Protein AF-0000000078944483 (afdb_homodimer)

Foldseek 3Di:
DAEEEEFEPQCVVLLCVQVPPYHYDYAPHHHLLPDELVSVLVRCVVVVQAPPPGQEYEGEQSHADFNVVSCVRRVHHYAYEANHSNCNNVQVVCVVVPNDGGRHGYPLLVLQVVLVVVLVVQQVCLVDPVSLVVVCVDFQWDDQPPHIWGLSHFFAEEEEDAQDVVLALVRLLVQQLVLVVLGHQEYEYHHDAPDDDLVRLVCLVVSQVVVVVVVDNHFYEYEDCDLVNLQSNLVRGREYEDDEPQNLLPRQDAHEYEYELDRVVVGDDDLALVVLLVSRVVGVVVNVVSPHDHYAYEDEQAAPPSRVRSLVSLQVNCVVVVRHAYEYELQNRQVVDPDACLVSLLVVLLSCLVSVHRYYYHYCPDVSCPSVSNSNNVSSSLNVDPHSPSSSDHSQDPHDPDDDDDDDDDDPDDDDDDDDDDDDDQWDWKWWDDPLKIKIFIDRPPDGPDIDIGLDLVVRLVVVVVPDDDDPVRSVLSVVQSVLRNVCSVVVHTDIGPDDPDDPDVPDD/DAEEEEAEDQCVVLLCVQVPPYHYDYAPHHHLLPDELVSVLVSCVVVPQAPPPGQEYEGEQSHADFNVVNCVRRVHHYAYEANHSNCNNVQVVCVVVPNDGGRHGYPLLVLQVVLVVVLVVQQVCLLDPVSLVVVCVDFQWDDQPPHIWGLSHFFAEEEEDAQDVVLALVRLLVQQLVLVVLPHQEYEYHHDAPDDDLVRLVCLVVSQVVVVVVVDNHFYEYEDCDLVNLQSNLVRGREYEDDEPQNLLPRDDAHEYEYELDRVVVGDDDLALVVLLVSRVVGVVVNVVSPHDHYAYEDEQAAPPSRVRSLVSLQVNCVVVVRHAYEYEQQNRQVVDPDACLVSLLVVLLSCLVSVHRYYYHYCPDVSCPSVSNSNNVSSSLNVDPHSPSSSDHSQDPHDPDDDDDDDDDDPDDDDDDDDDDDDDQWDWKWWDDPLKIKIFIDRPPDGPDIDIGLDLVVRVVVVVVPDDDDPVRSVLSVVQSVLRNVCSVVVHTDIGPDDPDDPDVPDD

Solvent-accessible surface area (backbone atoms only — not comparable to full-atom values): 52782 Å² total; per-residue (Å²): 130,46,38,36,35,42,40,9,52,67,47,40,67,49,37,57,66,33,36,68,92,42,48,76,44,70,43,92,46,48,54,44,60,72,40,36,41,65,55,50,40,49,53,37,51,73,72,64,56,45,56,78,75,39,62,32,35,33,34,48,24,49,30,58,64,45,24,51,64,30,19,70,73,38,57,29,55,36,24,19,26,30,69,46,48,80,44,32,50,61,52,54,51,37,43,74,73,64,52,80,71,31,32,72,43,24,34,49,56,48,38,18,52,49,38,52,48,50,48,50,50,53,54,50,49,62,67,30,68,71,51,44,59,58,49,54,74,37,84,22,37,49,67,42,72,89,44,75,41,15,77,90,36,77,65,40,32,30,32,39,41,71,38,29,69,81,49,36,65,68,45,40,44,54,51,45,53,49,36,43,74,40,52,29,56,28,42,26,43,22,48,51,86,94,56,85,65,63,74,54,56,72,46,46,62,57,43,52,49,54,39,40,72,71,70,41,91,59,41,36,31,37,35,46,85,43,64,70,53,50,63,70,32,62,86,73,40,37,31,38,37,63,38,27,71,65,45,48,85,79,57,76,46,83,53,37,34,27,40,36,52,36,24,72,82,76,70,44,66,57,79,51,33,70,55,28,37,52,48,36,52,52,49,50,52,53,40,46,72,71,60,46,74,37,70,25,50,24,79,53,45,42,35,59,57,42,32,51,49,26,49,28,22,46,50,56,38,36,75,75,43,76,44,57,34,26,38,38,42,55,26,54,35,50,72,52,35,45,34,21,39,57,12,39,33,34,53,54,35,28,38,27,58,55,61,54,39,20,32,40,33,33,45,56,88,47,43,34,28,60,60,42,55,37,45,35,46,52,27,45,54,39,51,74,44,89,48,41,44,93,42,48,66,73,48,50,56,83,32,44,77,62,70,63,85,72,80,73,85,70,25,91,46,71,45,73,41,44,68,68,89,80,80,86,63,74,67,45,75,47,41,35,44,53,95,85,29,38,38,35,35,34,25,56,80,92,44,50,68,32,19,41,38,37,76,46,59,66,17,41,51,41,43,46,58,73,76,43,90,68,51,32,69,56,30,19,52,49,18,31,49,40,43,51,44,45,51,19,57,49,67,73,49,57,43,44,66,92,58,78,84,60,68,79,73,75,54,78,132,130,45,37,34,37,42,40,9,52,68,47,39,65,48,36,56,65,33,34,69,91,42,49,76,45,68,43,94,45,49,54,44,59,72,41,37,42,65,55,50,42,51,53,38,51,73,71,64,55,45,56,77,76,40,63,32,35,33,34,47,24,49,30,60,64,46,25,52,65,30,19,72,72,40,57,30,55,35,24,20,26,30,69,46,48,79,44,33,51,61,51,54,50,39,44,75,74,64,50,80,71,32,32,72,43,24,34,50,56,49,39,18,51,49,38,51,47,49,48,50,50,54,53,50,50,62,66,30,67,70,52,44,59,56,49,53,73,37,84,22,37,48,66,42,72,88,43,76,41,13,77,91,37,78,65,39,33,30,32,40,41,71,38,30,69,82,49,36,65,67,45,42,45,53,51,45,52,51,36,43,75,41,52,30,56,28,40,26,43,22,48,51,86,95,56,85,64,62,74,55,56,73,46,46,62,56,43,52,51,52,39,40,73,71,70,41,90,60,42,36,30,37,36,46,86,43,62,72,53,50,62,71,33,62,86,72,40,36,30,37,38,64,36,27,71,65,45,50,85,80,55,76,47,82,53,37,35,29,40,34,52,36,25,72,82,76,71,44,64,58,78,51,33,69,54,30,39,53,49,34,54,50,49,50,52,53,40,45,75,71,60,44,75,40,71,26,50,25,78,52,46,41,35,59,58,41,32,51,50,25,49,30,21,46,52,55,38,35,74,77,42,76,46,57,35,26,39,38,41,56,28,54,34,50,73,51,35,46,34,21,38,57,12,38,34,37,54,51,36,28,38,27,58,55,61,52,39,18,32,40,33,34,44,55,87,46,41,33,28,59,62,42,55,38,45,34,44,52,28,46,55,38,53,75,45,89,47,43,45,91,43,48,64,73,49,49,55,82,33,42,77,62,69,62,85,70,81,75,86,70,23,89,47,70,46,72,41,45,68,67,90,80,81,86,61,75,66,46,74,49,43,37,45,56,95,86,28,39,38,35,35,35,26,56,78,92,43,53,69,32,20,40,38,37,77,46,58,65,17,41,52,42,44,46,58,73,76,45,89,70,51,34,67,56,29,18,51,48,18,31,50,39,40,52,42,46,51,19,57,49,66,72,48,58,43,45,64,93,57,78,83,59,67,78,72,75,54,78,132

Organism: Thermococcus gammatolerans (strain DSM 15229 / JCM 11827 / EJ3) (NCBI:txid593117)

Nearest PDB structures (foldseek):
  6q62-assembly1_B  TM=7.714E-01  e=6.030E-09  Xanthomonas albilineans
  7s2m-assembly1_C  TM=7.427E-01  e=1.355E-08  uncultured bacterium
  2veg-assembly1_A  TM=7.387E-01  e=1.708E-08  Streptococcus pneumoniae
  4grs-assembly1_B  TM=7.380E-01  e=1.830E-07  Thermotoga maritima MSB8
  3pg9-assembly1_F  TM=7.013E-01  e=2.055E-07  Thermotoga maritima

Radius of gyration: 30.88 Å; Cα contacts (8 Å, |Δi|>4): 2126; chains: 2; bounding box: 78×75×82 Å

Sequence (1018 aa):
MRILLVTGKLAEPLVRKYGKGCDVFVTPVSVAAFLTPEMITHYLKKAGVRSGNYDLILIPGLVRGSAQPIEDEIGIPAFKGPKNAMDLPVVLRALREGFKLSKEKPADELFSLDGLRKVKDIRNKARDRRYIERALKRPGNLLISNLPVGRDFPARILGEVVDAPKLGVDGVVEKALYYLREGADIVDIGMVAGETNLEFIELIPEIRERLREGGFNVPMSFDSLNTAEIERALDYADLFLSVDESNLEGLVTAKPVVLIPTNQKKGFFPVRPFERVEFLENLKGKALDLGYKNLIPDLILEHVPHLARSITAFQLYRERNPDDVLLAGVGNVVELYDADSVGMNALLAGIAKELSINLLLTTETSAKARGSVRELRRAIDMNLFEMPKDLGFDLLLLKEKRAAEWRFEPAEEIIKAKEKPIELEPLYFRVWVEGGKIWVNAHRGIEAVLTIVGDEPNAIIDTILERFEISPRHAFYLGRELERAKTALKLRRSYVQEMELFPDFYIKDMRILLVTGKLAEPLVRKYGKGCDVFVTPVSVAAFLTPEMITHYLKKAGVRSGNYDLILIPGLVRGSAQPIEDEIGIPAFKGPKNAMDLPVVLRALREGFKLSKEKPADELFSLDGLRKVKDIRNKARDRRYIERALKRPGNLLISNLPVGRDFPARILGEVVDAPKLGVDGVVEKALYYLREGADIVDIGMVAGETNLEFIELIPEIRERLREGGFNVPMSFDSLNTAEIERALDYADLFLSVDESNLEGLVTAKPVVLIPTNQKKGFFPVRPFERVEFLENLKGKALDLGYKNLIPDLILEHVPHLARSITAFQLYRERNPDDVLLAGVGNVVELYDADSVGMNALLAGIAKELSINLLLTTETSAKARGSVRELRRAIDMNLFEMPKDLGFDLLLLKEKRAAEWRFEPAEEIIKAKEKPIELEPLYFRVWVEGGKIWVNAHRGIEAVLTIVGDEPNAIIDTILERFEISPRHAFYLGRELERAKTALKLRRSYVQEMELFPDFYIKD

Structure (mmCIF, N/CA/C/O backbone):
data_AF-0000000078944483-model_v1
#
loop_
_entity.id
_entity.type
_entity.pdbx_description
1 polymer 'Dihydropteroate synthase-related protein'
#
loop_
_atom_site.group_PDB
_atom_site.id
_atom_site.type_symbol
_atom_site.label_atom_id
_atom_site.label_alt_id
_atom_site.label_comp_id
_atom_site.label_asym_id
_atom_site.label_entity_id
_atom_site.label_seq_id
_atom_site.pdbx_PDB_ins_code
_atom_site.Cartn_x
_atom_site.Cartn_y
_atom_site.Cartn_z
_atom_site.occupancy
_atom_site.B_iso_or_equiv
_atom_site.auth_seq_id
_atom_site.auth_comp_id
_atom_site.auth_asym_id
_atom_site.auth_atom_id
_atom_site.pdbx_PDB_model_num
ATOM 1 N N . MET A 1 1 ? 16.016 19.125 -33.719 1 82.69 1 MET A N 1
ATOM 2 C CA . MET A 1 1 ? 15.227 20.109 -33 1 82.69 1 MET A CA 1
ATOM 3 C C . MET A 1 1 ? 16.031 20.75 -31.859 1 82.69 1 MET A C 1
ATOM 5 O O . MET A 1 1 ? 16.594 20.047 -31.031 1 82.69 1 MET A O 1
ATOM 9 N N . ARG A 1 2 ? 16.328 22.078 -32 1 91.94 2 ARG A N 1
ATOM 10 C CA . ARG A 1 2 ? 17.062 22.797 -30.984 1 91.94 2 ARG A CA 1
ATOM 11 C C . ARG A 1 2 ? 16.125 23.312 -29.891 1 91.94 2 ARG A C 1
ATOM 13 O O . ARG A 1 2 ? 15.289 24.172 -30.141 1 91.94 2 ARG A O 1
ATOM 20 N N . ILE A 1 3 ? 16.266 22.688 -28.625 1 95.44 3 ILE A N 1
ATOM 21 C CA . ILE A 1 3 ? 15.359 23 -27.516 1 95.44 3 ILE A CA 1
ATOM 22 C C . ILE A 1 3 ? 16.109 23.797 -26.453 1 95.44 3 ILE A C 1
ATOM 24 O O . ILE A 1 3 ? 17.25 23.469 -26.109 1 95.44 3 ILE A O 1
ATOM 28 N N . LEU A 1 4 ? 15.531 24.859 -26.016 1 96.38 4 LEU A N 1
ATOM 29 C CA . LEU A 1 4 ? 16.062 25.641 -24.891 1 96.38 4 LEU A CA 1
ATOM 30 C C . LEU A 1 4 ? 15.273 25.359 -23.625 1 96.38 4 LEU A C 1
ATOM 32 O O . LEU A 1 4 ? 14.055 25.562 -23.578 1 96.38 4 LEU A O 1
ATOM 36 N N . LEU A 1 5 ? 15.93 24.844 -22.656 1 96 5 LEU A N 1
ATOM 37 C CA . LEU A 1 5 ? 15.32 24.625 -21.359 1 96 5 LEU A CA 1
ATOM 38 C C . LEU A 1 5 ? 15.57 25.812 -20.422 1 96 5 LEU A C 1
ATOM 40 O O . LEU A 1 5 ? 16.719 26.156 -20.156 1 96 5 LEU A O 1
ATOM 44 N N . VAL A 1 6 ? 14.492 26.375 -19.953 1 94.69 6 VAL A N 1
ATOM 45 C CA . VAL A 1 6 ? 14.602 27.469 -18.984 1 94.69 6 VAL A CA 1
ATOM 46 C C . VAL A 1 6 ? 14.492 26.938 -17.562 1 94.69 6 VAL A C 1
ATOM 48 O O . VAL A 1 6 ? 13.688 26.031 -17.297 1 94.69 6 VAL A O 1
ATOM 51 N N . THR A 1 7 ? 15.336 27.391 -16.672 1 90.44 7 THR A N 1
ATOM 52 C CA . THR A 1 7 ? 15.273 26.922 -15.297 1 90.44 7 THR A CA 1
ATOM 53 C C . THR A 1 7 ? 15.82 27.953 -14.328 1 90.44 7 THR A C 1
ATOM 55 O O . THR A 1 7 ? 16.25 29.031 -14.75 1 90.44 7 THR A O 1
ATOM 58 N N . GLY A 1 8 ? 15.586 27.766 -13.062 1 81.38 8 GLY A N 1
ATOM 59 C CA . GLY A 1 8 ? 16.203 28.562 -12.023 1 81.38 8 GLY A CA 1
ATOM 60 C C . GLY A 1 8 ? 17.562 28.031 -11.594 1 81.38 8 GLY A C 1
ATOM 61 O O . GLY A 1 8 ? 18 26.984 -12.055 1 81.38 8 GLY A O 1
ATOM 62 N N . LYS A 1 9 ? 18.203 28.734 -10.742 1 79 9 LYS A N 1
ATOM 63 C CA . LYS A 1 9 ? 19.578 28.422 -10.336 1 79 9 LYS A CA 1
ATOM 64 C C . LYS A 1 9 ? 19.656 27.078 -9.609 1 79 9 LYS A C 1
ATOM 66 O O . LYS A 1 9 ? 20.547 26.281 -9.867 1 79 9 LYS A O 1
ATOM 71 N N . LEU A 1 10 ? 18.688 26.906 -8.859 1 68.38 10 LEU A N 1
ATOM 72 C CA . LEU A 1 10 ? 18.75 25.734 -7.988 1 68.38 10 LEU A CA 1
ATOM 73 C C . LEU A 1 10 ? 18.516 24.453 -8.789 1 68.38 10 LEU A C 1
ATOM 75 O O . LEU A 1 10 ? 19.078 23.406 -8.461 1 68.38 10 LEU A O 1
ATOM 79 N N . ALA A 1 11 ? 17.734 24.578 -9.82 1 77.19 11 ALA A N 1
ATOM 80 C CA . ALA A 1 11 ? 17.391 23.391 -10.586 1 77.19 11 ALA A CA 1
ATOM 81 C C . ALA A 1 11 ? 18.375 23.156 -11.727 1 77.19 11 ALA A C 1
ATOM 83 O O . ALA A 1 11 ? 18.312 22.141 -12.414 1 77.19 11 ALA A O 1
ATOM 84 N N . GLU A 1 12 ? 19.344 24.047 -11.922 1 86.38 12 GLU A N 1
ATOM 85 C CA . GLU A 1 12 ? 20.234 24.016 -13.078 1 86.38 12 GLU A CA 1
ATOM 86 C C . GLU A 1 12 ? 20.953 22.672 -13.188 1 86.38 12 GLU A C 1
ATOM 88 O O . GLU A 1 12 ? 20.938 22.047 -14.25 1 86.38 12 GLU A O 1
ATOM 93 N N . PRO A 1 13 ? 21.453 22.188 -12.055 1 80.75 13 PRO A N 1
ATOM 94 C CA . PRO A 1 13 ? 22.188 20.922 -12.195 1 80.75 13 PRO A CA 1
ATOM 95 C C . PRO A 1 13 ? 21.297 19.781 -12.664 1 80.75 13 PRO A C 1
ATOM 97 O O . PRO A 1 13 ? 21.719 18.969 -13.5 1 80.75 13 PRO A O 1
ATOM 100 N N . LEU A 1 14 ? 20.188 19.75 -12.164 1 80.38 14 LEU A N 1
ATOM 101 C CA . LEU A 1 14 ? 19.266 18.672 -12.539 1 80.38 14 LEU A CA 1
ATOM 102 C C . LEU A 1 14 ? 18.812 18.844 -13.992 1 80.38 14 LEU A C 1
ATOM 104 O O . LEU A 1 14 ? 18.719 17.859 -14.727 1 80.38 14 LEU A O 1
ATOM 108 N N . VAL A 1 15 ? 18.547 20.062 -14.352 1 88.12 15 VAL A N 1
ATOM 109 C CA . VAL A 1 15 ? 18.062 20.344 -15.703 1 88.12 15 VAL A CA 1
ATOM 110 C C . VAL A 1 15 ? 19.156 20.016 -16.719 1 88.12 15 VAL A C 1
ATOM 112 O O . VAL A 1 15 ? 18.875 19.453 -17.781 1 88.12 15 VAL A O 1
ATOM 115 N N . ARG A 1 16 ? 20.375 20.234 -16.375 1 90.5 16 ARG A N 1
ATOM 116 C CA . ARG A 1 16 ? 21.469 19.906 -17.266 1 90.5 16 ARG A CA 1
ATOM 117 C C . ARG A 1 16 ? 21.688 18.406 -17.344 1 90.5 16 ARG A C 1
ATOM 119 O O . ARG A 1 16 ? 22.031 17.859 -18.406 1 90.5 16 ARG A O 1
ATOM 126 N N . LYS A 1 17 ? 21.469 17.844 -16.219 1 85.06 17 LYS A N 1
ATOM 127 C CA . LYS A 1 17 ? 21.656 16.406 -16.141 1 85.06 17 LYS A CA 1
ATOM 128 C C . LYS A 1 17 ? 20.594 15.672 -16.938 1 85.06 17 LYS A C 1
ATOM 130 O O . LYS A 1 17 ? 20.891 14.742 -17.688 1 85.06 17 LYS A O 1
ATOM 135 N N . TYR A 1 18 ? 19.406 16.094 -16.844 1 85.12 18 TYR A N 1
ATOM 136 C CA . TYR A 1 18 ? 18.297 15.344 -17.422 1 85.12 18 TYR A CA 1
ATOM 137 C C . TYR A 1 18 ? 17.875 15.93 -18.766 1 85.12 18 TYR A C 1
ATOM 139 O O . TYR A 1 18 ? 17.156 15.297 -19.531 1 85.12 18 TYR A O 1
ATOM 147 N N . GLY A 1 19 ? 18.328 17.109 -19.047 1 89.56 19 GLY A N 1
ATOM 148 C CA . GLY A 1 19 ? 18.031 17.75 -20.312 1 89.56 19 GLY A CA 1
ATOM 149 C C . GLY A 1 19 ? 19.141 17.625 -21.328 1 89.56 19 GLY A C 1
ATOM 150 O O . GLY A 1 19 ? 19.469 18.578 -22.016 1 89.56 19 GLY A O 1
ATOM 151 N N . LYS A 1 20 ? 19.719 16.406 -21.344 1 88.06 20 LYS A N 1
ATOM 152 C CA . LYS A 1 20 ? 20.844 16.188 -22.25 1 88.06 20 LYS A CA 1
ATOM 153 C C . LYS A 1 20 ? 20.453 16.438 -23.703 1 88.06 20 LYS A C 1
ATOM 155 O O . LYS A 1 20 ? 19.375 16.016 -24.141 1 88.06 20 LYS A O 1
ATOM 160 N N . GLY A 1 21 ? 21.266 17.094 -24.453 1 89.38 21 GLY A N 1
ATOM 161 C CA . GLY A 1 21 ? 21.016 17.406 -25.844 1 89.38 21 GLY A CA 1
ATOM 162 C C . GLY A 1 21 ? 20.312 18.75 -26.047 1 89.38 21 GLY A C 1
ATOM 163 O O . GLY A 1 21 ? 20.141 19.188 -27.172 1 89.38 21 GLY A O 1
ATOM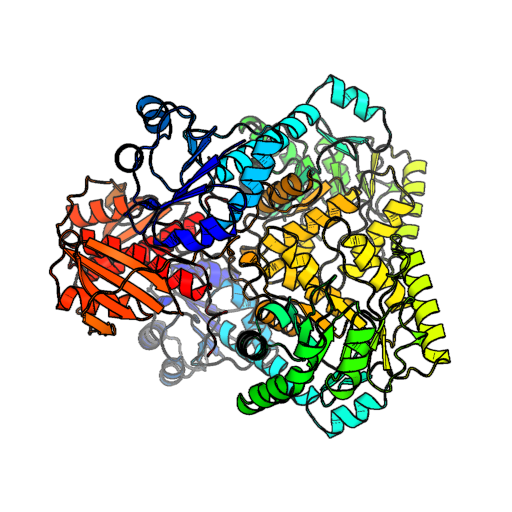 164 N N . CYS A 1 22 ? 19.922 19.359 -24.953 1 94.56 22 CYS A N 1
ATOM 165 C CA . CYS A 1 22 ? 19.25 20.641 -25.016 1 94.56 22 CYS A CA 1
ATOM 166 C C . CYS A 1 22 ? 20.125 21.75 -24.422 1 94.56 22 CYS A C 1
ATOM 168 O O . CYS A 1 22 ? 21.031 21.469 -23.641 1 94.56 22 CYS A O 1
ATOM 170 N N . ASP A 1 23 ? 19.969 22.906 -24.875 1 95.12 23 ASP A N 1
ATOM 171 C CA . ASP A 1 23 ? 20.594 24.062 -24.219 1 95.12 23 ASP A CA 1
ATOM 172 C C . ASP A 1 23 ? 19.797 24.469 -22.969 1 95.12 23 ASP A C 1
ATOM 174 O O . ASP A 1 23 ? 18.578 24.328 -22.922 1 95.12 23 ASP A O 1
ATOM 178 N N . VAL A 1 24 ? 20.547 24.922 -21.969 1 95.88 24 VAL A N 1
ATOM 179 C CA . VAL A 1 24 ? 19.906 25.297 -20.703 1 95.88 24 VAL A CA 1
ATOM 180 C C . VAL A 1 24 ? 20.125 26.781 -20.438 1 95.88 24 VAL A C 1
ATOM 182 O O . VAL A 1 24 ? 21.266 27.266 -20.469 1 95.88 24 VAL A O 1
ATOM 185 N N . PHE A 1 25 ? 19.062 27.469 -20.25 1 95.38 25 PHE A N 1
ATOM 186 C CA . PHE A 1 25 ? 19.109 28.875 -19.844 1 95.38 25 PHE A CA 1
ATOM 187 C C . PHE A 1 25 ? 18.766 29.016 -18.375 1 95.38 25 PHE A C 1
ATOM 189 O O . PHE A 1 25 ? 17.625 28.734 -17.969 1 95.38 25 PHE A O 1
ATOM 196 N N . VAL A 1 26 ? 19.656 29.547 -17.609 1 93.31 26 VAL A N 1
ATOM 197 C CA . VAL A 1 26 ? 19.453 29.688 -16.172 1 93.31 26 VAL A CA 1
ATOM 198 C C . VAL A 1 26 ? 19.078 31.141 -15.836 1 93.31 26 VAL A C 1
ATOM 200 O O . VAL A 1 26 ? 19.875 32.062 -16.094 1 93.31 26 VAL A O 1
ATOM 203 N N . THR A 1 27 ? 17.938 31.328 -15.273 1 88.44 27 THR A N 1
ATOM 204 C CA . THR A 1 27 ? 17.5 32.656 -14.852 1 88.44 27 THR A CA 1
ATOM 205 C C . THR A 1 27 ? 18.156 33.031 -13.523 1 88.44 27 THR A C 1
ATOM 207 O O . THR A 1 27 ? 18.688 32.188 -12.812 1 88.44 27 THR A O 1
ATOM 210 N N . PRO A 1 28 ? 18.078 34.219 -13.203 1 80.81 28 PRO A N 1
ATOM 211 C CA . PRO A 1 28 ? 18.641 34.656 -11.922 1 80.81 28 PRO A CA 1
ATOM 212 C C . PRO A 1 28 ? 17.766 34.281 -10.727 1 80.81 28 PRO A C 1
ATOM 214 O O . PRO A 1 28 ? 18.172 34.469 -9.578 1 80.81 28 PRO A O 1
ATOM 217 N N . VAL A 1 29 ? 16.641 33.75 -11.023 1 74.75 29 VAL A N 1
ATOM 218 C CA . VAL A 1 29 ? 15.727 33.312 -9.961 1 74.75 29 VAL A CA 1
ATOM 219 C C . VAL A 1 29 ? 16.141 31.953 -9.438 1 74.75 29 VAL A C 1
ATOM 221 O O . VAL A 1 29 ? 16.453 31.047 -10.211 1 74.75 29 VAL A O 1
ATOM 224 N N . SER A 1 30 ? 16.203 31.828 -8.195 1 65.94 30 SER A N 1
ATOM 225 C CA . SER A 1 30 ? 16.719 30.609 -7.57 1 65.94 30 SER A CA 1
ATOM 226 C C . SER A 1 30 ? 15.75 29.453 -7.766 1 65.94 30 SER A C 1
ATOM 228 O O . SER A 1 30 ? 16.156 28.375 -8.203 1 65.94 30 SER A O 1
ATOM 230 N N . VAL A 1 31 ? 14.461 29.734 -7.371 1 64.06 31 VAL A N 1
ATOM 231 C CA . VAL A 1 31 ? 13.453 28.672 -7.414 1 64.06 31 VAL A CA 1
ATOM 232 C C . VAL A 1 31 ? 12.578 28.844 -8.648 1 64.06 31 VAL A C 1
ATOM 234 O O . VAL A 1 31 ? 11.953 29.891 -8.844 1 64.06 31 VAL A O 1
ATOM 237 N N . ALA A 1 32 ? 12.508 27.859 -9.453 1 73 32 ALA A N 1
ATOM 238 C CA . ALA A 1 32 ? 11.773 27.875 -10.711 1 73 32 ALA A CA 1
ATOM 239 C C . ALA A 1 32 ? 10.297 28.203 -10.484 1 73 32 ALA A C 1
ATOM 241 O O . ALA A 1 32 ? 9.656 28.844 -11.32 1 73 32 ALA A O 1
ATOM 242 N N . ALA A 1 33 ? 9.836 27.75 -9.312 1 65.25 33 ALA A N 1
ATOM 243 C CA . ALA A 1 33 ? 8.422 27.953 -9.016 1 65.25 33 ALA A CA 1
ATOM 244 C C . ALA A 1 33 ? 8.094 29.438 -8.875 1 65.25 33 ALA A C 1
ATOM 246 O O . ALA A 1 33 ? 6.93 29.828 -8.977 1 65.25 33 ALA A O 1
ATOM 247 N N . PHE A 1 34 ? 9.141 30.219 -8.695 1 63.81 34 PHE A N 1
ATOM 248 C CA . PHE A 1 34 ? 8.938 31.656 -8.508 1 63.81 34 PHE A CA 1
ATOM 249 C C . PHE A 1 34 ? 9.047 32.406 -9.828 1 63.81 34 PHE A C 1
ATOM 251 O O . PHE A 1 34 ? 8.773 33.594 -9.898 1 63.81 34 PHE A O 1
ATOM 258 N N . LEU A 1 35 ? 9.359 31.75 -10.82 1 77.75 35 LEU A N 1
ATOM 259 C CA . LEU A 1 35 ? 9.453 32.375 -12.141 1 77.75 35 LEU A CA 1
ATOM 260 C C . LEU A 1 35 ? 8.07 32.656 -12.695 1 77.75 35 LEU A C 1
ATOM 262 O O . LEU A 1 35 ? 7.113 31.922 -12.445 1 77.75 35 LEU A O 1
ATOM 266 N N . THR A 1 36 ? 7.977 33.844 -13.344 1 81.88 36 THR A N 1
ATOM 267 C CA . THR A 1 36 ? 6.793 34.156 -14.133 1 81.88 36 THR A CA 1
ATOM 268 C C . THR A 1 36 ? 7.141 34.25 -15.617 1 81.88 36 THR A C 1
ATOM 270 O O . THR A 1 36 ? 8.305 34.438 -15.977 1 81.88 36 THR A O 1
ATOM 273 N N . PRO A 1 37 ? 6.125 34.031 -16.516 1 89.31 37 PRO A N 1
ATOM 274 C CA . PRO A 1 37 ? 6.391 34.156 -17.953 1 89.31 37 PRO A CA 1
ATOM 275 C C . PRO A 1 37 ? 7.004 35.531 -18.328 1 89.31 37 PRO A C 1
ATOM 277 O O . PRO A 1 37 ? 7.875 35.594 -19.188 1 89.31 37 PRO A O 1
ATOM 280 N N . GLU A 1 38 ? 6.578 36.469 -17.562 1 87.69 38 GLU A N 1
ATOM 281 C CA . GLU A 1 38 ? 7.109 37.812 -17.812 1 87.69 38 GLU A CA 1
ATOM 282 C C . GLU A 1 38 ? 8.594 37.906 -17.453 1 87.69 38 GLU A C 1
ATOM 284 O O . GLU A 1 38 ? 9.391 38.469 -18.188 1 87.69 38 GLU A O 1
ATOM 289 N N . MET A 1 39 ? 8.883 37.344 -16.328 1 86.62 39 MET A N 1
ATOM 290 C CA . MET A 1 39 ? 10.281 37.312 -15.914 1 86.62 39 MET A CA 1
ATOM 291 C C . MET A 1 39 ? 11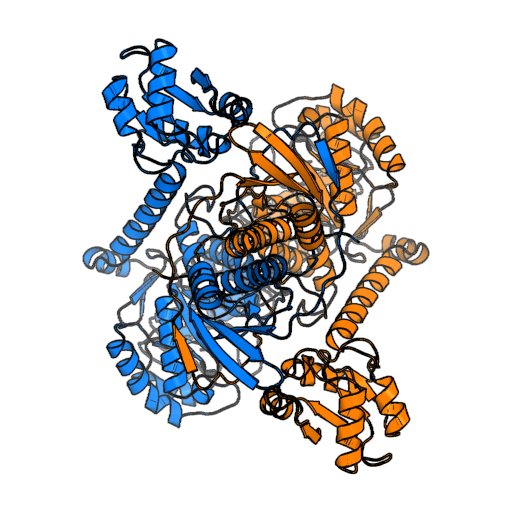.141 36.562 -16.938 1 86.62 39 MET A C 1
ATOM 293 O O . MET A 1 39 ? 12.211 37.031 -17.312 1 86.62 39 MET A O 1
ATOM 297 N N . ILE A 1 40 ? 10.625 35.5 -17.344 1 93.38 40 ILE A N 1
ATOM 298 C CA . ILE A 1 40 ? 11.352 34.625 -18.266 1 93.38 40 ILE A CA 1
ATOM 299 C C . ILE A 1 40 ? 11.586 35.375 -19.578 1 93.38 40 ILE A C 1
ATOM 301 O O . ILE A 1 40 ? 12.695 35.375 -20.125 1 93.38 40 ILE A O 1
ATOM 305 N N . THR A 1 41 ? 10.539 36.062 -20.078 1 92.88 41 THR A N 1
ATOM 306 C CA . THR A 1 41 ? 10.633 36.844 -21.297 1 92.88 41 THR A CA 1
ATOM 307 C C . THR A 1 41 ? 11.719 37.906 -21.172 1 92.88 41 THR A C 1
ATOM 309 O O . THR A 1 41 ? 12.539 38.094 -22.062 1 92.88 41 THR A O 1
ATOM 312 N N . HIS A 1 42 ? 11.656 38.5 -20.031 1 90.12 42 HIS A N 1
ATOM 313 C CA . HIS A 1 42 ? 12.625 39.531 -19.75 1 90.12 42 HIS A CA 1
ATOM 314 C C . HIS A 1 42 ? 14.055 39 -19.781 1 90.12 42 HIS A C 1
ATOM 316 O O . HIS A 1 42 ? 14.922 39.594 -20.438 1 90.12 42 HIS A O 1
ATOM 322 N N . TYR A 1 43 ? 14.289 37.969 -19.156 1 92.56 43 TYR A N 1
ATOM 323 C CA . TYR A 1 43 ? 15.641 37.406 -19.062 1 92.56 43 TYR A CA 1
ATOM 324 C C . TYR A 1 43 ? 16.109 36.875 -20.406 1 92.56 43 TYR A C 1
ATOM 326 O O . TYR A 1 43 ? 17.281 37 -20.766 1 92.56 43 TYR A O 1
ATOM 334 N N . LEU A 1 44 ? 15.242 36.312 -21.141 1 94.69 44 LEU A N 1
ATOM 335 C CA . LEU A 1 44 ? 15.594 35.781 -22.453 1 94.69 44 LEU A CA 1
ATOM 336 C C . LEU A 1 44 ? 15.961 36.906 -23.422 1 94.69 44 LEU A C 1
ATOM 338 O O . LEU A 1 44 ? 16.938 36.781 -24.172 1 94.69 44 LEU A O 1
ATOM 342 N N . LYS A 1 45 ? 15.195 37.969 -23.328 1 93.12 45 LYS A N 1
ATOM 343 C CA . LYS A 1 45 ? 15.492 39.125 -24.172 1 93.12 45 LYS A CA 1
ATOM 344 C C . LYS A 1 45 ? 16.844 39.719 -23.812 1 93.12 45 LYS A C 1
ATOM 346 O O . LYS A 1 45 ? 17.641 40.062 -24.703 1 93.12 45 LYS A O 1
ATOM 351 N N . LYS A 1 46 ? 17.031 39.781 -22.578 1 92.12 46 LYS A N 1
ATOM 352 C CA . LYS A 1 46 ? 18.297 40.344 -22.109 1 92.12 46 LYS A CA 1
ATOM 353 C C . LYS A 1 46 ? 19.469 39.5 -22.562 1 92.12 46 LYS A C 1
ATOM 355 O O . LYS A 1 46 ? 20.562 40 -22.828 1 92.12 46 LYS A O 1
ATOM 360 N N . ALA A 1 47 ? 19.266 38.25 -22.656 1 93.12 47 ALA A N 1
ATOM 361 C CA . ALA A 1 47 ? 20.328 37.312 -23.031 1 93.12 47 ALA A CA 1
ATOM 362 C C . ALA A 1 47 ? 20.484 37.25 -24.547 1 93.12 47 ALA A C 1
ATOM 364 O O . ALA A 1 47 ? 21.375 36.562 -25.062 1 93.12 47 ALA A O 1
ATOM 365 N N . GLY A 1 48 ? 19.562 37.875 -25.281 1 92.5 48 GLY A N 1
ATOM 366 C CA . GLY A 1 48 ? 19.672 37.969 -26.719 1 92.5 48 GLY A CA 1
ATOM 367 C C . GLY A 1 48 ? 19.062 36.781 -27.438 1 92.5 48 GLY A C 1
ATOM 368 O O . GLY A 1 48 ? 19.406 36.469 -28.578 1 92.5 48 GLY A O 1
ATOM 369 N N . VAL A 1 49 ? 18.297 36.094 -26.719 1 93.81 49 VAL A N 1
ATOM 370 C CA . VAL A 1 49 ? 17.594 34.969 -27.359 1 93.81 49 VAL A CA 1
ATOM 371 C C . VAL A 1 49 ? 16.516 35.5 -28.297 1 93.81 49 VAL A C 1
ATOM 373 O O . VAL A 1 49 ? 15.688 36.344 -27.875 1 93.81 49 VAL A O 1
ATOM 376 N N . ARG A 1 50 ? 16.5 35.094 -29.531 1 88.25 50 ARG A N 1
ATOM 377 C CA . ARG A 1 50 ? 15.539 35.594 -30.516 1 88.25 50 ARG A CA 1
ATOM 378 C C . ARG A 1 50 ? 15.039 34.438 -31.391 1 88.25 50 ARG A C 1
ATOM 380 O O . ARG A 1 50 ? 15.539 33.312 -31.312 1 88.25 50 ARG A O 1
ATOM 387 N N . SER A 1 51 ? 14.016 34.875 -32.125 1 86.38 51 SER A N 1
ATOM 388 C CA . SER A 1 51 ? 13.445 33.938 -33.062 1 86.38 51 SER A CA 1
ATOM 389 C C . SER A 1 51 ? 14.516 33.312 -33.969 1 86.38 51 SER A C 1
ATOM 391 O O . SER A 1 51 ? 15.406 34.031 -34.438 1 86.38 51 SER A O 1
ATOM 393 N N . GLY A 1 52 ? 14.477 32.031 -34.156 1 85.94 52 GLY A N 1
ATOM 394 C CA . GLY A 1 52 ? 15.438 31.359 -35.031 1 85.94 52 GLY A CA 1
ATOM 395 C C . GLY A 1 52 ? 16.562 30.672 -34.25 1 85.94 52 GLY A C 1
ATOM 396 O O . GLY A 1 52 ? 17.219 29.766 -34.781 1 85.94 52 GLY A O 1
ATOM 397 N N . ASN A 1 53 ? 16.844 31.078 -33 1 90.12 53 ASN A N 1
ATOM 398 C CA . ASN A 1 53 ? 17.922 30.469 -32.219 1 90.12 53 ASN A CA 1
ATOM 399 C C . ASN A 1 53 ? 17.594 29.031 -31.828 1 90.12 53 ASN A C 1
ATOM 401 O O . ASN A 1 53 ? 18.469 28.172 -31.797 1 90.12 53 ASN A O 1
ATOM 405 N N . TYR A 1 54 ? 16.344 28.859 -31.531 1 95.5 54 TYR A N 1
ATOM 406 C CA . TYR A 1 54 ? 15.875 27.562 -31.062 1 95.5 54 TYR A CA 1
ATOM 407 C C . TYR A 1 54 ? 14.547 27.188 -31.719 1 95.5 54 TYR A C 1
ATOM 409 O O . TYR A 1 54 ? 13.852 28.062 -32.25 1 95.5 54 TYR A O 1
ATOM 417 N N . ASP A 1 55 ? 14.297 26 -31.766 1 94.38 55 ASP A N 1
ATOM 418 C CA . ASP A 1 55 ? 13.039 25.516 -32.312 1 94.38 55 ASP A CA 1
ATOM 419 C C . ASP A 1 55 ? 11.93 25.562 -31.266 1 94.38 55 ASP A C 1
ATOM 421 O O . ASP A 1 55 ? 10.75 25.688 -31.594 1 94.38 55 ASP A O 1
ATOM 425 N N . LEU A 1 56 ? 12.289 25.391 -30.031 1 95.06 56 LEU A N 1
ATOM 426 C CA . LEU A 1 56 ? 11.312 25.297 -28.938 1 95.06 56 LEU A CA 1
ATOM 427 C C . LEU A 1 56 ? 11.938 25.719 -27.625 1 95.06 56 LEU A C 1
ATOM 429 O O . LEU A 1 56 ? 13.125 25.469 -27.375 1 95.06 56 LEU A O 1
ATOM 433 N N . ILE A 1 57 ? 11.102 26.391 -26.781 1 96.25 57 ILE A N 1
ATOM 434 C CA . ILE A 1 57 ? 11.484 26.719 -25.406 1 96.25 57 ILE A CA 1
ATOM 435 C C . ILE A 1 57 ? 10.609 25.938 -24.438 1 96.25 57 ILE A C 1
ATOM 437 O O . ILE A 1 57 ? 9.391 25.906 -24.562 1 96.25 57 ILE A O 1
ATOM 441 N N . LEU A 1 58 ? 11.219 25.25 -23.484 1 95.19 58 LEU A N 1
ATOM 442 C CA . LEU A 1 58 ? 10.508 24.578 -22.391 1 95.19 58 LEU A CA 1
ATOM 443 C C . LEU A 1 58 ? 10.75 25.281 -21.062 1 95.19 58 LEU A C 1
ATOM 445 O O . LEU A 1 58 ? 11.898 25.453 -20.656 1 95.19 58 LEU A O 1
ATOM 449 N N . ILE A 1 59 ? 9.656 25.703 -20.438 1 94.06 59 ILE A N 1
ATOM 450 C CA . ILE A 1 59 ? 9.781 26.312 -19.125 1 94.06 59 ILE A CA 1
ATOM 451 C C . ILE A 1 59 ? 9.359 25.312 -18.047 1 94.06 59 ILE A C 1
ATOM 453 O O . ILE A 1 59 ? 8.672 24.328 -18.344 1 94.06 59 ILE A O 1
ATOM 457 N N . PRO A 1 60 ? 9.836 25.547 -16.828 1 88.5 60 PRO A N 1
ATOM 458 C CA . PRO A 1 60 ? 9.43 24.609 -15.773 1 88.5 60 PRO A CA 1
ATOM 459 C C . PRO A 1 60 ? 7.914 24.547 -15.602 1 88.5 60 PRO A C 1
ATOM 461 O O . PRO A 1 60 ? 7.234 25.578 -15.664 1 88.5 60 PRO A O 1
ATOM 464 N N . GLY A 1 61 ? 7.449 23.344 -15.414 1 87.5 61 GLY A N 1
ATOM 465 C CA . GLY A 1 61 ? 6.02 23.156 -15.227 1 87.5 61 GLY A CA 1
ATOM 466 C C . GLY A 1 61 ? 5.477 23.859 -13.992 1 87.5 61 GLY A C 1
ATOM 467 O O . GLY A 1 61 ? 4.273 24.094 -13.891 1 87.5 61 GLY A O 1
ATOM 468 N N . LEU A 1 62 ? 6.359 24.266 -13.078 1 77.06 62 LEU A N 1
ATOM 469 C CA . LEU A 1 62 ? 5.992 24.891 -11.812 1 77.06 62 LEU A CA 1
ATOM 470 C C . LEU A 1 62 ? 5.656 26.359 -12.016 1 77.06 62 LEU A C 1
ATOM 472 O O . LEU A 1 62 ? 5.062 27 -11.141 1 77.06 62 LEU A O 1
ATOM 476 N N . VAL A 1 63 ? 6.074 26.922 -13.156 1 80.94 63 VAL A N 1
ATOM 477 C CA . VAL A 1 63 ? 5.855 28.344 -13.43 1 80.94 63 VAL A CA 1
ATOM 478 C C . VAL A 1 63 ? 4.359 28.625 -13.508 1 80.94 63 VAL A C 1
ATOM 480 O O . VAL A 1 63 ? 3.623 27.938 -14.203 1 80.94 63 VAL A O 1
ATOM 483 N N . ARG A 1 64 ? 4.012 29.578 -12.641 1 75.12 64 ARG A N 1
ATOM 484 C CA . ARG A 1 64 ? 2.602 29.953 -12.648 1 75.12 64 ARG A CA 1
ATOM 485 C C . ARG A 1 64 ? 2.285 30.844 -13.844 1 75.12 64 ARG A C 1
ATOM 487 O O . ARG A 1 64 ? 2.992 31.828 -14.109 1 75.12 64 ARG A O 1
ATOM 494 N N . GLY A 1 65 ? 1.429 30.438 -14.711 1 80.5 65 GLY A N 1
ATOM 495 C CA . GLY A 1 65 ? 1.026 31.203 -15.883 1 80.5 65 GLY A CA 1
ATOM 496 C C . GLY A 1 65 ? 1.288 30.453 -17.188 1 80.5 65 GLY A C 1
ATOM 497 O O . GLY A 1 65 ? 1.964 29.422 -17.203 1 80.5 65 GLY A O 1
ATOM 498 N N . SER A 1 66 ? 0.901 31.078 -18.297 1 90.94 66 SER A N 1
ATOM 499 C CA . SER A 1 66 ? 1 30.484 -19.625 1 90.94 66 SER A CA 1
ATOM 500 C C . SER A 1 66 ? 2.359 30.766 -20.266 1 90.94 66 SER A C 1
ATOM 502 O O . SER A 1 66 ? 2.938 31.844 -20.047 1 90.94 66 SER A O 1
ATOM 504 N N . ALA A 1 67 ? 2.791 29.844 -21.016 1 94.25 67 ALA A N 1
ATOM 505 C CA . ALA A 1 67 ? 4.031 30.047 -21.766 1 94.25 67 ALA A CA 1
ATOM 506 C C . ALA A 1 67 ? 3.795 30.891 -23 1 94.25 67 ALA A C 1
ATOM 508 O O . ALA A 1 67 ? 4.746 31.297 -23.672 1 94.25 67 ALA A O 1
ATOM 509 N N . GLN A 1 68 ? 2.572 31.25 -23.359 1 94.06 68 GLN A N 1
ATOM 510 C CA . GLN A 1 68 ? 2.201 31.953 -24.578 1 94.06 68 GLN A CA 1
ATOM 511 C C . GLN A 1 68 ? 2.893 33.312 -24.656 1 94.06 68 GLN A C 1
ATOM 513 O O . GLN A 1 68 ? 3.414 33.688 -25.703 1 94.06 68 GLN A O 1
ATOM 518 N N . PRO A 1 69 ? 2.826 34.031 -23.5 1 92.44 69 PRO A N 1
ATOM 519 C CA . PRO A 1 69 ? 3.49 35.344 -23.578 1 92.44 69 PRO A CA 1
ATOM 520 C C . PRO A 1 69 ? 4.957 35.219 -23.984 1 92.44 69 PRO A C 1
ATOM 522 O O . PRO A 1 69 ? 5.484 36.125 -24.656 1 92.44 69 PRO A O 1
ATOM 525 N N . ILE A 1 70 ? 5.539 34.219 -23.609 1 95.44 70 ILE A N 1
ATOM 526 C CA . ILE A 1 70 ? 6.941 34.031 -23.953 1 95.44 70 ILE A CA 1
ATOM 527 C C . ILE A 1 70 ? 7.082 33.844 -25.469 1 95.44 70 ILE A C 1
ATOM 529 O O . ILE A 1 70 ? 7.949 34.438 -26.094 1 95.44 70 ILE A O 1
ATOM 533 N N . GLU A 1 71 ? 6.27 33 -26.016 1 95.12 71 GLU A N 1
ATOM 534 C CA . GLU A 1 71 ? 6.262 32.75 -27.469 1 95.12 71 GLU A CA 1
ATOM 535 C C . GLU A 1 71 ? 5.996 34.062 -28.219 1 95.12 71 GLU A C 1
ATOM 537 O O . GLU A 1 71 ? 6.656 34.344 -29.219 1 95.12 71 GLU A O 1
ATOM 542 N N . ASP A 1 72 ? 5.066 34.812 -27.75 1 94.69 72 ASP A N 1
ATOM 543 C CA . ASP A 1 72 ? 4.668 36.062 -28.406 1 94.69 72 ASP A CA 1
ATOM 544 C C . ASP A 1 72 ? 5.82 37.062 -28.438 1 94.69 72 ASP A C 1
ATOM 546 O O . ASP A 1 72 ? 6.02 37.75 -29.438 1 94.69 72 ASP A O 1
ATOM 550 N N . GLU A 1 73 ? 6.5 37.125 -27.375 1 94.19 73 GLU A N 1
ATOM 551 C CA . GLU A 1 73 ? 7.523 38.156 -27.234 1 94.19 73 GLU A CA 1
ATOM 552 C C . GLU A 1 73 ? 8.852 37.688 -27.828 1 94.19 73 GLU A C 1
ATOM 554 O O . GLU A 1 73 ? 9.602 38.5 -28.375 1 94.19 73 GLU A O 1
ATOM 559 N N . ILE A 1 74 ? 9.117 36.5 -27.719 1 94.75 74 ILE A N 1
ATOM 560 C CA . ILE A 1 74 ? 10.422 36 -28.141 1 94.75 74 ILE A CA 1
ATOM 561 C C . ILE A 1 74 ? 10.344 35.469 -29.562 1 94.75 74 ILE A C 1
ATOM 563 O O . ILE A 1 74 ? 11.352 35.438 -30.281 1 94.75 74 ILE A O 1
ATOM 567 N N . GLY A 1 75 ? 9.203 35 -30 1 94.12 75 GLY A N 1
ATOM 568 C CA . GLY A 1 75 ? 9.016 34.469 -31.344 1 94.12 75 GLY A CA 1
ATOM 569 C C . GLY A 1 75 ? 9.414 33 -31.484 1 94.12 75 GLY A C 1
ATOM 570 O O . GLY A 1 75 ? 9.648 32.531 -32.594 1 94.12 75 GLY A O 1
ATOM 571 N N . ILE A 1 76 ? 9.672 32.375 -30.438 1 95.94 76 ILE A N 1
ATOM 572 C CA . ILE A 1 76 ? 9.961 30.938 -30.391 1 95.94 76 ILE A CA 1
ATOM 573 C C . ILE A 1 76 ? 8.828 30.203 -29.672 1 95.94 76 ILE A C 1
ATOM 575 O O . ILE A 1 76 ? 8.398 30.625 -28.594 1 95.94 76 ILE A O 1
ATOM 579 N N . PRO A 1 77 ? 8.289 29.094 -30.359 1 95.25 77 PRO A N 1
ATOM 580 C CA . PRO A 1 77 ? 7.273 28.328 -29.625 1 95.25 77 PRO A CA 1
ATOM 581 C C . PRO A 1 77 ? 7.719 27.953 -28.219 1 95.25 77 PRO A C 1
ATOM 583 O O . PRO A 1 77 ? 8.836 27.469 -28.016 1 95.25 77 PRO A O 1
ATOM 586 N N . ALA A 1 78 ? 6.879 28.25 -27.203 1 96.25 78 ALA A N 1
ATOM 587 C CA . ALA A 1 78 ? 7.199 27.984 -25.812 1 96.25 78 ALA A CA 1
ATOM 588 C C . ALA A 1 78 ? 6.117 27.141 -25.141 1 96.25 78 ALA A C 1
ATOM 590 O O . ALA A 1 78 ? 4.926 27.344 -25.375 1 96.25 78 ALA A O 1
ATOM 591 N N . PHE A 1 79 ? 6.574 26.109 -24.344 1 96.12 79 PHE A N 1
ATOM 592 C CA . PHE A 1 79 ? 5.648 25.203 -23.672 1 96.12 79 PHE A CA 1
ATOM 593 C C . PHE A 1 79 ? 6.09 24.953 -22.234 1 96.12 79 PHE A C 1
ATOM 595 O O . PHE A 1 79 ? 7.242 25.219 -21.875 1 96.12 79 PHE A O 1
ATOM 602 N N . LYS A 1 80 ? 5.129 24.469 -21.453 1 92.69 80 LYS A N 1
ATOM 603 C CA . LYS A 1 80 ? 5.461 24.047 -20.094 1 92.69 80 LYS A CA 1
ATOM 604 C C . LYS A 1 80 ? 6.027 22.641 -20.078 1 92.69 80 LYS A C 1
ATOM 606 O O . LYS A 1 80 ? 5.398 21.703 -20.578 1 92.69 80 LYS A O 1
ATOM 611 N N . GLY A 1 81 ? 7.211 22.547 -19.578 1 90.44 81 GLY A N 1
ATOM 612 C CA . GLY A 1 81 ? 7.812 21.25 -19.344 1 90.44 81 GLY A CA 1
ATOM 613 C C . GLY A 1 81 ? 7.289 20.562 -18.094 1 90.44 81 GLY A C 1
ATOM 614 O O . GLY A 1 81 ? 6.172 20.844 -17.656 1 90.44 81 GLY A O 1
ATOM 615 N N . PRO A 1 82 ? 8.055 19.641 -17.625 1 86.94 82 PRO A N 1
ATOM 616 C CA . PRO A 1 82 ? 7.613 18.938 -16.422 1 86.94 82 PRO A CA 1
ATOM 617 C C . PRO A 1 82 ? 7.832 19.75 -15.141 1 86.94 82 PRO A C 1
ATOM 619 O O . PRO A 1 82 ? 8.656 20.672 -15.125 1 86.94 82 PRO A O 1
ATOM 622 N N . LYS A 1 83 ? 7.062 19.453 -14.086 1 78 83 LYS A N 1
ATOM 623 C CA . LYS A 1 83 ? 7.234 20.109 -12.797 1 78 83 LYS A CA 1
ATOM 624 C C . LYS A 1 83 ? 8.562 19.719 -12.148 1 78 83 LYS A C 1
ATOM 626 O O . LYS A 1 83 ? 9.109 20.469 -11.344 1 78 83 LYS A O 1
ATOM 631 N N . ASN A 1 84 ? 9.031 18.562 -12.547 1 75.19 84 ASN A N 1
ATOM 632 C CA . ASN A 1 84 ? 10.297 18.047 -12.039 1 75.19 84 ASN A CA 1
ATOM 633 C C . ASN A 1 84 ? 11.297 17.797 -13.164 1 75.19 84 ASN A C 1
ATOM 635 O O . ASN A 1 84 ? 10.992 17.094 -14.133 1 75.19 84 ASN A O 1
ATOM 639 N N . ALA A 1 85 ? 12.484 18.375 -12.969 1 79.44 85 ALA A N 1
ATOM 640 C CA . ALA A 1 85 ? 13.516 18.297 -14 1 79.44 85 ALA A CA 1
ATOM 641 C C . ALA A 1 85 ? 13.859 16.844 -14.328 1 79.44 85 ALA A C 1
ATOM 643 O O . ALA A 1 85 ? 14.242 16.531 -15.453 1 79.44 85 ALA A O 1
ATOM 644 N N . MET A 1 86 ? 13.578 16.016 -13.43 1 73.19 86 MET A N 1
ATOM 645 C CA . MET A 1 86 ? 13.93 14.602 -13.617 1 73.19 86 MET A CA 1
ATOM 646 C C . MET A 1 86 ? 13.047 13.961 -14.68 1 73.19 86 MET A C 1
ATOM 648 O O . MET A 1 86 ? 13.391 12.914 -15.234 1 73.19 86 MET A O 1
ATOM 652 N N . ASP A 1 87 ? 11.969 14.547 -15.016 1 78.5 87 ASP A N 1
ATOM 653 C CA . ASP A 1 87 ? 11.039 14.008 -16 1 78.5 87 ASP A CA 1
ATOM 654 C C . ASP A 1 87 ? 11.336 14.547 -17.391 1 78.5 87 ASP A C 1
ATOM 656 O O . ASP A 1 87 ? 10.641 14.219 -18.359 1 78.5 87 ASP A O 1
ATOM 660 N N . LEU A 1 88 ? 12.383 15.312 -17.516 1 86.81 88 LEU A N 1
ATOM 661 C CA . LEU A 1 88 ? 12.719 15.922 -18.797 1 86.81 88 LEU A CA 1
ATOM 662 C C . LEU A 1 88 ? 12.992 14.859 -19.844 1 86.81 88 LEU A C 1
ATOM 664 O O . LEU A 1 88 ? 12.523 14.961 -20.984 1 86.81 88 LEU A O 1
ATOM 668 N N . PRO A 1 89 ? 13.602 13.781 -19.469 1 82.19 89 PRO A N 1
ATOM 669 C CA . PRO A 1 89 ? 13.867 12.781 -20.516 1 82.19 89 PRO A CA 1
ATOM 670 C C . PRO A 1 89 ? 12.586 12.211 -21.109 1 82.19 89 PRO A C 1
ATOM 672 O O . PRO A 1 89 ? 12.492 12.039 -22.328 1 82.19 89 PRO A O 1
ATOM 675 N N . VAL A 1 90 ? 11.633 12 -20.25 1 80.19 90 VAL A N 1
ATOM 676 C CA . VAL A 1 90 ? 10.359 11.469 -20.734 1 80.19 90 VAL A CA 1
ATOM 677 C C . VAL A 1 90 ? 9.656 12.508 -21.609 1 80.19 90 VAL A C 1
ATOM 679 O O . VAL A 1 90 ? 9.094 12.164 -22.641 1 80.19 90 VAL A O 1
ATOM 682 N N . VAL A 1 91 ? 9.727 13.719 -21.219 1 87.19 91 VAL A N 1
ATOM 683 C CA . VAL A 1 91 ? 9.086 14.805 -21.938 1 87.19 91 VAL A CA 1
ATOM 684 C C . VAL A 1 91 ? 9.766 14.992 -23.297 1 87.19 91 VAL A C 1
ATOM 686 O O . VAL A 1 91 ? 9.102 15.125 -24.328 1 87.19 91 VAL A O 1
ATOM 689 N N . LEU A 1 92 ? 11.078 14.93 -23.312 1 89.75 92 LEU A N 1
ATOM 690 C CA . LEU A 1 92 ? 11.836 15.141 -24.547 1 89.75 92 LEU A CA 1
ATOM 691 C C . LEU A 1 92 ? 11.609 13.984 -25.531 1 89.75 92 LEU A C 1
ATOM 693 O O . LEU A 1 92 ? 11.492 14.203 -26.734 1 89.75 92 LEU A O 1
ATOM 697 N N . ARG A 1 93 ? 11.477 12.805 -24.953 1 84.5 93 ARG A N 1
ATOM 698 C CA . ARG A 1 93 ? 11.164 11.648 -25.781 1 84.5 93 ARG A CA 1
ATOM 699 C C . ARG A 1 93 ? 9.766 11.781 -26.391 1 84.5 93 ARG A C 1
ATOM 701 O O . ARG A 1 93 ? 9.578 11.508 -27.578 1 84.5 93 ARG A O 1
ATOM 708 N N . ALA A 1 94 ? 8.836 12.172 -25.547 1 84.81 94 ALA A N 1
ATOM 709 C CA . ALA A 1 94 ? 7.465 12.367 -26.016 1 84.81 94 ALA A CA 1
ATOM 710 C C . ALA A 1 94 ? 7.406 13.414 -27.125 1 84.81 94 ALA A C 1
ATOM 712 O O . ALA A 1 94 ? 6.672 13.25 -28.094 1 84.81 94 ALA A O 1
ATOM 713 N N . LEU A 1 95 ? 8.195 14.398 -27 1 87.38 95 LEU A N 1
ATOM 714 C CA . LEU A 1 95 ? 8.266 15.453 -28.016 1 87.38 95 LEU A CA 1
ATOM 715 C C . LEU A 1 95 ? 8.805 14.914 -29.328 1 87.38 95 LEU A C 1
ATOM 717 O O . LEU A 1 95 ? 8.297 15.25 -30.406 1 87.38 95 LEU A O 1
ATOM 721 N N . ARG A 1 96 ? 9.789 14.094 -29.203 1 83.88 96 ARG A N 1
ATOM 722 C CA . ARG A 1 96 ? 10.383 13.5 -30.391 1 83.88 96 ARG A CA 1
ATOM 723 C C . ARG A 1 96 ? 9.398 12.562 -31.094 1 83.88 96 ARG A C 1
ATOM 725 O O . ARG A 1 96 ? 9.43 12.422 -32.312 1 83.88 96 ARG A O 1
ATOM 732 N N . GLU A 1 97 ? 8.57 12.055 -30.281 1 82.81 97 GLU A N 1
ATOM 733 C CA . GLU A 1 97 ? 7.582 11.117 -30.812 1 82.81 97 GLU A CA 1
ATOM 734 C C . GLU A 1 97 ? 6.32 11.844 -31.281 1 82.81 97 GLU A C 1
ATOM 736 O O . GLU A 1 97 ? 5.332 11.211 -31.656 1 82.81 97 GLU A O 1
ATOM 741 N N . GLY A 1 98 ? 6.359 13.172 -31.125 1 84.19 98 GLY A N 1
ATOM 742 C CA . GLY A 1 98 ? 5.293 13.977 -31.719 1 84.19 98 GLY A CA 1
ATOM 743 C C . GLY A 1 98 ? 4.25 14.406 -30.703 1 84.19 98 GLY A C 1
ATOM 744 O O . GLY A 1 98 ? 3.176 14.883 -31.062 1 84.19 98 GLY A O 1
ATOM 745 N N . PHE A 1 99 ? 4.535 14.211 -29.406 1 85.62 99 PHE A N 1
ATOM 746 C CA . PHE A 1 99 ? 3.596 14.648 -28.375 1 85.62 99 PHE A CA 1
ATOM 747 C C . PHE A 1 99 ? 3.492 16.172 -28.344 1 85.62 99 PHE A C 1
ATOM 749 O O . PHE A 1 99 ? 4.504 16.859 -28.453 1 85.62 99 PHE A O 1
ATOM 756 N N . LYS A 1 100 ? 2.348 16.75 -28.359 1 86.69 100 LYS A N 1
ATOM 757 C CA . LYS A 1 100 ? 2.137 18.188 -28.328 1 86.69 100 LYS A CA 1
ATOM 758 C C . LYS A 1 100 ? 2.059 18.703 -26.891 1 86.69 100 LYS A C 1
ATOM 760 O O . LYS A 1 100 ? 1.109 18.391 -26.172 1 86.69 100 LYS A O 1
ATOM 765 N N . LEU A 1 101 ? 2.955 19.406 -26.438 1 91.25 101 LEU A N 1
ATOM 766 C CA . LEU A 1 101 ? 2.984 20 -25.109 1 91.25 101 LEU A CA 1
ATOM 767 C C . LEU A 1 101 ? 2.016 21.172 -25.016 1 91.25 101 LEU A C 1
ATOM 769 O O . LEU A 1 101 ? 1.418 21.562 -26.016 1 91.25 101 LEU A O 1
ATOM 773 N N . SER A 1 102 ? 1.752 21.562 -23.812 1 91.06 102 SER A N 1
ATOM 774 C CA . SER A 1 102 ? 0.811 22.656 -23.562 1 91.06 102 SER A CA 1
ATOM 775 C C . SER A 1 102 ? 1.526 23.891 -23.047 1 91.06 102 SER A C 1
ATOM 777 O O . SER A 1 102 ? 2.576 23.797 -22.406 1 91.06 102 SER A O 1
ATOM 779 N N . LYS A 1 103 ? 0.986 25.016 -23.344 1 92.19 103 LYS A N 1
ATOM 780 C CA . LYS A 1 103 ? 1.518 26.281 -22.859 1 92.19 103 LYS A CA 1
ATOM 781 C C . LYS A 1 103 ? 0.953 26.609 -21.469 1 92.19 103 LYS A C 1
ATOM 783 O O . LYS A 1 103 ? 1.48 27.484 -20.781 1 92.19 103 LYS A O 1
ATOM 788 N N . GLU A 1 104 ? -0.102 25.828 -21.141 1 88.62 104 GLU A N 1
ATOM 789 C CA . GLU A 1 104 ? -0.828 26.141 -19.922 1 88.62 104 GLU A CA 1
ATOM 790 C C . GLU A 1 104 ? -0.589 25.078 -18.844 1 88.62 104 GLU A C 1
ATOM 792 O O . GLU A 1 104 ? -0.602 25.391 -17.656 1 88.62 104 GLU A O 1
ATOM 797 N N . LYS A 1 105 ? -0.43 23.844 -19.281 1 87.38 105 LYS A N 1
ATOM 798 C CA . LYS A 1 105 ? -0.323 22.75 -18.344 1 87.38 105 LYS A CA 1
ATOM 799 C C . LYS A 1 105 ? 1.062 22.109 -18.391 1 87.38 105 LYS A C 1
ATOM 801 O O . LYS A 1 105 ? 1.638 21.953 -19.469 1 87.38 105 LYS A O 1
ATOM 806 N N . PRO A 1 106 ? 1.514 21.766 -17.188 1 87.25 106 PRO A N 1
ATOM 807 C CA . PRO A 1 106 ? 2.797 21.062 -17.156 1 87.25 106 PRO A CA 1
ATOM 808 C C . PRO A 1 106 ? 2.756 19.719 -17.891 1 87.25 106 PRO A C 1
ATOM 810 O O . PRO A 1 106 ? 1.703 19.078 -17.953 1 87.25 106 PRO A O 1
ATOM 813 N N . ALA A 1 107 ? 3.9 19.312 -18.438 1 85 107 ALA A N 1
ATOM 814 C CA . ALA A 1 107 ? 4.008 18.094 -19.234 1 85 107 ALA A CA 1
ATOM 815 C C . ALA A 1 107 ? 3.521 16.875 -18.453 1 85 107 ALA A C 1
ATOM 817 O O . ALA A 1 107 ? 2.84 16.016 -19.016 1 85 107 ALA A O 1
ATOM 818 N N . ASP A 1 108 ? 3.91 16.812 -17.219 1 77.12 108 ASP A N 1
ATOM 819 C CA . ASP A 1 108 ? 3.527 15.648 -16.422 1 77.12 108 ASP A CA 1
ATOM 820 C C . ASP A 1 108 ? 2.01 15.547 -16.281 1 77.12 108 ASP A C 1
ATOM 822 O O . ASP A 1 108 ? 1.451 14.453 -16.281 1 77.12 108 ASP A O 1
ATOM 826 N N . GLU A 1 109 ? 1.398 16.703 -16.156 1 77.81 109 GLU A N 1
ATOM 827 C CA . GLU A 1 109 ? -0.06 16.734 -16.094 1 77.81 109 GLU A CA 1
ATOM 828 C C . GLU A 1 109 ? -0.669 16.344 -17.438 1 77.81 109 GLU A C 1
ATOM 830 O O . GLU A 1 109 ? -1.694 15.664 -17.484 1 77.81 109 GLU A O 1
ATOM 835 N N . LEU A 1 110 ? 0.028 16.781 -18.484 1 77.12 110 LEU A N 1
ATOM 836 C CA . LEU A 1 110 ? -0.445 16.422 -19.812 1 77.12 110 LEU A CA 1
ATOM 837 C C . LEU A 1 110 ? -0.36 14.906 -20.031 1 77.12 110 LEU A C 1
ATOM 839 O O . LEU A 1 110 ? -1.254 14.312 -20.641 1 77.12 110 LEU A O 1
ATOM 843 N N . PHE A 1 111 ? 0.745 14.406 -19.469 1 75.75 111 PHE A N 1
ATOM 844 C CA . PHE A 1 111 ? 0.877 12.953 -19.562 1 75.75 111 PHE A CA 1
ATOM 845 C C . PHE A 1 111 ? -0.25 12.258 -18.812 1 75.75 111 PHE A C 1
ATOM 847 O O . PHE A 1 111 ? -0.782 11.25 -19.281 1 75.75 111 PHE A O 1
ATOM 854 N N . SER A 1 112 ? -0.512 12.852 -17.734 1 77.31 112 SER A N 1
ATOM 855 C CA . SER A 1 112 ? -1.602 12.305 -16.938 1 77.31 112 SER A CA 1
ATOM 856 C C . SER A 1 112 ? -2.93 12.391 -17.672 1 77.31 112 SER A C 1
ATOM 858 O O . SER A 1 112 ? -3.68 11.414 -17.734 1 77.31 112 SER A O 1
ATOM 860 N N . LEU A 1 113 ? -3.178 13.531 -18.219 1 73.56 113 LEU A N 1
ATOM 861 C CA . LEU A 1 113 ? -4.414 13.742 -18.969 1 73.56 113 LEU A CA 1
ATOM 862 C C . LEU A 1 113 ? -4.496 12.812 -20.172 1 73.56 113 LEU A C 1
ATOM 864 O O . LEU A 1 113 ? -5.562 12.273 -20.484 1 73.56 113 LEU A O 1
ATOM 868 N N . ASP A 1 114 ? -3.361 12.625 -20.766 1 78.25 114 ASP A N 1
ATOM 869 C CA . ASP A 1 114 ? -3.32 11.742 -21.922 1 78.25 114 ASP A CA 1
ATOM 870 C C . ASP A 1 114 ? -3.584 10.297 -21.516 1 78.25 114 ASP A C 1
ATOM 872 O O . ASP A 1 114 ? -4.324 9.586 -22.203 1 78.25 114 ASP A O 1
ATOM 876 N N . GLY A 1 115 ? -2.926 9.945 -20.453 1 82.94 115 GLY A N 1
ATOM 877 C CA . GLY A 1 115 ? -3.162 8.602 -19.953 1 82.94 115 GLY A CA 1
ATOM 878 C C . GLY A 1 115 ? -4.613 8.344 -19.578 1 82.94 115 GLY A C 1
ATOM 879 O O . GLY A 1 115 ? -5.191 7.336 -19.984 1 82.94 115 GLY A O 1
ATOM 880 N N . LEU A 1 116 ? -5.18 9.266 -18.938 1 84.56 116 LEU A N 1
ATOM 881 C CA . LEU A 1 116 ? -6.566 9.133 -18.5 1 84.56 116 LEU A CA 1
ATOM 882 C C . LEU A 1 116 ? -7.523 9.203 -19.688 1 84.56 116 LEU A C 1
ATOM 884 O O . LEU A 1 116 ? -8.57 8.547 -19.688 1 84.56 116 LEU A O 1
ATOM 888 N N . ARG A 1 117 ? -7.195 9.977 -20.656 1 84.94 117 ARG A N 1
ATOM 889 C CA . ARG A 1 117 ? -7.988 10.016 -21.875 1 84.94 117 ARG A CA 1
ATOM 890 C C . ARG A 1 117 ? -7.977 8.656 -22.578 1 84.94 117 ARG A C 1
ATOM 892 O O . ARG A 1 117 ? -9.008 8.203 -23.078 1 84.94 117 ARG A O 1
ATOM 899 N N . LYS A 1 118 ? -6.785 8.102 -22.562 1 87.12 118 LYS A N 1
ATOM 900 C CA . LYS A 1 118 ? -6.688 6.773 -23.156 1 87.12 118 LYS A CA 1
ATOM 901 C C . LYS A 1 118 ? -7.562 5.773 -22.406 1 87.12 118 LYS A C 1
ATOM 903 O O . LYS A 1 118 ? -8.211 4.922 -23.016 1 87.12 118 LYS A O 1
ATOM 908 N N . VAL A 1 119 ? -7.559 5.852 -21.109 1 92.81 119 VAL A N 1
ATOM 909 C CA . VAL A 1 119 ? -8.414 4.996 -20.297 1 92.81 119 VAL A CA 1
ATOM 910 C C . VAL A 1 119 ? -9.883 5.227 -20.656 1 92.81 119 VAL A C 1
ATOM 912 O O . VAL A 1 119 ? -10.641 4.273 -20.844 1 92.81 119 VAL A O 1
ATOM 915 N N . LYS A 1 120 ? -10.258 6.465 -20.797 1 91.75 120 LYS A N 1
ATOM 916 C CA . LYS A 1 120 ? -11.633 6.812 -21.156 1 91.75 120 LYS A CA 1
ATOM 917 C C . LYS A 1 120 ? -12 6.27 -22.531 1 91.75 120 LYS A C 1
ATOM 919 O O . LYS A 1 120 ? -13.109 5.785 -22.734 1 91.75 120 LYS A O 1
ATOM 924 N N . ASP A 1 121 ? -11.055 6.324 -23.422 1 90.75 121 ASP A N 1
ATOM 925 C CA . ASP A 1 121 ? -11.281 5.805 -24.781 1 90.75 121 ASP A CA 1
ATOM 926 C C . ASP A 1 121 ? -11.516 4.297 -24.75 1 90.75 121 ASP A C 1
ATOM 928 O O . ASP A 1 121 ? -12.406 3.791 -25.438 1 90.75 121 ASP A O 1
ATOM 932 N N . ILE A 1 122 ? -10.727 3.682 -23.984 1 92.56 122 ILE A N 1
ATOM 933 C CA . ILE A 1 122 ? -10.859 2.232 -23.875 1 92.56 122 ILE A CA 1
ATOM 934 C C . ILE A 1 122 ? -12.211 1.88 -23.266 1 92.56 122 ILE A C 1
ATOM 936 O O . ILE A 1 122 ? -12.906 0.978 -23.75 1 92.56 122 ILE A O 1
ATOM 940 N N . ARG A 1 123 ? -12.633 2.568 -22.281 1 93.19 123 ARG A N 1
ATOM 941 C CA . ARG A 1 123 ? -13.891 2.299 -21.594 1 93.19 123 ARG A CA 1
ATOM 942 C C . ARG A 1 123 ? -15.078 2.656 -22.484 1 93.19 123 ARG A C 1
ATOM 944 O O . ARG A 1 123 ? -16.109 1.969 -22.469 1 93.19 123 ARG A O 1
ATOM 951 N N . ASN A 1 124 ? -14.961 3.707 -23.266 1 91.12 124 ASN A N 1
ATOM 952 C CA . ASN A 1 124 ? -16.016 4.078 -24.203 1 91.12 124 ASN A CA 1
ATOM 953 C C . ASN A 1 124 ? -16.188 3.018 -25.281 1 91.12 124 ASN A C 1
ATOM 955 O O . ASN A 1 124 ? -17.312 2.693 -25.672 1 91.12 124 ASN A O 1
ATOM 959 N N . LYS A 1 125 ? -15.055 2.553 -25.672 1 91.62 125 LYS A N 1
ATOM 960 C CA . LYS A 1 125 ? -15.117 1.475 -26.656 1 91.62 125 LYS A CA 1
ATOM 961 C C . LYS A 1 125 ? -15.836 0.255 -26.094 1 91.62 125 LYS A C 1
ATOM 963 O O . LYS A 1 125 ? -16.641 -0.376 -26.797 1 91.62 125 LYS A O 1
ATOM 968 N N . ALA A 1 126 ? -15.602 -0.017 -24.875 1 92.94 126 ALA A N 1
ATOM 969 C CA . ALA A 1 126 ? -16.188 -1.177 -24.203 1 92.94 126 ALA A CA 1
ATOM 970 C C . ALA A 1 126 ? -17.688 -0.984 -24 1 92.94 126 ALA A C 1
ATOM 972 O O . ALA A 1 126 ? -18.406 -1.941 -23.703 1 92.94 126 ALA A O 1
ATOM 973 N N . ARG A 1 127 ? -18.219 0.215 -24.266 1 93.25 127 ARG A N 1
ATOM 974 C CA . ARG A 1 127 ? -19.641 0.504 -24.078 1 93.25 127 ARG A CA 1
ATOM 975 C C . ARG A 1 127 ? -20.344 0.661 -25.422 1 93.25 127 ARG A C 1
ATOM 977 O O . ARG A 1 127 ? -21.562 0.811 -25.484 1 93.25 127 ARG A O 1
ATOM 984 N N . ASP A 1 128 ? -19.547 0.562 -26.453 1 94.38 128 ASP A N 1
ATOM 985 C CA . ASP A 1 128 ? -20.094 0.687 -27.797 1 94.38 128 ASP A CA 1
ATOM 986 C C . ASP A 1 128 ? -20.938 -0.533 -28.156 1 94.38 128 ASP A C 1
ATOM 988 O O . ASP A 1 128 ? -20.484 -1.671 -28.031 1 94.38 128 ASP A O 1
ATOM 992 N N . ARG A 1 129 ? -22.141 -0.211 -28.719 1 94.38 129 ARG A N 1
ATOM 993 C CA . ARG A 1 129 ? -23.094 -1.273 -28.969 1 94.38 129 ARG A CA 1
ATOM 994 C C . ARG A 1 129 ? -22.578 -2.244 -30.016 1 94.38 129 ARG A C 1
ATOM 996 O O . ARG A 1 129 ? -22.719 -3.459 -29.875 1 94.38 129 ARG A O 1
ATOM 1003 N N . ARG A 1 130 ? -22.031 -1.776 -31.094 1 94.5 130 ARG A N 1
ATOM 1004 C CA . ARG A 1 130 ? -21.516 -2.615 -32.188 1 94.5 130 ARG A CA 1
ATOM 1005 C C . ARG A 1 130 ? -20.344 -3.457 -31.703 1 94.5 130 ARG A C 1
ATOM 1007 O O . ARG A 1 130 ? -20.219 -4.629 -32.062 1 94.5 130 ARG A O 1
ATOM 1014 N N . TYR A 1 131 ? -19.469 -2.83 -30.828 1 95.69 131 TYR A N 1
ATOM 1015 C CA . TYR A 1 131 ? -18.328 -3.553 -30.281 1 95.69 131 TYR A CA 1
ATOM 1016 C C . TYR A 1 131 ? -18.781 -4.68 -29.359 1 95.69 131 TYR A C 1
ATOM 1018 O O . TYR A 1 131 ? -18.266 -5.801 -29.438 1 95.69 131 TYR A O 1
ATOM 1026 N N . ILE A 1 132 ? -19.719 -4.375 -28.547 1 97.31 132 ILE A N 1
ATOM 1027 C CA . ILE A 1 132 ? -20.234 -5.348 -27.594 1 97.31 132 ILE A CA 1
ATOM 1028 C C . ILE A 1 132 ? -20.812 -6.547 -28.344 1 97.31 132 ILE A C 1
ATOM 1030 O O . ILE A 1 132 ? -20.531 -7.695 -28 1 97.31 132 ILE A O 1
ATOM 1034 N N . GLU A 1 133 ? -21.609 -6.312 -29.375 1 97.06 133 GLU A N 1
ATOM 1035 C CA . GLU A 1 133 ? -22.234 -7.375 -30.156 1 97.06 133 GLU A CA 1
ATOM 1036 C C . GLU A 1 133 ? -21.188 -8.281 -30.781 1 97.06 133 GLU A C 1
ATOM 1038 O O . GLU A 1 133 ? -21.328 -9.508 -30.766 1 97.06 133 GLU A O 1
ATOM 1043 N N . ARG A 1 134 ? -20.172 -7.684 -31.281 1 96.56 134 ARG A N 1
ATOM 1044 C CA . ARG A 1 134 ? -19.109 -8.453 -31.922 1 96.56 134 ARG A CA 1
ATOM 1045 C C . ARG A 1 134 ? -18.328 -9.258 -30.906 1 96.56 134 ARG A C 1
ATOM 1047 O O . ARG A 1 134 ? -18 -10.422 -31.141 1 96.56 134 ARG A O 1
ATOM 1054 N N . ALA A 1 135 ? -18.047 -8.625 -29.797 1 96.56 135 ALA A N 1
ATOM 1055 C CA . ALA A 1 135 ? -17.234 -9.266 -28.75 1 96.56 135 ALA A CA 1
ATOM 1056 C C . ALA A 1 135 ? -17.984 -10.453 -28.141 1 96.56 135 ALA A C 1
ATOM 1058 O O . ALA A 1 135 ? -17.375 -11.469 -27.812 1 96.56 135 ALA A O 1
ATOM 1059 N N . LEU A 1 136 ? -19.281 -10.305 -28 1 96.5 136 LEU A N 1
ATOM 1060 C CA . LEU A 1 136 ? -20.078 -11.344 -27.359 1 96.5 136 LEU A CA 1
ATOM 1061 C C . LEU A 1 136 ? -20.156 -12.594 -28.219 1 96.5 136 LEU A C 1
ATOM 1063 O O . LEU A 1 136 ? -20.531 -13.672 -27.75 1 96.5 136 LEU A O 1
ATOM 1067 N N . LYS A 1 137 ? -19.797 -12.516 -29.453 1 96.06 137 LYS A N 1
ATOM 1068 C CA . LYS A 1 137 ? -19.781 -13.672 -30.359 1 96.06 137 LYS A CA 1
ATOM 1069 C C . LYS A 1 137 ? -18.5 -14.484 -30.172 1 96.06 137 LYS A C 1
ATOM 1071 O O . LYS A 1 137 ? -18.438 -15.641 -30.609 1 96.06 137 LYS A O 1
ATOM 1076 N N . ARG A 1 138 ? -17.562 -13.914 -29.516 1 94.88 138 ARG A N 1
ATOM 1077 C CA . ARG A 1 138 ? -16.281 -14.586 -29.25 1 94.88 138 ARG A CA 1
ATOM 1078 C C . ARG A 1 138 ? -16.328 -15.336 -27.922 1 94.88 138 ARG A C 1
ATOM 1080 O O . ARG A 1 138 ? -17 -14.906 -26.984 1 94.88 138 ARG A O 1
ATOM 1087 N N . PRO A 1 139 ? -15.602 -16.359 -27.938 1 94.06 139 PRO A N 1
ATOM 1088 C CA . PRO A 1 139 ? -15.516 -17.047 -26.641 1 94.06 139 PRO A CA 1
ATOM 1089 C C . PRO A 1 139 ? -14.859 -16.203 -25.562 1 94.06 139 PRO A C 1
ATOM 1091 O O . PRO A 1 139 ? -14.031 -15.336 -25.875 1 94.06 139 PRO A O 1
ATOM 1094 N N . GLY A 1 140 ? -15.258 -16.453 -24.375 1 95.62 140 GLY A N 1
ATOM 1095 C CA . GLY A 1 140 ? -14.609 -15.797 -23.25 1 95.62 140 GLY A CA 1
ATOM 1096 C C . GLY A 1 140 ? -15.305 -14.523 -22.828 1 95.62 140 GLY A C 1
ATOM 1097 O O . GLY A 1 140 ? -14.727 -13.711 -22.109 1 95.62 140 GLY A O 1
ATOM 1098 N N . ASN A 1 141 ? -16.453 -14.266 -23.438 1 97.5 141 ASN A N 1
ATOM 1099 C CA . ASN A 1 141 ? -17.266 -13.117 -23.062 1 97.5 141 ASN A CA 1
ATOM 1100 C C . ASN A 1 141 ? -18.703 -13.531 -22.734 1 97.5 141 ASN A C 1
ATOM 1102 O O . ASN A 1 141 ? -19.219 -14.508 -23.281 1 97.5 141 ASN A O 1
ATOM 1106 N N . LEU A 1 142 ? -19.328 -12.859 -21.828 1 97.19 142 LEU A N 1
ATOM 1107 C CA . LEU A 1 142 ? -20.734 -13.086 -21.531 1 97.19 142 LEU A CA 1
ATOM 1108 C C . LEU A 1 142 ? -21.391 -11.812 -21.016 1 97.19 142 LEU A C 1
ATOM 1110 O O . LEU A 1 142 ? -20.719 -10.797 -20.812 1 97.19 142 LEU A O 1
ATOM 1114 N N . LEU A 1 143 ? -22.688 -11.852 -20.938 1 97.06 143 LEU A N 1
ATOM 1115 C CA . LEU A 1 143 ? -23.453 -10.711 -20.469 1 97.06 143 LEU A CA 1
ATOM 1116 C C . LEU A 1 143 ? -24.047 -10.984 -19.094 1 97.06 143 LEU A C 1
ATOM 1118 O O . LEU A 1 143 ? -24.656 -12.039 -18.875 1 97.06 143 LEU A O 1
ATOM 1122 N N . ILE A 1 144 ? -23.812 -10.141 -18.156 1 98.12 144 ILE A N 1
ATOM 1123 C CA . ILE A 1 144 ? -24.516 -10.125 -16.875 1 98.12 144 ILE A CA 1
ATOM 1124 C C . ILE A 1 144 ? -25.547 -9 -16.859 1 98.12 144 ILE A C 1
ATOM 1126 O O . ILE A 1 144 ? -25.203 -7.832 -16.641 1 98.12 144 ILE A O 1
ATOM 1130 N N . SER A 1 145 ? -26.797 -9.422 -17.094 1 96.56 145 SER A N 1
ATOM 1131 C CA . SER A 1 145 ? -27.844 -8.43 -17.328 1 96.56 145 SER A CA 1
ATOM 1132 C C . SER A 1 145 ? -27.484 -7.523 -18.5 1 96.56 145 SER A C 1
ATOM 1134 O O . SER A 1 145 ? -27.328 -7.988 -19.641 1 96.56 145 SER A O 1
ATOM 1136 N N . ASN A 1 146 ? -27.109 -6.305 -18.281 1 95.31 146 ASN A N 1
ATOM 1137 C CA . ASN A 1 146 ? -26.766 -5.375 -19.359 1 95.31 146 ASN A CA 1
ATOM 1138 C C . ASN A 1 146 ? -25.266 -5.086 -19.391 1 95.31 146 ASN A C 1
ATOM 1140 O O . ASN A 1 146 ? -24.812 -4.211 -20.125 1 95.31 146 ASN A O 1
ATOM 1144 N N . LEU A 1 147 ? -24.5 -5.809 -18.641 1 97.88 147 LEU A N 1
ATOM 1145 C CA . LEU A 1 147 ? -23.078 -5.531 -18.516 1 97.88 147 LEU A CA 1
ATOM 1146 C C . LEU A 1 147 ? -22.234 -6.613 -19.188 1 97.88 147 LEU A C 1
ATOM 1148 O O . LEU A 1 147 ? -22.203 -7.754 -18.719 1 97.88 147 LEU A O 1
ATOM 1152 N N . PRO A 1 148 ? -21.562 -6.273 -20.297 1 98.06 148 PRO A N 1
ATOM 1153 C CA . PRO A 1 148 ? -20.641 -7.246 -20.906 1 98.06 148 PRO A CA 1
ATOM 1154 C C . PRO A 1 148 ? -19.375 -7.441 -20.094 1 98.06 148 PRO A C 1
ATOM 1156 O O . PRO A 1 148 ? -18.797 -6.473 -19.594 1 98.06 148 PRO A O 1
ATOM 1159 N N . VAL A 1 149 ? -18.984 -8.656 -19.891 1 98.31 149 VAL A N 1
ATOM 1160 C CA . VAL A 1 149 ? -17.766 -8.977 -19.141 1 98.31 149 VAL A CA 1
ATOM 1161 C C . VAL A 1 149 ? -16.969 -10.039 -19.906 1 98.31 149 VAL A C 1
ATOM 1163 O O . VAL A 1 149 ? -17.531 -10.773 -20.719 1 98.31 149 VAL A O 1
ATOM 1166 N N . GLY A 1 150 ? -15.648 -10.008 -19.641 1 97.94 150 GLY A N 1
ATOM 1167 C CA . GLY A 1 150 ? -14.828 -11.031 -20.266 1 97.94 150 GLY A CA 1
ATOM 1168 C C . GLY A 1 150 ? -13.484 -10.508 -20.75 1 97.94 150 GLY A C 1
ATOM 1169 O O . GLY A 1 150 ? -13.039 -9.445 -20.312 1 97.94 150 GLY A O 1
ATOM 1170 N N . ARG A 1 151 ? -12.836 -11.273 -21.625 1 95.38 151 ARG A N 1
ATOM 1171 C CA . ARG A 1 151 ? -11.461 -11.047 -22.031 1 95.38 151 ARG A CA 1
ATOM 1172 C C . ARG A 1 151 ? -11.344 -9.789 -22.891 1 95.38 151 ARG A C 1
ATOM 1174 O O . ARG A 1 151 ? -10.289 -9.141 -22.922 1 95.38 151 ARG A O 1
ATOM 1181 N N . ASP A 1 152 ? -12.414 -9.414 -23.547 1 96 152 ASP A N 1
ATOM 1182 C CA . ASP A 1 152 ? -12.375 -8.297 -24.484 1 96 152 ASP A CA 1
ATOM 1183 C C . ASP A 1 152 ? -12.797 -6.996 -23.797 1 96 152 ASP A C 1
ATOM 1185 O O . ASP A 1 152 ? -12.961 -5.965 -24.453 1 96 152 ASP A O 1
ATOM 1189 N N . PHE A 1 153 ? -12.984 -7.039 -22.484 1 97.5 153 PHE A N 1
ATOM 1190 C CA . PHE A 1 153 ? -13.43 -5.883 -21.734 1 97.5 153 PHE A CA 1
ATOM 1191 C C . PHE A 1 153 ? -12.516 -5.641 -20.531 1 97.5 153 PHE A C 1
ATOM 1193 O O . PHE A 1 153 ? -11.875 -6.57 -20.031 1 97.5 153 PHE A O 1
ATOM 1200 N N . PRO A 1 154 ? -12.438 -4.352 -20.062 1 97.31 154 PRO A N 1
ATOM 1201 C CA . PRO A 1 154 ? -11.75 -4.133 -18.781 1 97.31 154 PRO A CA 1
ATOM 1202 C C . PRO A 1 154 ? -12.383 -4.922 -17.641 1 97.31 154 PRO A C 1
ATOM 1204 O O . PRO A 1 154 ? -13.594 -5.156 -17.641 1 97.31 154 PRO A O 1
ATOM 1207 N N . ALA A 1 155 ? -11.547 -5.312 -16.688 1 98.44 155 ALA A N 1
ATOM 1208 C CA . ALA A 1 155 ? -12.055 -6.031 -15.516 1 98.44 155 ALA A CA 1
ATOM 1209 C C . ALA A 1 155 ? -13.133 -5.219 -14.805 1 98.44 155 ALA A C 1
ATOM 1211 O O . ALA A 1 155 ? -13.055 -3.99 -14.742 1 98.44 155 ALA A O 1
ATOM 1212 N N . ARG A 1 156 ? -14.148 -5.934 -14.344 1 98.81 156 ARG A N 1
ATOM 1213 C CA . ARG A 1 156 ? -15.25 -5.309 -13.617 1 98.81 156 ARG A CA 1
ATOM 1214 C C . ARG A 1 156 ? -15.102 -5.516 -12.109 1 98.81 156 ARG A C 1
ATOM 1216 O O . ARG A 1 156 ? -14.539 -6.523 -11.672 1 98.81 156 ARG A O 1
ATOM 1223 N N . ILE A 1 157 ? -15.625 -4.562 -11.336 1 98.94 157 ILE A N 1
ATOM 1224 C CA . ILE A 1 157 ? -15.539 -4.621 -9.883 1 98.94 157 ILE A CA 1
ATOM 1225 C C . ILE A 1 157 ? -16.922 -4.926 -9.297 1 98.94 157 ILE A C 1
ATOM 1227 O O . ILE A 1 157 ? -17.906 -4.277 -9.656 1 98.94 157 ILE A O 1
ATOM 1231 N N . LEU A 1 158 ? -17 -5.938 -8.5 1 98.88 158 LEU A N 1
ATOM 1232 C CA . LEU A 1 158 ? -18.172 -6.176 -7.648 1 98.88 158 LEU A CA 1
ATOM 1233 C C . LEU A 1 158 ? -17.938 -5.602 -6.254 1 98.88 158 LEU A C 1
ATOM 1235 O O . LEU A 1 158 ? -17.047 -6.035 -5.535 1 98.88 158 LEU A O 1
ATOM 1239 N N . GLY A 1 159 ? -18.734 -4.59 -5.898 1 98.75 159 GLY A N 1
ATOM 1240 C CA . GLY A 1 159 ? -18.719 -4.094 -4.531 1 98.75 159 GLY A CA 1
ATOM 1241 C C . GLY A 1 159 ? -19.672 -4.848 -3.613 1 98.75 159 GLY A C 1
ATOM 1242 O O . GLY A 1 159 ? -20.891 -4.73 -3.736 1 98.75 159 GLY A O 1
ATOM 1243 N N . GLU A 1 160 ? -19.156 -5.543 -2.682 1 97.62 160 GLU A N 1
ATOM 1244 C CA . GLU A 1 160 ? -19.969 -6.398 -1.821 1 97.62 160 GLU A CA 1
ATOM 1245 C C . GLU A 1 160 ? -20.453 -5.641 -0.589 1 97.62 160 GLU A C 1
ATOM 1247 O O . GLU A 1 160 ? -19.641 -5.113 0.179 1 97.62 160 GLU A O 1
ATOM 1252 N N . VAL A 1 161 ? -21.719 -5.586 -0.429 1 97.88 161 VAL A N 1
ATOM 1253 C CA . VAL A 1 161 ? -22.312 -5.152 0.827 1 97.88 161 VAL A CA 1
ATOM 1254 C C . VAL A 1 161 ? -22.453 -6.344 1.773 1 97.88 161 VAL A C 1
ATOM 1256 O O . VAL A 1 161 ? -23.422 -7.102 1.69 1 97.88 161 VAL A O 1
ATOM 1259 N N . VAL A 1 162 ? -21.531 -6.441 2.648 1 92.25 162 VAL A N 1
ATOM 1260 C CA . VAL A 1 162 ? -21.438 -7.594 3.541 1 92.25 162 VAL A CA 1
ATOM 1261 C C . VAL A 1 162 ? -22.562 -7.531 4.578 1 92.25 162 VAL A C 1
ATOM 1263 O O . VAL A 1 162 ? -22.875 -6.457 5.098 1 92.25 162 VAL A O 1
ATOM 1266 N N . ASP A 1 163 ? -23.203 -8.641 4.883 1 92.5 163 ASP A N 1
ATOM 1267 C CA . ASP A 1 163 ? -24.281 -8.758 5.867 1 92.5 163 ASP A CA 1
ATOM 1268 C C . ASP A 1 163 ? -25.406 -7.777 5.566 1 92.5 163 ASP A C 1
ATOM 1270 O O . ASP A 1 163 ? -25.828 -7.027 6.449 1 92.5 163 ASP A O 1
ATOM 1274 N N . ALA A 1 164 ? -25.828 -7.812 4.359 1 96.25 164 ALA A N 1
ATOM 1275 C CA . ALA A 1 164 ? -26.812 -6.875 3.84 1 96.25 164 ALA A CA 1
ATOM 1276 C C . ALA A 1 164 ? -28.078 -6.898 4.688 1 96.25 164 ALA A C 1
ATOM 1278 O O . ALA A 1 164 ? -28.625 -5.848 5.031 1 96.25 164 ALA A O 1
ATOM 1279 N N . PRO A 1 165 ? -28.594 -8.086 5.09 1 95.12 165 PRO A N 1
ATOM 1280 C CA . PRO A 1 165 ? -29.812 -8.102 5.891 1 95.12 165 PRO A CA 1
ATOM 1281 C C . PRO A 1 165 ? -29.688 -7.301 7.184 1 95.12 165 PRO A C 1
ATOM 1283 O O . PRO A 1 165 ? -30.656 -6.691 7.645 1 95.12 165 PRO A O 1
ATOM 1286 N N . LYS A 1 166 ? -28.547 -7.312 7.777 1 91.25 166 LYS A N 1
ATOM 1287 C CA . LYS A 1 166 ? -28.328 -6.617 9.039 1 91.25 166 LYS A CA 1
ATOM 1288 C C . LYS A 1 166 ? -28.344 -5.105 8.844 1 91.25 166 LYS A C 1
ATOM 1290 O O . LYS A 1 166 ? -28.672 -4.355 9.766 1 91.25 166 LYS A O 1
ATOM 1295 N N . LEU A 1 167 ? -28.031 -4.613 7.707 1 93.12 167 LEU A N 1
ATOM 1296 C CA . LEU A 1 167 ? -27.984 -3.188 7.402 1 93.12 167 LEU A CA 1
ATOM 1297 C C . LEU A 1 167 ? -29.375 -2.662 7.047 1 93.12 167 LEU A C 1
ATOM 1299 O O . LEU A 1 167 ? -29.641 -1.466 7.172 1 93.12 167 LEU A O 1
ATOM 1303 N N . GLY A 1 168 ? -30.219 -3.594 6.59 1 95.06 168 GLY A N 1
ATOM 1304 C CA . GLY A 1 168 ? -31.516 -3.164 6.086 1 95.06 168 GLY A CA 1
ATOM 1305 C C . GLY A 1 168 ? -31.438 -2.496 4.727 1 95.06 168 GLY A C 1
ATOM 1306 O O . GLY A 1 168 ? -30.344 -2.33 4.176 1 95.06 168 GLY A O 1
ATOM 1307 N N . VAL A 1 169 ? -32.594 -2.123 4.191 1 97.56 169 VAL A N 1
ATOM 1308 C CA . VAL A 1 169 ? -32.688 -1.582 2.84 1 97.56 169 VAL A CA 1
ATOM 1309 C C . VAL A 1 169 ? -31.922 -0.255 2.762 1 97.56 169 VAL A C 1
ATOM 1311 O O . VAL A 1 169 ? -31.125 -0.035 1.844 1 97.56 169 VAL A O 1
ATOM 1314 N N . ASP A 1 170 ? -32.125 0.601 3.73 1 97.62 170 ASP A N 1
ATOM 1315 C CA . ASP A 1 170 ? -31.5 1.921 3.721 1 97.62 170 ASP A CA 1
ATOM 1316 C C . ASP A 1 170 ? -29.984 1.811 3.76 1 97.62 170 ASP A C 1
ATOM 1318 O O . ASP A 1 170 ? -29.281 2.486 3 1 97.62 170 ASP A O 1
ATOM 1322 N N . GLY A 1 171 ? -29.547 0.982 4.652 1 97.62 171 GLY A N 1
ATOM 1323 C CA . GLY A 1 171 ? -28.109 0.778 4.773 1 97.62 171 GLY A CA 1
ATOM 1324 C C . GLY A 1 171 ? -27.484 0.191 3.525 1 97.62 171 GLY A C 1
ATOM 1325 O O . GLY A 1 171 ? -26.391 0.597 3.123 1 97.62 171 GLY A O 1
ATOM 1326 N N . VAL A 1 172 ? -28.141 -0.731 2.926 1 98.25 172 VAL A N 1
ATOM 1327 C CA . VAL A 1 172 ? -27.641 -1.376 1.718 1 98.25 172 VAL A CA 1
ATOM 1328 C C . VAL A 1 172 ? -27.594 -0.363 0.577 1 98.25 172 VAL A C 1
ATOM 1330 O O . VAL A 1 172 ? -26.594 -0.301 -0.159 1 98.25 172 VAL A O 1
ATOM 1333 N N . VAL A 1 173 ? -28.641 0.42 0.445 1 98.5 173 VAL A N 1
ATOM 1334 C CA . VAL A 1 173 ? -28.719 1.404 -0.63 1 98.5 173 VAL A CA 1
ATOM 1335 C C . VAL A 1 173 ? -27.594 2.432 -0.461 1 98.5 173 VAL A C 1
ATOM 1337 O O . VAL A 1 173 ? -26.922 2.787 -1.429 1 98.5 173 VAL A O 1
ATOM 1340 N N . GLU A 1 174 ? -27.422 2.91 0.729 1 97.75 174 GLU A N 1
ATOM 1341 C CA . GLU A 1 174 ? -26.375 3.891 1.006 1 97.75 174 GLU A CA 1
ATOM 1342 C C . GLU A 1 174 ? -25 3.346 0.638 1 97.75 174 GLU A C 1
ATOM 1344 O O . GLU A 1 174 ? -24.219 4.012 -0.054 1 97.75 174 GLU A O 1
ATOM 1349 N N . LYS A 1 175 ? -24.719 2.195 1.061 1 97.56 175 LYS A N 1
ATOM 1350 C CA . LYS A 1 175 ? -23.422 1.575 0.791 1 97.56 175 LYS A CA 1
ATOM 1351 C C . LYS A 1 175 ? -23.25 1.285 -0.697 1 97.56 175 LYS A C 1
ATOM 1353 O O . LYS A 1 175 ? -22.172 1.491 -1.255 1 97.56 175 LYS A O 1
ATOM 1358 N N . ALA A 1 176 ? -24.25 0.756 -1.293 1 98.62 176 ALA A N 1
ATOM 1359 C CA . ALA A 1 176 ? -24.203 0.439 -2.719 1 98.62 176 ALA A CA 1
ATOM 1360 C C . ALA A 1 176 ? -23.938 1.69 -3.551 1 98.62 176 ALA A C 1
ATOM 1362 O O . ALA A 1 176 ? -23.125 1.669 -4.469 1 98.62 176 ALA A O 1
ATOM 1363 N N . LEU A 1 177 ? -24.672 2.752 -3.232 1 98.25 177 LEU A N 1
ATOM 1364 C CA . LEU A 1 177 ? -24.469 4.004 -3.951 1 98.25 177 LEU A CA 1
ATOM 1365 C C . LEU A 1 177 ? -23.031 4.492 -3.791 1 98.25 177 LEU A C 1
ATOM 1367 O O . LEU A 1 177 ? -22.422 4.973 -4.75 1 98.25 177 LEU A O 1
ATOM 1371 N N . TYR A 1 178 ? -22.578 4.367 -2.602 1 97.12 178 TYR A N 1
ATOM 1372 C CA . TYR A 1 178 ? -21.188 4.723 -2.344 1 97.12 178 TYR A CA 1
ATOM 1373 C C . TYR A 1 178 ? -20.234 3.914 -3.225 1 97.12 178 TYR A C 1
ATOM 1375 O O . TYR A 1 178 ? -19.375 4.477 -3.893 1 97.12 178 TYR A O 1
ATOM 1383 N N . TYR A 1 179 ? -20.359 2.57 -3.262 1 98.5 179 TYR A N 1
ATOM 1384 C CA . TYR A 1 179 ? -19.5 1.703 -4.055 1 98.5 179 TYR A CA 1
ATOM 1385 C C . TYR A 1 179 ? -19.578 2.061 -5.535 1 98.5 179 TYR A C 1
ATOM 1387 O O . TYR A 1 179 ? -18.562 2.09 -6.227 1 98.5 179 TYR A O 1
ATOM 1395 N N . LEU A 1 180 ? -20.75 2.324 -5.98 1 98.31 180 LEU A N 1
ATOM 1396 C CA . LEU A 1 180 ? -20.938 2.654 -7.387 1 98.31 180 LEU A CA 1
ATOM 1397 C C . LEU A 1 180 ? -20.25 3.967 -7.738 1 98.31 180 LEU A C 1
ATOM 1399 O O . LEU A 1 180 ? -19.594 4.07 -8.781 1 98.31 180 LEU A O 1
ATOM 1403 N N . ARG A 1 181 ? -20.344 4.934 -6.871 1 96.88 181 ARG A N 1
ATOM 1404 C CA . ARG A 1 181 ? -19.672 6.211 -7.094 1 96.88 181 ARG A CA 1
ATOM 1405 C C . ARG A 1 181 ? -18.156 6.043 -7.062 1 96.8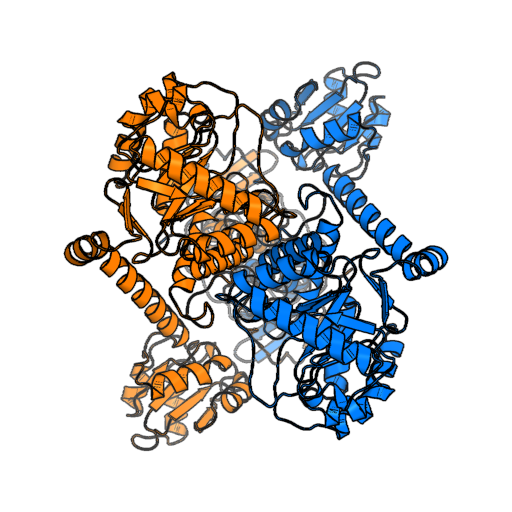8 181 ARG A C 1
ATOM 1407 O O . ARG A 1 181 ? -17.438 6.766 -7.75 1 96.88 181 ARG A O 1
ATOM 1414 N N . GLU A 1 182 ? -17.734 5.082 -6.289 1 97.5 182 GLU A N 1
ATOM 1415 C CA . GLU A 1 182 ? -16.297 4.832 -6.156 1 97.5 182 GLU A CA 1
ATOM 1416 C C . GLU A 1 182 ? -15.773 4.027 -7.34 1 97.5 182 GLU A C 1
ATOM 1418 O O . GLU A 1 182 ? -14.555 3.916 -7.527 1 97.5 182 GLU A O 1
ATOM 1423 N N . GLY A 1 183 ? -16.656 3.373 -8.109 1 97.44 183 GLY A N 1
ATOM 1424 C CA . GLY A 1 183 ? -16.172 2.752 -9.336 1 97.44 183 GLY A CA 1
ATOM 1425 C C . GLY A 1 183 ? -16.625 1.31 -9.484 1 97.44 183 GLY A C 1
ATOM 1426 O O . GLY A 1 183 ? -16.219 0.627 -10.438 1 97.44 183 GLY A O 1
ATOM 1427 N N . ALA A 1 184 ? -17.453 0.826 -8.594 1 98.62 184 ALA A N 1
ATOM 1428 C CA . ALA A 1 184 ? -18 -0.523 -8.758 1 98.62 184 ALA A CA 1
ATOM 1429 C C . ALA A 1 184 ? -18.922 -0.61 -9.969 1 98.62 184 ALA A C 1
ATOM 1431 O O . ALA A 1 184 ? -19.594 0.357 -10.305 1 98.62 184 ALA A O 1
ATOM 1432 N N . ASP A 1 185 ? -18.906 -1.804 -10.602 1 98.56 185 ASP A N 1
ATOM 1433 C CA . ASP A 1 185 ? -19.734 -2.047 -11.773 1 98.56 185 ASP A CA 1
ATOM 1434 C C . ASP A 1 185 ? -20.953 -2.887 -11.414 1 98.56 185 ASP A C 1
ATOM 1436 O O . ASP A 1 185 ? -21.969 -2.855 -12.117 1 98.56 185 ASP A O 1
ATOM 1440 N N . ILE A 1 186 ? -20.812 -3.672 -10.406 1 98.81 186 ILE A N 1
ATOM 1441 C CA . ILE A 1 186 ? -21.859 -4.57 -9.906 1 98.81 186 ILE A CA 1
ATOM 1442 C C . ILE A 1 186 ? -21.984 -4.418 -8.391 1 98.81 186 ILE A C 1
ATOM 1444 O O . ILE A 1 186 ? -20.984 -4.285 -7.688 1 98.81 186 ILE A O 1
ATOM 1448 N N . VAL A 1 187 ? -23.219 -4.41 -7.875 1 98.75 187 VAL A N 1
ATOM 1449 C CA . VAL A 1 187 ? -23.453 -4.441 -6.434 1 98.75 187 VAL A CA 1
ATOM 1450 C C . VAL A 1 187 ? -23.719 -5.875 -5.988 1 98.75 187 VAL A C 1
ATOM 1452 O O . VAL A 1 187 ? -24.641 -6.527 -6.488 1 98.75 187 VAL A O 1
ATOM 1455 N N . ASP A 1 188 ? -22.938 -6.348 -5.113 1 98.62 188 ASP A N 1
ATOM 1456 C CA . ASP A 1 188 ? -23.094 -7.699 -4.582 1 98.62 188 ASP A CA 1
ATOM 1457 C C . ASP A 1 188 ? -23.812 -7.68 -3.232 1 98.62 188 ASP A C 1
ATOM 1459 O O . ASP A 1 188 ? -23.359 -7.02 -2.295 1 98.62 188 ASP A O 1
ATOM 1463 N N . ILE A 1 189 ? -24.844 -8.383 -3.164 1 98.56 189 ILE A N 1
ATOM 1464 C CA . ILE A 1 189 ? -25.578 -8.531 -1.914 1 98.56 189 ILE A CA 1
ATOM 1465 C C . ILE A 1 189 ? -25.047 -9.734 -1.142 1 98.56 189 ILE A C 1
ATOM 1467 O O . ILE A 1 189 ? -25.406 -10.875 -1.433 1 98.56 189 ILE A O 1
ATOM 1471 N N . GLY A 1 190 ? -24.25 -9.438 -0.134 1 96.12 190 GLY A N 1
ATOM 1472 C CA . GLY A 1 190 ? -23.719 -10.5 0.703 1 96.12 190 GLY A CA 1
ATOM 1473 C C . GLY A 1 190 ? -24.625 -10.867 1.863 1 96.12 190 GLY A C 1
ATOM 1474 O O . GLY A 1 190 ? -24.844 -10.055 2.77 1 96.12 190 GLY A O 1
ATOM 1475 N N . MET A 1 191 ? -25.031 -12.086 1.89 1 95.19 191 MET A N 1
ATOM 1476 C CA . MET A 1 191 ? -25.938 -12.555 2.945 1 95.19 191 MET A CA 1
ATOM 1477 C C . MET A 1 191 ? -25.141 -12.945 4.191 1 95.19 191 MET A C 1
ATOM 1479 O O . MET A 1 191 ? -23.922 -12.844 4.215 1 95.19 191 MET A O 1
ATOM 1483 N N . VAL A 1 192 ? -25.906 -13.297 5.223 1 87.12 192 VAL A N 1
ATOM 1484 C CA . VAL A 1 192 ? -25.281 -13.617 6.504 1 87.12 192 VAL A CA 1
ATOM 1485 C C . VAL A 1 192 ? -25.078 -15.133 6.609 1 87.12 192 VAL A C 1
ATOM 1487 O O . VAL A 1 192 ? -26.031 -15.898 6.609 1 87.12 192 VAL A O 1
ATOM 1490 N N . ALA A 1 193 ? -23.812 -15.516 6.73 1 77.81 193 ALA A N 1
ATOM 1491 C CA . ALA A 1 193 ? -23.5 -16.938 6.832 1 77.81 193 ALA A CA 1
ATOM 1492 C C . ALA A 1 193 ? -24.156 -17.562 8.062 1 77.81 193 ALA A C 1
ATOM 1494 O O . ALA A 1 193 ? -24.125 -16.969 9.148 1 77.81 193 ALA A O 1
ATOM 1495 N N . GLY A 1 194 ? -24.719 -18.641 7.93 1 75.62 194 GLY A N 1
ATOM 1496 C CA . GLY A 1 194 ? -25.312 -19.359 9.039 1 75.62 194 GLY A CA 1
ATOM 1497 C C . GLY A 1 194 ? -26.734 -18.938 9.344 1 75.62 194 GLY A C 1
ATOM 1498 O O . GLY A 1 194 ? -27.406 -19.516 10.203 1 75.62 194 GLY A O 1
ATOM 1499 N N . GLU A 1 195 ? -27.203 -17.922 8.656 1 83.06 195 GLU A N 1
ATOM 1500 C CA . GLU A 1 195 ? -28.578 -17.453 8.836 1 83.06 195 GLU A CA 1
ATOM 1501 C C . GLU A 1 195 ? -29.406 -17.656 7.566 1 83.06 195 GLU A C 1
ATOM 1503 O O . GLU A 1 195 ? -28.859 -18 6.516 1 83.06 195 GLU A O 1
ATOM 1508 N N . THR A 1 196 ? -30.719 -17.672 7.773 1 91.94 196 THR A N 1
ATOM 1509 C CA . THR A 1 196 ? -31.672 -17.703 6.664 1 91.94 196 THR A CA 1
ATOM 1510 C C . THR A 1 196 ? -32.531 -16.438 6.676 1 91.94 196 THR A C 1
ATOM 1512 O O . THR A 1 196 ? -33.344 -16.25 7.59 1 91.94 196 THR A O 1
ATOM 1515 N N . ASN A 1 197 ? -32.375 -15.578 5.723 1 94.25 197 ASN A N 1
ATOM 1516 C CA . ASN A 1 197 ? -33.062 -14.289 5.695 1 94.25 197 ASN A CA 1
ATOM 1517 C C . ASN A 1 197 ? -33.938 -14.133 4.449 1 94.25 197 ASN A C 1
ATOM 1519 O O . ASN A 1 197 ? -33.75 -13.195 3.672 1 94.25 197 ASN A O 1
ATOM 1523 N N . LEU A 1 198 ? -34.938 -14.938 4.289 1 96.25 198 LEU A N 1
ATOM 1524 C CA . LEU A 1 198 ? -35.812 -14.969 3.104 1 96.25 198 LEU A CA 1
ATOM 1525 C C . LEU A 1 198 ? -36.594 -13.672 2.979 1 96.25 198 LEU A C 1
ATOM 1527 O O . LEU A 1 198 ? -36.844 -13.188 1.868 1 96.25 198 LEU A O 1
ATOM 1531 N N . GLU A 1 199 ? -37.031 -13.109 4.082 1 96.12 199 GLU A N 1
ATOM 1532 C CA . GLU A 1 199 ? -37.812 -11.883 4.062 1 96.12 199 GLU A CA 1
ATOM 1533 C C . GLU A 1 199 ? -37.031 -10.727 3.459 1 96.12 199 GLU A C 1
ATOM 1535 O O . GLU A 1 199 ? -37.594 -9.891 2.738 1 96.12 199 GLU A O 1
ATOM 1540 N N . PHE A 1 200 ? -35.812 -10.664 3.754 1 97.25 200 PHE A N 1
ATOM 1541 C CA . PHE A 1 200 ? -34.969 -9.609 3.227 1 97.25 200 PHE A CA 1
ATOM 1542 C C . PHE A 1 200 ? -34.875 -9.688 1.708 1 97.25 200 PHE A C 1
ATOM 1544 O O . PHE A 1 200 ? -34.812 -8.664 1.027 1 97.25 200 PHE A O 1
ATOM 1551 N N . ILE A 1 201 ? -34.812 -10.875 1.159 1 97.5 201 ILE A N 1
ATOM 1552 C CA . ILE A 1 201 ? -34.625 -11.102 -0.27 1 97.5 201 ILE A CA 1
ATOM 1553 C C . ILE A 1 201 ? -35.781 -10.469 -1.048 1 97.5 201 ILE A C 1
ATOM 1555 O O . ILE A 1 201 ? -35.594 -9.953 -2.152 1 97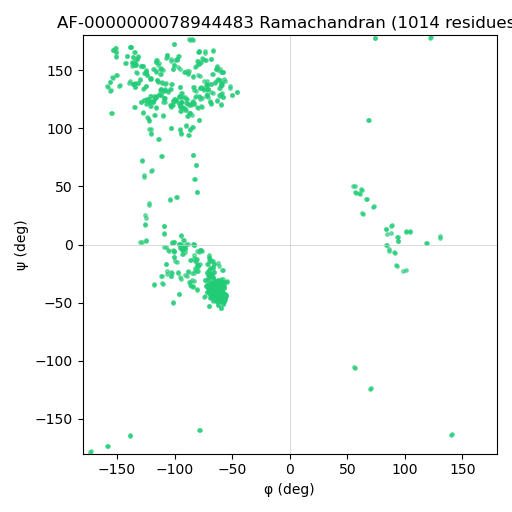.5 201 ILE A O 1
ATOM 1559 N N . GLU A 1 202 ? -36.938 -10.461 -0.433 1 96.62 202 GLU A N 1
ATOM 1560 C CA . GLU A 1 202 ? -38.125 -9.875 -1.065 1 96.62 202 GLU A CA 1
ATOM 1561 C C . GLU A 1 202 ? -37.969 -8.367 -1.215 1 96.62 202 GLU A C 1
ATOM 1563 O O . GLU A 1 202 ? -38.719 -7.734 -1.969 1 96.62 202 GLU A O 1
ATOM 1568 N N . LEU A 1 203 ? -37 -7.805 -0.531 1 97.31 203 LEU A N 1
ATOM 1569 C CA . LEU A 1 203 ? -36.812 -6.359 -0.55 1 97.31 203 LEU A CA 1
ATOM 1570 C C . LEU A 1 203 ? -35.781 -5.965 -1.603 1 97.31 203 LEU A C 1
ATOM 1572 O O . LEU A 1 203 ? -35.562 -4.773 -1.854 1 97.31 203 LEU A O 1
ATOM 1576 N N . ILE A 1 204 ? -35.156 -6.879 -2.291 1 97.25 204 ILE A N 1
ATOM 1577 C CA . ILE A 1 204 ? -34.094 -6.633 -3.258 1 97.25 204 ILE A CA 1
ATOM 1578 C C . ILE A 1 204 ? -34.625 -5.785 -4.41 1 97.25 204 ILE A C 1
ATOM 1580 O O . ILE A 1 204 ? -33.969 -4.867 -4.879 1 97.25 204 ILE A O 1
ATOM 1584 N N . PRO A 1 205 ? -35.906 -6.039 -4.863 1 97.56 205 PRO A N 1
ATOM 1585 C CA . PRO A 1 205 ? -36.438 -5.176 -5.922 1 97.56 205 PRO A CA 1
ATOM 1586 C C . PRO A 1 205 ? -36.5 -3.709 -5.5 1 97.56 205 PRO A C 1
ATOM 1588 O O . PRO A 1 205 ? -36.25 -2.816 -6.316 1 97.56 205 PRO A O 1
ATOM 1591 N N . GLU A 1 206 ? -36.844 -3.496 -4.25 1 98.19 206 GLU A N 1
ATOM 1592 C CA . GLU A 1 206 ? -36.875 -2.125 -3.752 1 98.19 206 GLU A CA 1
ATOM 1593 C C . GLU A 1 206 ? -35.469 -1.506 -3.787 1 98.19 206 GLU A C 1
ATOM 1595 O O . GLU A 1 206 ? -35.312 -0.337 -4.145 1 98.19 206 GLU A O 1
ATOM 1600 N N . ILE A 1 207 ? -34.5 -2.238 -3.377 1 98.5 207 ILE A N 1
ATOM 1601 C CA . ILE A 1 207 ? -33.125 -1.784 -3.414 1 98.5 207 ILE A CA 1
ATOM 1602 C C . ILE A 1 207 ? -32.75 -1.397 -4.844 1 98.5 207 ILE A C 1
ATOM 1604 O O . ILE A 1 207 ? -32.156 -0.328 -5.074 1 98.5 207 ILE A O 1
ATOM 1608 N N . ARG A 1 208 ? -33.031 -2.232 -5.773 1 98.06 208 ARG A N 1
ATOM 1609 C CA . ARG A 1 208 ? -32.719 -1.979 -7.18 1 98.06 208 ARG A CA 1
ATOM 1610 C C . ARG A 1 208 ? -33.375 -0.683 -7.648 1 98.06 208 ARG A C 1
ATOM 1612 O O . ARG A 1 208 ? -32.75 0.119 -8.344 1 98.06 208 ARG A O 1
ATOM 1619 N N . GLU A 1 209 ? -34.594 -0.511 -7.312 1 98.12 209 GLU A N 1
ATOM 1620 C CA . GLU A 1 209 ? -35.344 0.686 -7.703 1 98.12 209 GLU A CA 1
ATOM 1621 C C . GLU A 1 209 ? -34.688 1.945 -7.141 1 98.12 209 GLU A C 1
ATOM 1623 O O . GLU A 1 209 ? -34.562 2.955 -7.84 1 98.12 209 GLU A O 1
ATOM 1628 N N . ARG A 1 210 ? -34.344 1.881 -5.93 1 98.19 210 ARG A N 1
ATOM 1629 C CA . ARG A 1 210 ? -33.75 3.027 -5.277 1 98.19 210 ARG A CA 1
ATOM 1630 C C . ARG A 1 210 ? -32.375 3.344 -5.906 1 98.19 210 ARG A C 1
ATOM 1632 O O . ARG A 1 210 ? -31.984 4.508 -5.969 1 98.19 210 ARG A O 1
ATOM 1639 N N . LEU A 1 211 ? -31.641 2.34 -6.281 1 98.19 211 LEU A N 1
ATOM 1640 C CA . LEU A 1 211 ? -30.391 2.57 -6.988 1 98.19 211 LEU A CA 1
ATOM 1641 C C . LEU A 1 211 ? -30.641 3.238 -8.336 1 98.19 211 LEU A C 1
ATOM 1643 O O . LEU A 1 211 ? -29.875 4.129 -8.742 1 98.19 211 LEU A O 1
ATOM 1647 N N . ARG A 1 212 ? -31.688 2.818 -9.031 1 97.5 212 ARG A N 1
ATOM 1648 C CA . ARG A 1 212 ? -32.062 3.432 -10.305 1 97.5 212 ARG A CA 1
ATOM 1649 C C . ARG A 1 212 ? -32.406 4.902 -10.117 1 97.5 212 ARG A C 1
ATOM 1651 O O . ARG A 1 212 ? -32.031 5.746 -10.938 1 97.5 212 ARG A O 1
ATOM 1658 N N . GLU A 1 213 ? -33.094 5.113 -9.086 1 97.56 213 GLU A N 1
ATOM 1659 C CA . GLU A 1 213 ? -33.469 6.492 -8.766 1 97.56 213 GLU A CA 1
ATOM 1660 C C . GLU A 1 213 ? -32.219 7.328 -8.492 1 97.56 213 GLU A C 1
ATOM 1662 O O . GLU A 1 213 ? -32.188 8.539 -8.734 1 97.56 213 GLU A O 1
ATOM 1667 N N . GLY A 1 214 ? -31.312 6.656 -7.973 1 96.38 214 GLY A N 1
ATOM 1668 C CA . GLY A 1 214 ? -30.047 7.324 -7.715 1 96.38 214 GLY A CA 1
ATOM 1669 C C . GLY A 1 214 ? -29.203 7.488 -8.961 1 96.38 214 GLY A C 1
ATOM 1670 O O . GLY A 1 214 ? -28.094 8.039 -8.898 1 96.38 214 GLY A O 1
ATOM 1671 N N . GLY A 1 215 ? -29.641 6.945 -10.07 1 96.62 215 GLY A N 1
ATOM 1672 C CA . GLY A 1 215 ? -28.984 7.145 -11.352 1 96.62 215 GLY A CA 1
ATOM 1673 C C . GLY A 1 215 ? -28.188 5.938 -11.805 1 96.62 215 GLY A C 1
ATOM 1674 O O . GLY A 1 215 ? -27.391 6.027 -12.742 1 96.62 215 GLY A O 1
ATOM 1675 N N . PHE A 1 216 ? -28.375 4.844 -11.133 1 97.19 216 PHE A N 1
ATOM 1676 C CA . PHE A 1 216 ? -27.562 3.676 -11.453 1 97.19 216 PHE A CA 1
ATOM 1677 C C . PHE A 1 216 ? -28.438 2.506 -11.883 1 97.19 216 PHE A C 1
ATOM 1679 O O . PHE A 1 216 ? -29.297 2.062 -11.133 1 97.19 216 PHE A O 1
ATOM 1686 N N . ASN A 1 217 ? -28.234 2.059 -13.109 1 96.56 217 ASN A N 1
ATOM 1687 C CA . ASN A 1 217 ? -28.828 0.833 -13.625 1 96.56 217 ASN A CA 1
ATOM 1688 C C . ASN A 1 217 ? -27.781 -0.252 -13.852 1 96.56 217 ASN A C 1
ATOM 1690 O O . ASN A 1 217 ? -27.359 -0.489 -14.984 1 96.56 217 ASN A O 1
ATOM 1694 N N . VAL A 1 218 ? -27.344 -0.853 -12.766 1 97.44 218 VAL A N 1
ATOM 1695 C CA . VAL A 1 218 ? -26.266 -1.821 -12.789 1 97.44 218 VAL A CA 1
ATOM 1696 C C . VAL A 1 218 ? -26.781 -3.191 -12.352 1 97.44 218 VAL A C 1
ATOM 1698 O O . VAL A 1 218 ? -27.812 -3.291 -11.695 1 97.44 218 VAL A O 1
ATOM 1701 N N . PRO A 1 219 ? -26.078 -4.258 -12.766 1 98.5 219 PRO A N 1
ATOM 1702 C CA . PRO A 1 219 ? -26.453 -5.586 -12.281 1 98.5 219 PRO A CA 1
ATOM 1703 C C . PRO A 1 219 ? -26.297 -5.73 -10.773 1 98.5 219 PRO A C 1
ATOM 1705 O O . PRO A 1 219 ? -25.469 -5.043 -10.164 1 98.5 219 PRO A O 1
ATOM 1708 N N . MET A 1 220 ? -27.078 -6.609 -10.234 1 98.38 220 MET A N 1
ATOM 1709 C CA . MET A 1 220 ? -26.984 -7.008 -8.828 1 98.38 220 MET A CA 1
ATOM 1710 C C . MET A 1 220 ? -26.625 -8.484 -8.711 1 98.38 220 MET A C 1
ATOM 1712 O O . MET A 1 220 ? -27.234 -9.328 -9.367 1 98.38 220 MET A O 1
ATOM 1716 N N . SER A 1 221 ? -25.578 -8.742 -7.973 1 98.62 221 SER A N 1
ATOM 1717 C CA . SER A 1 221 ? -25.219 -10.125 -7.672 1 98.62 221 SER A CA 1
ATOM 1718 C C . SER A 1 221 ? -25.688 -10.523 -6.273 1 98.62 221 SER A C 1
ATOM 1720 O O . SER A 1 221 ? -25.953 -9.664 -5.434 1 98.62 221 SER A O 1
ATOM 1722 N N . PHE A 1 222 ? -25.875 -11.797 -6.137 1 98.19 222 PHE A N 1
ATOM 1723 C CA . PHE A 1 222 ? -26.359 -12.375 -4.887 1 98.19 222 PHE A CA 1
ATOM 1724 C C . PHE A 1 222 ? -25.375 -13.422 -4.355 1 98.19 222 PHE A C 1
ATOM 1726 O O . PHE A 1 222 ? -25.031 -14.367 -5.062 1 98.19 222 PHE A O 1
ATOM 1733 N N . ASP A 1 223 ? -24.922 -13.227 -3.088 1 96.56 223 ASP A N 1
ATOM 1734 C CA . ASP A 1 223 ? -23.906 -14.094 -2.502 1 96.56 223 ASP A CA 1
ATOM 1735 C C . ASP A 1 223 ? -24.422 -14.75 -1.22 1 96.56 223 ASP A C 1
ATOM 1737 O O . ASP A 1 223 ? -24.516 -14.102 -0.179 1 96.56 223 ASP A O 1
ATOM 1741 N N . SER A 1 224 ? -24.703 -16.031 -1.312 1 93.12 224 SER A N 1
ATOM 1742 C CA . SER A 1 224 ? -25.188 -16.812 -0.181 1 93.12 224 SER A CA 1
ATOM 1743 C C . SER A 1 224 ? -24.766 -18.266 -0.298 1 93.12 224 SER A C 1
ATOM 1745 O O . SER A 1 224 ? -24.672 -18.812 -1.403 1 93.12 224 SER A O 1
ATOM 1747 N N . LEU A 1 225 ? -24.5 -18.875 0.825 1 83.81 225 LEU A N 1
ATOM 1748 C CA . LEU A 1 225 ? -24.219 -20.297 0.857 1 83.81 225 LEU A CA 1
ATOM 1749 C C . LEU A 1 225 ? -25.484 -21.094 1.143 1 83.81 225 LEU A C 1
ATOM 1751 O O . LEU A 1 225 ? -25.484 -22.328 1.092 1 83.81 225 LEU A O 1
ATOM 1755 N N . ASN A 1 226 ? -26.531 -20.391 1.39 1 87.56 226 ASN A N 1
ATOM 1756 C CA . ASN A 1 226 ? -27.828 -20.984 1.693 1 87.56 226 ASN A CA 1
ATOM 1757 C C . ASN A 1 226 ? -28.656 -21.203 0.431 1 87.56 226 ASN A C 1
ATOM 1759 O O . ASN A 1 226 ? -29.109 -20.234 -0.185 1 87.56 226 ASN A O 1
ATOM 1763 N N . THR A 1 227 ? -28.938 -22.5 0.119 1 89.81 227 THR A N 1
ATOM 1764 C CA . THR A 1 227 ? -29.609 -22.859 -1.119 1 89.81 227 THR A CA 1
ATOM 1765 C C . THR A 1 227 ? -31 -22.234 -1.178 1 89.81 227 THR A C 1
ATOM 1767 O O . THR A 1 227 ? -31.438 -21.781 -2.236 1 89.81 227 THR A O 1
ATOM 1770 N N . ALA A 1 228 ? -31.688 -22.219 -0.064 1 92.19 228 ALA A N 1
ATOM 1771 C CA . ALA A 1 228 ? -33.031 -21.641 -0.026 1 92.19 228 ALA A CA 1
ATOM 1772 C C . ALA A 1 228 ? -33 -20.156 -0.362 1 92.19 228 ALA A C 1
ATOM 1774 O O . ALA A 1 228 ? -33.906 -19.641 -1.026 1 92.19 228 ALA A O 1
ATOM 1775 N N . GLU A 1 229 ? -32 -19.484 0.108 1 95.12 229 GLU A N 1
ATOM 1776 C CA . GLU A 1 229 ? -31.859 -18.062 -0.181 1 95.12 229 GLU A CA 1
ATOM 1777 C C . GLU A 1 229 ? -31.578 -17.828 -1.663 1 95.12 229 GLU A C 1
ATOM 1779 O O . GLU A 1 229 ? -32.156 -16.906 -2.268 1 95.12 229 GLU A O 1
ATOM 1784 N N . ILE A 1 230 ? -30.75 -18.641 -2.242 1 94.56 230 ILE A N 1
ATOM 1785 C CA . ILE A 1 230 ? -30.406 -18.5 -3.652 1 94.56 230 ILE A CA 1
ATOM 1786 C C . ILE A 1 230 ? -31.656 -18.734 -4.512 1 94.56 230 ILE A C 1
ATOM 1788 O O . ILE A 1 230 ? -31.938 -17.984 -5.438 1 94.56 230 ILE A O 1
ATOM 1792 N N . GLU A 1 231 ? -32.406 -19.766 -4.191 1 93.44 231 GLU A N 1
ATOM 1793 C CA . GLU A 1 231 ? -33.594 -20.094 -4.934 1 93.44 231 GLU A CA 1
ATOM 1794 C C . GLU A 1 231 ? -34.594 -18.922 -4.922 1 93.44 231 GLU A C 1
ATOM 1796 O O . GLU A 1 231 ? -35.188 -18.594 -5.949 1 93.44 231 GLU A O 1
ATOM 1801 N N . ARG A 1 232 ? -34.719 -18.328 -3.766 1 94.62 232 ARG A N 1
ATOM 1802 C CA . ARG A 1 232 ? -35.656 -17.219 -3.613 1 94.62 232 ARG A CA 1
ATOM 1803 C C . ARG A 1 232 ? -35.188 -16 -4.398 1 94.62 232 ARG A C 1
ATOM 1805 O O . ARG A 1 232 ? -36 -15.195 -4.848 1 94.62 232 ARG A O 1
ATOM 1812 N N . ALA A 1 233 ? -33.906 -15.859 -4.613 1 96.25 233 ALA A N 1
ATOM 1813 C CA . ALA A 1 233 ? -33.312 -14.664 -5.207 1 96.25 233 ALA A CA 1
ATOM 1814 C C . ALA A 1 233 ? -33.219 -14.789 -6.727 1 96.25 233 ALA A C 1
ATOM 1816 O O . ALA A 1 233 ? -32.875 -13.828 -7.418 1 96.25 233 ALA A O 1
ATOM 1817 N N . LEU A 1 234 ? -33.594 -15.945 -7.336 1 94.44 234 LEU A N 1
ATOM 1818 C CA . LEU A 1 234 ? -33.375 -16.266 -8.742 1 94.44 234 LEU A CA 1
ATOM 1819 C C . LEU A 1 234 ? -34.062 -15.234 -9.641 1 94.44 234 LEU A C 1
ATOM 1821 O O . LEU A 1 234 ? -33.562 -14.914 -10.719 1 94.44 234 LEU A O 1
ATOM 1825 N N . ASP A 1 235 ? -35.125 -14.688 -9.148 1 93.19 235 ASP A N 1
ATOM 1826 C CA . ASP A 1 235 ? -35.875 -13.75 -9.992 1 93.19 235 ASP A CA 1
ATOM 1827 C C . ASP A 1 235 ? -35.406 -12.312 -9.75 1 93.19 235 ASP A C 1
ATOM 1829 O O . ASP A 1 235 ? -35.781 -11.406 -10.5 1 93.19 235 ASP A O 1
ATOM 1833 N N . TYR A 1 236 ? -34.562 -12.148 -8.742 1 96.19 236 TYR A N 1
ATOM 1834 C CA . TYR A 1 236 ? -34.281 -10.773 -8.328 1 96.19 236 TYR A CA 1
ATOM 1835 C C . TYR A 1 236 ? -32.844 -10.383 -8.664 1 96.19 236 TYR A C 1
ATOM 1837 O O . TYR A 1 236 ? -32.531 -9.203 -8.852 1 96.19 236 TYR A O 1
ATOM 1845 N N . ALA A 1 237 ? -31.906 -11.297 -8.734 1 97.06 237 ALA A N 1
ATOM 1846 C CA . ALA A 1 237 ? -30.5 -11 -8.961 1 97.06 237 ALA A CA 1
ATOM 1847 C C . ALA A 1 237 ? -30.078 -11.383 -10.383 1 97.06 237 ALA A C 1
ATOM 1849 O O . ALA A 1 237 ? -30.812 -12.094 -11.078 1 97.06 237 ALA A O 1
ATOM 1850 N N . ASP A 1 238 ? -28.953 -10.859 -10.812 1 98 238 ASP A N 1
ATOM 1851 C CA . ASP A 1 238 ? -28.484 -11.039 -12.18 1 98 238 ASP A CA 1
ATOM 1852 C C . ASP A 1 238 ? -27.297 -12 -12.242 1 98 238 ASP A C 1
ATOM 1854 O O . ASP A 1 238 ? -26.953 -12.492 -13.32 1 98 238 ASP A O 1
ATOM 1858 N N . LEU A 1 239 ? -26.688 -12.242 -11.172 1 98.38 239 LEU A N 1
ATOM 1859 C CA . LEU A 1 239 ? -25.516 -13.094 -11 1 98.38 239 LEU A CA 1
ATOM 1860 C C . LEU A 1 239 ? -25.531 -13.773 -9.633 1 98.38 239 LEU A C 1
ATOM 1862 O O . LEU A 1 239 ? -25.859 -13.133 -8.625 1 98.38 239 LEU A O 1
ATOM 1866 N N . PHE A 1 240 ? -25.188 -15.07 -9.602 1 97.88 240 PHE A N 1
ATOM 1867 C CA . PHE A 1 240 ? -25.234 -15.797 -8.344 1 97.88 240 PHE A CA 1
ATOM 1868 C C . PHE A 1 240 ? -23.844 -16.312 -7.969 1 97.88 240 PHE A C 1
ATOM 1870 O O . PHE A 1 240 ? -23.219 -17.016 -8.758 1 97.88 240 PHE A O 1
ATOM 1877 N N . LEU A 1 241 ? -23.391 -15.93 -6.77 1 96.88 241 LEU A N 1
ATOM 1878 C CA . LEU A 1 241 ? -22.078 -16.344 -6.266 1 96.88 241 LEU A CA 1
ATOM 1879 C C . LEU A 1 241 ? -22.203 -17.5 -5.297 1 96.88 241 LEU A C 1
ATOM 1881 O O . LEU A 1 241 ? -23.297 -17.781 -4.789 1 96.88 241 LEU A O 1
ATOM 1885 N N . SER A 1 242 ? -21.125 -18.266 -5.094 1 92.94 242 SER A N 1
ATOM 1886 C CA . SER A 1 242 ? -20.969 -19.312 -4.086 1 92.94 242 SER A CA 1
ATOM 1887 C C . SER A 1 242 ? -21.781 -20.547 -4.445 1 92.94 242 SER A C 1
ATOM 1889 O O . SER A 1 242 ? -22.375 -21.172 -3.57 1 92.94 242 SER A O 1
ATOM 1891 N N . VAL A 1 243 ? -21.922 -20.828 -5.688 1 95.31 243 VAL A N 1
ATOM 1892 C CA . VAL A 1 243 ? -22.469 -22.109 -6.121 1 95.31 243 VAL A CA 1
ATOM 1893 C C . VAL A 1 243 ? -21.375 -23.172 -6.121 1 95.31 243 VAL A C 1
ATOM 1895 O O . VAL A 1 243 ? -20.297 -22.953 -6.66 1 95.31 243 VAL A O 1
ATOM 1898 N N . ASP A 1 244 ? -21.625 -24.266 -5.465 1 95 244 ASP A N 1
ATOM 1899 C CA . ASP A 1 244 ? -20.609 -25.312 -5.371 1 95 244 ASP A CA 1
ATOM 1900 C C . ASP A 1 244 ? -21.234 -26.703 -5.535 1 95 244 ASP A C 1
ATOM 1902 O O . ASP A 1 244 ? -22.328 -26.828 -6.09 1 95 244 ASP A O 1
ATOM 1906 N N . GLU A 1 245 ? -20.531 -27.719 -5.176 1 95.44 245 GLU A N 1
ATOM 1907 C CA . GLU A 1 245 ? -20.969 -29.094 -5.395 1 95.44 245 GLU A CA 1
ATOM 1908 C C . GLU A 1 245 ? -22.203 -29.422 -4.566 1 95.44 245 GLU A C 1
ATOM 1910 O O . GLU A 1 245 ? -23.031 -30.234 -4.969 1 95.44 245 GLU A O 1
ATOM 1915 N N . SER A 1 246 ? -22.422 -28.719 -3.506 1 91.88 246 SER A N 1
ATOM 1916 C CA . SER A 1 246 ? -23.484 -29.047 -2.568 1 91.88 246 SER A CA 1
ATOM 1917 C C . SER A 1 246 ? -24.828 -28.5 -3.045 1 91.88 246 SER A C 1
ATOM 1919 O O . SER A 1 246 ? -25.891 -29 -2.652 1 91.88 246 SER A O 1
ATOM 1921 N N . ASN A 1 247 ? -24.859 -27.484 -3.912 1 92.44 247 ASN A N 1
ATOM 1922 C CA . ASN A 1 247 ? -26.125 -26.844 -4.25 1 92.44 247 ASN A CA 1
ATOM 1923 C C . ASN A 1 247 ? -26.328 -26.766 -5.762 1 92.44 247 ASN A C 1
ATOM 1925 O O . ASN A 1 247 ? -27.391 -26.344 -6.227 1 92.44 247 ASN A O 1
ATOM 1929 N N . LEU A 1 248 ? -25.453 -27.281 -6.488 1 94.31 248 LEU A N 1
ATOM 1930 C CA . LEU A 1 248 ? -25.422 -27.188 -7.941 1 94.31 248 LEU A CA 1
ATOM 1931 C C . LEU A 1 248 ? -26.672 -27.781 -8.555 1 94.31 248 LEU A C 1
ATOM 1933 O O . LEU A 1 248 ? -27.281 -27.203 -9.453 1 94.31 248 LEU A O 1
ATOM 1937 N N . GLU A 1 249 ? -27.109 -28.891 -8.148 1 91.5 249 GLU A N 1
ATOM 1938 C CA . GLU A 1 249 ? -28.219 -29.625 -8.742 1 91.5 249 GLU A CA 1
ATOM 1939 C C . GLU A 1 249 ? -29.547 -28.922 -8.477 1 91.5 249 GLU A C 1
ATOM 1941 O O . GLU A 1 249 ? -30.453 -28.984 -9.305 1 91.5 249 GLU A O 1
ATOM 1946 N N . GLY A 1 250 ? -29.625 -28.188 -7.441 1 87.12 250 GLY A N 1
ATOM 1947 C CA . GLY A 1 250 ? -30.891 -27.594 -7.055 1 87.12 250 GLY A CA 1
ATOM 1948 C C . GLY A 1 250 ? -31.078 -26.188 -7.59 1 87.12 250 GLY A C 1
ATOM 1949 O O . GLY A 1 250 ? -32.125 -25.578 -7.434 1 87.12 250 GLY A O 1
ATOM 1950 N N . LEU A 1 251 ? -30.172 -25.609 -8.32 1 90.31 251 LEU A N 1
ATOM 1951 C CA . LEU A 1 251 ? -30.188 -24.188 -8.617 1 90.31 251 LEU A CA 1
ATOM 1952 C C . LEU A 1 251 ? -30.141 -23.938 -10.125 1 90.31 251 LEU A C 1
ATOM 1954 O O . LEU A 1 251 ? -29.922 -22.812 -10.562 1 90.31 251 LEU A O 1
ATOM 1958 N N . VAL A 1 252 ? -30.516 -24.828 -10.93 1 89.12 252 VAL A N 1
ATOM 1959 C CA . VAL A 1 252 ? -30.328 -24.688 -12.375 1 89.12 252 VAL A CA 1
ATOM 1960 C C . VAL A 1 252 ? -31.062 -23.438 -12.859 1 89.12 252 VAL A C 1
ATOM 1962 O O . VAL A 1 252 ? -32.25 -23.266 -12.586 1 89.12 252 VAL A O 1
ATOM 1965 N N . THR A 1 253 ? -30.281 -22.516 -13.453 1 91.81 253 THR A N 1
ATOM 1966 C CA . THR A 1 253 ? -30.781 -21.234 -13.938 1 91.81 253 THR A CA 1
ATOM 1967 C C . THR A 1 253 ? -30.078 -20.828 -15.227 1 91.81 253 THR A C 1
ATOM 1969 O O . THR A 1 253 ? -29 -21.359 -15.547 1 91.81 253 THR A O 1
ATOM 1972 N N . ALA A 1 254 ? -30.766 -19.984 -15.984 1 92.5 254 ALA A N 1
ATOM 1973 C CA . ALA A 1 254 ? -30.188 -19.469 -17.219 1 92.5 254 ALA A CA 1
ATOM 1974 C C . ALA A 1 254 ? -29.25 -18.297 -16.938 1 92.5 254 ALA A C 1
ATOM 1976 O O . ALA A 1 254 ? -28.438 -17.922 -17.781 1 92.5 254 ALA A O 1
ATOM 1977 N N . LYS A 1 255 ? -29.281 -17.766 -15.766 1 95.62 255 LYS A N 1
ATOM 1978 C CA . LYS A 1 255 ? -28.438 -16.641 -15.375 1 95.62 255 LYS A CA 1
ATOM 1979 C C . LYS A 1 255 ? -27.016 -17.094 -15.039 1 95.62 255 LYS A C 1
ATOM 1981 O O . LYS A 1 255 ? -26.812 -18.266 -14.703 1 95.62 255 LYS A O 1
ATOM 1986 N N . PRO A 1 256 ? -26.062 -16.172 -15.164 1 97.81 256 PRO A N 1
ATOM 1987 C CA . PRO A 1 256 ? -24.688 -16.547 -14.836 1 97.81 256 PRO A CA 1
ATOM 1988 C C . PRO A 1 256 ? -24.516 -16.938 -13.375 1 97.81 256 PRO A C 1
ATOM 1990 O O . PRO A 1 256 ? -25.125 -16.328 -12.484 1 97.81 256 PRO A O 1
ATOM 1993 N N . VAL A 1 257 ? -23.672 -17.969 -13.156 1 97.81 257 VAL A N 1
ATOM 1994 C CA . VAL A 1 257 ? -23.359 -18.422 -11.805 1 97.81 257 VAL A CA 1
ATOM 1995 C C . VAL A 1 257 ? -21.844 -18.531 -11.633 1 97.81 257 VAL A C 1
ATOM 1997 O O . VAL A 1 257 ? -21.125 -18.844 -12.578 1 97.81 257 VAL A O 1
ATOM 2000 N N . VAL A 1 258 ? -21.359 -18.156 -10.445 1 98.44 258 VAL A N 1
ATOM 2001 C CA . VAL A 1 258 ? -19.969 -18.344 -10.07 1 98.44 258 VAL A CA 1
ATOM 2002 C C . VAL A 1 258 ? -19.781 -19.688 -9.367 1 98.44 258 VAL A C 1
ATOM 2004 O O . VAL A 1 258 ? -20.391 -19.938 -8.328 1 98.44 258 VAL A O 1
ATOM 2007 N N . LEU A 1 259 ? -19 -20.531 -9.953 1 98.06 259 LEU A N 1
ATOM 2008 C CA . LEU A 1 259 ? -18.703 -21.859 -9.406 1 98.06 259 LEU A CA 1
ATOM 2009 C C . LEU A 1 259 ? -17.438 -21.812 -8.547 1 98.06 259 LEU A C 1
ATOM 2011 O O . LEU A 1 259 ? -16.406 -21.281 -8.977 1 98.06 259 LEU A O 1
ATOM 2015 N N . ILE A 1 260 ? -17.531 -22.281 -7.34 1 96.81 260 ILE A N 1
ATOM 2016 C CA . ILE A 1 260 ? -16.375 -22.328 -6.465 1 96.81 260 ILE A CA 1
ATOM 2017 C C . ILE A 1 260 ? -16.031 -23.781 -6.137 1 96.81 260 ILE A C 1
ATOM 2019 O O . ILE A 1 260 ? -16.922 -24.641 -6.09 1 96.81 260 ILE A O 1
ATOM 2023 N N . PRO A 1 261 ? -14.766 -24.109 -5.922 1 97.56 261 PRO A N 1
ATOM 2024 C CA . PRO A 1 261 ? -14.297 -25.484 -5.742 1 97.56 261 PRO A CA 1
ATOM 2025 C C . PRO A 1 261 ? -14.484 -26 -4.316 1 97.56 261 PRO A C 1
ATOM 2027 O O . PRO A 1 261 ? -13.531 -26.469 -3.693 1 97.56 261 PRO A O 1
ATOM 2030 N N . THR A 1 262 ? -15.734 -25.953 -3.838 1 92.94 262 THR A N 1
ATOM 2031 C CA . THR A 1 262 ? -16.031 -26.422 -2.488 1 92.94 262 THR A CA 1
ATOM 2032 C C . THR A 1 262 ? -17.25 -27.344 -2.488 1 92.94 262 THR A C 1
ATOM 2034 O O . THR A 1 262 ? -17.953 -27.453 -3.494 1 92.94 262 THR A O 1
ATOM 2037 N N . ASN A 1 263 ? -17.359 -28.141 -1.459 1 92.31 263 ASN A N 1
ATOM 2038 C CA . ASN A 1 263 ? -18.594 -28.781 -1.016 1 92.31 263 ASN A CA 1
ATOM 2039 C C . ASN A 1 263 ? -18.953 -28.375 0.412 1 92.31 263 ASN A C 1
ATOM 2041 O O . ASN A 1 263 ? -18.484 -29 1.372 1 92.31 263 ASN A O 1
ATOM 2045 N N . GLN A 1 264 ? -19.766 -27.438 0.471 1 82.12 264 GLN A N 1
ATOM 2046 C CA . GLN A 1 264 ? -20.031 -26.828 1.77 1 82.12 264 GLN A CA 1
ATOM 2047 C C . GLN A 1 264 ? -20.766 -27.797 2.688 1 82.12 264 GLN A C 1
ATOM 2049 O O . GLN A 1 264 ? -20.562 -27.781 3.904 1 82.12 264 GLN A O 1
ATOM 2054 N N . LYS A 1 265 ? -21.594 -28.625 2.154 1 82.25 265 LYS A N 1
ATOM 2055 C CA . LYS A 1 265 ? -22.312 -29.625 2.949 1 82.25 265 LYS A CA 1
ATOM 2056 C C . LYS A 1 265 ? -21.344 -30.594 3.613 1 82.25 265 LYS A C 1
ATOM 2058 O O . LYS A 1 265 ? -21.562 -31.016 4.746 1 82.25 265 LYS A O 1
ATOM 2063 N N . LYS A 1 266 ? -20.266 -30.891 2.971 1 87.69 266 LYS A N 1
ATOM 2064 C CA . LYS A 1 266 ? -19.297 -31.844 3.484 1 87.69 266 LYS A CA 1
ATOM 2065 C C . LYS A 1 266 ? -18.109 -31.141 4.113 1 87.69 266 LYS A C 1
ATOM 2067 O O . LYS A 1 266 ? -17.203 -31.781 4.652 1 87.69 266 LYS A O 1
ATOM 2072 N N . GLY A 1 267 ? -18.062 -29.859 3.998 1 83.88 267 GLY A N 1
ATOM 2073 C CA . GLY A 1 267 ? -16.938 -29.109 4.508 1 83.88 267 GLY A CA 1
ATOM 2074 C C . GLY A 1 267 ? -15.648 -29.391 3.764 1 83.88 267 GLY A C 1
ATOM 2075 O O . GLY A 1 267 ? -14.578 -29.484 4.375 1 83.88 267 GLY A O 1
ATOM 2076 N N . PHE A 1 268 ? -15.695 -29.547 2.443 1 90 268 PHE A N 1
ATOM 2077 C CA . PHE A 1 268 ? -14.539 -29.953 1.645 1 90 268 PHE A CA 1
ATOM 2078 C C . PHE A 1 268 ? -14.023 -28.781 0.818 1 90 268 PHE A C 1
ATOM 2080 O O . PHE A 1 268 ? -14.805 -28.016 0.261 1 90 268 PHE A O 1
ATOM 2087 N N . PHE A 1 269 ? -12.688 -28.656 0.769 1 89 269 PHE A N 1
ATOM 2088 C CA . PHE A 1 269 ? -11.969 -27.656 -0.025 1 89 269 PHE A CA 1
ATOM 2089 C C . PHE A 1 269 ? -10.57 -28.156 -0.36 1 89 269 PHE A C 1
ATOM 2091 O O . PHE A 1 269 ? -9.734 -28.328 0.533 1 89 269 PHE A O 1
ATOM 2098 N N . PRO A 1 270 ? -10.312 -28.406 -1.612 1 94.5 270 PRO A N 1
ATOM 2099 C CA . PRO A 1 270 ? -8.969 -28.844 -1.971 1 94.5 270 PRO A CA 1
ATOM 2100 C C . PRO A 1 270 ? -7.918 -27.75 -1.821 1 94.5 270 PRO A C 1
ATOM 2102 O O . PRO A 1 270 ? -7.949 -26.766 -2.555 1 94.5 270 PRO A O 1
ATOM 2105 N N . VAL A 1 271 ? -6.918 -28.031 -1.019 1 90.12 271 VAL A N 1
ATOM 2106 C CA . VAL A 1 271 ? -5.93 -27.016 -0.678 1 90.12 271 VAL A CA 1
ATOM 2107 C C . VAL A 1 271 ? -4.828 -26.984 -1.732 1 90.12 271 VAL A C 1
ATOM 2109 O O . VAL A 1 271 ? -4.27 -25.938 -2.029 1 90.12 271 VAL A O 1
ATOM 2112 N N . ARG A 1 272 ? -4.473 -28.109 -2.354 1 94.75 272 ARG A N 1
ATOM 2113 C CA . ARG A 1 272 ? -3.424 -28.172 -3.365 1 94.75 272 ARG A CA 1
ATOM 2114 C C . ARG A 1 272 ? -3.9 -27.594 -4.688 1 94.75 272 ARG A C 1
ATOM 2116 O O . ARG A 1 272 ? -4.984 -27.922 -5.168 1 94.75 272 ARG A O 1
ATOM 2123 N N . PRO A 1 273 ? -3.104 -26.797 -5.293 1 97.06 273 PRO A N 1
ATOM 2124 C CA . PRO A 1 273 ? -3.545 -26.078 -6.496 1 97.06 273 PRO A CA 1
ATOM 2125 C C . PRO A 1 273 ? -4.035 -27.016 -7.594 1 97.06 273 PRO A C 1
ATOM 2127 O O . PRO A 1 273 ? -5.098 -26.797 -8.18 1 97.06 273 PRO A O 1
ATOM 2130 N N . PHE A 1 274 ? -3.342 -28.125 -7.875 1 96.94 274 PHE A N 1
ATOM 2131 C CA . PHE A 1 274 ? -3.707 -29.047 -8.945 1 96.94 274 PHE A CA 1
ATOM 2132 C C . PHE A 1 274 ? -5.047 -29.703 -8.648 1 96.94 274 PHE A C 1
ATOM 2134 O O . PHE A 1 274 ? -5.891 -29.828 -9.539 1 96.94 274 PHE A O 1
ATOM 2141 N N . GLU A 1 275 ? -5.234 -30.062 -7.398 1 97.19 275 GLU A N 1
ATOM 2142 C CA . GLU A 1 275 ? -6.48 -30.703 -7 1 97.19 275 GLU A CA 1
ATOM 2143 C C . GLU A 1 275 ? -7.656 -29.734 -7.074 1 97.19 275 GLU A C 1
ATOM 2145 O O . GLU A 1 275 ? -8.766 -30.125 -7.453 1 97.19 275 GLU A O 1
ATOM 2150 N N . ARG A 1 276 ? -7.371 -28.578 -6.695 1 96.12 276 ARG A N 1
ATOM 2151 C CA . ARG A 1 276 ? -8.383 -27.531 -6.73 1 96.12 276 ARG A CA 1
ATOM 2152 C C . ARG A 1 276 ? -8.875 -27.297 -8.156 1 96.12 276 ARG A C 1
ATOM 2154 O O . ARG A 1 276 ? -10.078 -27.172 -8.391 1 96.12 276 ARG A O 1
ATOM 2161 N N . VAL A 1 277 ? -7.938 -27.234 -9.102 1 98.69 277 VAL A N 1
ATOM 2162 C CA . VAL A 1 277 ? -8.234 -27.031 -10.508 1 98.69 277 VAL A CA 1
ATOM 2163 C C . VAL A 1 277 ? -9.055 -28.203 -11.047 1 98.69 277 VAL A C 1
ATOM 2165 O O . VAL A 1 277 ? -10.094 -28 -11.68 1 98.69 277 VAL A O 1
ATOM 2168 N N . GLU A 1 278 ? -8.609 -29.422 -10.789 1 98.62 278 GLU A N 1
ATOM 2169 C CA . GLU A 1 278 ? -9.305 -30.609 -11.273 1 98.62 278 GLU A CA 1
ATOM 2170 C C . GLU A 1 278 ? -10.719 -30.703 -10.703 1 98.62 278 GLU A C 1
ATOM 2172 O O . GLU A 1 278 ? -11.664 -31.031 -11.422 1 98.62 278 GLU A O 1
ATOM 2177 N N . PHE A 1 279 ? -10.797 -30.375 -9.461 1 98.25 279 PHE A N 1
ATOM 2178 C CA . PHE A 1 279 ? -12.102 -30.406 -8.812 1 98.25 279 PHE A CA 1
ATOM 2179 C C . PHE A 1 279 ? -13.062 -29.438 -9.477 1 98.25 279 PHE A C 1
ATOM 2181 O O . PHE A 1 279 ? -14.203 -29.781 -9.773 1 98.25 279 PHE A O 1
ATOM 2188 N N . LEU A 1 280 ? -12.57 -28.234 -9.711 1 98.62 280 LEU A N 1
ATOM 2189 C CA . LEU A 1 280 ? -13.43 -27.203 -10.289 1 98.62 280 LEU A CA 1
ATOM 2190 C C . LEU A 1 280 ? -13.781 -27.531 -11.727 1 98.62 280 LEU A C 1
ATOM 2192 O O . LEU A 1 280 ? -14.906 -27.266 -12.172 1 98.62 280 LEU A O 1
ATOM 2196 N N . GLU A 1 281 ? -12.883 -28.109 -12.508 1 98.69 281 GLU A N 1
ATOM 2197 C CA . GLU A 1 281 ? -13.156 -28.547 -13.875 1 98.69 281 GLU A CA 1
ATOM 2198 C C . GLU A 1 281 ? -14.234 -29.641 -13.898 1 98.69 281 GLU A C 1
ATOM 2200 O O . GLU A 1 281 ? -15.117 -29.609 -14.758 1 98.69 281 GLU A O 1
ATOM 2205 N N . ASN A 1 282 ? -14.086 -30.547 -12.977 1 98.38 282 ASN A N 1
ATOM 2206 C CA . ASN A 1 282 ? -15.102 -31.594 -12.875 1 98.38 282 ASN A CA 1
ATOM 2207 C C . ASN A 1 282 ? -16.469 -31.016 -12.531 1 98.38 282 ASN A C 1
ATOM 2209 O O . ASN A 1 282 ? -17.484 -31.422 -13.094 1 98.38 282 ASN A O 1
ATOM 2213 N N . LEU A 1 283 ? -16.438 -30.109 -11.594 1 98.25 283 LEU A N 1
ATOM 2214 C CA . LEU A 1 283 ? -17.672 -29.453 -11.195 1 98.25 283 LEU A CA 1
ATOM 2215 C C . LEU A 1 283 ? -18.281 -28.688 -12.367 1 98.25 283 LEU A C 1
ATOM 2217 O O . LEU A 1 283 ? -19.5 -28.672 -12.547 1 98.25 283 LEU A O 1
ATOM 2221 N N . LYS A 1 284 ? -17.516 -27.984 -13.117 1 98.31 284 LYS A N 1
ATOM 2222 C CA . LYS A 1 284 ? -17.953 -27.266 -14.312 1 98.31 284 LYS A CA 1
ATOM 2223 C C . LYS A 1 284 ? -18.609 -28.234 -15.305 1 98.31 284 LYS A C 1
ATOM 2225 O O . LYS A 1 284 ? -19.656 -27.922 -15.875 1 98.31 284 LYS A O 1
ATOM 2230 N N . GLY A 1 285 ? -17.969 -29.375 -15.539 1 98.12 285 GLY A N 1
ATOM 2231 C CA . GLY A 1 285 ? -18.547 -30.391 -16.406 1 98.12 285 GLY A CA 1
ATOM 2232 C C . GLY A 1 285 ? -19.922 -30.844 -15.938 1 98.12 285 GLY A C 1
ATOM 2233 O O . GLY A 1 285 ? -20.859 -30.969 -16.75 1 98.12 285 GLY A O 1
ATOM 2234 N N . LYS A 1 286 ? -20.031 -31.062 -14.641 1 97.81 286 LYS A N 1
ATOM 2235 C CA . LYS A 1 286 ? -21.312 -31.453 -14.07 1 97.81 286 LYS A CA 1
ATOM 2236 C C . LYS A 1 286 ? -22.359 -30.375 -14.289 1 97.81 286 LYS A C 1
ATOM 2238 O O . LYS A 1 286 ? -23.531 -30.672 -14.578 1 97.81 286 LYS A O 1
ATOM 2243 N N . ALA A 1 287 ? -21.969 -29.172 -14.086 1 97.94 287 ALA A N 1
ATOM 2244 C CA . ALA A 1 287 ? -22.875 -28.047 -14.273 1 97.94 287 ALA A CA 1
ATOM 2245 C C . ALA A 1 287 ? -23.375 -27.984 -15.719 1 97.94 287 ALA A C 1
ATOM 2247 O O . ALA A 1 287 ? -24.562 -27.781 -15.961 1 97.94 287 ALA A O 1
ATOM 2248 N N . LEU A 1 288 ? -22.5 -28.156 -16.641 1 97.12 288 LEU A N 1
ATOM 2249 C CA . LEU A 1 288 ? -22.859 -28.141 -18.047 1 97.12 288 LEU A CA 1
ATOM 2250 C C . LEU A 1 288 ? -23.844 -29.266 -18.375 1 97.12 288 LEU A C 1
ATOM 2252 O O . LEU A 1 288 ? -24.812 -29.062 -19.109 1 97.12 288 LEU A O 1
ATOM 2256 N N . ASP A 1 289 ? -23.625 -30.375 -17.781 1 97.31 289 ASP A N 1
ATOM 2257 C CA . ASP A 1 289 ? -24.516 -31.516 -17.969 1 97.31 289 ASP A CA 1
ATOM 2258 C C . ASP A 1 289 ? -25.906 -31.234 -17.438 1 97.31 289 ASP A C 1
ATOM 2260 O O . ASP A 1 289 ? -26.906 -31.734 -17.969 1 97.31 289 ASP A O 1
ATOM 2264 N N . LEU A 1 290 ? -25.953 -30.438 -16.422 1 96.69 290 LEU A N 1
ATOM 2265 C CA . LEU A 1 290 ? -27.219 -30.109 -15.781 1 96.69 290 LEU A CA 1
ATOM 2266 C C . LEU A 1 290 ? -27.969 -29.031 -16.562 1 96.69 290 LEU A C 1
ATOM 2268 O O . LEU A 1 290 ? -29.141 -28.781 -16.312 1 96.69 290 LEU A O 1
ATOM 2272 N N . GLY A 1 291 ? -27.203 -28.281 -17.453 1 95.56 291 GLY A N 1
ATOM 2273 C CA . GLY A 1 291 ? -27.891 -27.328 -18.312 1 95.56 291 GLY A CA 1
ATOM 2274 C C . GLY A 1 291 ? -27.453 -25.891 -18.078 1 95.56 291 GLY A C 1
ATOM 2275 O O . GLY A 1 291 ? -27.953 -24.984 -18.734 1 95.56 291 GLY A O 1
ATOM 2276 N N . TYR A 1 292 ? -26.5 -25.703 -17.156 1 95.5 292 TYR A N 1
ATOM 2277 C CA . TYR A 1 292 ? -25.969 -24.359 -16.984 1 95.5 292 TYR A CA 1
ATOM 2278 C C . TYR A 1 292 ? -25.297 -23.859 -18.266 1 95.5 292 TYR A C 1
ATOM 2280 O O . TYR A 1 292 ? -24.641 -24.641 -18.969 1 95.5 292 TYR A O 1
ATOM 2288 N N . LYS A 1 293 ? -25.469 -22.578 -18.562 1 91.88 293 LYS A N 1
ATOM 2289 C CA . LYS A 1 293 ? -24.906 -22.062 -19.812 1 91.88 293 LYS A CA 1
ATOM 2290 C C . LYS A 1 293 ? -23.859 -20.984 -19.531 1 91.88 293 LYS A C 1
ATOM 2292 O O . LYS A 1 293 ? -22.891 -20.844 -20.297 1 91.88 293 LYS A O 1
ATOM 2297 N N . ASN A 1 294 ? -24.031 -20.219 -18.531 1 95.25 294 ASN A N 1
ATOM 2298 C CA . ASN A 1 294 ? -23.141 -19.109 -18.203 1 95.25 294 ASN A CA 1
ATOM 2299 C C . ASN A 1 294 ? -22.422 -19.359 -16.875 1 95.25 294 ASN A C 1
ATOM 2301 O O . ASN A 1 294 ? -22.906 -18.969 -15.812 1 95.25 294 ASN A O 1
ATOM 2305 N N . LEU A 1 295 ? -21.219 -20 -17.031 1 97.94 295 LEU A N 1
ATOM 2306 C CA . LEU A 1 295 ? -20.469 -20.375 -15.844 1 97.94 295 LEU A CA 1
ATOM 2307 C C . LEU A 1 295 ? -19.234 -19.5 -15.672 1 97.94 295 LEU A C 1
ATOM 2309 O O . LEU A 1 295 ? -18.531 -19.219 -16.641 1 97.94 295 LEU A O 1
ATOM 2313 N N . ILE A 1 296 ? -19 -19.016 -14.461 1 98.75 296 ILE A N 1
ATOM 2314 C CA . ILE A 1 296 ? -17.859 -18.203 -14.102 1 98.75 296 ILE A CA 1
ATOM 2315 C C . ILE A 1 296 ? -17.078 -18.875 -12.977 1 98.75 296 ILE A C 1
ATOM 2317 O O . ILE A 1 296 ? -17.453 -18.781 -11.805 1 98.75 296 ILE A O 1
ATOM 2321 N N . PRO A 1 297 ? -16 -19.562 -13.312 1 98.81 297 PRO A N 1
ATOM 2322 C CA . PRO A 1 297 ? -15.188 -20.219 -12.289 1 98.81 297 PRO A CA 1
ATOM 2323 C C . PRO A 1 297 ? -14.461 -19.219 -11.383 1 98.81 297 PRO A C 1
ATOM 2325 O O . PRO A 1 297 ? -13.984 -18.188 -11.852 1 98.81 297 PRO A O 1
ATOM 2328 N N . ASP A 1 298 ? -14.414 -19.469 -10.078 1 98.5 298 ASP A N 1
ATOM 2329 C CA . ASP A 1 298 ? -13.648 -18.797 -9.039 1 98.5 298 ASP A CA 1
ATOM 2330 C C . ASP A 1 298 ? -12.828 -19.797 -8.227 1 98.5 298 ASP A C 1
ATOM 2332 O O . ASP A 1 298 ? -13.383 -20.594 -7.477 1 98.5 298 ASP A O 1
ATOM 2336 N N . LEU A 1 299 ? -11.523 -19.719 -8.328 1 98.12 299 LEU A N 1
ATOM 2337 C CA . LEU A 1 299 ? -10.656 -20.672 -7.637 1 98.12 299 LEU A CA 1
ATOM 2338 C C . LEU A 1 299 ? -10.438 -20.234 -6.188 1 98.12 299 LEU A C 1
ATOM 2340 O O . LEU A 1 299 ? -9.742 -20.922 -5.434 1 98.12 299 LEU A O 1
ATOM 2344 N N . ILE A 1 300 ? -11.016 -19.141 -5.762 1 95.56 300 ILE A N 1
ATOM 2345 C CA . ILE A 1 300 ? -10.953 -18.578 -4.414 1 95.56 300 ILE A CA 1
ATOM 2346 C C . ILE A 1 300 ? -9.547 -18.078 -4.125 1 95.56 300 ILE A C 1
ATOM 2348 O O . ILE A 1 300 ? -8.617 -18.859 -3.951 1 95.56 300 ILE A O 1
ATOM 2352 N N . LEU A 1 301 ? -9.383 -16.828 -4.109 1 96 301 LEU A N 1
ATOM 2353 C CA . LEU A 1 301 ? -8.148 -16.188 -3.654 1 96 301 LEU A CA 1
ATOM 2354 C C . LEU A 1 301 ? -8.086 -16.141 -2.131 1 96 301 LEU A C 1
ATOM 2356 O O . LEU A 1 301 ? -8.758 -15.32 -1.505 1 96 301 LEU A O 1
ATOM 2360 N N . GLU A 1 302 ? -7.25 -16.953 -1.601 1 92.31 302 GLU A N 1
ATOM 2361 C CA . GLU A 1 302 ? -7.113 -17.016 -0.147 1 92.31 302 GLU A CA 1
ATOM 2362 C C . GLU A 1 302 ? -6.234 -15.875 0.365 1 92.31 302 GLU A C 1
ATOM 2364 O O . GLU A 1 302 ? -5.441 -15.305 -0.391 1 92.31 302 GLU A O 1
ATOM 2369 N N . HIS A 1 303 ? -6.395 -15.586 1.572 1 91.31 303 HIS A N 1
ATOM 2370 C CA . HIS A 1 303 ? -5.543 -14.594 2.213 1 91.31 303 HIS A CA 1
ATOM 2371 C C . HIS A 1 303 ? -4.184 -15.18 2.576 1 91.31 303 HIS A C 1
ATOM 2373 O O . HIS A 1 303 ? -3.996 -16.406 2.516 1 91.31 303 HIS A O 1
ATOM 2379 N N . VAL A 1 304 ? -3.145 -14.312 2.936 1 91.94 304 VAL A N 1
ATOM 2380 C CA . VAL A 1 304 ? -1.864 -14.742 3.492 1 91.94 304 VAL A CA 1
ATOM 2381 C C . VAL A 1 304 ? -2.094 -15.508 4.793 1 91.94 304 VAL A C 1
ATOM 2383 O O . VAL A 1 304 ? -2.896 -15.086 5.633 1 91.94 304 VAL A O 1
ATOM 2386 N N . PRO A 1 305 ? -1.504 -16.734 4.965 1 90.81 305 PRO A N 1
ATOM 2387 C CA . PRO A 1 305 ? -0.36 -17.266 4.215 1 90.81 305 PRO A CA 1
ATOM 2388 C C . PRO A 1 305 ? -0.762 -18.312 3.182 1 90.81 305 PRO A C 1
ATOM 2390 O O . PRO A 1 305 ? -0.067 -19.312 3.014 1 90.81 305 PRO A O 1
ATOM 2393 N N . HIS A 1 306 ? -1.854 -18.172 2.492 1 93.06 306 HIS A N 1
ATOM 2394 C CA . HIS A 1 306 ? -2.291 -19.141 1.495 1 93.06 306 HIS A CA 1
ATOM 2395 C C . HIS A 1 306 ? -2.537 -18.469 0.147 1 93.06 306 HIS A C 1
ATOM 2397 O O . HIS A 1 306 ? -3.219 -19.031 -0.714 1 93.06 306 HIS A O 1
ATOM 2403 N N . LEU A 1 307 ? -2.02 -17.312 -0.009 1 96.69 307 LEU A N 1
ATOM 2404 C CA . LEU A 1 307 ? -2.242 -16.516 -1.208 1 96.69 307 LEU A CA 1
ATOM 2405 C C . LEU A 1 307 ? -1.491 -17.094 -2.398 1 96.69 307 LEU A C 1
ATOM 2407 O O . LEU A 1 307 ? -2.027 -17.156 -3.508 1 96.69 307 LEU A O 1
ATOM 2411 N N . ALA A 1 308 ? -0.237 -17.562 -2.205 1 98.06 308 ALA A N 1
ATOM 2412 C CA . ALA A 1 308 ? 0.601 -18.062 -3.293 1 98.06 308 ALA A CA 1
ATOM 2413 C C . ALA A 1 308 ? -0.038 -19.281 -3.963 1 98.06 308 ALA A C 1
ATOM 2415 O O . ALA A 1 308 ? -0.136 -19.344 -5.191 1 98.06 308 ALA A O 1
ATOM 2416 N N . ARG A 1 309 ? -0.512 -20.234 -3.188 1 96.88 309 ARG A N 1
ATOM 2417 C CA . ARG A 1 309 ? -1.097 -21.438 -3.76 1 96.88 309 ARG A CA 1
ATOM 2418 C C . ARG A 1 309 ? -2.381 -21.125 -4.516 1 96.88 309 ARG A C 1
ATOM 2420 O O . ARG A 1 309 ? -2.701 -21.766 -5.512 1 96.88 309 ARG A O 1
ATOM 2427 N N . SER A 1 310 ? -3.107 -20.141 -4.023 1 97.62 310 SER A N 1
ATOM 2428 C CA . SER A 1 310 ? -4.332 -19.766 -4.719 1 97.62 310 SER A CA 1
ATOM 2429 C C . SER A 1 310 ? -4.027 -19.078 -6.043 1 97.62 310 SER A C 1
ATOM 2431 O O . SER A 1 310 ? -4.734 -19.266 -7.031 1 97.62 310 SER A O 1
ATOM 2433 N N . ILE A 1 311 ? -2.961 -18.25 -6.07 1 98.56 311 ILE A N 1
ATOM 2434 C CA . ILE A 1 311 ? -2.521 -17.641 -7.328 1 98.56 311 ILE A CA 1
ATOM 2435 C C . ILE A 1 311 ? -2.092 -18.75 -8.297 1 98.56 311 ILE A C 1
ATOM 2437 O O . ILE A 1 311 ? -2.43 -18.703 -9.484 1 98.56 311 ILE A O 1
ATOM 2441 N N . THR A 1 312 ? -1.415 -19.719 -7.801 1 98.69 312 THR A N 1
ATOM 2442 C CA . THR A 1 312 ? -0.986 -20.844 -8.617 1 98.69 312 THR A CA 1
ATOM 2443 C C . THR A 1 312 ? -2.189 -21.594 -9.188 1 98.69 312 THR A C 1
ATOM 2445 O O . THR A 1 312 ? -2.188 -21.969 -10.359 1 98.69 312 THR A O 1
ATOM 2448 N N . ALA A 1 313 ? -3.238 -21.75 -8.359 1 98.56 313 ALA A N 1
ATOM 2449 C CA . ALA A 1 313 ? -4.453 -22.406 -8.836 1 98.56 313 ALA A CA 1
ATOM 2450 C C . ALA A 1 313 ? -5.07 -21.625 -10 1 98.56 313 ALA A C 1
ATOM 2452 O O . ALA A 1 313 ? -5.473 -22.219 -11.008 1 98.56 313 ALA A O 1
ATOM 2453 N N . PHE A 1 314 ? -5.117 -20.344 -9.898 1 98.75 314 PHE A N 1
ATOM 2454 C CA . PHE A 1 314 ? -5.66 -19.516 -10.961 1 98.75 314 PHE A CA 1
ATOM 2455 C C . PHE A 1 314 ? -4.816 -19.641 -12.227 1 98.75 314 PHE A C 1
ATOM 2457 O O . PHE A 1 314 ? -5.355 -19.734 -13.336 1 98.75 314 PHE A O 1
ATOM 2464 N N . GLN A 1 315 ? -3.5 -19.625 -12.078 1 98.38 315 GLN A N 1
ATOM 2465 C CA . GLN A 1 315 ? -2.588 -19.734 -13.211 1 98.38 315 GLN A CA 1
ATOM 2466 C C . GLN A 1 315 ? -2.768 -21.062 -13.945 1 98.38 315 GLN A C 1
ATOM 2468 O O . GLN A 1 315 ? -2.889 -21.078 -15.172 1 98.38 315 GLN A O 1
ATOM 2473 N N . LEU A 1 316 ? -2.795 -22.125 -13.203 1 98.12 316 LEU A N 1
ATOM 2474 C CA . LEU A 1 316 ? -2.941 -23.453 -13.789 1 98.12 316 LEU A CA 1
ATOM 2475 C C . LEU A 1 316 ? -4.297 -23.594 -14.477 1 98.12 316 LEU A C 1
ATOM 2477 O O . LEU A 1 316 ? -4.383 -24.141 -15.578 1 98.12 316 LEU A O 1
ATOM 2481 N N . TYR A 1 317 ? -5.32 -23.078 -13.867 1 98.75 317 TYR A N 1
ATOM 2482 C CA . TYR A 1 317 ? -6.656 -23.156 -14.453 1 98.75 317 TYR A CA 1
ATOM 2483 C C . TYR A 1 317 ? -6.723 -22.391 -15.766 1 98.75 317 TYR A C 1
ATOM 2485 O O . TYR A 1 317 ? -7.266 -22.875 -16.75 1 98.75 317 TYR A O 1
ATOM 2493 N N . ARG A 1 318 ? -6.191 -21.172 -15.727 1 98.19 318 ARG A N 1
ATOM 2494 C CA . ARG A 1 318 ? -6.219 -20.328 -16.922 1 98.19 318 ARG A CA 1
ATOM 2495 C C . ARG A 1 318 ? -5.488 -21 -18.078 1 98.19 318 ARG A C 1
ATOM 2497 O O . ARG A 1 318 ? -5.957 -20.953 -19.219 1 98.19 318 ARG A O 1
ATOM 2504 N N . GLU A 1 319 ? -4.383 -21.641 -17.828 1 96.5 319 GLU A N 1
ATOM 2505 C CA . GLU A 1 319 ? -3.623 -22.312 -18.875 1 96.5 319 GLU A CA 1
ATOM 2506 C C . GLU A 1 319 ? -4.441 -23.438 -19.5 1 96.5 319 GLU A C 1
ATOM 2508 O O . GLU A 1 319 ? -4.352 -23.672 -20.703 1 96.5 319 GLU A O 1
ATOM 2513 N N . ARG A 1 320 ? -5.273 -24.047 -18.703 1 97.69 320 ARG A N 1
ATOM 2514 C CA . ARG A 1 320 ? -6.047 -25.203 -19.172 1 97.69 320 ARG A CA 1
ATOM 2515 C C . ARG A 1 320 ? -7.383 -24.766 -19.75 1 97.69 320 ARG A C 1
ATOM 2517 O O . ARG A 1 320 ? -7.961 -25.469 -20.594 1 97.69 320 ARG A O 1
ATOM 2524 N N . ASN A 1 321 ? -7.883 -23.609 -19.281 1 97.94 321 ASN A N 1
ATOM 2525 C CA . ASN A 1 321 ? -9.18 -23.078 -19.703 1 97.94 321 ASN A CA 1
ATOM 2526 C C . ASN A 1 321 ? -9.062 -21.625 -20.172 1 97.94 321 ASN A C 1
ATOM 2528 O O . ASN A 1 321 ? -9.602 -20.719 -19.531 1 97.94 321 ASN A O 1
ATOM 2532 N N . PRO A 1 322 ? -8.5 -21.375 -21.297 1 96.88 322 PRO A N 1
ATOM 2533 C CA . PRO A 1 322 ? -8.102 -20.031 -21.734 1 96.88 322 PRO A CA 1
ATOM 2534 C C . PRO A 1 322 ? -9.289 -19.109 -21.984 1 96.88 322 PRO A C 1
ATOM 2536 O O . PRO A 1 322 ? -9.156 -17.891 -21.906 1 96.88 322 PRO A O 1
ATOM 2539 N N . ASP A 1 323 ? -10.508 -19.656 -22.188 1 96.62 323 ASP A N 1
ATOM 2540 C CA . ASP A 1 323 ? -11.602 -18.812 -22.641 1 96.62 323 ASP A CA 1
ATOM 2541 C C . ASP A 1 323 ? -12.586 -18.516 -21.516 1 96.62 323 ASP A C 1
ATOM 2543 O O . ASP A 1 323 ? -13.508 -17.703 -21.688 1 96.62 323 ASP A O 1
ATOM 2547 N N . ASP A 1 324 ? -12.383 -19.125 -20.375 1 98.19 324 ASP A N 1
ATOM 2548 C CA . ASP A 1 324 ? -13.367 -18.969 -19.297 1 98.19 324 ASP A CA 1
ATOM 2549 C C . ASP A 1 324 ? -13.312 -17.578 -18.703 1 98.19 324 ASP A C 1
ATOM 2551 O O . ASP A 1 324 ? -12.234 -17 -18.516 1 98.19 324 ASP A O 1
ATOM 2555 N N . VAL A 1 325 ? -14.492 -16.984 -18.453 1 98.62 325 VAL A N 1
ATOM 2556 C CA . VAL A 1 325 ? -14.602 -15.789 -17.625 1 98.62 325 VAL A CA 1
ATOM 2557 C C . VAL A 1 325 ? -14.367 -16.156 -16.156 1 98.62 325 VAL A C 1
ATOM 2559 O O . VAL A 1 325 ? -14.969 -17.094 -15.648 1 98.62 325 VAL A O 1
ATOM 2562 N N . LEU A 1 326 ? -13.453 -15.422 -15.484 1 98.81 326 LEU A N 1
ATOM 2563 C CA . LEU A 1 326 ? -13.078 -15.789 -14.125 1 98.81 326 LEU A CA 1
ATOM 2564 C C . LEU A 1 326 ? -13.43 -14.672 -13.141 1 98.81 326 LEU A C 1
ATOM 2566 O O . LEU A 1 326 ? -13.469 -13.5 -13.516 1 98.81 326 LEU A O 1
ATOM 2570 N N . LEU A 1 327 ? -13.703 -15.07 -11.898 1 98.81 327 LEU A N 1
ATOM 2571 C CA . LEU A 1 327 ? -13.883 -14.156 -10.781 1 98.81 327 LEU A CA 1
ATOM 2572 C C . LEU A 1 327 ? -12.875 -14.438 -9.672 1 98.81 327 LEU A C 1
ATOM 2574 O O . LEU A 1 327 ? -12.531 -15.594 -9.422 1 98.81 327 LEU A O 1
ATOM 2578 N N . ALA A 1 328 ? -12.352 -13.406 -9 1 98.5 328 ALA A N 1
ATOM 2579 C CA . ALA A 1 328 ? -11.531 -13.539 -7.801 1 98.5 328 ALA A CA 1
ATOM 2580 C C . ALA A 1 328 ? -11.969 -12.547 -6.727 1 98.5 328 ALA A C 1
ATOM 2582 O O . ALA A 1 328 ? -12.242 -11.383 -7.027 1 98.5 328 ALA A O 1
ATOM 2583 N N . GLY A 1 329 ? -12.07 -13.023 -5.504 1 97.62 329 GLY A N 1
ATOM 2584 C CA . GLY A 1 329 ? -12.312 -12.133 -4.375 1 97.62 329 GLY A CA 1
ATOM 2585 C C . GLY A 1 329 ? -11.047 -11.516 -3.824 1 97.62 329 GLY A C 1
ATOM 2586 O O . GLY A 1 329 ? -10.359 -12.117 -2.994 1 97.62 329 GLY A O 1
ATOM 2587 N N . VAL A 1 330 ? -10.734 -10.266 -4.137 1 98.25 330 VAL A N 1
ATOM 2588 C CA . VAL A 1 330 ? -9.5 -9.625 -3.697 1 98.25 330 VAL A CA 1
ATOM 2589 C C . VAL A 1 330 ? -9.719 -8.977 -2.332 1 98.25 330 VAL A C 1
ATOM 2591 O O . VAL A 1 330 ? -8.766 -8.789 -1.57 1 98.25 330 VAL A O 1
ATOM 2594 N N . GLY A 1 331 ? -10.977 -8.656 -1.997 1 95.06 331 GLY A N 1
ATOM 2595 C CA . GLY A 1 331 ? -11.297 -8.039 -0.723 1 95.06 331 GLY A CA 1
ATOM 2596 C C . GLY A 1 331 ? -10.883 -8.875 0.473 1 95.06 331 GLY A C 1
ATOM 2597 O O . GLY A 1 331 ? -10.492 -8.336 1.508 1 95.06 331 GLY A O 1
ATOM 2598 N N . ASN A 1 332 ? -10.961 -10.203 0.318 1 86.5 332 ASN A N 1
ATOM 2599 C CA . ASN A 1 332 ? -10.586 -11.109 1.396 1 86.5 332 ASN A CA 1
ATOM 2600 C C . ASN A 1 332 ? -9.109 -10.984 1.75 1 86.5 332 ASN A C 1
ATOM 2602 O O . ASN A 1 332 ? -8.742 -11.039 2.924 1 86.5 332 ASN A O 1
ATOM 2606 N N . VAL A 1 333 ? -8.297 -10.844 0.765 1 94.69 333 VAL A N 1
ATOM 2607 C CA . VAL A 1 333 ? -6.855 -10.695 0.964 1 94.69 333 VAL A CA 1
ATOM 2608 C C . VAL A 1 333 ? -6.566 -9.406 1.72 1 94.69 333 VAL A C 1
ATOM 2610 O O . VAL A 1 333 ? -5.816 -9.406 2.701 1 94.69 333 VAL A O 1
ATOM 2613 N N . VAL A 1 334 ? -7.23 -8.297 1.322 1 96.75 334 VAL A N 1
ATOM 2614 C CA . VAL A 1 334 ? -7 -6.969 1.876 1 96.75 334 VAL A CA 1
ATOM 2615 C C . VAL A 1 334 ? -7.52 -6.91 3.311 1 96.75 334 VAL A C 1
ATOM 2617 O O . VAL A 1 334 ? -6.836 -6.398 4.203 1 96.75 334 VAL A O 1
ATOM 2620 N N . GLU A 1 335 ? -8.688 -7.516 3.582 1 90.81 335 GLU A N 1
ATOM 2621 C CA . GLU A 1 335 ? -9.352 -7.449 4.883 1 90.81 335 GLU A CA 1
ATOM 2622 C C . GLU A 1 335 ? -8.586 -8.25 5.934 1 90.81 335 GLU A C 1
ATOM 2624 O O . GLU A 1 335 ? -8.672 -7.949 7.125 1 90.81 335 GLU A O 1
ATOM 2629 N N . LEU A 1 336 ? -7.777 -9.188 5.516 1 88.62 336 LEU A N 1
ATOM 2630 C CA . LEU A 1 336 ? -7.215 -10.102 6.504 1 88.62 336 LEU A CA 1
ATOM 2631 C C . LEU A 1 336 ? -5.727 -9.844 6.703 1 88.62 336 LEU A C 1
ATOM 2633 O O . LEU A 1 336 ? -5.012 -10.688 7.25 1 88.62 336 LEU A O 1
ATOM 2637 N N . TYR A 1 337 ? -5.227 -8.758 6.285 1 94.31 337 TYR A N 1
ATOM 2638 C CA . TYR A 1 337 ? -3.863 -8.297 6.512 1 94.31 337 TYR A CA 1
ATOM 2639 C C . TYR A 1 337 ? -3.852 -6.867 7.043 1 94.31 337 TYR A C 1
ATOM 2641 O O . TYR A 1 337 ? -4.402 -5.961 6.414 1 94.31 337 TYR A O 1
ATOM 2649 N N . ASP A 1 338 ? -3.258 -6.609 8.219 1 94.75 338 ASP A N 1
ATOM 2650 C CA . ASP A 1 338 ? -3.213 -5.266 8.797 1 94.75 338 ASP A CA 1
ATOM 2651 C C . ASP A 1 338 ? -2.088 -4.441 8.172 1 94.75 338 ASP A C 1
ATOM 2653 O O . ASP A 1 338 ? -1.132 -4.07 8.859 1 94.75 338 ASP A O 1
ATOM 2657 N N . ALA A 1 339 ? -2.227 -4.109 6.914 1 98.31 339 ALA A N 1
ATOM 2658 C CA . ALA A 1 339 ? -1.332 -3.262 6.129 1 98.31 339 ALA A CA 1
ATOM 2659 C C . ALA A 1 339 ? -2.121 -2.352 5.191 1 98.31 339 ALA A C 1
ATOM 2661 O O . ALA A 1 339 ? -3.305 -2.588 4.938 1 98.31 339 ALA A O 1
ATOM 2662 N N . ASP A 1 340 ? -1.483 -1.309 4.699 1 98.62 340 ASP A N 1
ATOM 2663 C CA . ASP A 1 340 ? -2.154 -0.353 3.822 1 98.62 340 ASP A CA 1
ATOM 2664 C C . ASP A 1 340 ? -2.678 -1.039 2.562 1 98.62 340 ASP A C 1
ATOM 2666 O O . ASP A 1 340 ? -1.941 -1.767 1.894 1 98.62 340 ASP A O 1
ATOM 2670 N N . SER A 1 341 ? -3.893 -0.719 2.125 1 98.56 341 SER A N 1
ATOM 2671 C CA . SER A 1 341 ? -4.598 -1.441 1.071 1 98.56 341 SER A CA 1
ATOM 2672 C C . SER A 1 341 ? -4.105 -1.021 -0.31 1 98.56 341 SER A C 1
ATOM 2674 O O . SER A 1 341 ? -4.223 -1.781 -1.273 1 98.56 341 SER A O 1
ATOM 2676 N N . VAL A 1 342 ? -3.541 0.12 -0.458 1 98.69 342 VAL A N 1
ATOM 2677 C CA . VAL A 1 342 ? -3.273 0.725 -1.759 1 98.69 342 VAL A CA 1
ATOM 2678 C C . VAL A 1 342 ? -2.363 -0.189 -2.578 1 98.69 342 VAL A C 1
ATOM 2680 O O . VAL A 1 342 ? -2.719 -0.599 -3.686 1 98.69 342 VAL A O 1
ATOM 2683 N N . GLY A 1 343 ? -1.213 -0.535 -1.994 1 98.75 343 GLY A N 1
ATOM 2684 C CA . GLY A 1 343 ? -0.271 -1.399 -2.689 1 98.75 343 GLY A CA 1
ATOM 2685 C C . GLY A 1 343 ? -0.786 -2.814 -2.877 1 98.75 343 GLY A C 1
ATOM 2686 O O . GLY A 1 343 ? -0.478 -3.465 -3.877 1 98.75 343 GLY A O 1
ATOM 2687 N N . MET A 1 344 ? -1.575 -3.318 -1.929 1 98.75 344 MET A N 1
ATOM 2688 C CA . MET A 1 344 ? -2.162 -4.648 -2.068 1 98.75 344 MET A CA 1
ATOM 2689 C C . MET A 1 344 ? -3.1 -4.703 -3.27 1 98.75 344 MET A C 1
ATOM 2691 O O . MET A 1 344 ? -3.016 -5.625 -4.086 1 98.75 344 MET A O 1
ATOM 2695 N N . ASN A 1 345 ? -3.986 -3.656 -3.355 1 98.81 345 ASN A N 1
ATOM 2696 C CA . ASN A 1 345 ? -4.922 -3.602 -4.473 1 98.81 345 ASN A CA 1
ATOM 2697 C C . ASN A 1 345 ? -4.191 -3.473 -5.809 1 98.81 345 ASN A C 1
ATOM 2699 O O . ASN A 1 345 ? -4.629 -4.031 -6.816 1 98.81 345 ASN A O 1
ATOM 2703 N N . ALA A 1 346 ? -3.082 -2.768 -5.801 1 98.81 346 ALA A N 1
ATOM 2704 C CA . ALA A 1 346 ? -2.283 -2.625 -7.016 1 98.81 346 ALA A CA 1
ATOM 2705 C C . ALA A 1 346 ? -1.765 -3.98 -7.492 1 98.81 346 ALA A C 1
ATOM 2707 O O . ALA A 1 346 ? -1.979 -4.363 -8.641 1 98.81 346 ALA A O 1
ATOM 2708 N N . LEU A 1 347 ? -1.11 -4.758 -6.625 1 98.62 347 LEU A N 1
ATOM 2709 C CA . LEU A 1 347 ? -0.533 -6.043 -7.008 1 98.62 347 LEU A CA 1
ATOM 2710 C C . LEU A 1 347 ? -1.623 -7.035 -7.398 1 98.62 347 LEU A C 1
ATOM 2712 O O . LEU A 1 347 ? -1.466 -7.789 -8.367 1 98.62 347 LEU A O 1
ATOM 2716 N N . LEU A 1 348 ? -2.742 -7.004 -6.668 1 98.81 348 LEU A N 1
ATOM 2717 C CA . LEU A 1 348 ? -3.822 -7.941 -6.957 1 98.81 348 LEU A CA 1
ATOM 2718 C C . LEU A 1 348 ? -4.453 -7.641 -8.312 1 98.81 348 LEU A C 1
ATOM 2720 O O . LEU A 1 348 ? -4.777 -8.562 -9.07 1 98.81 348 LEU A O 1
ATOM 2724 N N . ALA A 1 349 ? -4.625 -6.359 -8.641 1 98.75 349 ALA A N 1
ATOM 2725 C CA . ALA A 1 349 ? -5.117 -5.98 -9.961 1 98.75 349 ALA A CA 1
ATOM 2726 C C . ALA A 1 349 ? -4.133 -6.395 -11.047 1 98.75 349 ALA A C 1
ATOM 2728 O O . ALA A 1 349 ? -4.539 -6.801 -12.141 1 98.75 349 ALA A O 1
ATOM 2729 N N . GLY A 1 350 ? -2.824 -6.219 -10.758 1 98.25 350 GLY A N 1
ATOM 2730 C CA . GLY A 1 350 ? -1.808 -6.645 -11.711 1 98.25 350 GLY A CA 1
ATOM 2731 C C . GLY A 1 350 ? -1.85 -8.133 -12 1 98.25 350 GLY A C 1
ATOM 2732 O O . GLY A 1 350 ? -1.75 -8.547 -13.156 1 98.25 350 GLY A O 1
ATOM 2733 N N . ILE A 1 351 ? -2.014 -8.938 -10.992 1 98.5 351 ILE A N 1
ATOM 2734 C CA . ILE A 1 351 ? -2.137 -10.383 -11.125 1 98.5 351 ILE A CA 1
ATOM 2735 C C . ILE A 1 351 ? -3.393 -10.719 -11.93 1 98.5 351 ILE A C 1
ATOM 2737 O O . ILE A 1 351 ? -3.363 -11.594 -12.805 1 98.5 351 ILE A O 1
ATOM 2741 N N . ALA A 1 352 ? -4.48 -9.992 -11.617 1 98.5 352 ALA A N 1
ATOM 2742 C CA . ALA A 1 352 ? -5.73 -10.211 -12.336 1 98.5 352 ALA A CA 1
ATOM 2743 C C . ALA A 1 352 ? -5.562 -9.93 -13.828 1 98.5 352 ALA A C 1
ATOM 2745 O O . ALA A 1 352 ? -6.086 -10.664 -14.672 1 98.5 352 ALA A O 1
ATOM 2746 N N . LYS A 1 353 ? -4.852 -8.875 -14.141 1 97.56 353 LYS A N 1
ATOM 2747 C CA . LYS A 1 353 ? -4.574 -8.547 -15.539 1 97.56 353 LYS A CA 1
ATOM 2748 C C . LYS A 1 353 ? -3.797 -9.664 -16.219 1 97.56 353 LYS A C 1
ATOM 2750 O O . LYS A 1 353 ? -4.164 -10.102 -17.312 1 97.56 353 LYS A O 1
ATOM 2755 N N . GLU A 1 354 ? -2.764 -10.102 -15.578 1 97 354 GLU A N 1
ATOM 2756 C CA . GLU A 1 354 ? -1.908 -11.141 -16.141 1 97 354 GLU A CA 1
ATOM 2757 C C . GLU A 1 354 ? -2.705 -12.414 -16.422 1 97 354 GLU A C 1
ATOM 2759 O O . GLU A 1 354 ? -2.521 -13.039 -17.469 1 97 354 GLU A O 1
ATOM 2764 N N . LEU A 1 355 ? -3.607 -12.773 -15.555 1 98.19 355 LEU A N 1
ATOM 2765 C CA . LEU A 1 355 ? -4.316 -14.047 -15.625 1 98.19 355 LEU A CA 1
ATOM 2766 C C . LEU A 1 355 ? -5.668 -13.875 -16.312 1 98.19 355 LEU A C 1
ATOM 2768 O O . LEU A 1 355 ? -6.453 -14.828 -16.391 1 98.19 355 LEU A O 1
ATOM 2772 N N . SER A 1 356 ? -6.008 -12.695 -16.734 1 97.81 356 SER A N 1
ATOM 2773 C CA . SER A 1 356 ? -7.281 -12.383 -17.375 1 97.81 356 SER A CA 1
ATOM 2774 C C . SER A 1 356 ? -8.461 -12.742 -16.484 1 97.81 356 SER A C 1
ATOM 2776 O O . SER A 1 356 ? -9.383 -13.438 -16.906 1 97.81 356 SER A O 1
ATOM 2778 N N . ILE A 1 357 ? -8.32 -12.383 -15.242 1 98.75 357 ILE A N 1
ATOM 2779 C CA . ILE A 1 357 ? -9.461 -12.445 -14.336 1 98.75 357 ILE A CA 1
ATOM 2780 C C . ILE A 1 357 ? -10.375 -11.25 -14.57 1 98.75 357 ILE A C 1
ATOM 2782 O O . ILE A 1 357 ? -9.945 -10.102 -14.453 1 98.75 357 ILE A O 1
ATOM 2786 N N . ASN A 1 358 ? -11.648 -11.492 -14.789 1 98.69 358 ASN A N 1
ATOM 2787 C CA . ASN A 1 358 ? -12.508 -10.492 -15.414 1 98.69 358 ASN A CA 1
ATOM 2788 C C . ASN A 1 358 ? -13.391 -9.789 -14.383 1 98.69 358 ASN A C 1
ATOM 2790 O O . ASN A 1 358 ? -13.883 -8.688 -14.633 1 98.69 358 ASN A O 1
ATOM 2794 N N . LEU A 1 359 ? -13.609 -10.484 -13.305 1 98.88 359 LEU A N 1
ATOM 2795 C CA . LEU A 1 359 ? -14.43 -9.953 -12.219 1 98.88 359 LEU A CA 1
ATOM 2796 C C . LEU A 1 359 ? -13.656 -9.953 -10.906 1 98.88 359 LEU A C 1
ATOM 2798 O O . LEU A 1 359 ? -13.109 -10.984 -10.508 1 98.88 359 LEU A O 1
ATOM 2802 N N . LEU A 1 360 ? -13.555 -8.789 -10.25 1 98.94 360 LEU A N 1
ATOM 2803 C CA . LEU A 1 360 ? -12.883 -8.664 -8.961 1 98.94 360 LEU A CA 1
ATOM 2804 C C . LEU A 1 360 ? -13.867 -8.25 -7.871 1 98.94 360 LEU A C 1
ATOM 2806 O O . LEU A 1 360 ? -14.492 -7.191 -7.969 1 98.94 360 LEU A O 1
ATOM 2810 N N . LEU A 1 361 ? -14.016 -9.117 -6.891 1 98.62 361 LEU A N 1
ATOM 2811 C CA . LEU A 1 361 ? -14.922 -8.875 -5.77 1 98.62 361 LEU A CA 1
ATOM 2812 C C . LEU A 1 361 ? -14.18 -8.258 -4.594 1 98.62 361 LEU A C 1
ATOM 2814 O O . LEU A 1 361 ? -13.156 -8.789 -4.148 1 98.62 361 LEU A O 1
ATOM 2818 N N . THR A 1 362 ? -14.602 -7.109 -4.137 1 98.44 362 THR A N 1
ATOM 2819 C CA . THR A 1 362 ? -13.969 -6.438 -3.002 1 98.44 362 THR A CA 1
ATOM 2820 C C . THR A 1 362 ? -15.023 -5.852 -2.068 1 98.44 362 THR A C 1
ATOM 2822 O O . THR A 1 362 ? -16.219 -5.938 -2.344 1 98.44 362 THR A O 1
ATOM 2825 N N . THR A 1 363 ? -14.594 -5.398 -0.905 1 95.69 363 THR A N 1
ATOM 2826 C CA . THR A 1 363 ? -15.438 -4.773 0.102 1 95.69 363 THR A CA 1
ATOM 2827 C C . THR A 1 363 ? -14.648 -3.764 0.928 1 95.69 363 THR A C 1
ATOM 2829 O O . THR A 1 363 ? -13.438 -3.625 0.754 1 95.69 363 THR A O 1
ATOM 2832 N N . GLU A 1 364 ? -15.32 -2.959 1.636 1 96.06 364 GLU A N 1
ATOM 2833 C CA . GLU A 1 364 ? -14.742 -2.012 2.586 1 96.06 364 GLU A CA 1
ATOM 2834 C C . GLU A 1 364 ? -15.367 -2.17 3.969 1 96.06 364 GLU A C 1
ATOM 2836 O O . GLU A 1 364 ? -15.914 -1.213 4.523 1 96.06 364 GLU A O 1
ATOM 2841 N N . THR A 1 365 ? -15.188 -3.391 4.469 1 88.75 365 THR A N 1
ATOM 2842 C CA . THR A 1 365 ? -15.82 -3.705 5.738 1 88.75 365 THR A CA 1
ATOM 2843 C C . THR A 1 365 ? -15.086 -3.037 6.895 1 88.75 365 THR A C 1
ATOM 2845 O O . THR A 1 365 ? -15.711 -2.496 7.809 1 88.75 365 THR A O 1
ATOM 2848 N N . SER A 1 366 ? -13.781 -3.092 6.91 1 87 366 SER A N 1
ATOM 2849 C CA . SER A 1 366 ? -12.977 -2.469 7.949 1 87 366 SER A CA 1
ATOM 2850 C C . SER A 1 366 ? -12.445 -1.108 7.5 1 87 366 SER A C 1
ATOM 2852 O O . SER A 1 366 ? -12.398 -0.822 6.301 1 87 366 SER A O 1
ATOM 2854 N N . ALA A 1 367 ? -12.062 -0.271 8.484 1 91.69 367 ALA A N 1
ATOM 2855 C CA . ALA A 1 367 ? -11.539 1.061 8.188 1 91.69 367 ALA A CA 1
ATOM 2856 C C . ALA A 1 367 ? -10.25 0.974 7.375 1 91.69 367 ALA A C 1
ATOM 2858 O O . ALA A 1 367 ? -9.977 1.837 6.539 1 91.69 367 ALA A O 1
ATOM 2859 N N . LYS A 1 368 ? -9.477 -0.102 7.574 1 93.88 368 LYS A N 1
ATOM 2860 C CA . LYS A 1 368 ? -8.211 -0.238 6.871 1 93.88 368 LYS A CA 1
ATOM 2861 C C . LYS A 1 368 ? -8.43 -0.465 5.379 1 93.88 368 LYS A C 1
ATOM 2863 O O . LYS A 1 368 ? -7.516 -0.264 4.574 1 93.88 368 LYS A O 1
ATOM 2868 N N . ALA A 1 369 ? -9.625 -0.919 5 1 96.06 369 ALA A N 1
ATOM 2869 C CA . ALA A 1 369 ? -9.93 -1.215 3.602 1 96.06 369 ALA A CA 1
ATOM 2870 C C . ALA A 1 369 ? -10.727 -0.079 2.963 1 96.06 369 ALA A C 1
ATOM 2872 O O . ALA A 1 369 ? -11.094 -0.153 1.787 1 96.06 369 ALA A O 1
ATOM 2873 N N . ARG A 1 370 ? -10.984 1 3.701 1 96.06 370 ARG A N 1
ATOM 2874 C CA . ARG A 1 370 ? -11.75 2.127 3.172 1 96.06 370 ARG A CA 1
ATOM 2875 C C . ARG A 1 370 ? -11.086 2.695 1.92 1 96.06 370 ARG A C 1
ATOM 2877 O O . ARG A 1 370 ? -9.883 2.965 1.914 1 96.06 370 ARG A O 1
ATOM 2884 N N . GLY A 1 371 ? -11.891 2.791 0.841 1 97.69 371 GLY A N 1
ATOM 2885 C CA . GLY A 1 371 ? -11.391 3.314 -0.417 1 97.69 371 GLY A CA 1
ATOM 2886 C C . GLY A 1 371 ? -10.906 2.232 -1.363 1 97.69 371 GLY A C 1
ATOM 2887 O O . GLY A 1 371 ? -10.477 2.523 -2.482 1 97.69 371 GLY A O 1
ATOM 2888 N N . SER A 1 372 ? -11.031 0.989 -1.021 1 98.38 372 SER A N 1
ATOM 2889 C CA . SER A 1 372 ? -10.5 -0.128 -1.796 1 98.38 372 SER A CA 1
ATOM 2890 C C . SER A 1 372 ? -11.141 -0.197 -3.176 1 98.38 372 SER A C 1
ATOM 2892 O O . SER A 1 372 ? -10.492 -0.587 -4.148 1 98.38 372 SER A O 1
ATOM 2894 N N . VAL A 1 373 ? -12.438 0.149 -3.275 1 98.69 373 VAL A N 1
ATOM 2895 C CA . VAL A 1 373 ? -13.102 0.102 -4.574 1 98.69 373 VAL A CA 1
ATOM 2896 C C . VAL A 1 373 ? -12.43 1.084 -5.535 1 98.69 373 VAL A C 1
ATOM 2898 O O . VAL A 1 373 ? -12.094 0.727 -6.668 1 98.69 373 VAL A O 1
ATOM 2901 N N . ARG A 1 374 ? -12.18 2.295 -5.082 1 98.38 374 ARG A N 1
ATOM 2902 C CA . ARG A 1 374 ? -11.539 3.312 -5.906 1 98.38 374 ARG A CA 1
ATOM 2903 C C . ARG A 1 374 ? -10.094 2.934 -6.223 1 98.38 374 ARG A C 1
ATOM 2905 O O . ARG A 1 374 ? -9.617 3.158 -7.34 1 98.38 374 ARG A O 1
ATOM 2912 N N . GLU A 1 375 ? -9.383 2.469 -5.195 1 98.75 375 GLU A N 1
ATOM 2913 C CA . GLU A 1 375 ? -8.008 2.014 -5.391 1 98.75 375 GLU A CA 1
ATOM 2914 C C . GLU A 1 375 ? -7.934 0.926 -6.457 1 98.75 375 GLU A C 1
ATOM 2916 O O . GLU A 1 375 ? -7.074 0.974 -7.34 1 98.75 375 GLU A O 1
ATOM 2921 N N . LEU A 1 376 ? -8.836 -0.016 -6.344 1 98.81 376 LEU A N 1
ATOM 2922 C CA . LEU A 1 376 ? -8.883 -1.117 -7.297 1 98.81 376 LEU A CA 1
ATOM 2923 C C . LEU A 1 376 ? -9.211 -0.61 -8.695 1 98.81 376 LEU A C 1
ATOM 2925 O O . LEU A 1 376 ? -8.641 -1.079 -9.68 1 98.81 376 LEU A O 1
ATOM 2929 N N . ARG A 1 377 ? -10.156 0.323 -8.844 1 98.38 377 ARG A N 1
ATOM 2930 C CA . ARG A 1 377 ? -10.5 0.921 -10.125 1 98.38 377 ARG A CA 1
ATOM 2931 C C . ARG A 1 377 ? -9.281 1.582 -10.766 1 98.38 377 ARG A C 1
ATOM 2933 O O . ARG A 1 377 ? -9.008 1.375 -11.953 1 98.38 377 ARG A O 1
ATOM 2940 N N . ARG A 1 378 ? -8.555 2.359 -9.992 1 98 378 ARG A N 1
ATOM 2941 C CA . ARG A 1 378 ? -7.355 3.012 -10.492 1 98 378 ARG A CA 1
ATOM 2942 C C . ARG A 1 378 ? -6.312 1.984 -10.922 1 98 378 ARG A C 1
ATOM 2944 O O . ARG A 1 378 ? -5.664 2.145 -11.961 1 98 378 ARG A O 1
ATOM 2951 N N . ALA A 1 379 ? -6.137 0.97 -10.109 1 98.69 379 ALA A N 1
ATOM 2952 C CA . ALA A 1 379 ? -5.164 -0.072 -10.438 1 98.69 379 ALA A CA 1
ATOM 2953 C C . ALA A 1 379 ? -5.527 -0.775 -11.742 1 98.69 379 ALA A C 1
ATOM 2955 O O . ALA A 1 379 ? -4.656 -1.053 -12.57 1 98.69 379 ALA A O 1
ATOM 2956 N N . ILE A 1 380 ? -6.812 -1.087 -11.938 1 98.44 380 ILE A N 1
ATOM 2957 C CA . ILE A 1 380 ? -7.281 -1.706 -13.172 1 98.44 380 ILE A CA 1
ATOM 2958 C C . ILE A 1 380 ? -6.969 -0.795 -14.352 1 98.44 380 ILE A C 1
ATOM 2960 O O . ILE A 1 380 ? -6.484 -1.258 -15.391 1 98.44 380 ILE A O 1
ATOM 2964 N N . ASP A 1 381 ? -7.242 0.525 -14.195 1 97.44 381 ASP A N 1
ATOM 2965 C CA . ASP A 1 381 ? -6.953 1.496 -15.25 1 97.44 381 ASP A CA 1
ATOM 2966 C C . ASP A 1 381 ? -5.465 1.503 -15.594 1 97.44 381 ASP A C 1
ATOM 2968 O O . ASP A 1 381 ? -5.094 1.553 -16.766 1 97.44 381 ASP A O 1
ATOM 2972 N N . MET A 1 382 ? -4.633 1.462 -14.602 1 95.88 382 MET A N 1
ATOM 2973 C CA . MET A 1 382 ? -3.186 1.459 -14.812 1 95.88 382 MET A CA 1
ATOM 2974 C C . MET A 1 382 ? -2.752 0.217 -15.578 1 95.88 382 MET A C 1
ATOM 2976 O O . MET A 1 382 ? -1.861 0.287 -16.438 1 95.88 382 MET A O 1
ATOM 2980 N N . ASN A 1 383 ? -3.414 -0.857 -15.312 1 96 383 ASN A N 1
ATOM 2981 C CA . ASN A 1 383 ? -3.016 -2.129 -15.914 1 96 383 ASN A CA 1
ATOM 2982 C C . ASN A 1 383 ? -3.592 -2.297 -17.312 1 96 383 ASN A C 1
ATOM 2984 O O . ASN A 1 383 ? -3.41 -3.34 -17.938 1 96 383 ASN A O 1
ATOM 2988 N N . LEU A 1 384 ? -4.348 -1.315 -17.797 1 94.75 384 LEU A N 1
ATOM 2989 C CA . LEU A 1 384 ? -4.75 -1.31 -19.203 1 94.75 384 LEU A CA 1
ATOM 2990 C C . LEU A 1 384 ? -3.557 -1.023 -20.109 1 94.75 384 LEU A C 1
ATOM 2992 O O . LEU A 1 384 ? -3.625 -1.244 -21.312 1 94.75 384 LEU A O 1
ATOM 2996 N N . PHE A 1 385 ? -2.465 -0.592 -19.469 1 88.19 385 PHE A N 1
ATOM 2997 C CA . PHE A 1 385 ? -1.234 -0.285 -20.188 1 88.19 385 PHE A CA 1
ATOM 2998 C C . PHE A 1 385 ? -0.23 -1.424 -20.062 1 88.19 385 PHE A C 1
ATOM 3000 O O . PHE A 1 385 ? -0.469 -2.387 -19.328 1 88.19 385 PHE A O 1
ATOM 3007 N N . GLU A 1 386 ? 0.872 -1.376 -20.781 1 80.75 386 GLU A N 1
ATOM 3008 C CA . GLU A 1 386 ? 1.867 -2.443 -20.797 1 80.75 386 GLU A CA 1
ATOM 3009 C C . GLU A 1 386 ? 2.508 -2.621 -19.422 1 80.75 386 GLU A C 1
ATOM 3011 O O . GLU A 1 386 ? 2.725 -3.748 -18.969 1 80.75 386 GLU A O 1
ATOM 3016 N N . MET A 1 387 ? 2.852 -1.441 -18.828 1 81.75 387 MET A N 1
ATOM 3017 C CA . MET A 1 387 ? 3.404 -1.424 -17.484 1 81.75 387 MET A CA 1
ATOM 3018 C C . MET A 1 387 ? 2.748 -0.336 -16.641 1 81.75 387 MET A C 1
ATOM 3020 O O . MET A 1 387 ? 2.498 0.768 -17.125 1 81.75 387 MET A O 1
ATOM 3024 N N . PRO A 1 388 ? 2.449 -0.648 -15.43 1 93.31 388 PRO A N 1
ATOM 3025 C CA . PRO A 1 388 ? 1.774 0.334 -14.578 1 93.31 388 PRO A CA 1
ATOM 3026 C C . PRO A 1 388 ? 2.738 1.358 -13.984 1 93.31 388 PRO A C 1
ATOM 3028 O O . PRO A 1 388 ? 2.699 1.619 -12.781 1 93.31 388 PRO A O 1
ATOM 3031 N N . LYS A 1 389 ? 3.561 1.832 -14.766 1 84.62 389 LYS A N 1
ATOM 3032 C CA . LYS A 1 389 ? 4.586 2.807 -14.398 1 84.62 389 LYS A CA 1
ATOM 3033 C C . LYS A 1 389 ? 4.684 3.918 -15.438 1 84.62 389 LYS A C 1
ATOM 3035 O O . LYS A 1 389 ? 4.531 3.668 -16.641 1 84.62 389 LYS A O 1
ATOM 3040 N N . ASP A 1 390 ? 4.832 5.176 -14.922 1 78.94 390 ASP A N 1
ATOM 3041 C CA . ASP A 1 390 ? 5.059 6.344 -15.758 1 78.94 390 ASP A CA 1
ATOM 3042 C C . ASP A 1 390 ? 3.885 6.578 -16.703 1 78.94 390 ASP A C 1
ATOM 3044 O O . ASP A 1 390 ? 4.082 6.816 -17.906 1 78.94 390 ASP A O 1
ATOM 3048 N N . LEU A 1 391 ? 2.666 6.535 -16.188 1 85.69 391 LEU A N 1
ATOM 3049 C CA . LEU A 1 391 ? 1.453 6.652 -16.984 1 85.69 391 LEU A CA 1
ATOM 3050 C C . LEU A 1 391 ? 0.876 8.062 -16.906 1 85.69 391 LEU A C 1
ATOM 3052 O O . LEU A 1 391 ? -0.02 8.414 -17.672 1 85.69 391 LEU A O 1
ATOM 3056 N N . GLY A 1 392 ? 1.43 8.875 -15.969 1 81.19 392 GLY A N 1
ATOM 3057 C CA . GLY A 1 392 ? 0.856 10.188 -15.695 1 81.19 392 GLY A CA 1
ATOM 3058 C C . GLY A 1 392 ? -0.157 10.172 -14.57 1 81.19 392 GLY A C 1
ATOM 3059 O O . GLY A 1 392 ? -0.562 11.227 -14.078 1 81.19 392 GLY A O 1
ATOM 3060 N N . PHE A 1 393 ? -0.629 9.016 -14.25 1 89.12 393 PHE A N 1
ATOM 3061 C CA . PHE A 1 393 ? -1.44 8.789 -13.062 1 89.12 393 PHE A CA 1
ATOM 3062 C C . PHE A 1 393 ? -0.98 7.539 -12.32 1 89.12 393 PHE A C 1
ATOM 3064 O O . PHE A 1 393 ? -0.282 6.695 -12.891 1 89.12 393 PHE A O 1
ATOM 3071 N N . ASP A 1 394 ? -1.242 7.496 -11.086 1 95 394 ASP A N 1
ATOM 3072 C CA . ASP A 1 394 ? -0.644 6.438 -10.289 1 95 394 ASP A CA 1
ATOM 3073 C C . ASP A 1 394 ? -1.442 6.199 -9.008 1 95 394 ASP A C 1
ATOM 3075 O O . ASP A 1 394 ? -2.59 6.633 -8.898 1 95 394 ASP A O 1
ATOM 3079 N N . LEU A 1 395 ? -0.945 5.375 -8.141 1 97.75 395 LEU A N 1
ATOM 3080 C CA . LEU A 1 395 ? -1.485 5.082 -6.816 1 97.75 395 LEU A CA 1
ATOM 3081 C C . LEU A 1 395 ? -0.458 5.383 -5.73 1 97.75 395 LEU A C 1
ATOM 3083 O O . LEU A 1 395 ? -0.313 4.613 -4.777 1 97.75 395 LEU A O 1
ATOM 3087 N N . LEU A 1 396 ? 0.304 6.422 -5.977 1 97.25 396 LEU A N 1
ATOM 3088 C CA . LEU A 1 396 ? 1.21 6.926 -4.949 1 97.25 396 LEU A CA 1
ATOM 3089 C C . LEU A 1 396 ? 0.51 7.949 -4.062 1 97.25 396 LEU A C 1
ATOM 3091 O O . LEU A 1 396 ? 0.452 9.133 -4.402 1 97.25 396 LEU A O 1
ATOM 3095 N N . LEU A 1 397 ? -0.015 7.465 -2.949 1 97.88 397 LEU A N 1
ATOM 3096 C CA . LEU A 1 397 ? -0.744 8.312 -2.014 1 97.88 397 LEU A CA 1
ATOM 3097 C C . LEU A 1 397 ? 0.129 8.68 -0.817 1 97.88 397 LEU A C 1
ATOM 3099 O O . LEU A 1 397 ? 0.208 9.852 -0.434 1 97.88 397 LEU A O 1
ATOM 3103 N N . LEU A 1 398 ? 0.736 7.668 -0.212 1 97.5 398 LEU A N 1
ATOM 3104 C CA . LEU A 1 398 ? 1.658 7.855 0.902 1 97.5 398 LEU A CA 1
ATOM 3105 C C . LEU A 1 398 ? 3.041 8.266 0.402 1 97.5 398 LEU A C 1
ATOM 3107 O O . LEU A 1 398 ? 3.715 9.078 1.029 1 97.5 398 LEU A O 1
ATOM 3111 N N . LYS A 1 399 ? 3.406 7.652 -0.7 1 96.75 399 LYS A N 1
ATOM 3112 C CA . LYS A 1 399 ? 4.738 7.812 -1.273 1 96.75 399 LYS A CA 1
ATOM 3113 C C . LYS A 1 399 ? 4.738 8.875 -2.373 1 96.75 399 LYS A C 1
ATOM 3115 O O . LYS A 1 399 ? 3.678 9.281 -2.848 1 96.75 399 LYS A O 1
ATOM 3120 N N . GLU A 1 400 ? 5.941 9.336 -2.678 1 92.56 400 GLU A N 1
ATOM 3121 C CA . GLU A 1 400 ? 6.113 10.25 -3.803 1 92.56 400 GLU A CA 1
ATOM 3122 C C . GLU A 1 400 ? 6.914 9.602 -4.926 1 92.56 400 GLU A C 1
ATOM 3124 O O . GLU A 1 400 ? 7.785 8.766 -4.672 1 92.56 400 GLU A O 1
ATOM 3129 N N . LYS A 1 401 ? 6.609 9.938 -6.047 1 87.06 401 LYS A N 1
ATOM 3130 C CA . LYS A 1 401 ? 7.262 9.344 -7.211 1 87.06 401 LYS A CA 1
ATOM 3131 C C . LYS A 1 401 ? 8.742 9.711 -7.258 1 87.06 401 LYS A C 1
ATOM 3133 O O . LYS A 1 401 ? 9.586 8.867 -7.543 1 87.06 401 LYS A O 1
ATOM 3138 N N . ARG A 1 402 ? 8.977 10.93 -6.957 1 80.06 402 ARG A N 1
ATOM 3139 C CA . ARG A 1 402 ? 10.336 11.461 -6.965 1 80.06 402 ARG A CA 1
ATOM 3140 C C . ARG A 1 402 ? 10.57 12.375 -5.762 1 80.06 402 ARG A C 1
ATOM 3142 O O . ARG A 1 402 ? 9.672 13.102 -5.344 1 80.06 402 ARG A O 1
ATOM 3149 N N . ALA A 1 403 ? 11.766 12.195 -5.27 1 79.19 403 ALA A N 1
ATOM 3150 C CA . ALA A 1 403 ? 12.117 13.109 -4.188 1 79.19 403 ALA A CA 1
ATOM 3151 C C . ALA A 1 403 ? 12.492 14.484 -4.727 1 79.19 403 ALA A C 1
ATOM 3153 O O . ALA A 1 403 ? 13.25 14.594 -5.695 1 79.19 403 ALA A O 1
ATOM 3154 N N . ALA A 1 404 ? 11.828 15.516 -4.238 1 69.88 404 ALA A N 1
ATOM 3155 C CA . ALA A 1 404 ? 12.203 16.875 -4.621 1 69.88 404 ALA A CA 1
ATOM 3156 C C . ALA A 1 404 ? 13.336 17.391 -3.746 1 69.88 404 ALA A C 1
ATOM 3158 O O . ALA A 1 404 ? 13.367 17.141 -2.541 1 69.88 404 ALA A O 1
ATOM 3159 N N . GLU A 1 405 ? 14.414 17.734 -4.363 1 67.31 405 GLU A N 1
ATOM 3160 C CA . GLU A 1 405 ? 15.508 18.328 -3.6 1 67.31 405 GLU A CA 1
ATOM 3161 C C . GLU A 1 405 ? 15.461 19.859 -3.656 1 67.31 405 GLU A C 1
ATOM 3163 O O . GLU A 1 405 ? 15.539 20.438 -4.738 1 67.31 405 GLU A O 1
ATOM 3168 N N . TRP A 1 406 ? 14.945 20.375 -2.643 1 66.44 406 TRP A N 1
ATOM 3169 C CA . TRP A 1 406 ? 14.938 21.828 -2.529 1 66.44 406 TRP A CA 1
ATOM 3170 C C . TRP A 1 406 ? 16.047 22.312 -1.604 1 66.44 406 TRP A C 1
ATOM 3172 O O . TRP A 1 406 ? 16.328 21.688 -0.582 1 66.44 406 TRP A O 1
ATOM 3182 N N . ARG A 1 407 ? 16.844 23.172 -2.09 1 70.44 407 ARG A N 1
ATOM 3183 C CA . ARG A 1 407 ? 17.844 23.812 -1.233 1 70.44 407 ARG A CA 1
ATOM 3184 C C . ARG A 1 407 ? 17.75 25.328 -1.317 1 70.44 407 ARG A C 1
ATOM 3186 O O . ARG A 1 407 ? 17.703 25.891 -2.412 1 70.44 407 ARG A O 1
ATOM 3193 N N . PHE A 1 408 ? 17.578 25.922 -0.179 1 79.12 408 PHE A N 1
ATOM 3194 C CA . PHE A 1 408 ? 17.594 27.375 -0.078 1 79.12 408 PHE A CA 1
ATOM 3195 C C . PHE A 1 408 ? 18.766 27.859 0.764 1 79.12 408 PHE A C 1
ATOM 3197 O O . PHE A 1 408 ? 19.156 27.203 1.733 1 79.12 408 PHE A O 1
ATOM 3204 N N . GLU A 1 409 ? 19.297 28.938 0.299 1 85.06 409 GLU A N 1
ATOM 3205 C CA . GLU A 1 409 ? 20.406 29.484 1.057 1 85.06 409 GLU A CA 1
ATOM 3206 C C . GLU A 1 409 ? 19.938 30.031 2.404 1 85.06 409 GLU A C 1
ATOM 3208 O O . GLU A 1 409 ? 19.047 30.891 2.465 1 85.06 409 GLU A O 1
ATOM 3213 N N . PRO A 1 410 ? 20.516 29.484 3.404 1 89.88 410 PRO A N 1
ATOM 3214 C CA . PRO A 1 410 ? 20.141 30.016 4.719 1 89.88 410 PRO A CA 1
ATOM 3215 C C . PRO A 1 410 ? 20.641 31.453 4.922 1 89.88 410 PRO A C 1
ATOM 3217 O O . PRO A 1 410 ? 21.516 31.922 4.191 1 89.88 410 PRO A O 1
ATOM 3220 N N . ALA A 1 411 ? 20.047 32.094 5.809 1 91.44 411 ALA A N 1
ATOM 3221 C CA . ALA A 1 411 ? 20.516 33.438 6.215 1 91.44 411 ALA A CA 1
ATOM 3222 C C . ALA A 1 411 ? 21.875 33.344 6.898 1 91.44 411 ALA A C 1
ATOM 3224 O O . ALA A 1 411 ? 22.359 32.219 7.195 1 91.44 411 ALA A O 1
ATOM 3225 N N . GLU A 1 412 ? 22.438 34.5 7.008 1 88.75 412 GLU A N 1
ATOM 3226 C CA . GLU A 1 412 ? 23.719 34.562 7.715 1 88.75 412 GLU A CA 1
ATOM 3227 C C . GLU A 1 412 ? 23.578 34.062 9.156 1 88.75 412 GLU A C 1
ATOM 3229 O O . GLU A 1 412 ? 24.438 33.375 9.672 1 88.75 412 GLU A O 1
ATOM 3234 N N . GLU A 1 413 ? 22.531 34.438 9.742 1 91.25 413 GLU A N 1
ATOM 3235 C CA . GLU A 1 413 ? 22.234 34 11.102 1 91.25 413 GLU A CA 1
ATOM 3236 C C . GLU A 1 413 ? 21.344 32.75 11.094 1 91.25 413 GLU A C 1
ATOM 3238 O O . GLU A 1 413 ? 20.219 32.812 10.602 1 91.25 413 GLU A O 1
ATOM 3243 N N . ILE A 1 414 ? 21.906 31.719 11.656 1 92.44 414 ILE A N 1
ATOM 3244 C CA . ILE A 1 414 ? 21.141 30.469 11.781 1 92.44 414 ILE A CA 1
ATOM 3245 C C . ILE A 1 414 ? 20.969 30.125 13.258 1 92.44 414 ILE A C 1
ATOM 3247 O O . ILE A 1 414 ? 21.938 30.078 14.016 1 92.44 414 ILE A O 1
ATOM 3251 N N . ILE A 1 415 ? 19.766 29.891 13.664 1 94.69 415 ILE A N 1
ATOM 3252 C CA . ILE A 1 415 ? 19.5 29.578 15.062 1 94.69 415 ILE A CA 1
ATOM 3253 C C . ILE A 1 415 ? 18.75 28.25 15.156 1 94.69 415 ILE A C 1
ATOM 3255 O O . ILE A 1 415 ? 17.969 27.906 14.266 1 94.69 415 ILE A O 1
ATOM 3259 N N . LYS A 1 416 ? 18.953 27.516 16.203 1 94.31 416 LYS A N 1
ATOM 3260 C CA . LYS A 1 416 ? 18.219 26.297 16.5 1 94.31 416 LYS A CA 1
ATOM 3261 C C . LYS A 1 416 ? 16.906 26.609 17.188 1 94.31 416 LYS A C 1
ATOM 3263 O O . LYS A 1 416 ? 16.844 27.438 18.094 1 94.31 416 LYS A O 1
ATOM 3268 N N . ALA A 1 417 ? 15.867 26 16.812 1 96.81 417 ALA A N 1
ATOM 3269 C CA . ALA A 1 417 ? 14.531 26.219 17.375 1 96.81 417 ALA A CA 1
ATOM 3270 C C . ALA A 1 417 ? 14.469 25.797 18.828 1 96.81 417 ALA A C 1
ATOM 3272 O O . ALA A 1 417 ? 15.039 24.766 19.219 1 96.81 417 ALA A O 1
ATOM 3273 N N . LYS A 1 418 ? 13.797 26.547 19.641 1 92.31 418 LYS A N 1
ATOM 3274 C CA . LYS A 1 418 ? 13.617 26.25 21.062 1 92.31 418 LYS A CA 1
ATOM 3275 C C . LYS A 1 418 ? 12.172 26.453 21.5 1 92.31 418 LYS A C 1
ATOM 3277 O O . LYS A 1 418 ? 11.547 27.453 21.125 1 92.31 418 LYS A O 1
ATOM 3282 N N . GLU A 1 419 ? 11.758 25.531 22.281 1 90.19 419 GLU A N 1
ATOM 3283 C CA . GLU A 1 419 ? 10.375 25.609 22.734 1 90.19 419 GLU A CA 1
ATOM 3284 C C . GLU A 1 419 ? 10.242 26.453 24 1 90.19 419 GLU A C 1
ATOM 3286 O O . GLU A 1 419 ? 11.125 26.422 24.859 1 90.19 419 GLU A O 1
ATOM 3291 N N . LYS A 1 420 ? 9.133 27.094 24.172 1 88 420 LYS A N 1
ATOM 3292 C CA . LYS A 1 420 ? 8.82 27.906 25.344 1 88 420 LYS A CA 1
ATOM 3293 C C . LYS A 1 420 ? 7.516 27.453 25.984 1 88 420 LYS A C 1
ATOM 3295 O O . LYS A 1 420 ? 6.656 26.859 25.328 1 88 420 LYS A O 1
ATOM 3300 N N . PRO A 1 421 ? 7.41 27.625 27.281 1 84.75 421 PRO A N 1
ATOM 3301 C CA . PRO A 1 421 ? 6.156 27.266 27.938 1 84.75 421 PRO A CA 1
ATOM 3302 C C . PRO A 1 421 ? 4.957 28.031 27.406 1 84.75 421 PRO A C 1
ATOM 3304 O O . PRO A 1 421 ? 5.082 29.219 27.062 1 84.75 421 PRO A O 1
ATOM 3307 N N . ILE A 1 422 ? 3.842 27.375 27.438 1 82.31 422 ILE A N 1
ATOM 3308 C CA . ILE A 1 422 ? 2.645 27.953 26.828 1 82.31 422 ILE A CA 1
ATOM 3309 C C . ILE A 1 422 ? 1.728 28.484 27.938 1 82.31 422 ILE A C 1
ATOM 3311 O O . ILE A 1 422 ? 1.557 27.844 28.969 1 82.31 422 ILE A O 1
ATOM 3315 N N . GLU A 1 423 ? 1.265 29.641 27.719 1 79.69 423 GLU A N 1
ATOM 3316 C CA . GLU A 1 423 ? 0.223 30.172 28.578 1 79.69 423 GLU A CA 1
ATOM 3317 C C . GLU A 1 423 ? -1.167 29.812 28.062 1 79.69 423 GLU A C 1
ATOM 3319 O O . GLU A 1 423 ? -1.518 30.125 26.938 1 79.69 423 GLU A O 1
ATOM 3324 N N . LEU A 1 424 ? -1.98 29.188 28.906 1 79.31 424 LEU A N 1
ATOM 3325 C CA . LEU A 1 424 ? -3.32 28.781 28.516 1 79.31 424 LEU A CA 1
ATOM 3326 C C . LEU A 1 424 ? -4.273 29.969 28.469 1 79.31 424 LEU A C 1
ATOM 3328 O O . LEU A 1 424 ? -4.199 30.844 29.328 1 79.31 424 LEU A O 1
ATOM 3332 N N . GLU A 1 425 ? -5 30.016 27.438 1 85.94 425 GLU A N 1
ATOM 3333 C CA . GLU A 1 425 ? -6.039 31.016 27.281 1 85.94 425 GLU A CA 1
ATOM 3334 C C . GLU A 1 425 ? -7.402 30.5 27.719 1 85.94 425 GLU A C 1
ATOM 3336 O O . GLU A 1 425 ? -7.652 29.281 27.672 1 85.94 425 GLU A O 1
ATOM 3341 N N . PRO A 1 426 ? -8.281 31.344 28.172 1 87.25 426 PRO A N 1
ATOM 3342 C CA . PRO A 1 426 ? -9.609 30.906 28.609 1 87.25 426 PRO A CA 1
ATOM 3343 C C . PRO A 1 426 ? -10.445 30.328 27.484 1 87.25 426 PRO A C 1
ATOM 3345 O O . PRO A 1 426 ? -11.273 29.438 27.703 1 87.25 426 PRO A O 1
ATOM 3348 N N . LEU A 1 427 ? -10.227 30.844 26.312 1 91.44 427 LEU A N 1
ATOM 3349 C CA . LEU A 1 427 ? -10.891 30.328 25.125 1 91.44 427 LEU A CA 1
ATOM 3350 C C . LEU A 1 427 ? -10.133 29.141 24.547 1 91.44 427 LEU A C 1
ATOM 3352 O O . LEU A 1 427 ? -8.922 29.219 24.344 1 91.44 427 LEU A O 1
ATOM 3356 N N . TYR A 1 428 ? -10.867 28.016 24.438 1 90.88 428 TYR A N 1
ATOM 3357 C CA . TYR A 1 428 ? -10.227 26.875 23.812 1 90.88 428 TYR A CA 1
ATOM 3358 C C . TYR A 1 428 ? -11.148 26.219 22.797 1 90.88 428 TYR A C 1
ATOM 3360 O O . TYR A 1 428 ? -12.344 26.516 22.734 1 90.88 428 TYR A O 1
ATOM 3368 N N . PHE A 1 429 ? -10.578 25.391 21.984 1 93.75 429 PHE A N 1
ATOM 3369 C CA . PHE A 1 429 ? -11.328 24.844 20.859 1 93.75 429 PHE A CA 1
ATOM 3370 C C . PHE A 1 429 ? -11.234 23.312 20.844 1 93.75 429 PHE A C 1
ATOM 3372 O O . PHE A 1 429 ? -10.297 22.75 21.406 1 93.75 429 PHE A O 1
ATOM 3379 N N . ARG A 1 430 ? -12.242 22.688 20.266 1 91.56 430 ARG A N 1
ATOM 3380 C CA . ARG A 1 430 ? -12.258 21.266 19.969 1 91.56 430 ARG A CA 1
ATOM 3381 C C . ARG A 1 430 ? -12.523 21.016 18.484 1 91.56 430 ARG A C 1
ATOM 3383 O O . ARG A 1 430 ? -13.547 21.453 17.953 1 91.56 430 ARG A O 1
ATOM 3390 N N . VAL A 1 431 ? -11.617 20.359 17.891 1 95.19 431 VAL A N 1
ATOM 3391 C CA . VAL A 1 431 ? -11.695 20.125 16.453 1 95.19 431 VAL A CA 1
ATOM 3392 C C . VAL A 1 431 ? -11.922 18.641 16.188 1 95.19 431 VAL A C 1
ATOM 3394 O O . VAL A 1 431 ? -11.281 17.781 16.812 1 95.19 431 VAL A O 1
ATOM 3397 N N . TRP A 1 432 ? -12.867 18.219 15.312 1 93.25 432 TRP A N 1
ATOM 3398 C CA . TRP A 1 432 ? -13.031 16.844 14.891 1 93.25 432 TRP A CA 1
ATOM 3399 C C . TRP A 1 432 ? -13.609 16.766 13.477 1 93.25 432 TRP A C 1
ATOM 3401 O O . TRP A 1 432 ? -14.047 17.781 12.922 1 93.25 432 TRP A O 1
ATOM 3411 N N . VAL A 1 433 ? -13.469 15.68 12.898 1 94.06 433 VAL A N 1
ATOM 3412 C CA . VAL A 1 433 ? -13.992 15.453 11.562 1 94.06 433 VAL A CA 1
ATOM 3413 C C . VAL A 1 433 ? -15.234 14.562 11.633 1 94.06 433 VAL A C 1
ATOM 3415 O O . VAL A 1 433 ? -15.234 13.547 12.336 1 94.06 433 VAL A O 1
ATOM 3418 N N . GLU A 1 434 ? -16.266 14.953 10.961 1 91.69 434 GLU A N 1
ATOM 3419 C CA . GLU A 1 434 ? -17.516 14.211 10.922 1 91.69 434 GLU A CA 1
ATOM 3420 C C . GLU A 1 434 ? -18.312 14.539 9.664 1 91.69 434 GLU A C 1
ATOM 3422 O O . GLU A 1 434 ? -18.469 15.711 9.312 1 91.69 434 GLU A O 1
ATOM 3427 N N . GLY A 1 435 ? -18.781 13.492 8.992 1 88.94 435 GLY A N 1
ATOM 3428 C CA . GLY A 1 435 ? -19.641 13.695 7.836 1 88.94 435 GLY A CA 1
ATOM 3429 C C . GLY A 1 435 ? -18.953 14.438 6.703 1 88.94 435 GLY A C 1
ATOM 3430 O O . GLY A 1 435 ? -19.562 15.266 6.031 1 88.94 435 GLY A O 1
ATOM 3431 N N . GLY A 1 436 ? -17.703 14.336 6.609 1 90.81 436 GLY A N 1
ATOM 3432 C CA . GLY A 1 436 ? -16.969 14.93 5.508 1 90.81 436 GLY A CA 1
ATOM 3433 C C . GLY A 1 436 ? -16.641 16.391 5.723 1 90.81 436 GLY A C 1
ATOM 3434 O O . GLY A 1 436 ? -16.281 17.109 4.781 1 90.81 436 GLY A O 1
ATOM 3435 N N . LYS A 1 437 ? -16.828 16.812 6.977 1 95.12 437 LYS A N 1
ATOM 3436 C CA . LYS A 1 437 ? -16.562 18.219 7.316 1 95.12 437 LYS A CA 1
ATOM 3437 C C . LYS A 1 437 ? -15.711 18.312 8.578 1 95.12 437 LYS A C 1
ATOM 3439 O O . LYS A 1 437 ? -15.594 17.359 9.336 1 95.12 437 LYS A O 1
ATOM 3444 N N . ILE A 1 438 ? -15.125 19.438 8.734 1 97.44 438 ILE A N 1
ATOM 3445 C CA . ILE A 1 438 ? -14.398 19.781 9.953 1 97.44 438 ILE A CA 1
ATOM 3446 C C . ILE A 1 438 ? -15.305 20.578 10.883 1 97.44 438 ILE A C 1
ATOM 3448 O O . ILE A 1 438 ? -15.938 21.562 10.469 1 97.44 438 ILE A O 1
ATOM 3452 N N . TRP A 1 439 ? -15.375 20.141 12.016 1 96.12 439 TRP A N 1
ATOM 3453 C CA . TRP A 1 439 ? -16.156 20.797 13.047 1 96.12 439 TRP A CA 1
ATOM 3454 C C . TRP A 1 439 ? -15.258 21.406 14.117 1 96.12 439 TRP A C 1
ATOM 3456 O O . TRP A 1 439 ? -14.273 20.781 14.531 1 96.12 439 TRP A O 1
ATOM 3466 N N . VAL A 1 440 ? -15.594 22.641 14.609 1 97.19 440 VAL A N 1
ATOM 3467 C CA . VAL A 1 440 ? -14.828 23.312 15.656 1 97.19 440 VAL A CA 1
ATOM 3468 C C . VAL A 1 440 ? -15.781 23.875 16.703 1 97.19 440 VAL A C 1
ATOM 3470 O O . VAL A 1 440 ? -16.578 24.766 16.406 1 97.19 440 VAL A O 1
ATOM 3473 N N . ASN A 1 441 ? -15.672 23.438 17.875 1 95.31 441 ASN A N 1
ATOM 3474 C CA . ASN A 1 441 ? -16.359 24.047 19.016 1 95.31 441 ASN A CA 1
ATOM 3475 C C . ASN A 1 441 ? -15.469 25.062 19.734 1 95.31 441 ASN A C 1
ATOM 3477 O O . ASN A 1 441 ? -14.344 24.75 20.109 1 95.31 441 ASN A O 1
ATOM 3481 N N . ALA A 1 442 ? -15.945 26.203 19.906 1 95.62 442 ALA A N 1
ATOM 3482 C CA . ALA A 1 442 ? -15.305 27.172 20.797 1 95.62 442 ALA A CA 1
ATOM 3483 C C . ALA A 1 442 ? -15.906 27.125 22.188 1 95.62 442 ALA A C 1
ATOM 3485 O O . ALA A 1 442 ? -17.125 27.203 22.359 1 95.62 442 ALA A O 1
ATOM 3486 N N . HIS A 1 443 ? -14.992 27.047 23.125 1 91.5 443 HIS A N 1
ATOM 3487 C CA . HIS A 1 443 ? -15.461 26.891 24.5 1 91.5 443 HIS A CA 1
ATOM 3488 C C . HIS A 1 443 ? -14.969 28.031 25.375 1 91.5 443 HIS A C 1
ATOM 3490 O O . HIS A 1 443 ? -13.844 28.5 25.219 1 91.5 443 HIS A O 1
ATOM 3496 N N . ARG A 1 444 ? -15.789 28.438 26.266 1 89.12 444 ARG A N 1
ATOM 3497 C CA . ARG A 1 444 ? -15.469 29.266 27.422 1 89.12 444 ARG A CA 1
ATOM 3498 C C . ARG A 1 444 ? -15.898 28.578 28.719 1 89.12 444 ARG A C 1
ATOM 3500 O O . ARG A 1 444 ? -17.094 28.453 29 1 89.12 444 ARG A O 1
ATOM 3507 N N . GLY A 1 445 ? -14.898 28.188 29.422 1 81.19 445 GLY A N 1
ATOM 3508 C CA . GLY A 1 445 ? -15.242 27.312 30.531 1 81.19 445 GLY A CA 1
ATOM 3509 C C . GLY A 1 445 ? -15.719 25.938 30.078 1 81.19 445 GLY A C 1
ATOM 3510 O O . GLY A 1 445 ? -15.055 25.281 29.281 1 81.19 445 GLY A O 1
ATOM 3511 N N . ILE A 1 446 ? -16.969 25.516 30.531 1 78.25 446 ILE A N 1
ATOM 3512 C CA . ILE A 1 446 ? -17.438 24.172 30.219 1 78.25 446 ILE A CA 1
ATOM 3513 C C . ILE A 1 446 ? -18.422 24.219 29.062 1 78.25 446 ILE A C 1
ATOM 3515 O O . ILE A 1 446 ? -18.781 23.188 28.5 1 78.25 446 ILE A O 1
ATOM 3519 N N . GLU A 1 447 ? -18.734 25.391 28.656 1 84.06 447 GLU A N 1
ATOM 3520 C CA . GLU A 1 447 ? -19.797 25.547 27.672 1 84.06 447 GLU A CA 1
ATOM 3521 C C . GLU A 1 447 ? -19.234 25.812 26.281 1 84.06 447 GLU A C 1
ATOM 3523 O O . GLU A 1 447 ? -18.281 26.594 26.125 1 84.06 447 GLU A O 1
ATOM 3528 N N . ALA A 1 448 ? -19.828 25.172 25.297 1 90.75 448 ALA A N 1
ATOM 3529 C CA . ALA A 1 448 ? -19.562 25.516 23.906 1 90.75 448 ALA A CA 1
ATOM 3530 C C . ALA A 1 448 ? -20.344 26.75 23.484 1 90.75 448 ALA A C 1
ATOM 3532 O O . ALA A 1 448 ? -21.578 26.734 23.469 1 90.75 448 ALA A O 1
ATOM 3533 N N . VAL A 1 449 ? -19.703 27.75 23.141 1 94.31 449 VAL A N 1
ATOM 3534 C CA . VAL A 1 449 ? -20.359 29.031 22.875 1 94.31 449 VAL A CA 1
ATOM 3535 C C . VAL A 1 449 ? -20.609 29.203 21.391 1 94.31 449 VAL A C 1
ATOM 3537 O O . VAL A 1 449 ? -21.484 29.969 20.984 1 94.31 449 VAL A O 1
ATOM 3540 N N . LEU A 1 450 ? -19.828 28.516 20.578 1 96.19 450 LEU A N 1
ATOM 3541 C CA . LEU A 1 450 ? -19.984 28.609 19.125 1 96.19 450 LEU A CA 1
ATOM 3542 C C . LEU A 1 450 ? -19.438 27.359 18.438 1 96.19 450 LEU A C 1
ATOM 3544 O O . LEU A 1 450 ? -18.406 26.812 18.844 1 96.19 450 LEU A O 1
ATOM 3548 N N . THR A 1 451 ? -20.141 26.906 17.438 1 97.38 451 THR A N 1
ATOM 3549 C CA . THR A 1 451 ? -19.656 25.828 16.578 1 97.38 451 THR A CA 1
ATOM 3550 C C . THR A 1 451 ? -19.469 26.328 15.141 1 97.38 451 THR A C 1
ATOM 3552 O O . THR A 1 451 ? -20.359 26.953 14.578 1 97.38 451 THR A O 1
ATOM 3555 N N . ILE A 1 452 ? -18.328 26.125 14.594 1 98 452 ILE A N 1
ATOM 3556 C CA . ILE A 1 452 ? -18.016 26.484 13.211 1 98 452 ILE A CA 1
ATOM 3557 C C . ILE A 1 452 ? -17.828 25.203 12.391 1 98 452 ILE A C 1
ATOM 3559 O O . ILE A 1 452 ? -17.125 24.281 12.812 1 98 452 ILE A O 1
ATOM 3563 N N . VAL A 1 453 ? -18.422 25.109 11.188 1 97.69 453 VAL A N 1
ATOM 3564 C CA . VAL A 1 453 ? -18.344 23.922 10.344 1 97.69 453 VAL A CA 1
ATOM 3565 C C . VAL A 1 453 ? -17.859 24.312 8.945 1 97.69 453 VAL A C 1
ATOM 3567 O O . VAL A 1 453 ? -18.281 25.344 8.406 1 97.69 453 VAL A O 1
ATOM 3570 N N . GLY A 1 454 ? -16.922 23.609 8.359 1 96.75 454 GLY A N 1
ATOM 3571 C CA . GLY A 1 454 ? -16.406 23.812 7.023 1 96.75 454 GLY A CA 1
ATOM 3572 C C . GLY A 1 454 ? -15.453 22.703 6.582 1 96.75 454 GLY A C 1
ATOM 3573 O O . GLY A 1 454 ? -15.305 21.703 7.273 1 96.75 454 GLY A O 1
ATOM 3574 N N . ASP A 1 455 ? -14.891 22.875 5.352 1 94.81 455 ASP A N 1
ATOM 3575 C CA . ASP A 1 455 ? -13.945 21.875 4.883 1 94.81 455 ASP A CA 1
ATOM 3576 C C . ASP A 1 455 ? -12.617 22.516 4.488 1 94.81 455 ASP A C 1
ATOM 3578 O O . ASP A 1 455 ? -11.703 21.828 4.023 1 94.81 455 ASP A O 1
ATOM 3582 N N . GLU A 1 456 ? -12.555 23.781 4.703 1 95.88 456 GLU A N 1
ATOM 3583 C CA . GLU A 1 456 ? -11.32 24.5 4.426 1 95.88 456 GLU A CA 1
ATOM 3584 C C . GLU A 1 456 ? -10.781 25.188 5.68 1 95.88 456 GLU A C 1
ATOM 3586 O O . GLU A 1 456 ? -11.43 26.062 6.234 1 95.88 456 GLU A O 1
ATOM 3591 N N . PRO A 1 457 ? -9.586 24.891 6.062 1 97.69 457 PRO A N 1
ATOM 3592 C CA . PRO A 1 457 ? -9 25.469 7.277 1 97.69 457 PRO A CA 1
ATOM 3593 C C . PRO A 1 457 ? -8.945 26.984 7.254 1 97.69 457 PRO A C 1
ATOM 3595 O O . PRO A 1 457 ? -9.219 27.641 8.273 1 97.69 457 PRO A O 1
ATOM 3598 N N . ASN A 1 458 ? -8.68 27.594 6.105 1 96.56 458 ASN A N 1
ATOM 3599 C CA . ASN A 1 458 ? -8.586 29.047 6 1 96.56 458 ASN A CA 1
ATOM 3600 C C . ASN A 1 458 ? -9.922 29.719 6.297 1 96.56 458 ASN A C 1
ATOM 3602 O O . ASN A 1 458 ? -9.969 30.75 6.977 1 96.56 458 ASN A O 1
ATOM 3606 N N . ALA A 1 459 ? -10.938 29.156 5.816 1 97.06 459 ALA A N 1
ATOM 3607 C CA . ALA A 1 459 ? -12.266 29.688 6.086 1 97.06 459 ALA A CA 1
ATOM 3608 C C . ALA A 1 459 ? -12.602 29.594 7.574 1 97.06 459 ALA A C 1
ATOM 3610 O O . ALA A 1 459 ? -13.219 30.5 8.141 1 97.06 459 ALA A O 1
ATOM 3611 N N . ILE A 1 460 ? -12.195 28.531 8.195 1 98.12 460 ILE A N 1
ATOM 3612 C CA . ILE A 1 460 ? -12.516 28.281 9.594 1 98.12 460 ILE A CA 1
ATOM 3613 C C . ILE A 1 460 ? -11.781 29.281 10.484 1 98.12 460 ILE A C 1
ATOM 3615 O O . ILE A 1 460 ? -12.391 29.922 11.344 1 98.12 460 ILE A O 1
ATOM 3619 N N . ILE A 1 461 ? -10.492 29.516 10.234 1 97.81 461 ILE A N 1
ATOM 3620 C CA . ILE A 1 461 ? -9.727 30.422 11.086 1 97.81 461 ILE A CA 1
ATOM 3621 C C . ILE A 1 461 ? -10.211 31.859 10.875 1 97.81 461 ILE A C 1
ATOM 3623 O O . ILE A 1 461 ? -10.234 32.656 11.82 1 97.81 461 ILE A O 1
ATOM 3627 N N . ASP A 1 462 ? -10.57 32.188 9.672 1 96.88 462 ASP A N 1
ATOM 3628 C CA . ASP A 1 462 ? -11.086 33.531 9.414 1 96.88 462 ASP A CA 1
ATOM 3629 C C . ASP A 1 462 ? -12.359 33.812 10.211 1 96.88 462 ASP A C 1
ATOM 3631 O O . ASP A 1 462 ? -12.539 34.906 10.766 1 96.88 462 ASP A O 1
ATOM 3635 N N . THR A 1 463 ? -13.18 32.844 10.219 1 97.19 463 THR A N 1
ATOM 3636 C CA . THR A 1 463 ? -14.414 32.938 10.984 1 97.19 463 THR A CA 1
ATOM 3637 C C . THR A 1 463 ? -14.117 33.031 12.477 1 97.19 463 THR A C 1
ATOM 3639 O O . THR A 1 463 ? -14.75 33.812 13.195 1 97.19 463 THR A O 1
ATOM 3642 N N . ILE A 1 464 ? -13.164 32.281 13.023 1 97.19 464 ILE A N 1
ATOM 3643 C CA . ILE A 1 464 ? -12.766 32.312 14.422 1 97.19 464 ILE A CA 1
ATOM 3644 C C . ILE A 1 464 ? -12.234 33.719 14.773 1 97.19 464 ILE A C 1
ATOM 3646 O O . ILE A 1 464 ? -12.641 34.312 15.773 1 97.19 464 ILE A O 1
ATOM 3650 N N . LEU A 1 465 ? -11.391 34.281 13.945 1 96.12 465 LEU A N 1
ATOM 3651 C CA . LEU A 1 465 ? -10.734 35.562 14.219 1 96.12 465 LEU A CA 1
ATOM 3652 C C . LEU A 1 465 ? -11.727 36.719 14.117 1 96.12 465 LEU A C 1
ATOM 3654 O O . LEU A 1 465 ? -11.484 37.812 14.656 1 96.12 465 LEU A O 1
ATOM 3658 N N . GLU A 1 466 ? -12.789 36.531 13.375 1 95.56 466 GLU A N 1
ATOM 3659 C CA . GLU A 1 466 ? -13.852 37.5 13.305 1 95.56 466 GLU A CA 1
ATOM 3660 C C . GLU A 1 466 ? -14.641 37.562 14.609 1 95.56 466 GLU A C 1
ATOM 3662 O O . GLU A 1 466 ? -15.148 38.625 14.992 1 95.56 466 GLU A O 1
ATOM 3667 N N . ARG A 1 467 ? -14.68 36.469 15.305 1 95.12 467 ARG A N 1
ATOM 3668 C CA . ARG A 1 467 ? -15.57 36.344 16.453 1 95.12 467 ARG A CA 1
ATOM 3669 C C . ARG A 1 467 ? -14.797 36.406 17.766 1 95.12 467 ARG A C 1
ATOM 3671 O O . ARG A 1 467 ? -15.359 36.75 18.812 1 95.12 467 ARG A O 1
ATOM 3678 N N . PHE A 1 468 ? -13.531 36.031 17.672 1 95.81 468 PHE A N 1
ATOM 3679 C CA . PHE A 1 468 ? -12.758 35.938 18.891 1 95.81 468 PHE A CA 1
ATOM 3680 C C . PHE A 1 468 ? -11.383 36.562 18.719 1 95.81 468 PHE A C 1
ATOM 3682 O O . PHE A 1 468 ? -10.867 36.656 17.609 1 95.81 468 PHE A O 1
ATOM 3689 N N . GLU A 1 469 ? -10.82 37 19.828 1 94.81 469 GLU A N 1
ATOM 3690 C CA . GLU A 1 469 ? -9.414 37.406 19.891 1 94.81 469 GLU A CA 1
ATOM 3691 C C . GLU A 1 469 ? -8.547 36.281 20.484 1 94.81 469 GLU A C 1
ATOM 3693 O O . GLU A 1 469 ? -8.781 35.844 21.609 1 94.81 469 GLU A O 1
ATOM 3698 N N . ILE A 1 470 ? -7.57 35.906 19.703 1 94.94 470 ILE A N 1
ATOM 3699 C CA . ILE A 1 470 ? -6.652 34.875 20.188 1 94.94 470 ILE A CA 1
ATOM 3700 C C . ILE A 1 470 ? -5.215 35.281 19.875 1 94.94 470 ILE A C 1
ATOM 3702 O O . ILE A 1 470 ? -4.969 36.062 18.953 1 94.94 470 ILE A O 1
ATOM 3706 N N . SER A 1 471 ? -4.312 34.75 20.625 1 95.56 471 SER A N 1
ATOM 3707 C CA . SER A 1 471 ? -2.896 35.062 20.438 1 95.56 471 SER A CA 1
ATOM 3708 C C . SER A 1 471 ? -2.35 34.406 19.188 1 95.56 471 SER A C 1
ATOM 3710 O O . SER A 1 471 ? -2.936 33.438 18.688 1 95.56 471 SER A O 1
ATOM 3712 N N . PRO A 1 472 ? -1.219 34.906 18.625 1 96.06 472 PRO A N 1
ATOM 3713 C CA . PRO A 1 472 ? -0.571 34.219 17.5 1 96.06 472 PRO A CA 1
ATOM 3714 C C . PRO A 1 472 ? -0.178 32.781 17.797 1 96.06 472 PRO A C 1
ATOM 3716 O O . PRO A 1 472 ? -0.321 31.906 16.938 1 96.06 472 PRO A O 1
ATOM 3719 N N . ARG A 1 473 ? 0.256 32.531 18.953 1 95.88 473 ARG A N 1
ATOM 3720 C CA . ARG A 1 473 ? 0.666 31.172 19.328 1 95.88 473 ARG A CA 1
ATOM 3721 C C . ARG A 1 473 ? -0.523 30.219 19.312 1 95.88 473 ARG A C 1
ATOM 3723 O O . ARG A 1 473 ? -0.396 29.062 18.906 1 95.88 473 ARG A O 1
ATOM 3730 N N . HIS A 1 474 ? -1.65 30.719 19.859 1 96.06 474 HIS A N 1
ATOM 3731 C CA . HIS A 1 474 ? -2.881 29.938 19.828 1 96.06 474 HIS A CA 1
ATOM 3732 C C . HIS A 1 474 ? -3.352 29.688 18.406 1 96.06 474 HIS A C 1
ATOM 3734 O O . HIS A 1 474 ? -3.787 28.578 18.078 1 96.06 474 HIS A O 1
ATOM 3740 N N . ALA A 1 475 ? -3.279 30.688 17.609 1 97 475 ALA A N 1
ATOM 3741 C CA . ALA A 1 475 ? -3.643 30.562 16.203 1 97 475 ALA A CA 1
ATOM 3742 C C . ALA A 1 475 ? -2.752 29.531 15.508 1 97 475 ALA A C 1
ATOM 3744 O O . ALA A 1 475 ? -3.225 28.75 14.68 1 97 475 ALA A O 1
ATOM 3745 N N . PHE A 1 476 ? -1.444 29.609 15.867 1 97.19 476 PHE A N 1
ATOM 3746 C CA . PHE A 1 476 ? -0.499 28.625 15.352 1 97.19 476 PHE A CA 1
ATOM 3747 C C . PHE A 1 476 ? -0.944 27.203 15.695 1 97.19 476 PHE A C 1
ATOM 3749 O O . PHE A 1 476 ? -0.971 26.328 14.828 1 97.19 476 PHE A O 1
ATOM 3756 N N . TYR A 1 477 ? -1.285 27 16.875 1 96.31 477 TYR A N 1
ATOM 3757 C CA . TYR A 1 477 ? -1.743 25.688 17.328 1 96.31 477 TYR A CA 1
ATOM 3758 C C . TYR A 1 477 ? -2.957 25.234 16.531 1 96.31 477 TYR A C 1
ATOM 3760 O O . TYR A 1 477 ? -3.021 24.078 16.094 1 96.31 477 TYR A O 1
ATOM 3768 N N . LEU A 1 478 ? -3.881 26.094 16.359 1 97 478 LEU A N 1
ATOM 3769 C CA . LEU A 1 478 ? -5.07 25.766 15.578 1 97 478 LEU A CA 1
ATOM 3770 C C . LEU A 1 478 ? -4.703 25.438 14.141 1 97 478 LEU A C 1
ATOM 3772 O O . LEU A 1 478 ? -5.344 24.594 13.508 1 97 478 LEU A O 1
ATOM 3776 N N . GLY A 1 479 ? -3.705 26.156 13.586 1 98.19 479 GLY A N 1
ATOM 3777 C CA . GLY A 1 479 ? -3.232 25.844 12.25 1 98.19 479 GLY A CA 1
ATOM 3778 C C . GLY A 1 479 ? -2.771 24.406 12.094 1 98.19 479 GLY A C 1
ATOM 3779 O O . GLY A 1 479 ? -3.111 23.75 11.109 1 98.19 479 GLY A O 1
ATOM 3780 N N . ARG A 1 480 ? -2.07 23.938 13.047 1 97.56 480 ARG A N 1
ATOM 3781 C CA . ARG A 1 480 ? -1.606 22.562 13.016 1 97.56 480 ARG A CA 1
ATOM 3782 C C . ARG A 1 480 ? -2.779 21.578 13.086 1 97.56 480 ARG A C 1
ATOM 3784 O O . ARG A 1 480 ? -2.852 20.641 12.305 1 97.56 480 ARG A O 1
ATOM 3791 N N . GLU A 1 481 ? -3.719 21.859 14.008 1 97.06 481 GLU A N 1
ATOM 3792 C CA . GLU A 1 481 ? -4.852 20.969 14.219 1 97.06 481 GLU A CA 1
ATOM 3793 C C . GLU A 1 481 ? -5.766 20.922 13 1 97.06 481 GLU A C 1
ATOM 3795 O O . GLU A 1 481 ? -6.23 19.859 12.594 1 97.06 481 GLU A O 1
ATOM 3800 N N . LEU A 1 482 ? -6.004 22.062 12.477 1 98.12 482 LEU A N 1
ATOM 3801 C CA . LEU A 1 482 ? -6.906 22.141 11.328 1 98.12 482 LEU A CA 1
ATOM 3802 C C . LEU A 1 482 ? -6.262 21.516 10.094 1 98.12 482 LEU A C 1
ATOM 3804 O O . LEU A 1 482 ? -6.949 20.953 9.242 1 98.12 482 LEU A O 1
ATOM 3808 N N . GLU A 1 483 ? -4.906 21.625 10 1 97.75 483 GLU A N 1
ATOM 3809 C CA . GLU A 1 483 ? -4.223 20.953 8.906 1 97.75 483 GLU A CA 1
ATOM 3810 C C . GLU A 1 483 ? -4.34 19.438 9.047 1 97.75 483 GLU A C 1
ATOM 3812 O O . GLU A 1 483 ? -4.539 18.734 8.055 1 97.75 483 GLU A O 1
ATOM 3817 N N . ARG A 1 484 ? -4.223 18.938 10.234 1 97.25 484 ARG A N 1
ATOM 3818 C CA . ARG A 1 484 ? -4.426 17.5 10.469 1 97.25 484 ARG A CA 1
ATOM 3819 C C . ARG A 1 484 ? -5.844 17.078 10.094 1 97.25 484 ARG A C 1
ATOM 3821 O O . ARG A 1 484 ? -6.039 16.031 9.469 1 97.25 484 ARG A O 1
ATOM 3828 N N . ALA A 1 485 ? -6.77 17.891 10.484 1 97.19 485 ALA A N 1
ATOM 3829 C CA . ALA A 1 485 ? -8.164 17.609 10.164 1 97.19 485 ALA A CA 1
ATOM 3830 C C . ALA A 1 485 ? -8.383 17.562 8.656 1 97.19 485 ALA A C 1
ATOM 3832 O O . ALA A 1 485 ? -9.062 16.672 8.141 1 97.19 485 ALA A O 1
ATOM 3833 N N . LYS A 1 486 ? -7.844 18.562 8 1 97.25 486 LYS A N 1
ATOM 3834 C CA . LYS A 1 486 ? -7.965 18.625 6.551 1 97.25 486 LYS A CA 1
ATOM 3835 C C . LYS A 1 486 ? -7.344 17.391 5.898 1 97.25 486 LYS A C 1
ATOM 3837 O O . LYS A 1 486 ? -7.914 16.812 4.969 1 97.25 486 LYS A O 1
ATOM 3842 N N . THR A 1 487 ? -6.152 17.047 6.348 1 97.06 487 THR A N 1
ATOM 3843 C CA . THR A 1 487 ? -5.461 15.867 5.836 1 97.06 487 THR A CA 1
ATOM 3844 C C . THR A 1 487 ? -6.289 14.602 6.078 1 97.06 487 THR A C 1
ATOM 3846 O O . THR A 1 487 ? -6.383 13.742 5.207 1 97.06 487 THR A O 1
ATOM 3849 N N . ALA A 1 488 ? -6.879 14.531 7.23 1 95.81 488 ALA A N 1
ATOM 3850 C CA . ALA A 1 488 ? -7.73 13.391 7.551 1 95.81 488 ALA A CA 1
ATOM 3851 C C . ALA A 1 488 ? -8.898 13.289 6.574 1 95.81 488 ALA A C 1
ATOM 3853 O O . ALA A 1 488 ? -9.227 12.195 6.098 1 95.81 488 ALA A O 1
ATOM 3854 N N . LEU A 1 489 ? -9.5 14.398 6.316 1 94.44 489 LEU A N 1
ATOM 3855 C CA . LEU A 1 489 ? -10.594 14.43 5.348 1 94.44 489 LEU A CA 1
ATOM 3856 C C . LEU A 1 489 ? -10.117 13.945 3.98 1 94.44 489 LEU A C 1
ATOM 3858 O O . LEU A 1 489 ? -10.789 13.141 3.338 1 94.44 489 LEU A O 1
ATOM 3862 N N . LYS A 1 490 ? -9 14.445 3.613 1 94.62 490 LYS A N 1
ATOM 3863 C CA . LYS A 1 490 ? -8.445 14.133 2.301 1 94.62 490 LYS A CA 1
ATOM 3864 C C . LYS A 1 490 ? -8.141 12.641 2.172 1 94.62 490 LYS A C 1
ATOM 3866 O O . LYS A 1 490 ? -8.312 12.055 1.098 1 94.62 490 LYS A O 1
ATOM 3871 N N . LEU A 1 491 ? -7.746 12.016 3.246 1 96 491 LEU A N 1
ATOM 3872 C CA . LEU A 1 491 ? -7.305 10.625 3.23 1 96 491 LEU A CA 1
ATOM 3873 C C . LEU A 1 491 ? -8.391 9.703 3.766 1 96 491 LEU A C 1
ATOM 3875 O O . LEU A 1 491 ? -8.18 8.5 3.902 1 96 491 LEU A O 1
ATOM 3879 N N . ARG A 1 492 ? -9.578 10.281 4.125 1 93.94 492 ARG A N 1
ATOM 3880 C CA . ARG A 1 492 ? -10.719 9.547 4.668 1 93.94 492 ARG A CA 1
ATOM 3881 C C . ARG A 1 492 ? -10.344 8.852 5.973 1 93.94 492 ARG A C 1
ATOM 3883 O O . ARG A 1 492 ? -10.648 7.672 6.16 1 93.94 492 ARG A O 1
ATOM 3890 N N . ARG A 1 493 ? -9.68 9.523 6.801 1 93.94 493 ARG A N 1
ATOM 3891 C CA . ARG A 1 493 ? -9.336 9.047 8.141 1 93.94 493 ARG A CA 1
ATOM 3892 C C . ARG A 1 493 ? -10.156 9.773 9.203 1 93.94 493 ARG A C 1
ATOM 3894 O O . ARG A 1 493 ? -10.711 10.844 8.938 1 93.94 493 ARG A O 1
ATOM 3901 N N . SER A 1 494 ? -10.188 9.148 10.312 1 90.94 494 SER A N 1
ATOM 3902 C CA . SER A 1 494 ? -10.805 9.805 11.461 1 90.94 494 SER A CA 1
ATOM 3903 C C . SER A 1 494 ? -9.828 10.773 12.125 1 90.94 494 SER A C 1
ATOM 3905 O O . SER A 1 494 ? -8.617 10.609 12.031 1 90.94 494 SER A O 1
ATOM 3907 N N . TYR A 1 495 ? -10.438 11.797 12.781 1 92.81 495 TYR A N 1
ATOM 3908 C CA . TYR A 1 495 ? -9.57 12.734 13.477 1 92.81 495 TYR A CA 1
ATOM 3909 C C . TYR A 1 495 ? -10.328 13.484 14.562 1 92.81 495 TYR A C 1
ATOM 3911 O O . TYR A 1 495 ? -11.477 13.883 14.367 1 92.81 495 TYR A O 1
ATOM 3919 N N . VAL A 1 496 ? -9.688 13.562 15.609 1 88.56 496 VAL A N 1
ATOM 3920 C CA . VAL A 1 496 ? -10.062 14.477 16.688 1 88.56 496 VAL A CA 1
ATOM 3921 C C . VAL A 1 496 ? -8.828 15.219 17.188 1 88.56 496 VAL A C 1
ATOM 3923 O O . VAL A 1 496 ? -7.727 14.672 17.188 1 88.56 496 VAL A O 1
ATOM 3926 N N . GLN A 1 497 ? -9.062 16.344 17.594 1 89.44 497 GLN A N 1
ATOM 3927 C CA . GLN A 1 497 ? -8 17.219 18.062 1 89.44 497 GLN A CA 1
ATOM 3928 C C . GLN A 1 497 ? -7.047 16.484 19 1 89.44 497 GLN A C 1
ATOM 3930 O O . GLN A 1 497 ? -7.48 15.727 19.859 1 89.44 497 GLN A O 1
ATOM 3935 N N . GLU A 1 498 ? -5.668 16.625 18.719 1 83.06 498 GLU A N 1
ATOM 3936 C CA . GLU A 1 498 ? -4.555 16.156 19.547 1 83.06 498 GLU A CA 1
ATOM 3937 C C . GLU A 1 498 ? -4.246 14.68 19.266 1 83.06 498 GLU A C 1
ATOM 3939 O O . GLU A 1 498 ? -3.299 14.125 19.828 1 83.06 498 GLU A O 1
ATOM 3944 N N . MET A 1 499 ? -5 14.125 18.391 1 82.31 499 MET A N 1
ATOM 3945 C CA . MET A 1 499 ? -4.645 12.766 17.984 1 82.31 499 MET A CA 1
ATOM 3946 C C . MET A 1 499 ? -3.59 12.781 16.891 1 82.31 499 MET A C 1
ATOM 3948 O O . MET A 1 499 ? -3.639 13.625 15.992 1 82.31 499 MET A O 1
ATOM 3952 N N . GLU A 1 500 ? -2.709 11.805 16.969 1 86.31 500 GLU A N 1
ATOM 3953 C CA . GLU A 1 500 ? -1.732 11.672 15.883 1 86.31 500 GLU A CA 1
ATOM 3954 C C . GLU A 1 500 ? -2.355 11.023 14.648 1 86.31 500 GLU A C 1
ATOM 3956 O O . GLU A 1 500 ? -3.086 10.039 14.766 1 86.31 500 GLU A O 1
ATOM 3961 N N . LEU A 1 501 ? -2.09 11.578 13.594 1 91.88 501 LEU A N 1
ATOM 3962 C CA . LEU A 1 501 ? -2.688 11.07 12.359 1 91.88 501 LEU A CA 1
ATOM 3963 C C . LEU A 1 501 ? -1.879 9.906 11.805 1 91.88 501 LEU A C 1
ATOM 3965 O O . LEU A 1 501 ? -2.443 8.977 11.227 1 91.88 501 LEU A O 1
ATOM 3969 N N . PHE A 1 502 ? -0.519 9.969 11.938 1 94.62 502 PHE A N 1
ATOM 3970 C CA . PHE A 1 502 ? 0.365 8.945 11.391 1 94.62 502 PHE A CA 1
ATOM 3971 C C . PHE A 1 502 ? 1.249 8.352 12.484 1 94.62 502 PHE A C 1
ATOM 3973 O O . PHE A 1 502 ? 1.668 9.062 13.406 1 94.62 502 PHE A O 1
ATOM 3980 N N . PRO A 1 503 ? 1.562 7.113 12.406 1 91.56 503 PRO A N 1
ATOM 3981 C CA . PRO A 1 503 ? 2.459 6.496 13.383 1 91.56 503 PRO A CA 1
ATOM 3982 C C . PRO A 1 503 ? 3.922 6.867 13.164 1 91.56 503 PRO A C 1
ATOM 3984 O O . PRO A 1 503 ? 4.285 7.332 12.078 1 91.56 503 PRO A O 1
ATOM 3987 N N . ASP A 1 504 ? 4.684 6.699 14.195 1 91.25 504 ASP A N 1
ATOM 3988 C CA . ASP A 1 504 ? 6.129 6.863 14.094 1 91.25 504 ASP A CA 1
ATOM 3989 C C . ASP A 1 504 ? 6.793 5.578 13.594 1 91.25 504 ASP A C 1
ATOM 3991 O O . ASP A 1 504 ? 7.473 4.891 14.359 1 91.25 504 ASP A O 1
ATOM 3995 N N . PHE A 1 505 ? 6.676 5.371 12.375 1 93.81 505 PHE A N 1
ATOM 3996 C CA . PHE A 1 505 ? 7.176 4.113 11.828 1 93.81 505 PHE A CA 1
ATOM 3997 C C . PHE A 1 505 ? 8.578 4.289 11.258 1 93.81 505 PHE A C 1
ATOM 3999 O O . PHE A 1 505 ? 9.445 3.443 11.461 1 93.81 505 PHE A O 1
ATOM 4006 N N . TYR A 1 506 ? 8.781 5.371 10.555 1 93.38 506 TYR A N 1
ATOM 4007 C CA . TYR A 1 506 ? 10.055 5.559 9.867 1 93.38 506 TYR A CA 1
ATOM 4008 C C . TYR A 1 506 ? 11.047 6.312 10.742 1 93.38 506 TYR A C 1
ATOM 4010 O O . TYR A 1 506 ? 12.18 6.57 10.328 1 93.38 506 TYR A O 1
ATOM 4018 N N . ILE A 1 507 ? 10.539 6.672 11.906 1 82 507 ILE A N 1
ATOM 4019 C CA . ILE A 1 507 ? 11.398 7.461 12.781 1 82 507 ILE A CA 1
ATOM 4020 C C . ILE A 1 507 ? 12.125 6.543 13.758 1 82 507 ILE A C 1
ATOM 4022 O O . ILE A 1 507 ? 11.508 5.664 14.367 1 82 507 ILE A O 1
ATOM 4026 N N . LYS A 1 508 ? 13.281 6.145 13.508 1 62.28 508 LYS A N 1
ATOM 4027 C CA . LYS A 1 508 ? 14.031 5.234 14.375 1 62.28 508 LYS A CA 1
ATOM 4028 C C . LYS A 1 508 ? 14.234 5.832 15.758 1 62.28 508 LYS A C 1
ATOM 4030 O O . LYS A 1 508 ? 14.43 7.039 15.898 1 62.28 508 LYS A O 1
ATOM 4035 N N . ASP A 1 509 ? 13.852 5.055 16.875 1 50.03 509 ASP A N 1
ATOM 4036 C CA . ASP A 1 509 ? 14.391 5.305 18.219 1 50.03 509 ASP A CA 1
ATOM 4037 C C . ASP A 1 509 ? 15.914 5.293 18.203 1 50.03 509 ASP A C 1
ATOM 4039 O O . ASP A 1 509 ? 16.531 4.621 17.359 1 50.03 509 ASP A O 1
ATOM 4043 N N . MET B 1 1 ? -15.742 -14.297 36.188 1 82.69 1 MET B N 1
ATOM 4044 C CA . MET B 1 1 ? -15.07 -13.039 36.5 1 82.69 1 MET B CA 1
ATOM 4045 C C . MET B 1 1 ? -15.977 -11.844 36.219 1 82.69 1 MET B C 1
ATOM 4047 O O . MET B 1 1 ? -16.516 -11.742 35.094 1 82.69 1 MET B O 1
ATOM 4051 N N . ARG B 1 2 ? -16.375 -11.117 37.25 1 92.56 2 ARG B N 1
ATOM 4052 C CA . ARG B 1 2 ? -17.234 -9.938 37.062 1 92.56 2 ARG B CA 1
ATOM 4053 C C . ARG B 1 2 ? -16.391 -8.703 36.781 1 92.56 2 ARG B C 1
ATOM 4055 O O . ARG B 1 2 ? -15.625 -8.242 37.625 1 92.56 2 ARG B O 1
ATOM 4062 N N . ILE B 1 3 ? -16.531 -8.18 35.531 1 95.38 3 ILE B N 1
ATOM 4063 C CA . ILE B 1 3 ? -15.703 -7.062 35.062 1 95.38 3 ILE B CA 1
ATOM 4064 C C . ILE B 1 3 ? -16.578 -5.812 34.938 1 95.38 3 ILE B C 1
ATOM 4066 O O . ILE B 1 3 ? -17.688 -5.883 34.406 1 95.38 3 ILE B O 1
ATOM 4070 N N . LEU B 1 4 ? -16.094 -4.719 35.469 1 96.38 4 LEU B N 1
ATOM 4071 C CA . LEU B 1 4 ? -16.734 -3.42 35.281 1 96.38 4 LEU B CA 1
ATOM 4072 C C . LEU B 1 4 ? -15.984 -2.576 34.25 1 96.38 4 LEU B C 1
ATOM 4074 O O . LEU B 1 4 ? -14.797 -2.289 34.438 1 96.38 4 LEU B O 1
ATOM 4078 N N . LEU B 1 5 ? -16.641 -2.246 33.219 1 96 5 LEU B N 1
ATOM 4079 C CA . LEU B 1 5 ? -16.062 -1.357 32.219 1 96 5 LEU B CA 1
ATOM 4080 C C . LEU B 1 5 ? -16.453 0.092 32.469 1 96 5 LEU B C 1
ATOM 4082 O O . LEU B 1 5 ? -17.641 0.42 32.531 1 96 5 LEU B O 1
ATOM 4086 N N . VAL B 1 6 ? -15.445 0.934 32.625 1 94.69 6 VAL B N 1
ATOM 4087 C CA . VAL B 1 6 ? -15.695 2.359 32.812 1 94.69 6 VAL B CA 1
ATOM 4088 C C . VAL B 1 6 ? -15.602 3.084 31.469 1 94.69 6 VAL B C 1
ATOM 4090 O O . VAL B 1 6 ? -14.727 2.779 30.656 1 94.69 6 VAL B O 1
ATOM 4093 N N . THR B 1 7 ? -16.531 3.963 31.203 1 90.44 7 THR B N 1
ATOM 4094 C CA . THR B 1 7 ? -16.484 4.688 29.938 1 90.44 7 THR B CA 1
ATOM 4095 C C . THR B 1 7 ? -17.172 6.043 30.062 1 90.44 7 THR B C 1
ATOM 4097 O O . THR B 1 7 ? -17.672 6.398 31.125 1 90.44 7 THR B O 1
ATOM 4100 N N . GLY B 1 8 ? -16.984 6.906 29.078 1 81.5 8 GLY B N 1
ATOM 4101 C CA . GLY B 1 8 ? -17.719 8.156 28.969 1 81.5 8 GLY B CA 1
ATOM 4102 C C . GLY B 1 8 ? -19.031 8.016 28.234 1 81.5 8 GLY B C 1
ATOM 4103 O O . GLY B 1 8 ? -19.344 6.938 27.719 1 81.5 8 GLY B O 1
ATOM 4104 N N . LYS B 1 9 ? -19.766 9.047 28.156 1 79 9 LYS B N 1
ATOM 4105 C CA . LYS B 1 9 ? -21.109 9.023 27.609 1 79 9 LYS B CA 1
ATOM 4106 C C . LYS B 1 9 ? -21.094 8.688 26.125 1 79 9 LYS B C 1
ATOM 4108 O O . LYS B 1 9 ? -21.906 7.879 25.656 1 79 9 LYS B O 1
ATOM 4113 N N . LEU B 1 10 ? -20.156 9.219 25.531 1 68.12 10 LEU B N 1
ATOM 4114 C CA . LEU B 1 10 ? -20.156 9.094 24.078 1 68.12 10 LEU B CA 1
ATOM 4115 C C . LEU B 1 10 ? -19.781 7.676 23.656 1 68.12 10 LEU B C 1
ATOM 4117 O O . LEU B 1 10 ? -20.25 7.18 22.625 1 68.12 10 LEU B O 1
ATOM 4121 N N . ALA B 1 11 ? -18.969 7.055 24.469 1 77.19 11 ALA B N 1
ATOM 4122 C CA . ALA B 1 11 ? -18.469 5.73 24.094 1 77.19 11 ALA B CA 1
ATOM 4123 C C . ALA B 1 11 ? -19.391 4.637 24.641 1 77.19 11 ALA B C 1
ATOM 4125 O O . ALA B 1 11 ? -19.203 3.455 24.328 1 77.19 11 ALA B O 1
ATOM 4126 N N . GLU B 1 12 ? -20.422 4.988 25.375 1 86.44 12 GLU B N 1
ATOM 4127 C CA . GLU B 1 12 ? -21.25 4.02 26.094 1 86.44 12 GLU B CA 1
ATOM 4128 C C . GLU B 1 12 ? -21.844 2.99 25.125 1 86.44 12 GLU B C 1
ATOM 4130 O O . GLU B 1 12 ? -21.734 1.784 25.359 1 86.44 12 GLU B O 1
ATOM 4135 N N . PRO B 1 13 ? -22.344 3.471 24 1 80.62 13 PRO B N 1
ATOM 4136 C CA . PRO B 1 13 ? -22.953 2.473 23.109 1 80.62 13 PRO B CA 1
ATOM 4137 C C . PRO B 1 13 ? -21.953 1.447 22.594 1 80.62 13 PRO B C 1
ATOM 4139 O O . PRO B 1 13 ? -22.25 0.253 22.531 1 80.62 13 PRO B O 1
ATOM 4142 N N . LEU B 1 14 ? -20.875 1.889 22.281 1 80.44 14 LEU B N 1
ATOM 4143 C CA . LEU B 1 14 ? -19.844 0.986 21.781 1 80.44 14 LEU B CA 1
ATOM 4144 C C . LEU B 1 14 ? -19.344 0.053 22.875 1 80.44 14 LEU B C 1
ATOM 4146 O O . LEU B 1 14 ? -19.125 -1.138 22.641 1 80.44 14 LEU B O 1
ATOM 4150 N N . VAL B 1 15 ? -19.172 0.604 24.031 1 88.19 15 VAL B N 1
ATOM 4151 C CA . VAL B 1 15 ? -18.656 -0.182 25.156 1 88.19 15 VAL B CA 1
ATOM 4152 C C . VAL B 1 15 ? -19.672 -1.257 25.531 1 88.19 15 VAL B C 1
ATOM 4154 O O . VAL B 1 15 ? -19.297 -2.396 25.828 1 88.19 15 VAL B O 1
ATOM 4157 N N . ARG B 1 16 ? -20.906 -0.958 25.438 1 90.5 16 ARG B N 1
ATOM 4158 C CA . ARG B 1 16 ? -21.938 -1.943 25.75 1 90.5 16 ARG B CA 1
ATOM 4159 C C . ARG B 1 16 ? -22.016 -3.006 24.656 1 90.5 16 ARG B C 1
ATOM 4161 O O . ARG B 1 16 ? -22.266 -4.18 24.938 1 90.5 16 ARG B O 1
ATOM 4168 N N . LYS B 1 17 ? -21.797 -2.506 23.516 1 85 17 LYS B N 1
ATOM 4169 C CA . LYS B 1 17 ? -21.844 -3.414 22.375 1 85 17 LYS B CA 1
ATOM 4170 C C . LYS B 1 17 ? -20.688 -4.402 22.391 1 85 17 LYS B C 1
ATOM 4172 O O . LYS B 1 17 ? -20.875 -5.602 22.188 1 85 17 LYS B O 1
ATOM 4177 N N . TYR B 1 18 ? -19.547 -3.936 22.672 1 85.12 18 TYR B N 1
ATOM 4178 C CA . TYR B 1 18 ? -18.359 -4.762 22.547 1 85.12 18 TYR B CA 1
ATOM 4179 C C . TYR B 1 18 ? -17.953 -5.344 23.891 1 85.12 18 TYR B C 1
ATOM 4181 O O . TYR B 1 18 ? -17.141 -6.27 23.953 1 85.12 18 TYR B O 1
ATOM 4189 N N . GLY B 1 19 ? -18.484 -4.824 24.938 1 89.56 19 GLY B N 1
ATOM 4190 C CA . GLY B 1 19 ? -18.188 -5.32 26.281 1 89.56 19 GLY B CA 1
ATOM 4191 C C . GLY B 1 19 ? -19.25 -6.27 26.797 1 89.56 19 GLY B C 1
ATOM 4192 O O . GLY B 1 19 ? -19.625 -6.195 27.969 1 89.56 19 GLY B O 1
ATOM 4193 N N . LYS B 1 20 ? -19.703 -7.137 25.891 1 88 20 LYS B N 1
ATOM 4194 C CA . LYS B 1 20 ? -20.766 -8.062 26.281 1 88 20 LYS B CA 1
ATOM 4195 C C . LYS B 1 20 ? -20.344 -8.945 27.453 1 88 20 LYS B C 1
ATOM 4197 O O . LYS B 1 20 ? -19.219 -9.453 27.469 1 88 20 LYS B O 1
ATOM 4202 N N . GLY B 1 21 ? -21.188 -9.141 28.391 1 89.44 21 GLY B N 1
ATOM 4203 C CA . GLY B 1 21 ? -20.906 -9.961 29.562 1 89.44 21 GLY B CA 1
ATOM 4204 C C . GLY B 1 21 ? -20.328 -9.164 30.719 1 89.44 21 GLY B C 1
ATOM 4205 O O . GLY B 1 21 ? -20.141 -9.703 31.812 1 89.44 21 GLY B O 1
ATOM 4206 N N . CYS B 1 22 ? -20.031 -7.922 30.469 1 94.56 22 CYS B N 1
ATOM 4207 C CA . CYS B 1 22 ? -19.469 -7.062 31.5 1 94.56 22 CYS B CA 1
ATOM 4208 C C . CYS B 1 22 ? -20.469 -5.98 31.906 1 94.56 22 CYS B C 1
ATOM 4210 O O . CYS B 1 22 ? -21.375 -5.648 31.125 1 94.56 22 CYS B O 1
ATOM 4212 N N . ASP B 1 23 ? -20.391 -5.539 33.062 1 95.12 23 ASP B N 1
ATOM 4213 C CA . ASP B 1 23 ? -21.141 -4.348 33.469 1 95.12 23 ASP B CA 1
ATOM 4214 C C . ASP B 1 23 ? -20.438 -3.076 33 1 95.12 23 ASP B C 1
ATOM 4216 O O . ASP B 1 23 ? -19.219 -3.031 32.906 1 95.12 23 ASP B O 1
ATOM 4220 N N . VAL B 1 24 ? -21.266 -2.086 32.656 1 95.75 24 VAL B N 1
ATOM 4221 C CA . VAL B 1 24 ? -20.719 -0.841 32.125 1 95.75 24 VAL B CA 1
ATOM 4222 C C . VAL B 1 24 ? -21.078 0.316 33.031 1 95.75 24 VAL B C 1
ATOM 4224 O O . VAL B 1 24 ? -22.25 0.498 33.406 1 95.75 24 VAL B O 1
ATOM 4227 N N . PHE B 1 25 ? -20.094 1.004 33.5 1 95.31 25 PHE B N 1
ATOM 4228 C CA . PHE B 1 25 ? -20.281 2.223 34.281 1 95.31 25 PHE B CA 1
ATOM 4229 C C . PHE B 1 25 ? -20 3.457 33.406 1 95.31 25 PHE B C 1
ATOM 4231 O O . PHE B 1 25 ? -18.859 3.676 32.969 1 95.31 25 PHE B O 1
ATOM 4238 N N . VAL B 1 26 ? -20.984 4.297 33.25 1 93.25 26 VAL B N 1
ATOM 4239 C CA . VAL B 1 26 ? -20.844 5.484 32.438 1 93.25 26 VAL B CA 1
ATOM 4240 C C . VAL B 1 26 ? -20.625 6.715 33.312 1 93.25 26 VAL B C 1
ATOM 4242 O O . VAL B 1 26 ? -21.484 7.059 34.125 1 93.25 26 VAL B O 1
ATOM 4245 N N . THR B 1 27 ? -19.531 7.367 33.125 1 88.62 27 THR B N 1
ATOM 4246 C CA . THR B 1 27 ? -19.234 8.594 33.844 1 88.62 27 THR B CA 1
ATOM 4247 C C . THR B 1 27 ? -19.969 9.781 33.25 1 88.62 27 THR B C 1
ATOM 4249 O O . THR B 1 27 ? -20.438 9.703 32.094 1 88.62 27 THR B O 1
ATOM 4252 N N . PRO B 1 28 ? -20.016 10.805 33.906 1 81 28 PRO B N 1
ATOM 4253 C CA . PRO B 1 28 ? -20.688 11.992 33.375 1 81 28 PRO B CA 1
ATOM 4254 C C . PRO B 1 28 ? -19.828 12.719 32.344 1 81 28 PRO B C 1
ATOM 4256 O O . PRO B 1 28 ? -20.297 13.672 31.703 1 81 28 PRO B O 1
ATOM 4259 N N . VAL B 1 29 ? -18.641 12.258 32.156 1 74.81 29 VAL B N 1
ATOM 4260 C CA . VAL B 1 29 ? -17.75 12.867 31.188 1 74.81 29 VAL B CA 1
ATOM 4261 C C . VAL B 1 29 ? -18.062 12.328 29.797 1 74.81 29 VAL B C 1
ATOM 4263 O O . VAL B 1 29 ? -18.266 11.125 29.609 1 74.81 29 VAL B O 1
ATOM 4266 N N . SER B 1 30 ? -18.156 13.188 28.875 1 66 30 SER B N 1
ATOM 4267 C CA . SER B 1 30 ? -18.578 12.805 27.531 1 66 30 SER B CA 1
ATOM 4268 C C . SER B 1 30 ? -17.516 11.984 26.828 1 66 30 SER B C 1
ATOM 4270 O O . SER B 1 30 ? -17.797 10.914 26.297 1 66 30 SER B O 1
ATOM 4272 N N . VAL B 1 31 ? -16.25 12.57 26.812 1 64 31 VAL B N 1
ATOM 4273 C CA . VAL B 1 31 ? -15.156 11.93 26.094 1 64 31 VAL B CA 1
ATOM 4274 C C . VAL B 1 31 ? -14.25 11.195 27.078 1 64 31 VAL B C 1
ATOM 4276 O O . VAL B 1 31 ? -13.719 11.797 28.016 1 64 31 VAL B O 1
ATOM 4279 N N . ALA B 1 32 ? -14.07 9.953 26.875 1 72.94 32 ALA B N 1
ATOM 4280 C CA . ALA B 1 32 ? -13.289 9.086 27.75 1 72.94 32 ALA B CA 1
ATOM 4281 C C . ALA B 1 32 ? -11.859 9.602 27.906 1 72.94 32 ALA B C 1
ATOM 4283 O O . ALA B 1 32 ? -11.25 9.453 28.969 1 72.94 32 ALA B O 1
ATOM 4284 N N . ALA B 1 33 ? -11.406 10.219 26.812 1 65.44 33 ALA B N 1
ATOM 4285 C CA . ALA B 1 33 ? -10.023 10.695 26.828 1 65.44 33 ALA B CA 1
ATOM 4286 C C . ALA B 1 33 ? -9.828 11.805 27.859 1 65.44 33 ALA B C 1
ATOM 4288 O O . ALA B 1 33 ? -8.703 12.094 28.266 1 65.44 33 ALA B O 1
ATOM 4289 N N . PHE B 1 34 ? -10.953 12.383 28.297 1 63.59 34 PHE B N 1
ATOM 4290 C CA . PHE B 1 34 ? -10.875 13.484 29.25 1 63.59 34 PHE B CA 1
ATOM 4291 C C . PHE B 1 34 ? -11 12.969 30.688 1 63.59 34 PHE B C 1
ATOM 4293 O O . PHE B 1 34 ? -10.82 13.727 31.641 1 63.59 34 PHE B O 1
ATOM 4300 N N . LEU B 1 35 ? -11.219 11.773 30.828 1 78.06 35 LEU B N 1
ATOM 4301 C CA . LEU B 1 35 ? -11.305 11.172 32.156 1 78.06 35 LEU B CA 1
ATOM 4302 C C . LEU B 1 35 ? -9.93 11.086 32.812 1 78.06 35 LEU B C 1
ATOM 4304 O O . LEU B 1 35 ? -8.93 10.867 32.125 1 78.06 35 LEU B O 1
ATOM 4308 N N . THR B 1 36 ? -9.914 11.359 34.125 1 81.94 36 THR B N 1
ATOM 4309 C CA . THR B 1 36 ? -8.734 11.094 34.938 1 81.94 36 THR B CA 1
ATOM 4310 C C . THR B 1 36 ? -9.023 10.016 35.969 1 81.94 36 THR B C 1
ATOM 4312 O O . THR B 1 36 ? -10.188 9.758 36.312 1 81.94 36 THR B O 1
ATOM 4315 N N . PRO B 1 37 ? -7.953 9.281 36.438 1 89.44 37 PRO B N 1
ATOM 4316 C CA . PRO B 1 37 ? -8.172 8.266 37.469 1 89.44 37 PRO B CA 1
ATOM 4317 C C . PRO B 1 37 ? -8.883 8.812 38.719 1 89.44 37 PRO B C 1
ATOM 4319 O O . PRO B 1 37 ? -9.719 8.133 39.312 1 89.44 37 PRO B O 1
ATOM 4322 N N . GLU B 1 38 ? -8.586 10.062 38.938 1 87.75 38 GLU B N 1
ATOM 4323 C CA . GLU B 1 38 ? -9.227 10.703 40.094 1 87.75 38 GLU B CA 1
ATOM 4324 C C . GLU B 1 38 ? -10.719 10.891 39.844 1 87.75 38 GLU B C 1
ATOM 4326 O O . GLU B 1 38 ? -11.531 10.641 40.75 1 87.75 38 GLU B O 1
ATOM 4331 N N . MET B 1 39 ? -11.008 11.352 38.688 1 86.69 39 MET B N 1
ATOM 4332 C CA . MET B 1 39 ? -12.414 11.516 38.344 1 86.69 39 MET B CA 1
ATOM 4333 C C . MET B 1 39 ? -13.156 10.18 38.406 1 86.69 39 MET B C 1
ATOM 4335 O O . MET B 1 39 ? -14.25 10.109 38.969 1 86.69 39 MET B O 1
ATOM 4339 N N . ILE B 1 40 ? -12.539 9.211 37.875 1 93.38 40 ILE B N 1
ATOM 4340 C CA . ILE B 1 40 ? -13.148 7.891 37.844 1 93.38 40 ILE B CA 1
ATOM 4341 C C . ILE B 1 40 ? -13.391 7.375 39.25 1 93.38 40 ILE B C 1
ATOM 4343 O O . ILE B 1 40 ? -14.477 6.875 39.562 1 93.38 40 ILE B O 1
ATOM 4347 N N . THR B 1 41 ? -12.383 7.539 40.125 1 92.88 41 THR B N 1
ATOM 4348 C CA . THR B 1 41 ? -12.5 7.133 41.531 1 92.88 41 THR B CA 1
ATOM 4349 C C . THR B 1 41 ? -13.68 7.832 42.188 1 92.88 41 THR B C 1
ATOM 4351 O O . THR B 1 41 ? -14.477 7.195 42.875 1 92.88 41 THR B O 1
ATOM 4354 N N . HIS B 1 42 ? -13.727 9.07 41.875 1 90.44 42 HIS B N 1
ATOM 4355 C CA . HIS B 1 42 ? -14.789 9.875 42.469 1 90.44 42 HIS B CA 1
ATOM 4356 C C . HIS B 1 42 ? -16.156 9.375 42.031 1 90.44 42 HIS B C 1
ATOM 4358 O O . HIS B 1 42 ? -17.047 9.195 42.844 1 90.44 42 HIS B O 1
ATOM 4364 N N . TYR B 1 43 ? -16.328 9.141 40.812 1 92.69 43 TYR B N 1
ATOM 4365 C CA . TYR B 1 43 ? -17.625 8.727 40.281 1 92.69 43 TYR B CA 1
ATOM 4366 C C . TYR B 1 43 ? -17.984 7.32 40.75 1 92.69 43 TYR B C 1
ATOM 4368 O O . TYR B 1 43 ? -19.156 7.031 41.031 1 92.69 43 TYR B O 1
ATOM 4376 N N . LEU B 1 44 ? -17.047 6.473 40.844 1 94.75 44 LEU B N 1
ATOM 4377 C CA . LEU B 1 44 ? -17.297 5.109 41.281 1 94.75 44 LEU B CA 1
ATOM 4378 C C . LEU B 1 44 ? -17.734 5.09 42.75 1 94.75 44 LEU B C 1
ATOM 4380 O O . LEU B 1 44 ? -18.656 4.359 43.125 1 94.75 44 LEU B O 1
ATOM 4384 N N . LYS B 1 45 ? -17.062 5.922 43.531 1 93.12 45 LYS B N 1
ATOM 4385 C CA . LYS B 1 45 ? -17.438 6.02 44.938 1 93.12 45 LYS B CA 1
ATOM 4386 C C . LYS B 1 45 ? -18.844 6.562 45.094 1 93.12 45 LYS B C 1
ATOM 4388 O O . LYS B 1 45 ? -19.625 6.055 45.906 1 93.12 45 LYS B O 1
ATOM 4393 N N . LYS B 1 46 ? -19.109 7.516 44.344 1 92.19 46 LYS B N 1
ATOM 4394 C CA . LYS B 1 46 ? -20.438 8.125 44.406 1 92.19 46 LYS B CA 1
ATOM 4395 C C . LYS B 1 46 ? -21.516 7.113 44 1 92.19 46 LYS B C 1
ATOM 4397 O O . LYS B 1 46 ? -22.625 7.152 44.531 1 92.19 46 LYS B O 1
ATOM 4402 N N . ALA B 1 47 ? -21.188 6.254 43.156 1 93.31 47 ALA B N 1
ATOM 4403 C CA . ALA B 1 47 ? -22.141 5.262 42.656 1 93.31 47 ALA B CA 1
ATOM 4404 C C . ALA B 1 47 ? -22.234 4.066 43.625 1 93.31 47 ALA B C 1
ATOM 4406 O O . ALA B 1 47 ? -23.031 3.152 43.406 1 93.31 47 ALA B O 1
ATOM 4407 N N . GLY B 1 48 ? -21.328 4.012 44.562 1 92.56 48 GLY B N 1
ATOM 4408 C CA . GLY B 1 48 ? -21.375 2.975 45.594 1 92.56 48 GLY B CA 1
ATOM 4409 C C . GLY B 1 48 ? -20.641 1.714 45.219 1 92.56 48 GLY B C 1
ATOM 4410 O O . GLY B 1 48 ? -20.922 0.632 45.719 1 92.56 48 GLY B O 1
ATOM 4411 N N . VAL B 1 49 ? -19.844 1.865 44.25 1 93.88 49 VAL B N 1
ATOM 4412 C CA . VAL B 1 49 ? -19.031 0.716 43.875 1 93.88 49 VAL B CA 1
ATOM 4413 C C . VAL B 1 49 ? -17.953 0.475 44.906 1 93.88 49 VAL B C 1
ATOM 4415 O O . VAL B 1 49 ? -17.234 1.398 45.312 1 93.88 49 VAL B O 1
ATOM 4418 N N . ARG B 1 50 ? -17.859 -0.716 45.406 1 88.56 50 ARG B N 1
ATOM 4419 C CA . ARG B 1 50 ? -16.906 -1.051 46.469 1 88.56 50 ARG B CA 1
ATOM 4420 C C . ARG B 1 50 ? -16.266 -2.412 46.219 1 88.56 50 ARG B C 1
ATOM 4422 O O . ARG B 1 50 ? -16.672 -3.133 45.312 1 88.56 50 ARG B O 1
ATOM 4429 N N . SER B 1 51 ? -15.266 -2.576 47.062 1 86.5 51 SER B N 1
ATOM 4430 C CA . SER B 1 51 ? -14.562 -3.855 47 1 86.5 51 SER B CA 1
ATOM 4431 C C . SER B 1 51 ? -15.539 -5.023 47.094 1 86.5 51 SER B C 1
ATOM 4433 O O . SER B 1 51 ? -16.484 -4.992 47.906 1 86.5 51 SER B O 1
ATOM 4435 N N . GLY B 1 52 ? -15.352 -6.012 46.281 1 86.19 52 GLY B N 1
ATOM 4436 C CA . GLY B 1 52 ? -16.203 -7.188 46.281 1 86.19 52 GLY B CA 1
ATOM 4437 C C . GLY B 1 52 ? -17.281 -7.16 45.219 1 86.19 52 GLY B C 1
ATOM 4438 O O . GLY B 1 52 ? -17.844 -8.203 44.875 1 86.19 52 GLY B O 1
ATOM 4439 N N . ASN B 1 53 ? -17.672 -5.992 44.719 1 90.06 53 ASN B N 1
ATOM 4440 C CA . ASN B 1 53 ? -18.719 -5.887 43.688 1 90.06 53 ASN B CA 1
ATOM 4441 C C . ASN B 1 53 ? -18.281 -6.508 42.375 1 90.06 53 ASN B C 1
ATOM 4443 O O . ASN B 1 53 ? -19.078 -7.137 41.688 1 90.06 53 ASN B O 1
ATOM 4447 N N . TYR B 1 54 ? -17.047 -6.297 42.094 1 95.56 54 TYR B N 1
ATOM 4448 C CA . TYR B 1 54 ? -16.484 -6.758 40.812 1 95.56 54 TYR B CA 1
ATOM 4449 C C . TYR B 1 54 ? -15.109 -7.375 41.031 1 95.56 54 TYR B C 1
ATOM 4451 O O . TYR B 1 54 ? -14.469 -7.137 42.062 1 95.56 54 TYR B O 1
ATOM 4459 N N . ASP B 1 55 ? -14.727 -8.18 40.156 1 94.31 55 ASP B N 1
ATOM 4460 C CA . ASP B 1 55 ? -13.398 -8.789 40.219 1 94.31 55 ASP B CA 1
ATOM 4461 C C . ASP B 1 55 ? -12.352 -7.863 39.594 1 94.31 55 ASP B C 1
ATOM 4463 O O . ASP B 1 55 ? -11.172 -7.926 39.969 1 94.31 55 ASP B O 1
ATOM 4467 N N . LEU B 1 56 ? -12.758 -7.078 38.625 1 95.06 56 LEU B N 1
ATOM 4468 C CA . LEU B 1 56 ? -11.828 -6.238 37.875 1 95.06 56 LEU B CA 1
ATOM 4469 C C . LEU B 1 56 ? -12.539 -5.023 37.312 1 95.06 56 LEU B C 1
ATOM 4471 O O . LEU B 1 56 ? -13.703 -5.113 36.906 1 95.06 56 LEU B O 1
ATOM 4475 N N . ILE B 1 57 ? -11.797 -3.869 37.312 1 96.25 57 ILE B N 1
ATOM 4476 C CA . ILE B 1 57 ? -12.258 -2.66 36.625 1 96.25 57 ILE B CA 1
ATOM 4477 C C . ILE B 1 57 ? -11.367 -2.365 35.438 1 96.25 57 ILE B C 1
ATOM 4479 O O . ILE B 1 57 ? -10.141 -2.369 35.531 1 96.25 57 ILE B O 1
ATOM 4483 N N . LEU B 1 58 ? -11.945 -2.164 34.25 1 95.19 58 LEU B N 1
ATOM 4484 C CA . LEU B 1 58 ? -11.227 -1.728 33.062 1 95.19 58 LEU B CA 1
ATOM 4485 C C . LEU B 1 58 ? -11.586 -0.29 32.719 1 95.19 58 LEU B C 1
ATOM 4487 O O . LEU B 1 58 ? -12.766 0.03 32.531 1 95.19 58 LEU B O 1
ATOM 4491 N N . ILE B 1 59 ? -10.562 0.563 32.656 1 94.19 59 ILE B N 1
ATOM 4492 C CA . ILE B 1 59 ? -10.797 1.94 32.219 1 94.19 59 ILE B CA 1
ATOM 4493 C C . ILE B 1 59 ? -10.336 2.123 30.781 1 94.19 59 ILE B C 1
ATOM 4495 O O . ILE B 1 59 ? -9.555 1.318 30.266 1 94.19 59 ILE B O 1
ATOM 4499 N N . PRO B 1 60 ? -10.867 3.156 30.141 1 88.56 60 PRO B N 1
ATOM 4500 C CA . PRO B 1 60 ? -10.422 3.373 28.75 1 88.56 60 PRO B CA 1
ATOM 4501 C C . PRO B 1 60 ? -8.914 3.594 28.656 1 88.56 60 PRO B C 1
ATOM 4503 O O . PRO B 1 60 ? -8.328 4.281 29.484 1 88.56 60 PRO B O 1
ATOM 4506 N N . GLY B 1 61 ? -8.367 2.988 27.641 1 87.69 61 GLY B N 1
ATOM 4507 C CA . GLY B 1 61 ? -6.934 3.129 27.422 1 87.69 61 GLY B CA 1
ATOM 4508 C C . GLY B 1 61 ? -6.508 4.559 27.172 1 87.69 61 GLY B C 1
ATOM 4509 O O . GLY B 1 61 ? -5.332 4.902 27.312 1 87.69 61 GLY B O 1
ATOM 4510 N N . LEU B 1 62 ? -7.461 5.43 26.812 1 77 62 LEU B N 1
ATOM 4511 C CA . LEU B 1 62 ? -7.199 6.82 26.469 1 77 62 LEU B CA 1
ATOM 4512 C C . LEU B 1 62 ? -6.988 7.668 27.719 1 77 62 LEU B C 1
ATOM 4514 O O . LEU B 1 62 ? -6.492 8.789 27.641 1 77 62 LEU B O 1
ATOM 4518 N N . VAL B 1 63 ? -7.402 7.156 28.859 1 81 63 VAL B N 1
ATOM 4519 C CA . VAL B 1 63 ? -7.297 7.906 30.109 1 81 63 VAL B CA 1
ATOM 4520 C C . VAL B 1 63 ? -5.828 8.172 30.438 1 81 63 VAL B C 1
ATOM 4522 O O . VAL B 1 63 ? -5.004 7.254 30.406 1 81 63 VAL B O 1
ATOM 4525 N N . ARG B 1 64 ? -5.602 9.469 30.578 1 75.38 64 ARG B N 1
ATOM 4526 C CA . ARG B 1 64 ? -4.234 9.828 30.922 1 75.38 64 ARG B CA 1
ATOM 4527 C C . ARG B 1 64 ? -3.945 9.547 32.406 1 75.38 64 ARG B C 1
ATOM 4529 O O . ARG B 1 64 ? -4.715 9.945 33.281 1 75.38 64 ARG B O 1
ATOM 4536 N N . GLY B 1 65 ? -3.033 8.688 32.688 1 80.56 65 GLY B N 1
ATOM 4537 C CA . GLY B 1 65 ? -2.65 8.344 34.062 1 80.56 65 GLY B CA 1
ATOM 4538 C C . GLY B 1 65 ? -2.793 6.863 34.344 1 80.56 65 GLY B C 1
ATOM 4539 O O . GLY B 1 65 ? -3.369 6.113 33.562 1 80.56 65 GLY B O 1
ATOM 4540 N N . SER B 1 66 ? -2.428 6.457 35.594 1 91 66 SER B N 1
ATOM 4541 C CA . SER B 1 66 ? -2.416 5.066 36.031 1 91 66 SER B CA 1
ATOM 4542 C C . SER B 1 66 ? -3.766 4.656 36.594 1 91 66 SER B C 1
ATOM 4544 O O . SER B 1 66 ? -4.445 5.465 37.25 1 91 66 SER B O 1
ATOM 4546 N N . ALA B 1 67 ? -4.082 3.453 36.406 1 94.31 67 ALA B N 1
ATOM 4547 C CA . ALA B 1 67 ? -5.305 2.916 37 1 94.31 67 ALA B CA 1
ATOM 4548 C C . ALA B 1 67 ? -5.09 2.561 38.469 1 94.31 67 ALA B C 1
ATOM 4550 O O . ALA B 1 67 ? -6.043 2.246 39.188 1 94.31 67 ALA B O 1
ATOM 4551 N N . GLN B 1 68 ? -3.883 2.648 39 1 94.12 68 GLN B N 1
ATOM 4552 C CA . GLN B 1 68 ? -3.525 2.232 40.344 1 94.12 68 GLN B CA 1
ATOM 4553 C C . GLN B 1 68 ? -4.328 3.002 41.406 1 94.12 68 GLN B C 1
ATOM 4555 O O . GLN B 1 68 ? -4.836 2.414 42.344 1 94.12 68 GLN B O 1
ATOM 4560 N N . PRO B 1 69 ? -4.387 4.348 41.188 1 92.44 69 PRO B N 1
ATOM 4561 C CA . PRO B 1 69 ? -5.16 5.086 42.188 1 92.44 69 PRO B CA 1
ATOM 4562 C C . PRO B 1 69 ? -6.594 4.578 42.312 1 92.44 69 PRO B C 1
ATOM 4564 O O . PRO B 1 69 ? -7.168 4.613 43.406 1 92.44 69 PRO B O 1
ATOM 4567 N N . ILE B 1 70 ? -7.102 4.145 41.312 1 95.44 70 ILE B N 1
ATOM 4568 C CA . ILE B 1 70 ? -8.461 3.625 41.344 1 95.44 70 ILE B CA 1
ATOM 4569 C C . ILE B 1 70 ? -8.523 2.355 42.188 1 95.44 70 ILE B C 1
ATOM 4571 O O . ILE B 1 70 ? -9.406 2.203 43.031 1 95.44 70 ILE B O 1
ATOM 4575 N N . GLU B 1 71 ? -7.621 1.451 41.938 1 95.12 71 GLU B N 1
ATOM 4576 C CA . GLU B 1 71 ? -7.535 0.224 42.719 1 95.12 71 GLU B CA 1
ATOM 4577 C C . GLU B 1 71 ? -7.352 0.53 44.188 1 95.12 71 GLU B C 1
ATOM 4579 O O . GLU B 1 71 ? -7.988 -0.095 45.062 1 95.12 71 GLU B O 1
ATOM 4584 N N . ASP B 1 72 ? -6.516 1.472 44.469 1 94.69 72 ASP B N 1
ATOM 4585 C CA . ASP B 1 72 ? -6.199 1.823 45.875 1 94.69 72 ASP B CA 1
ATOM 4586 C C . ASP B 1 72 ? -7.434 2.348 46.594 1 94.69 72 ASP B C 1
ATOM 4588 O O . ASP B 1 72 ? -7.648 2.037 47.781 1 94.69 72 ASP B O 1
ATOM 4592 N N . GLU B 1 73 ? -8.164 3.119 45.938 1 94.19 73 GLU B N 1
ATOM 4593 C CA . GLU B 1 73 ? -9.273 3.812 46.562 1 94.19 73 GLU B CA 1
ATOM 4594 C C . GLU B 1 73 ? -10.531 2.945 46.562 1 94.19 73 GLU B C 1
ATOM 4596 O O . GLU B 1 73 ? -11.32 2.994 47.5 1 94.19 73 GLU B O 1
ATOM 4601 N N . ILE B 1 74 ? -10.695 2.215 45.562 1 94.81 74 ILE B N 1
ATOM 4602 C CA . ILE B 1 74 ? -11.938 1.458 45.438 1 94.81 74 ILE B CA 1
ATOM 4603 C C . ILE B 1 74 ? -11.75 0.05 46 1 94.81 74 ILE B C 1
ATOM 4605 O O . ILE B 1 74 ? -12.719 -0.588 46.406 1 94.81 74 ILE B O 1
ATOM 4609 N N . GLY B 1 75 ? -10.547 -0.486 45.938 1 94.25 75 GLY B N 1
ATOM 4610 C CA . GLY B 1 75 ? -10.258 -1.819 46.469 1 94.25 75 GLY B CA 1
ATOM 4611 C C . GLY B 1 75 ? -10.516 -2.912 45.438 1 94.25 75 GLY B C 1
ATOM 4612 O O . GLY B 1 75 ? -10.664 -4.082 45.781 1 94.25 75 GLY B O 1
ATOM 4613 N N . ILE B 1 76 ? -10.75 -2.568 44.25 1 95.94 76 ILE B N 1
ATOM 4614 C CA . ILE B 1 76 ? -10.914 -3.5 43.156 1 95.94 76 ILE B CA 1
ATOM 4615 C C . ILE B 1 76 ? -9.758 -3.338 42.156 1 95.94 76 ILE B C 1
ATOM 4617 O O . ILE B 1 76 ? -9.398 -2.217 41.781 1 95.94 76 ILE B O 1
ATOM 4621 N N . PRO B 1 77 ? -9.086 -4.527 41.781 1 95.25 77 PRO B N 1
ATOM 4622 C CA . PRO B 1 77 ? -8.039 -4.391 40.781 1 95.25 77 PRO B CA 1
ATOM 4623 C C . PRO B 1 77 ? -8.5 -3.615 39.562 1 95.25 77 PRO B C 1
ATOM 4625 O O . PRO B 1 77 ? -9.578 -3.889 39 1 95.25 77 PRO B O 1
ATOM 4628 N N . ALA B 1 78 ? -7.734 -2.594 39.156 1 96.25 78 ALA B N 1
ATOM 4629 C CA . ALA B 1 78 ? -8.086 -1.746 38 1 96.25 78 ALA B CA 1
ATOM 4630 C C . ALA B 1 78 ? -6.961 -1.711 36.969 1 96.25 78 ALA B C 1
ATOM 4632 O O . ALA B 1 78 ? -5.785 -1.638 37.344 1 96.25 78 ALA B O 1
ATOM 4633 N N . PHE B 1 79 ? -7.355 -1.829 35.656 1 96.12 79 PHE B N 1
ATOM 4634 C CA . PHE B 1 79 ? -6.383 -1.832 34.562 1 96.12 79 PHE B CA 1
ATOM 4635 C C . PHE B 1 79 ? -6.859 -0.962 33.406 1 96.12 79 PHE B C 1
ATOM 4637 O O . PHE B 1 79 ? -8.047 -0.623 33.344 1 96.12 79 PHE B O 1
ATOM 4644 N N . LYS B 1 80 ? -5.898 -0.604 32.562 1 92.75 80 LYS B N 1
ATOM 4645 C CA . LYS B 1 80 ? -6.246 0.111 31.344 1 92.75 80 LYS B CA 1
ATOM 4646 C C . LYS B 1 80 ? -6.691 -0.856 30.25 1 92.75 80 LYS B C 1
ATOM 4648 O O . LYS B 1 80 ? -5.965 -1.793 29.906 1 92.75 80 LYS B O 1
ATOM 4653 N N . GLY B 1 81 ? -7.871 -0.637 29.812 1 90.62 81 GLY B N 1
ATOM 4654 C CA . GLY B 1 81 ? -8.359 -1.37 28.656 1 90.62 81 GLY B CA 1
ATOM 4655 C C . GLY B 1 81 ? -7.832 -0.834 27.344 1 90.62 81 GLY B C 1
ATOM 4656 O O . GLY B 1 81 ? -6.766 -0.221 27.297 1 90.62 81 GLY B O 1
ATOM 4657 N N . PRO B 1 82 ? -8.531 -1.165 26.312 1 86.94 82 PRO B N 1
ATOM 4658 C CA . PRO B 1 82 ? -8.086 -0.687 25 1 86.94 82 PRO B CA 1
ATOM 4659 C C . PRO B 1 82 ? -8.43 0.78 24.766 1 86.94 82 PRO B C 1
ATOM 4661 O O . PRO B 1 82 ? -9.328 1.323 25.406 1 86.94 82 PRO B O 1
ATOM 4664 N N . LYS B 1 83 ? -7.684 1.443 23.859 1 78.31 83 LYS B N 1
ATOM 4665 C CA . LYS B 1 83 ? -7.969 2.826 23.484 1 78.31 83 LYS B CA 1
ATOM 4666 C C . LYS B 1 83 ? -9.281 2.932 22.719 1 78.31 83 LYS B C 1
ATOM 4668 O O . LYS B 1 83 ? -9.945 3.969 22.75 1 78.31 83 LYS B O 1
ATOM 4673 N N . ASN B 1 84 ? -9.633 1.827 22.094 1 75.31 84 ASN B N 1
ATOM 4674 C CA . ASN B 1 84 ? -10.867 1.753 21.312 1 75.31 84 ASN B CA 1
ATOM 4675 C C . ASN B 1 84 ? -11.789 0.663 21.844 1 75.31 84 ASN B C 1
ATOM 4677 O O . ASN B 1 84 ? -11.391 -0.493 21.969 1 75.31 84 ASN B O 1
ATOM 4681 N N . ALA B 1 85 ? -13.039 1.084 22.094 1 79.62 85 ALA B N 1
ATOM 4682 C CA . ALA B 1 85 ? -14.016 0.167 22.672 1 79.62 85 ALA B CA 1
ATOM 4683 C C . ALA B 1 85 ? -14.219 -1.059 21.781 1 79.62 85 ALA B C 1
ATOM 4685 O O . ALA B 1 85 ? -14.523 -2.146 22.281 1 79.62 85 ALA B O 1
ATOM 4686 N N . MET B 1 86 ? -13.898 -0.913 20.594 1 73.25 86 MET B N 1
ATOM 4687 C CA . MET B 1 86 ? -14.117 -2.01 19.656 1 73.25 86 MET B CA 1
ATOM 4688 C C . MET B 1 86 ? -13.133 -3.146 19.906 1 73.25 86 MET B C 1
ATOM 4690 O O . MET B 1 86 ? -13.352 -4.277 19.484 1 73.25 86 MET B O 1
ATOM 4694 N N . ASP B 1 87 ? -12.102 -2.912 20.594 1 78.38 87 ASP B N 1
ATOM 4695 C CA . ASP B 1 87 ? -11.086 -3.92 20.875 1 78.38 87 ASP B CA 1
ATOM 4696 C C . ASP B 1 87 ? -11.375 -4.641 22.188 1 78.38 87 ASP B C 1
ATOM 4698 O O . ASP B 1 87 ? -10.609 -5.516 22.609 1 78.38 87 ASP B O 1
ATOM 4702 N N . LEU B 1 88 ? -12.477 -4.32 22.797 1 86.88 88 LEU B N 1
ATOM 4703 C CA . LEU B 1 88 ? -12.812 -4.91 24.094 1 86.88 88 LEU B CA 1
ATOM 4704 C C . LEU B 1 88 ? -12.945 -6.426 23.984 1 86.88 88 LEU B C 1
ATOM 4706 O O . LEU B 1 88 ? -12.438 -7.164 24.828 1 86.88 88 LEU B O 1
ATOM 4710 N N . PRO B 1 89 ? -13.477 -6.906 22.906 1 81.88 89 PRO B N 1
ATOM 4711 C CA . PRO B 1 89 ? -13.602 -8.367 22.844 1 81.88 89 PRO B CA 1
ATOM 4712 C C . PRO B 1 89 ? -12.258 -9.078 22.859 1 81.88 89 PRO B C 1
ATOM 4714 O O . PRO B 1 89 ? -12.102 -10.102 23.531 1 81.88 89 PRO B O 1
ATOM 4717 N N . VAL B 1 90 ? -11.32 -8.484 22.172 1 80.06 90 VAL B N 1
ATOM 4718 C CA . VAL B 1 90 ? -9.984 -9.07 22.125 1 80.06 90 VAL B CA 1
ATOM 4719 C C . VAL B 1 90 ? -9.344 -8.984 23.516 1 80.06 90 VAL B C 1
ATOM 4721 O O . VAL B 1 90 ? -8.703 -9.938 23.969 1 80.06 90 VAL B O 1
ATOM 4724 N N . VAL B 1 91 ? -9.531 -7.898 24.156 1 87.25 91 VAL B N 1
ATOM 4725 C CA . VAL B 1 91 ? -8.953 -7.68 25.484 1 87.25 91 VAL B CA 1
ATOM 4726 C C . VAL B 1 91 ? -9.594 -8.625 26.484 1 87.25 91 VAL B C 1
ATOM 4728 O O . VAL B 1 91 ? -8.898 -9.258 27.281 1 87.25 91 VAL B O 1
ATOM 4731 N N . LEU B 1 92 ? -10.883 -8.805 26.422 1 89.75 92 LEU B N 1
ATOM 4732 C CA . LEU B 1 92 ? -11.602 -9.664 27.359 1 89.75 92 LEU B CA 1
ATOM 4733 C C . LEU B 1 92 ? -11.242 -11.125 27.141 1 89.75 92 LEU B C 1
ATOM 4735 O O . LEU B 1 92 ? -11.086 -11.875 28.109 1 89.75 92 LEU B O 1
ATOM 4739 N N . ARG B 1 93 ? -11.031 -11.469 25.875 1 84.44 93 ARG B N 1
ATOM 4740 C CA . ARG B 1 93 ? -10.578 -12.82 25.594 1 84.44 93 ARG B CA 1
ATOM 4741 C C . ARG B 1 93 ? -9.172 -13.062 26.141 1 84.44 93 ARG B C 1
ATOM 4743 O O . ARG B 1 93 ? -8.906 -14.117 26.719 1 84.44 93 ARG B O 1
ATOM 4750 N N . ALA B 1 94 ? -8.32 -12.078 25.906 1 84.75 94 ALA B N 1
ATOM 4751 C CA . ALA B 1 94 ? -6.953 -12.18 26.406 1 84.75 94 ALA B CA 1
ATOM 4752 C C . ALA B 1 94 ? -6.938 -12.32 27.938 1 84.75 94 ALA B C 1
ATOM 4754 O O . ALA B 1 94 ? -6.148 -13.094 28.484 1 84.75 94 ALA B O 1
ATOM 4755 N N . LEU B 1 95 ? -7.812 -11.656 28.562 1 87.38 95 LEU B N 1
ATOM 4756 C CA . LEU B 1 95 ? -7.93 -11.727 30.016 1 87.38 95 LEU B CA 1
ATOM 4757 C C . LEU B 1 95 ? -8.367 -13.117 30.469 1 87.38 95 LEU B C 1
ATOM 4759 O O . LEU B 1 95 ? -7.844 -13.648 31.438 1 87.38 95 LEU B O 1
ATOM 4763 N N . ARG B 1 96 ? -9.273 -13.656 29.734 1 83.88 96 ARG B N 1
ATOM 4764 C CA . ARG B 1 96 ? -9.766 -14.992 30.047 1 83.88 96 ARG B CA 1
ATOM 4765 C C . ARG B 1 96 ? -8.672 -16.031 29.844 1 83.88 96 ARG B C 1
ATOM 4767 O O . ARG B 1 96 ? -8.633 -17.047 30.547 1 83.88 96 ARG B O 1
ATOM 4774 N N . GLU B 1 97 ? -7.812 -15.688 28.969 1 82.81 97 GLU B N 1
ATOM 4775 C CA . GLU B 1 97 ? -6.723 -16.609 28.656 1 82.81 97 GLU B CA 1
ATOM 4776 C C . GLU B 1 97 ? -5.516 -16.359 29.562 1 82.81 97 GLU B C 1
ATOM 4778 O O . GLU B 1 97 ? -4.461 -16.969 29.375 1 82.81 97 GLU B O 1
ATOM 4783 N N . GLY B 1 98 ? -5.684 -15.383 30.453 1 84.56 98 GLY B N 1
ATOM 4784 C CA . GLY B 1 98 ? -4.672 -15.195 31.469 1 84.56 98 GLY B CA 1
ATOM 4785 C C . GLY B 1 98 ? -3.721 -14.055 31.172 1 84.56 98 GLY B C 1
ATOM 4786 O O . GLY B 1 98 ? -2.68 -13.914 31.812 1 84.56 98 GLY B O 1
ATOM 4787 N N . PHE B 1 99 ? -4.055 -13.234 30.172 1 85.75 99 PHE B N 1
ATOM 4788 C CA . PHE B 1 99 ? -3.207 -12.094 29.859 1 85.75 99 PHE B CA 1
ATOM 4789 C C . PHE B 1 99 ? -3.248 -11.062 30.969 1 85.75 99 PHE B C 1
ATOM 4791 O O . PHE B 1 99 ? -4.316 -10.781 31.516 1 85.75 99 PHE B O 1
ATOM 4798 N N . LYS B 1 100 ? -2.141 -10.57 31.453 1 86.38 100 LYS B N 1
ATOM 4799 C CA . LYS B 1 100 ? -2.066 -9.57 32.531 1 86.38 100 LYS B CA 1
ATOM 4800 C C . LYS B 1 100 ? -2.094 -8.156 31.969 1 86.38 100 LYS B C 1
ATOM 4802 O O . LYS B 1 100 ? -1.152 -7.734 31.281 1 86.38 100 LYS B O 1
ATOM 4807 N N . LEU B 1 101 ? -3.076 -7.461 32.156 1 91.38 101 LEU B N 1
ATOM 4808 C CA . LEU B 1 101 ? -3.211 -6.074 31.703 1 91.38 101 LEU B CA 1
ATOM 4809 C C . LEU B 1 101 ? -2.354 -5.148 32.562 1 91.38 101 LEU B C 1
ATOM 4811 O O . LEU B 1 101 ? -1.755 -5.586 33.562 1 91.38 101 LEU B O 1
ATOM 4815 N N . SER B 1 102 ? -2.186 -3.973 32.094 1 91.25 102 SER B N 1
ATOM 4816 C CA . SER B 1 102 ? -1.356 -2.99 32.781 1 91.25 102 SER B CA 1
ATOM 4817 C C . SER B 1 102 ? -2.199 -1.847 33.344 1 91.25 102 SER B C 1
ATOM 4819 O O . SER B 1 102 ? -3.26 -1.53 32.781 1 91.25 102 SER B O 1
ATOM 4821 N N . LYS B 1 103 ? -1.737 -1.294 34.375 1 92.44 103 LYS B N 1
ATOM 4822 C CA . LYS B 1 103 ? -2.402 -0.142 35 1 92.44 103 LYS B CA 1
ATOM 4823 C C . LYS B 1 103 ? -1.931 1.161 34.344 1 92.44 103 LYS B C 1
ATOM 4825 O O . LYS B 1 103 ? -2.564 2.205 34.5 1 92.44 103 LYS B O 1
ATOM 4830 N N . GLU B 1 104 ? -0.824 1.008 33.562 1 89.06 104 GLU B N 1
ATOM 4831 C CA . GLU B 1 104 ? -0.184 2.199 33.031 1 89.06 104 GLU B CA 1
ATOM 4832 C C . GLU B 1 104 ? -0.366 2.275 31.516 1 89.06 104 GLU B C 1
ATOM 4834 O O . GLU B 1 104 ? -0.427 3.367 30.938 1 89.06 104 GLU B O 1
ATOM 4839 N N . LYS B 1 105 ? -0.396 1.117 30.891 1 87.88 105 LYS B N 1
ATOM 4840 C CA . LYS B 1 105 ? -0.438 1.085 29.422 1 87.88 105 LYS B CA 1
ATOM 4841 C C . LYS B 1 105 ? -1.758 0.505 28.922 1 87.88 105 LYS B C 1
ATOM 4843 O O . LYS B 1 105 ? -2.273 -0.459 29.5 1 87.88 105 LYS B O 1
ATOM 4848 N N . PRO B 1 106 ? -2.23 1.153 27.859 1 87.25 106 PRO B N 1
ATOM 4849 C CA . PRO B 1 106 ? -3.445 0.601 27.25 1 87.25 106 PRO B CA 1
ATOM 4850 C C . PRO B 1 106 ? -3.256 -0.825 26.75 1 87.25 106 PRO B C 1
ATOM 4852 O O . PRO B 1 106 ? -2.148 -1.199 26.344 1 87.25 106 PRO B O 1
ATOM 4855 N N . ALA B 1 107 ? -4.34 -1.602 26.75 1 85.19 107 ALA B N 1
ATOM 4856 C CA . ALA B 1 107 ? -4.305 -3.01 26.359 1 85.19 107 ALA B CA 1
ATOM 4857 C C . ALA B 1 107 ? -3.746 -3.18 24.953 1 85.19 107 ALA B C 1
ATOM 4859 O O . ALA B 1 107 ? -2.965 -4.098 24.703 1 85.19 107 ALA B O 1
ATOM 4860 N N . ASP B 1 108 ? -4.18 -2.336 24.062 1 77.19 108 ASP B N 1
ATOM 4861 C CA . ASP B 1 108 ? -3.73 -2.461 22.688 1 77.19 108 ASP B CA 1
ATOM 4862 C C . ASP B 1 108 ? -2.215 -2.291 22.578 1 77.19 108 ASP B C 1
ATOM 4864 O O . ASP B 1 108 ? -1.565 -2.953 21.766 1 77.19 108 ASP B O 1
ATOM 4868 N N . GLU B 1 109 ? -1.714 -1.375 23.375 1 77.88 109 GLU B N 1
ATOM 4869 C CA . GLU B 1 109 ? -0.268 -1.186 23.422 1 77.88 109 GLU B CA 1
ATOM 4870 C C . GLU B 1 109 ? 0.429 -2.398 24.031 1 77.88 109 GLU B C 1
ATOM 4872 O O . GLU B 1 109 ? 1.511 -2.789 23.594 1 77.88 109 GLU B O 1
ATOM 4877 N N . LEU B 1 110 ? -0.259 -2.949 25.031 1 77.31 110 LEU B N 1
ATOM 4878 C CA . LEU B 1 110 ? 0.299 -4.141 25.656 1 77.31 110 LEU B CA 1
ATOM 4879 C C . LEU B 1 110 ? 0.357 -5.301 24.672 1 77.31 110 LEU B C 1
ATOM 4881 O O . LEU B 1 110 ? 1.325 -6.062 24.656 1 77.31 110 LEU B O 1
ATOM 4885 N N . PHE B 1 111 ? -0.715 -5.301 23.875 1 75.75 111 PHE B N 1
ATOM 4886 C CA . PHE B 1 111 ? -0.715 -6.336 22.844 1 75.75 111 PHE B CA 1
ATOM 4887 C C . PHE B 1 111 ? 0.438 -6.129 21.875 1 75.75 111 PHE B C 1
ATOM 4889 O O . PHE B 1 111 ? 1.076 -7.094 21.438 1 75.75 111 PHE B O 1
ATOM 4896 N N . SER B 1 112 ? 0.603 -4.91 21.609 1 77.5 112 SER B N 1
ATOM 4897 C CA . SER B 1 112 ? 1.703 -4.578 20.719 1 77.5 112 SER B CA 1
ATOM 4898 C C . SER B 1 112 ? 3.049 -4.961 21.312 1 77.5 112 SER B C 1
ATOM 4900 O O . SER B 1 112 ? 3.881 -5.582 20.656 1 77.5 112 SER B O 1
ATOM 4902 N N . LEU B 1 113 ? 3.219 -4.605 22.547 1 73.62 113 LEU B N 1
ATOM 4903 C CA . LEU B 1 113 ? 4.461 -4.914 23.25 1 73.62 113 LEU B CA 1
ATOM 4904 C C . LEU B 1 113 ? 4.672 -6.422 23.344 1 73.62 113 LEU B C 1
ATOM 4906 O O . LEU B 1 113 ? 5.793 -6.906 23.188 1 73.62 113 LEU B O 1
ATOM 4910 N N . ASP B 1 114 ? 3.582 -7.078 23.547 1 78.5 114 ASP B N 1
ATOM 4911 C CA . ASP B 1 114 ? 3.666 -8.531 23.656 1 78.5 114 ASP B CA 1
ATOM 4912 C C . ASP B 1 114 ? 4.039 -9.156 22.312 1 78.5 114 ASP B C 1
ATOM 4914 O O . ASP B 1 114 ? 4.867 -10.07 22.266 1 78.5 114 ASP B O 1
ATOM 4918 N N . GLY B 1 115 ? 3.369 -8.633 21.312 1 83 115 GLY B N 1
ATOM 4919 C CA . GLY B 1 115 ? 3.703 -9.117 19.984 1 83 115 GLY B CA 1
ATOM 4920 C C . GLY B 1 115 ? 5.152 -8.875 19.609 1 83 115 GLY B C 1
ATOM 4921 O O . GLY B 1 115 ? 5.836 -9.789 19.141 1 83 115 GLY B O 1
ATOM 4922 N N . LEU B 1 116 ? 5.609 -7.75 19.906 1 84.62 116 LEU B N 1
ATOM 4923 C CA . LEU B 1 116 ? 6.984 -7.387 19.562 1 84.62 116 LEU B CA 1
ATOM 4924 C C . LEU B 1 116 ? 7.977 -8.148 20.438 1 84.62 116 LEU B C 1
ATOM 4926 O O . LEU B 1 116 ? 9.078 -8.484 19.984 1 84.62 116 LEU B O 1
ATOM 4930 N N . ARG B 1 117 ? 7.617 -8.398 21.641 1 85.12 117 ARG B N 1
ATOM 4931 C CA . ARG B 1 117 ? 8.453 -9.227 22.516 1 85.12 117 ARG B CA 1
ATOM 4932 C C . ARG B 1 117 ? 8.594 -10.633 21.953 1 85.12 117 ARG B C 1
ATOM 4934 O O . ARG B 1 117 ? 9.68 -11.219 21.984 1 85.12 117 ARG B O 1
ATOM 4941 N N . LYS B 1 118 ? 7.457 -11.086 21.484 1 87.5 118 LYS B N 1
ATOM 4942 C CA . LYS B 1 118 ? 7.5 -12.414 20.875 1 87.5 118 LYS B CA 1
ATOM 4943 C C . LYS B 1 118 ? 8.43 -12.43 19.672 1 87.5 118 LYS B C 1
ATOM 4945 O O . LYS B 1 118 ? 9.172 -13.391 19.469 1 87.5 118 LYS B O 1
ATOM 4950 N N . VAL B 1 119 ? 8.375 -11.406 18.875 1 92.88 119 VAL B N 1
ATOM 4951 C CA . VAL B 1 119 ? 9.266 -11.273 17.719 1 92.88 119 VAL B CA 1
ATOM 4952 C C . VAL B 1 119 ? 10.719 -11.273 18.203 1 92.88 119 VAL B C 1
ATOM 4954 O O . VAL B 1 119 ? 11.562 -11.977 17.641 1 92.88 119 VAL B O 1
ATOM 4957 N N . LYS B 1 120 ? 11 -10.539 19.234 1 91.75 120 LYS B N 1
ATOM 4958 C CA . LYS B 1 120 ? 12.352 -10.453 19.781 1 91.75 120 LYS B CA 1
ATOM 4959 C C . LYS B 1 120 ? 12.82 -11.812 20.297 1 91.75 120 LYS B C 1
ATOM 4961 O O . LYS B 1 120 ? 13.977 -12.188 20.109 1 91.75 120 LYS B O 1
ATOM 4966 N N . ASP B 1 121 ? 11.898 -12.516 20.891 1 90.88 121 ASP B N 1
ATOM 4967 C CA . ASP B 1 121 ? 12.234 -13.844 21.406 1 90.88 121 ASP B CA 1
ATOM 4968 C C . ASP B 1 121 ? 12.594 -14.797 20.266 1 90.88 121 ASP B C 1
ATOM 4970 O O . ASP B 1 121 ? 13.555 -15.562 20.359 1 90.88 121 ASP B O 1
ATOM 4974 N N . ILE B 1 122 ? 11.828 -14.711 19.266 1 92.56 122 ILE B N 1
ATOM 4975 C CA . ILE B 1 122 ? 12.078 -15.57 18.109 1 92.56 122 ILE B CA 1
ATOM 4976 C C . ILE B 1 122 ? 13.438 -15.219 17.484 1 92.56 122 ILE B C 1
ATOM 4978 O O . ILE B 1 122 ? 14.219 -16.109 17.156 1 92.56 122 ILE B O 1
ATOM 4982 N N . ARG B 1 123 ? 13.75 -13.984 17.375 1 93.06 123 ARG B N 1
ATOM 4983 C CA . ARG B 1 123 ? 15 -13.539 16.766 1 93.06 123 ARG B CA 1
ATOM 4984 C C . ARG B 1 123 ? 16.188 -13.875 17.672 1 93.06 123 ARG B C 1
ATOM 4986 O O . ARG B 1 123 ? 17.266 -14.227 17.188 1 93.06 123 ARG B O 1
ATOM 4993 N N . ASN B 1 124 ? 16 -13.773 18.953 1 91.38 124 ASN B N 1
ATOM 4994 C CA . ASN B 1 124 ? 17.047 -14.148 19.906 1 91.38 124 ASN B CA 1
ATOM 4995 C C . ASN B 1 124 ? 17.359 -15.641 19.828 1 91.38 124 ASN B C 1
ATOM 4997 O O . ASN B 1 124 ? 18.531 -16.047 19.891 1 91.38 124 ASN B O 1
ATOM 5001 N N . LYS B 1 125 ? 16.312 -16.328 19.719 1 91.69 125 LYS B N 1
ATOM 5002 C CA . LYS B 1 125 ? 16.5 -17.781 19.562 1 91.69 125 LYS B CA 1
ATOM 5003 C C . LYS B 1 125 ? 17.297 -18.094 18.297 1 91.69 125 LYS B C 1
ATOM 5005 O O . LYS B 1 125 ? 18.172 -18.953 18.312 1 91.69 125 LYS B O 1
ATOM 5010 N N . ALA B 1 126 ? 17.047 -17.359 17.266 1 93.19 126 ALA B N 1
ATOM 5011 C CA . ALA B 1 126 ? 17.703 -17.562 15.984 1 93.19 126 ALA B CA 1
ATOM 5012 C C . ALA B 1 126 ? 19.172 -17.156 16.047 1 93.19 126 ALA B C 1
ATOM 5014 O O . ALA B 1 126 ? 19.969 -17.5 15.172 1 93.19 126 ALA B O 1
ATOM 5015 N N . ARG B 1 127 ? 19.562 -16.5 17.141 1 93.5 127 ARG B N 1
ATOM 5016 C CA . ARG B 1 127 ? 20.953 -16.047 17.281 1 93.5 127 ARG B CA 1
ATOM 5017 C C . ARG B 1 127 ? 21.688 -16.891 18.312 1 93.5 127 ARG B C 1
ATOM 5019 O O . ARG B 1 127 ? 22.891 -16.719 18.516 1 93.5 127 ARG B O 1
ATOM 5026 N N . ASP B 1 128 ? 20.969 -17.812 18.906 1 94.5 128 ASP B N 1
ATOM 5027 C CA . ASP B 1 128 ? 21.562 -18.688 19.906 1 94.5 128 ASP B CA 1
ATOM 5028 C C . ASP B 1 128 ? 22.531 -19.688 19.266 1 94.5 128 ASP B C 1
ATOM 5030 O O . ASP B 1 128 ? 22.156 -20.391 18.328 1 94.5 128 ASP B O 1
ATOM 5034 N N . ARG B 1 129 ? 23.703 -19.812 19.906 1 94.44 129 ARG B N 1
ATOM 5035 C CA . ARG B 1 129 ? 24.766 -20.625 19.312 1 94.44 129 ARG B CA 1
ATOM 5036 C C . ARG B 1 129 ? 24.375 -22.094 19.266 1 94.44 129 ARG B C 1
ATOM 5038 O O . ARG B 1 129 ? 24.609 -22.781 18.266 1 94.44 129 ARG B O 1
ATOM 5045 N N . ARG B 1 130 ? 23.828 -22.625 20.281 1 94.44 130 ARG B N 1
ATOM 5046 C CA . ARG B 1 130 ? 23.438 -24.031 20.359 1 94.44 130 ARG B CA 1
ATOM 5047 C C . ARG B 1 130 ? 22.312 -24.328 19.359 1 94.44 130 ARG B C 1
ATOM 5049 O O . ARG B 1 130 ? 22.312 -25.375 18.719 1 94.44 130 ARG B O 1
ATOM 5056 N N . TYR B 1 131 ? 21.375 -23.344 19.234 1 95.75 131 TYR B N 1
ATOM 5057 C CA . TYR B 1 131 ? 20.266 -23.5 18.297 1 95.75 131 TYR B CA 1
ATOM 5058 C C . TYR B 1 131 ? 20.797 -23.516 16.859 1 95.75 131 TYR B C 1
ATOM 5060 O O . TYR B 1 131 ? 20.375 -24.344 16.047 1 95.75 131 TYR B O 1
ATOM 5068 N N . ILE B 1 132 ? 21.656 -22.625 16.578 1 97.31 132 ILE B N 1
ATOM 5069 C CA . ILE B 1 132 ? 22.219 -22.5 15.25 1 97.31 132 ILE B CA 1
ATOM 5070 C C . ILE B 1 132 ? 22.938 -23.797 14.867 1 97.31 132 ILE B C 1
ATOM 5072 O O . ILE B 1 132 ?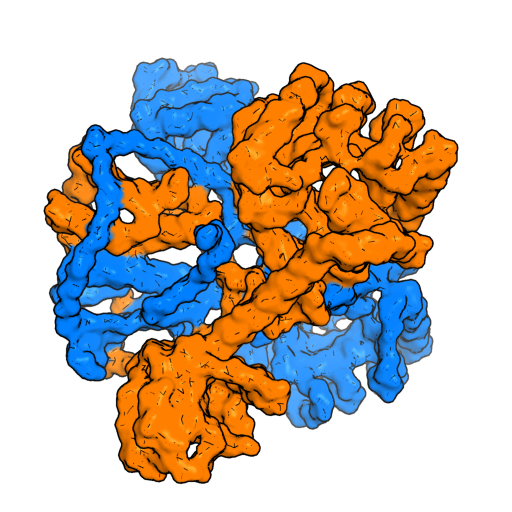 22.734 -24.328 13.766 1 97.31 132 ILE B O 1
ATOM 5076 N N . GLU B 1 133 ? 23.734 -24.344 15.75 1 97.06 133 GLU B N 1
ATOM 5077 C CA . GLU B 1 133 ? 24.484 -25.578 15.492 1 97.06 133 GLU B CA 1
ATOM 5078 C C . GLU B 1 133 ? 23.547 -26.75 15.195 1 97.06 133 GLU B C 1
ATOM 5080 O O . GLU B 1 133 ? 23.797 -27.531 14.273 1 97.06 133 GLU B O 1
ATOM 5085 N N . ARG B 1 134 ? 22.531 -26.812 15.938 1 96.56 134 ARG B N 1
ATOM 5086 C CA . ARG B 1 134 ? 21.562 -27.875 15.75 1 96.56 134 ARG B CA 1
ATOM 5087 C C . ARG B 1 134 ? 20.797 -27.703 14.43 1 96.56 134 ARG B C 1
ATOM 5089 O O . ARG B 1 134 ? 20.594 -28.688 13.703 1 96.56 134 ARG B O 1
ATOM 5096 N N . ALA B 1 135 ? 20.422 -26.5 14.164 1 96.56 135 ALA B N 1
ATOM 5097 C CA . ALA B 1 135 ? 19.625 -26.219 12.961 1 96.56 135 ALA B CA 1
ATOM 5098 C C . ALA B 1 135 ? 20.438 -26.469 11.695 1 96.56 135 ALA B C 1
ATOM 5100 O O . ALA B 1 135 ? 19.906 -26.953 10.695 1 96.56 135 ALA B O 1
ATOM 5101 N N . LEU B 1 136 ? 21.734 -26.156 11.766 1 96.5 136 LEU B N 1
ATOM 5102 C CA . LEU B 1 136 ? 22.578 -26.266 10.594 1 96.5 136 LEU B CA 1
ATOM 5103 C C . LEU B 1 136 ? 22.797 -27.734 10.227 1 96.5 136 LEU B C 1
ATOM 5105 O O . LEU B 1 136 ? 23.25 -28.047 9.117 1 96.5 136 LEU B O 1
ATOM 5109 N N . LYS B 1 137 ? 22.5 -28.656 11.07 1 96 137 LYS B N 1
ATOM 5110 C CA . LYS B 1 137 ? 22.609 -30.078 10.797 1 96 137 LYS B CA 1
ATOM 5111 C C . LYS B 1 137 ? 21.406 -30.594 10.023 1 96 137 LYS B C 1
ATOM 5113 O O . LYS B 1 137 ? 21.453 -31.672 9.43 1 96 137 LYS B O 1
ATOM 5118 N N . ARG B 1 138 ? 20.375 -29.797 9.984 1 94.81 138 ARG B N 1
ATOM 5119 C CA . ARG B 1 138 ? 19.156 -30.156 9.258 1 94.81 138 ARG B CA 1
ATOM 5120 C C . ARG B 1 138 ? 19.203 -29.641 7.824 1 94.81 138 ARG B C 1
ATOM 5122 O O . ARG B 1 138 ? 19.797 -28.594 7.551 1 94.81 138 ARG B O 1
ATOM 5129 N N . PRO B 1 139 ? 18.562 -30.406 7.031 1 94 139 PRO B N 1
ATOM 5130 C CA . PRO B 1 139 ? 18.5 -29.906 5.656 1 94 139 PRO B CA 1
ATOM 5131 C C . PRO B 1 139 ? 17.719 -28.594 5.551 1 94 139 PRO B C 1
ATOM 5133 O O . PRO B 1 139 ? 16.828 -28.328 6.363 1 94 139 PRO B O 1
ATOM 5136 N N . GLY B 1 140 ? 18.094 -27.828 4.602 1 95.69 140 GLY B N 1
ATOM 5137 C CA . GLY B 1 140 ? 17.344 -26.609 4.328 1 95.69 140 GLY B CA 1
ATOM 5138 C C . GLY B 1 140 ? 17.906 -25.391 5.031 1 95.69 140 GLY B C 1
ATOM 5139 O O . GLY B 1 140 ? 17.234 -24.359 5.137 1 95.69 140 GLY B O 1
ATOM 5140 N N . ASN B 1 141 ? 19.062 -25.594 5.672 1 97.5 141 ASN B N 1
ATOM 5141 C CA . ASN B 1 141 ? 19.766 -24.484 6.316 1 97.5 141 ASN B CA 1
ATOM 5142 C C . ASN B 1 141 ? 21.203 -24.375 5.836 1 97.5 141 ASN B C 1
ATOM 5144 O O . ASN B 1 141 ? 21.828 -25.375 5.484 1 97.5 141 ASN B O 1
ATOM 5148 N N . LEU B 1 142 ? 21.734 -23.203 5.773 1 97.19 142 LEU B N 1
ATOM 5149 C CA . LEU B 1 142 ? 23.141 -23 5.465 1 97.19 142 LEU B CA 1
ATOM 5150 C C . LEU B 1 142 ? 23.672 -21.719 6.102 1 97.19 142 LEU B C 1
ATOM 5152 O O . LEU B 1 142 ? 22.906 -20.969 6.703 1 97.19 142 LEU B O 1
ATOM 5156 N N . LEU B 1 143 ? 24.953 -21.578 6.07 1 97 143 LEU B N 1
ATOM 5157 C CA . LEU B 1 143 ? 25.609 -20.422 6.648 1 97 143 LEU B CA 1
ATOM 5158 C C . LEU B 1 143 ? 26.172 -19.516 5.559 1 97 143 LEU B C 1
ATOM 5160 O O . LEU B 1 143 ? 26.859 -19.984 4.648 1 97 143 LEU B O 1
ATOM 5164 N N . ILE B 1 144 ? 25.844 -18.266 5.562 1 98.12 144 ILE B N 1
ATOM 5165 C CA . ILE B 1 144 ? 26.469 -17.234 4.754 1 98.12 144 ILE B CA 1
ATOM 5166 C C . ILE B 1 144 ? 27.406 -16.406 5.633 1 98.12 144 ILE B C 1
ATOM 5168 O O . ILE B 1 144 ? 26.953 -15.508 6.348 1 98.12 144 ILE B O 1
ATOM 5172 N N . SER B 1 145 ? 28.688 -16.734 5.52 1 96.44 145 SER B N 1
ATOM 5173 C CA . SER B 1 145 ? 29.656 -16.188 6.465 1 96.44 145 SER B CA 1
ATOM 5174 C C . SER B 1 145 ? 29.266 -16.5 7.902 1 96.44 145 SER B C 1
ATOM 5176 O O . SER B 1 145 ? 29.188 -17.656 8.289 1 96.44 145 SER B O 1
ATOM 5178 N N . ASN B 1 146 ? 28.781 -15.57 8.656 1 95.19 146 ASN B N 1
ATOM 5179 C CA . ASN B 1 146 ? 28.391 -15.789 10.047 1 95.19 146 ASN B CA 1
ATOM 5180 C C . ASN B 1 146 ? 26.875 -15.758 10.219 1 95.19 146 ASN B C 1
ATOM 5182 O O . ASN B 1 146 ? 26.375 -15.781 11.344 1 95.19 146 ASN B O 1
ATOM 5186 N N . LEU B 1 147 ? 26.156 -15.734 9.164 1 97.88 147 LEU B N 1
ATOM 5187 C CA . LEU B 1 147 ? 24.703 -15.57 9.219 1 97.88 147 LEU B CA 1
ATOM 5188 C C . LEU B 1 147 ? 24 -16.859 8.828 1 97.88 147 LEU B C 1
ATOM 5190 O O . LEU B 1 147 ? 24.031 -17.266 7.664 1 97.88 147 LEU B O 1
ATOM 5194 N N . PRO B 1 148 ? 23.344 -17.531 9.789 1 98.06 148 PRO B N 1
ATOM 5195 C CA . PRO B 1 148 ? 22.531 -18.703 9.43 1 98.06 148 PRO B CA 1
ATOM 5196 C C . PRO B 1 148 ? 21.25 -18.328 8.695 1 98.06 148 PRO B C 1
ATOM 5198 O O . PRO B 1 148 ? 20.562 -17.375 9.078 1 98.06 148 PRO B O 1
ATOM 5201 N N . VAL B 1 149 ? 20.969 -19 7.641 1 98.25 149 VAL B N 1
ATOM 5202 C CA . VAL B 1 149 ? 19.75 -18.766 6.863 1 98.25 149 VAL B CA 1
ATOM 5203 C C . VAL B 1 149 ? 19.078 -20.094 6.535 1 98.25 149 VAL B C 1
ATOM 5205 O O . VAL B 1 149 ? 19.734 -21.141 6.551 1 98.25 149 VAL B O 1
ATOM 5208 N N . GLY B 1 150 ? 17.734 -20 6.316 1 97.94 150 GLY B N 1
ATOM 5209 C CA . GLY B 1 150 ? 17.047 -21.219 5.938 1 97.94 150 GLY B CA 1
ATOM 5210 C C . GLY B 1 150 ? 15.68 -21.359 6.598 1 97.94 150 GLY B C 1
ATOM 5211 O O . GLY B 1 150 ? 15.125 -20.375 7.094 1 97.94 150 GLY B O 1
ATOM 5212 N N . ARG B 1 151 ? 15.133 -22.562 6.582 1 95.38 151 ARG B N 1
ATOM 5213 C CA . ARG B 1 151 ? 13.75 -22.844 6.969 1 95.38 151 ARG B CA 1
ATOM 5214 C C . ARG B 1 151 ? 13.562 -22.672 8.469 1 95.38 151 ARG B C 1
ATOM 5216 O O . ARG B 1 151 ? 12.461 -22.359 8.93 1 95.38 151 ARG B O 1
ATOM 5223 N N . ASP B 1 152 ? 14.633 -22.828 9.219 1 96.06 152 ASP B N 1
ATOM 5224 C CA . ASP B 1 152 ? 14.523 -22.797 10.68 1 96.06 152 ASP B CA 1
ATOM 5225 C C . ASP B 1 152 ? 14.812 -21.391 11.211 1 96.06 152 ASP B C 1
ATOM 5227 O O . ASP B 1 152 ? 14.914 -21.188 12.422 1 96.06 152 ASP B O 1
ATOM 5231 N N . PHE B 1 153 ? 14.945 -20.438 10.328 1 97.5 153 PHE B N 1
ATOM 5232 C CA . PHE B 1 153 ? 15.25 -19.062 10.711 1 97.5 153 PHE B CA 1
ATOM 5233 C C . PHE B 1 153 ? 14.281 -18.078 10.062 1 97.5 153 PHE B C 1
ATOM 5235 O O . PHE B 1 153 ? 13.695 -18.375 9.016 1 97.5 153 PHE B O 1
ATOM 5242 N N . PRO B 1 154 ? 14.062 -16.891 10.703 1 97.31 154 PRO B N 1
ATOM 5243 C CA . PRO B 1 154 ? 13.312 -15.852 10 1 97.31 154 PRO B CA 1
ATOM 5244 C C . PRO B 1 154 ? 13.961 -15.453 8.672 1 97.31 154 PRO B C 1
ATOM 5246 O O . PRO B 1 154 ? 15.188 -15.5 8.547 1 97.31 154 PRO B O 1
ATOM 5249 N N . ALA B 1 155 ? 13.133 -15.07 7.719 1 98.44 155 ALA B N 1
ATOM 5250 C CA . ALA B 1 155 ? 13.664 -14.625 6.43 1 98.44 155 ALA B CA 1
ATOM 5251 C C . ALA B 1 155 ? 14.641 -13.461 6.609 1 98.44 155 ALA B C 1
ATOM 5253 O O . ALA B 1 155 ? 14.453 -12.617 7.488 1 98.44 155 ALA B O 1
ATOM 5254 N N . ARG B 1 156 ? 15.68 -13.484 5.809 1 98.81 156 ARG B N 1
ATOM 5255 C CA . ARG B 1 156 ? 16.688 -12.438 5.84 1 98.81 156 ARG B CA 1
ATOM 5256 C C . ARG B 1 156 ? 16.5 -11.453 4.688 1 98.81 156 ARG B C 1
ATOM 5258 O O . ARG B 1 156 ? 16.016 -11.836 3.621 1 98.81 156 ARG B O 1
ATOM 5265 N N . ILE B 1 157 ? 16.922 -10.203 4.918 1 98.94 157 ILE B N 1
ATOM 5266 C CA . ILE B 1 157 ? 16.781 -9.156 3.904 1 98.94 157 ILE B CA 1
ATOM 5267 C C . ILE B 1 157 ? 18.156 -8.797 3.348 1 98.94 157 ILE B C 1
ATOM 5269 O O . ILE B 1 157 ? 19.094 -8.555 4.105 1 98.94 157 ILE B O 1
ATOM 5273 N N . LEU B 1 158 ? 18.297 -8.867 2.064 1 98.88 158 LEU B N 1
ATOM 5274 C CA . LEU B 1 158 ? 19.438 -8.281 1.368 1 98.88 158 LEU B CA 1
ATOM 5275 C C . LEU B 1 158 ? 19.109 -6.879 0.871 1 98.88 158 LEU B C 1
ATOM 5277 O O . LEU B 1 158 ? 18.219 -6.703 0.035 1 98.88 158 LEU B O 1
ATOM 5281 N N . GLY B 1 159 ? 19.797 -5.879 1.423 1 98.75 159 GLY B N 1
ATOM 5282 C CA . GLY B 1 159 ? 19.688 -4.531 0.892 1 98.75 159 GLY B CA 1
ATOM 5283 C C . GLY B 1 159 ? 20.656 -4.254 -0.245 1 98.75 159 GLY B C 1
ATOM 5284 O O . GLY B 1 159 ? 21.859 -4.164 -0.03 1 98.75 159 GLY B O 1
ATOM 5285 N N . GLU B 1 160 ? 20.172 -4.062 -1.401 1 97.62 160 GLU B N 1
ATOM 5286 C CA . GLU B 1 160 ? 21.016 -3.904 -2.58 1 97.62 160 GLU B CA 1
ATOM 5287 C C . GLU B 1 160 ? 21.391 -2.441 -2.803 1 97.62 160 GLU B C 1
ATOM 5289 O O . GLU B 1 160 ? 20.516 -1.588 -2.945 1 97.62 160 GLU B O 1
ATOM 5294 N N . VAL B 1 161 ? 22.625 -2.172 -2.824 1 97.88 161 VAL B N 1
ATOM 5295 C CA . VAL B 1 161 ? 23.141 -0.894 -3.307 1 97.88 161 VAL B CA 1
ATOM 5296 C C . VAL B 1 161 ? 23.344 -0.956 -4.82 1 97.88 161 VAL B C 1
ATOM 5298 O O . VAL B 1 161 ? 24.375 -1.438 -5.297 1 97.88 161 VAL B O 1
ATOM 5301 N N . VAL B 1 162 ? 22.406 -0.437 -5.508 1 92.19 162 VAL B N 1
ATOM 5302 C CA . VAL B 1 162 ? 22.375 -0.534 -6.965 1 92.19 162 VAL B CA 1
ATOM 5303 C C . VAL B 1 162 ? 23.438 0.379 -7.562 1 92.19 162 VAL B C 1
ATOM 5305 O O . VAL B 1 162 ? 23.641 1.5 -7.09 1 92.19 162 VAL B O 1
ATOM 5308 N N . ASP B 1 163 ? 24.172 -0.068 -8.562 1 92.25 163 ASP B N 1
ATOM 5309 C CA . ASP B 1 163 ? 25.203 0.684 -9.266 1 92.25 163 ASP B CA 1
ATOM 5310 C C . ASP B 1 163 ? 26.266 1.203 -8.289 1 92.25 163 ASP B C 1
ATOM 5312 O O . ASP B 1 163 ? 26.594 2.393 -8.297 1 92.25 163 ASP B O 1
ATOM 5316 N N . ALA B 1 164 ? 26.734 0.317 -7.5 1 96.25 164 ALA B N 1
ATOM 5317 C CA . ALA B 1 164 ? 27.656 0.631 -6.418 1 96.25 164 ALA B CA 1
ATOM 5318 C C . ALA B 1 164 ? 28.891 1.364 -6.949 1 96.25 164 ALA B C 1
ATOM 5320 O O . ALA B 1 164 ? 29.328 2.359 -6.367 1 96.25 164 ALA B O 1
ATOM 5321 N N . PRO B 1 165 ? 29.484 0.927 -8.078 1 95.06 165 PRO B N 1
ATOM 5322 C CA . PRO B 1 165 ? 30.672 1.628 -8.57 1 95.06 165 PRO B CA 1
ATOM 5323 C C . PRO B 1 165 ? 30.422 3.111 -8.828 1 95.06 165 PRO B C 1
ATOM 5325 O O . PRO B 1 165 ? 31.312 3.938 -8.641 1 95.06 165 PRO B O 1
ATOM 5328 N N . LYS B 1 166 ? 29.266 3.443 -9.281 1 91.06 166 LYS B N 1
ATOM 5329 C CA . LYS B 1 166 ? 28.922 4.828 -9.602 1 91.06 166 LYS B CA 1
ATOM 5330 C C . LYS B 1 166 ? 28.812 5.676 -8.336 1 91.06 166 LYS B C 1
ATOM 5332 O O . LYS B 1 166 ? 29.031 6.887 -8.375 1 91.06 166 LYS B O 1
ATOM 5337 N N . LEU B 1 167 ? 28.531 5.125 -7.234 1 93.12 167 LEU B N 1
ATOM 5338 C CA . LEU B 1 167 ? 28.375 5.828 -5.965 1 93.12 167 LEU B CA 1
ATOM 5339 C C . LEU B 1 167 ? 29.719 6.027 -5.285 1 93.12 167 LEU B C 1
ATOM 5341 O O . LEU B 1 167 ? 29.875 6.93 -4.457 1 93.12 167 LEU B O 1
ATOM 5345 N N . GLY B 1 168 ? 30.656 5.145 -5.641 1 95.06 168 GLY B N 1
ATOM 5346 C CA . GLY B 1 168 ? 31.938 5.16 -4.934 1 95.06 168 GLY B CA 1
ATOM 5347 C C . GLY B 1 168 ? 31.844 4.574 -3.537 1 95.06 168 GLY B C 1
ATOM 5348 O O . GLY B 1 168 ? 30.766 4.18 -3.09 1 95.06 168 GLY B O 1
ATOM 5349 N N . VAL B 1 169 ? 32.969 4.516 -2.863 1 97.56 169 VAL B N 1
ATOM 5350 C CA . VAL B 1 169 ? 33.062 3.865 -1.561 1 97.56 169 VAL B CA 1
ATOM 5351 C C . VAL B 1 169 ? 32.219 4.609 -0.544 1 97.56 169 VAL B C 1
ATOM 5353 O O . VAL B 1 169 ? 31.438 3.996 0.195 1 97.56 169 VAL B O 1
ATOM 5356 N N . ASP B 1 170 ? 32.312 5.918 -0.538 1 97.62 170 ASP B N 1
ATOM 5357 C CA . ASP B 1 170 ? 31.562 6.719 0.435 1 97.62 170 ASP B CA 1
ATOM 5358 C C . ASP B 1 170 ? 30.062 6.547 0.265 1 97.62 170 ASP B C 1
ATOM 5360 O O . ASP B 1 170 ? 29.328 6.359 1.245 1 97.62 170 ASP B O 1
ATOM 5364 N N . GLY B 1 171 ? 29.672 6.633 -0.96 1 97.62 171 GLY B N 1
ATOM 5365 C CA . GLY B 1 171 ? 28.25 6.469 -1.251 1 97.62 171 GLY B CA 1
ATOM 5366 C C . GLY B 1 171 ? 27.719 5.09 -0.892 1 97.62 171 GLY B C 1
ATOM 5367 O O . GLY B 1 171 ? 26.625 4.961 -0.364 1 97.62 171 GLY B O 1
ATOM 5368 N N . VAL B 1 172 ? 28.484 4.102 -1.17 1 98.25 172 VAL B N 1
ATOM 5369 C CA . VAL B 1 172 ? 28.094 2.727 -0.875 1 98.25 172 VAL B CA 1
ATOM 5370 C C . VAL B 1 172 ? 27.984 2.531 0.637 1 98.25 172 VAL B C 1
ATOM 5372 O O . VAL B 1 172 ? 27.031 1.934 1.13 1 98.25 172 VAL B O 1
ATOM 5375 N N . VAL B 1 173 ? 28.984 3.035 1.359 1 98.5 173 VAL B N 1
ATOM 5376 C CA . VAL B 1 173 ? 29.016 2.881 2.811 1 98.5 173 VAL B CA 1
ATOM 5377 C C . VAL B 1 173 ? 27.812 3.584 3.426 1 98.5 173 VAL B C 1
ATOM 5379 O O . VAL B 1 173 ? 27.141 3.031 4.305 1 98.5 173 VAL B O 1
ATOM 5382 N N . GLU B 1 174 ? 27.531 4.77 2.994 1 97.75 174 GLU B N 1
ATOM 5383 C CA . GLU B 1 174 ? 26.391 5.527 3.506 1 97.75 174 GLU B CA 1
ATOM 5384 C C . GLU B 1 174 ? 25.094 4.773 3.287 1 97.75 174 GLU B C 1
ATOM 5386 O O . GLU B 1 174 ? 24.281 4.625 4.215 1 97.75 174 GLU B O 1
ATOM 5391 N N . LYS B 1 175 ? 24.891 4.312 2.133 1 97.5 175 LYS B N 1
ATOM 5392 C CA . LYS B 1 175 ? 23.672 3.588 1.796 1 97.5 175 LYS B CA 1
ATOM 5393 C C . LYS B 1 175 ? 23.578 2.27 2.557 1 97.5 175 LYS B C 1
ATOM 5395 O O . LYS B 1 175 ? 22.516 1.893 3.041 1 97.5 175 LYS B O 1
ATOM 5400 N N . ALA B 1 176 ? 24.641 1.569 2.59 1 98.62 176 ALA B N 1
ATOM 5401 C CA . ALA B 1 176 ? 24.688 0.289 3.293 1 98.62 176 ALA B CA 1
ATOM 5402 C C . ALA B 1 176 ? 24.344 0.464 4.77 1 98.62 176 ALA B C 1
ATOM 5404 O O . ALA B 1 176 ? 23.562 -0.312 5.332 1 98.62 176 ALA B O 1
ATOM 5405 N N . LEU B 1 177 ? 24.969 1.464 5.387 1 98.25 177 LEU B N 1
ATOM 5406 C CA . LEU B 1 177 ? 24.688 1.729 6.793 1 98.25 177 LEU B CA 1
ATOM 5407 C C . LEU B 1 177 ? 23.203 2.043 6.996 1 98.25 177 LEU B C 1
ATOM 5409 O O . LEU B 1 177 ? 22.594 1.585 7.965 1 98.25 177 LEU B O 1
ATOM 5413 N N . TYR B 1 178 ? 22.719 2.807 6.102 1 97.06 178 TYR B N 1
ATOM 5414 C CA . TYR B 1 178 ? 21.281 3.113 6.141 1 97.06 178 TYR B CA 1
ATOM 5415 C C . TYR B 1 178 ? 20.453 1.84 6.082 1 97.06 178 TYR B C 1
ATOM 5417 O O . TYR B 1 178 ? 19.562 1.632 6.91 1 97.06 178 TYR B O 1
ATOM 5425 N N . TYR B 1 179 ? 20.703 0.94 5.109 1 98.5 179 TYR B N 1
ATOM 5426 C CA . TYR B 1 179 ? 19.938 -0.299 4.945 1 98.5 179 TYR B CA 1
ATOM 5427 C C . TYR B 1 179 ? 20.047 -1.166 6.195 1 98.5 179 TYR B C 1
ATOM 5429 O O . TYR B 1 179 ? 19.062 -1.754 6.637 1 98.5 179 TYR B O 1
ATOM 5437 N N . LEU B 1 180 ? 21.203 -1.225 6.73 1 98.31 180 LEU B N 1
ATOM 5438 C CA . LEU B 1 180 ? 21.422 -2.045 7.918 1 98.31 180 LEU B CA 1
ATOM 5439 C C . LEU B 1 180 ? 20.641 -1.508 9.102 1 98.31 180 LEU B C 1
ATOM 5441 O O . LEU B 1 180 ? 20.016 -2.279 9.844 1 98.31 180 LEU B O 1
ATOM 5445 N N . ARG B 1 181 ? 20.609 -0.214 9.266 1 96.94 181 ARG B N 1
ATOM 5446 C CA . ARG B 1 181 ? 19.844 0.398 10.344 1 96.94 181 ARG B CA 1
ATOM 5447 C C . ARG B 1 181 ? 18.344 0.182 10.133 1 96.94 181 ARG B C 1
ATOM 5449 O O . ARG B 1 181 ? 17.594 0.077 11.102 1 96.94 181 ARG B O 1
ATOM 5456 N N . GLU B 1 182 ? 17.984 0.094 8.883 1 97.5 182 GLU B N 1
ATOM 5457 C CA . GLU B 1 182 ? 16.562 -0.096 8.555 1 97.5 182 GLU B CA 1
ATOM 5458 C C . GLU B 1 182 ? 16.156 -1.555 8.719 1 97.5 182 GLU B C 1
ATOM 5460 O O . GLU B 1 182 ? 14.961 -1.87 8.727 1 97.5 182 GLU B O 1
ATOM 5465 N N . GLY B 1 183 ? 17.109 -2.488 8.766 1 97.44 183 GLY B N 1
ATOM 5466 C CA . GLY B 1 183 ? 16.75 -3.855 9.094 1 97.44 183 GLY B CA 1
ATOM 5467 C C . GLY B 1 183 ? 17.312 -4.879 8.133 1 97.44 183 GLY B C 1
ATOM 5468 O O . GLY B 1 183 ? 17.016 -6.07 8.227 1 97.44 183 GLY B O 1
ATOM 5469 N N . ALA B 1 184 ? 18.172 -4.453 7.215 1 98.62 184 ALA B N 1
ATOM 5470 C CA . ALA B 1 184 ? 18.828 -5.41 6.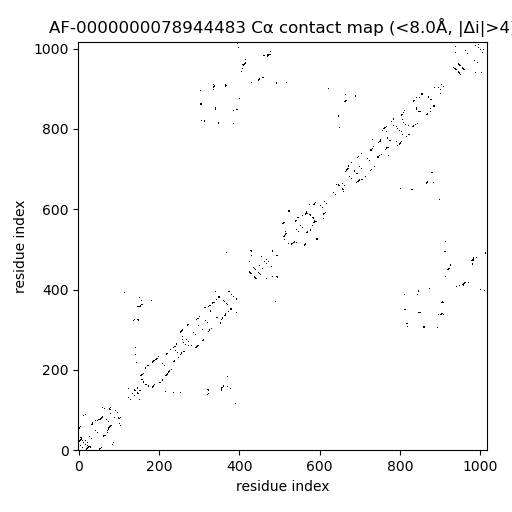328 1 98.62 184 ALA B CA 1
ATOM 5471 C C . ALA B 1 184 ? 19.797 -6.301 7.105 1 98.62 184 ALA B C 1
ATOM 5473 O O . ALA B 1 184 ? 20.406 -5.859 8.078 1 98.62 184 ALA B O 1
ATOM 5474 N N . ASP B 1 185 ? 19.906 -7.555 6.629 1 98.56 185 ASP B N 1
ATOM 5475 C CA . ASP B 1 185 ? 20.797 -8.523 7.254 1 98.56 185 ASP B CA 1
ATOM 5476 C C . ASP B 1 185 ? 22.078 -8.695 6.43 1 98.56 185 ASP B C 1
ATOM 5478 O O . ASP B 1 185 ? 23.109 -9.117 6.957 1 98.56 185 ASP B O 1
ATOM 5482 N N . ILE B 1 186 ? 21.969 -8.461 5.168 1 98.81 186 ILE B N 1
ATOM 5483 C CA . ILE B 1 186 ? 23.062 -8.586 4.207 1 98.81 186 ILE B CA 1
ATOM 5484 C C . ILE B 1 186 ? 23.125 -7.34 3.324 1 98.81 186 ILE B C 1
ATOM 5486 O O . ILE B 1 186 ? 22.078 -6.812 2.922 1 98.81 186 ILE B O 1
ATOM 5490 N N . VAL B 1 187 ? 24.328 -6.84 3.031 1 98.75 187 VAL B N 1
ATOM 5491 C CA . VAL B 1 187 ? 24.516 -5.762 2.066 1 98.75 187 VAL B CA 1
ATOM 5492 C C . VAL B 1 187 ? 24.891 -6.344 0.706 1 98.75 187 VAL B C 1
ATOM 5494 O O . VAL B 1 187 ? 25.875 -7.07 0.585 1 98.75 187 VAL B O 1
ATOM 5497 N N . ASP B 1 188 ? 24.109 -6.07 -0.252 1 98.62 188 ASP B N 1
ATOM 5498 C CA . ASP B 1 188 ? 24.359 -6.547 -1.608 1 98.62 188 ASP B CA 1
ATOM 5499 C C . ASP B 1 188 ? 25.016 -5.461 -2.461 1 98.62 188 ASP B C 1
ATOM 5501 O O . ASP B 1 188 ? 24.469 -4.363 -2.602 1 98.62 188 ASP B O 1
ATOM 5505 N N . ILE B 1 189 ? 26.094 -5.773 -2.992 1 98.5 189 ILE B N 1
ATOM 5506 C CA . ILE B 1 189 ? 26.797 -4.875 -3.902 1 98.5 189 ILE B CA 1
ATOM 5507 C C . ILE B 1 189 ? 26.344 -5.133 -5.336 1 98.5 189 ILE B C 1
ATOM 5509 O O . ILE B 1 189 ? 26.812 -6.066 -5.988 1 98.5 189 ILE B O 1
ATOM 5513 N N . GLY B 1 190 ? 25.484 -4.262 -5.805 1 96.06 190 GLY B N 1
ATOM 5514 C CA . GLY B 1 190 ? 25.016 -4.375 -7.176 1 96.06 190 GLY B CA 1
ATOM 5515 C C . GLY B 1 190 ? 25.906 -3.662 -8.18 1 96.06 190 GLY B C 1
ATOM 5516 O O . GLY B 1 190 ? 26 -2.434 -8.164 1 96.06 190 GLY B O 1
ATOM 5517 N N . MET B 1 191 ? 26.406 -4.406 -9.102 1 95.25 191 MET B N 1
ATOM 5518 C CA . MET B 1 191 ? 27.297 -3.842 -10.109 1 95.25 191 MET B CA 1
ATOM 5519 C C . MET B 1 191 ? 26.5 -3.234 -11.258 1 95.25 191 MET B C 1
ATOM 5521 O O . MET B 1 191 ? 25.266 -3.26 -11.242 1 95.25 191 MET B O 1
ATOM 5525 N N . VAL B 1 192 ? 27.25 -2.633 -12.18 1 87.06 192 VAL B N 1
ATOM 5526 C CA . VAL B 1 192 ? 26.594 -1.942 -13.289 1 87.06 192 VAL B CA 1
ATOM 5527 C C . VAL B 1 192 ? 26.516 -2.871 -14.5 1 87.06 192 VAL B C 1
ATOM 5529 O O . VAL B 1 192 ? 27.547 -3.295 -15.031 1 87.06 192 VAL B O 1
ATOM 5532 N N . ALA B 1 193 ? 25.297 -3.139 -14.922 1 77.56 193 ALA B N 1
ATOM 5533 C CA . ALA B 1 193 ? 25.094 -4.023 -16.062 1 77.56 193 ALA B CA 1
ATOM 5534 C C . ALA B 1 193 ? 25.75 -3.451 -17.312 1 77.56 193 ALA B C 1
ATOM 5536 O O . ALA B 1 193 ? 25.641 -2.256 -17.594 1 77.56 193 ALA B O 1
ATOM 5537 N N . GLY B 1 194 ? 26.422 -4.219 -18.016 1 75.31 194 GLY B N 1
ATOM 5538 C CA . GLY B 1 194 ? 27.031 -3.812 -19.266 1 75.31 194 GLY B CA 1
ATOM 5539 C C . GLY B 1 194 ? 28.406 -3.178 -19.094 1 75.31 194 GLY B C 1
ATOM 5540 O O . GLY B 1 194 ? 29.062 -2.842 -20.078 1 75.31 194 GLY B O 1
ATOM 5541 N N . GLU B 1 195 ? 28.812 -3.006 -17.859 1 82.88 195 GLU B N 1
ATOM 5542 C CA . GLU B 1 195 ? 30.141 -2.443 -17.578 1 82.88 195 GLU B CA 1
ATOM 5543 C C . GLU B 1 195 ? 31.031 -3.455 -16.859 1 82.88 195 GLU B C 1
ATOM 5545 O O . GLU B 1 195 ? 30.562 -4.523 -16.453 1 82.88 195 GLU B O 1
ATOM 5550 N N . THR B 1 196 ? 32.344 -3.188 -16.969 1 91.94 196 THR B N 1
ATOM 5551 C CA . THR B 1 196 ? 33.312 -3.947 -16.219 1 91.94 196 THR B CA 1
ATOM 5552 C C . THR B 1 196 ? 34.094 -3.041 -15.258 1 91.94 196 THR B C 1
ATOM 5554 O O . THR B 1 196 ? 34.844 -2.162 -15.68 1 91.94 196 THR B O 1
ATOM 5557 N N . ASN B 1 197 ? 33.875 -3.203 -13.969 1 94.12 197 ASN B N 1
ATOM 5558 C CA . ASN B 1 197 ? 34.438 -2.314 -12.961 1 94.12 197 ASN B CA 1
ATOM 5559 C C . ASN B 1 197 ? 35.344 -3.07 -11.992 1 94.12 197 ASN B C 1
ATOM 5561 O O . ASN B 1 197 ? 35.094 -3.059 -10.781 1 94.12 197 ASN B O 1
ATOM 5565 N N . LEU B 1 198 ? 36.438 -3.629 -12.445 1 96.25 198 LEU B N 1
ATOM 5566 C CA . LEU B 1 198 ? 37.344 -4.461 -11.656 1 96.25 198 LEU B CA 1
ATOM 5567 C C . LEU B 1 198 ? 38.031 -3.639 -10.57 1 96.25 198 LEU B C 1
ATOM 5569 O O . LEU B 1 198 ? 38.281 -4.133 -9.461 1 96.25 198 LEU B O 1
ATOM 5573 N N . GLU B 1 199 ? 38.375 -2.393 -10.867 1 96 199 GLU B N 1
ATOM 5574 C CA . GLU B 1 199 ? 39.062 -1.53 -9.898 1 96 199 GLU B CA 1
ATOM 5575 C C . GLU B 1 199 ? 38.188 -1.299 -8.664 1 96 199 GLU B C 1
ATOM 5577 O O . GLU B 1 199 ? 38.688 -1.245 -7.543 1 96 199 GLU B O 1
ATOM 5582 N N . PHE B 1 200 ? 36.969 -1.145 -8.852 1 97.25 200 PHE B N 1
ATOM 5583 C CA . PHE B 1 200 ? 36.031 -0.921 -7.742 1 97.25 200 PHE B CA 1
ATOM 5584 C C . PHE B 1 200 ? 36.031 -2.121 -6.805 1 97.25 200 PHE B C 1
ATOM 5586 O O . PHE B 1 200 ? 35.906 -1.963 -5.59 1 97.25 200 PHE B O 1
ATOM 5593 N N . ILE B 1 201 ? 36.094 -3.318 -7.332 1 97.44 201 ILE B N 1
ATOM 5594 C CA . ILE B 1 201 ? 35.969 -4.555 -6.57 1 97.44 201 ILE B CA 1
ATOM 5595 C C . ILE B 1 201 ? 37.094 -4.621 -5.535 1 97.44 201 ILE B C 1
ATOM 5597 O O . ILE B 1 201 ? 36.906 -5.129 -4.426 1 97.44 201 ILE B O 1
ATOM 5601 N N . GLU B 1 202 ? 38.219 -4.047 -5.891 1 96.56 202 GLU B N 1
ATOM 5602 C CA . GLU B 1 202 ? 39.375 -4.039 -4.988 1 96.56 202 GLU B CA 1
ATOM 5603 C C . GLU B 1 202 ? 39.094 -3.17 -3.764 1 96.56 202 GLU B C 1
ATOM 5605 O O . GLU B 1 202 ? 39.812 -3.258 -2.764 1 96.56 202 GLU B O 1
ATOM 5610 N N . LEU B 1 203 ? 38.062 -2.373 -3.832 1 97.25 203 LEU B N 1
ATOM 5611 C CA . LEU B 1 203 ? 37.75 -1.455 -2.744 1 97.25 203 LEU B CA 1
ATOM 5612 C C . LEU B 1 203 ? 36.719 -2.074 -1.792 1 97.25 203 LEU B C 1
ATOM 5614 O O . LEU B 1 203 ? 36.406 -1.501 -0.743 1 97.25 203 LEU B O 1
ATOM 5618 N N . ILE B 1 204 ? 36.219 -3.246 -2.049 1 97.19 204 ILE B N 1
ATOM 5619 C CA . ILE B 1 204 ? 35.188 -3.9 -1.268 1 97.19 204 ILE B CA 1
ATOM 5620 C C . ILE B 1 204 ? 35.688 -4.16 0.15 1 97.19 204 ILE B C 1
ATOM 5622 O O . ILE B 1 204 ? 34.938 -3.969 1.122 1 97.19 204 ILE B O 1
ATOM 5626 N N . PRO B 1 205 ? 36.969 -4.551 0.304 1 97.5 205 PRO B N 1
ATOM 5627 C CA . PRO B 1 205 ? 37.469 -4.73 1.672 1 97.5 205 PRO B CA 1
ATOM 5628 C C . PRO B 1 205 ? 37.406 -3.447 2.498 1 97.5 205 PRO B C 1
ATOM 5630 O O . PRO B 1 205 ? 37.125 -3.496 3.695 1 97.5 205 PRO B O 1
ATOM 5633 N N . GLU B 1 206 ? 37.688 -2.346 1.85 1 98.19 206 GLU B N 1
ATOM 5634 C CA . GLU B 1 206 ? 37.562 -1.069 2.549 1 98.19 206 GLU B CA 1
ATOM 5635 C C . GLU B 1 206 ? 36.125 -0.81 2.98 1 98.19 206 GLU B C 1
ATOM 5637 O O . GLU B 1 206 ? 35.875 -0.321 4.086 1 98.19 206 GLU B O 1
ATOM 5642 N N . ILE B 1 207 ? 35.188 -1.071 2.123 1 98.5 207 ILE B N 1
ATOM 5643 C CA . ILE B 1 207 ? 33.781 -0.921 2.436 1 98.5 207 ILE B CA 1
ATOM 5644 C C . ILE B 1 207 ? 33.438 -1.771 3.656 1 98.5 207 ILE B C 1
ATOM 5646 O O . ILE B 1 207 ? 32.781 -1.29 4.59 1 98.5 207 ILE B O 1
ATOM 5650 N N . ARG B 1 208 ? 33.812 -2.992 3.656 1 98 208 ARG B N 1
ATOM 5651 C CA . ARG B 1 208 ? 33.562 -3.902 4.766 1 98 208 ARG B CA 1
ATOM 5652 C C . ARG B 1 208 ? 34.125 -3.35 6.07 1 98 208 ARG B C 1
ATOM 5654 O O . ARG B 1 208 ? 33.469 -3.396 7.105 1 98 208 ARG B O 1
ATOM 5661 N N . GLU B 1 209 ? 35.312 -2.877 6.02 1 98.06 209 GLU B N 1
ATOM 5662 C CA . GLU B 1 209 ? 35.969 -2.32 7.203 1 98.06 209 GLU B CA 1
ATOM 5663 C C . GLU B 1 209 ? 35.188 -1.128 7.75 1 98.06 209 GLU B C 1
ATOM 5665 O O . GLU B 1 209 ? 35 -0.999 8.961 1 98.06 209 GLU B O 1
ATOM 5670 N N . ARG B 1 210 ? 34.781 -0.291 6.898 1 98.19 210 ARG B N 1
ATOM 5671 C CA . ARG B 1 210 ? 34.062 0.897 7.301 1 98.19 210 ARG B CA 1
ATOM 5672 C C . ARG B 1 210 ? 32.688 0.518 7.902 1 98.19 210 ARG B C 1
ATOM 5674 O O . ARG B 1 210 ? 32.188 1.199 8.797 1 98.19 210 ARG B O 1
ATOM 5681 N N . LEU B 1 211 ? 32.062 -0.493 7.367 1 98.19 211 LEU B N 1
ATOM 5682 C CA . LEU B 1 211 ? 30.828 -0.977 7.961 1 98.19 211 LEU B CA 1
ATOM 5683 C C . LEU B 1 211 ? 31.078 -1.525 9.359 1 98.19 211 LEU B C 1
ATOM 5685 O O . LEU B 1 211 ? 30.266 -1.308 10.266 1 98.19 211 LEU B O 1
ATOM 5689 N N . ARG B 1 212 ? 32.188 -2.223 9.555 1 97.44 212 ARG B N 1
ATOM 5690 C CA . ARG B 1 212 ? 32.531 -2.74 10.867 1 97.44 212 ARG B CA 1
ATOM 5691 C C . ARG B 1 212 ? 32.781 -1.606 11.867 1 97.44 212 ARG B C 1
ATOM 5693 O O . ARG B 1 212 ? 32.344 -1.696 13.023 1 97.44 212 ARG B O 1
ATOM 5700 N N . GLU B 1 213 ? 33.375 -0.635 11.359 1 97.56 213 GLU B N 1
ATOM 5701 C CA . GLU B 1 213 ? 33.594 0.544 12.188 1 97.56 213 GLU B CA 1
ATOM 5702 C C . GLU B 1 213 ? 32.281 1.191 12.586 1 97.56 213 GLU B C 1
ATOM 5704 O O . GLU B 1 213 ? 32.188 1.799 13.656 1 97.56 213 GLU B O 1
ATOM 5709 N N . GLY B 1 214 ? 31.422 1.058 11.711 1 96.38 214 GLY B N 1
ATOM 5710 C CA . GLY B 1 214 ? 30.094 1.577 11.992 1 96.38 214 GLY B CA 1
ATOM 5711 C C . GLY B 1 214 ? 29.281 0.675 12.906 1 96.38 214 GLY B C 1
ATOM 5712 O O . GLY B 1 214 ? 28.141 0.983 13.227 1 96.38 214 GLY B O 1
ATOM 5713 N N . GLY B 1 215 ? 29.812 -0.479 13.258 1 96.56 215 GLY B N 1
ATOM 5714 C CA . GLY B 1 215 ? 29.188 -1.361 14.219 1 96.56 215 GLY B CA 1
ATOM 5715 C C . GLY B 1 215 ? 28.516 -2.562 13.578 1 96.56 215 GLY B C 1
ATOM 5716 O O . GLY B 1 215 ? 27.75 -3.277 14.234 1 96.56 215 GLY B O 1
ATOM 5717 N N . PHE B 1 216 ? 28.781 -2.77 12.328 1 97.06 216 PHE B N 1
ATOM 5718 C CA . PHE B 1 216 ? 28.078 -3.846 11.633 1 97.06 216 PHE B CA 1
ATOM 5719 C C . PHE B 1 216 ? 29.078 -4.859 11.07 1 97.06 216 PHE B C 1
ATOM 5721 O O . PHE B 1 216 ? 29.938 -4.512 10.273 1 97.06 216 PHE B O 1
ATOM 5728 N N . ASN B 1 217 ? 28.953 -6.082 11.539 1 96.5 217 ASN B N 1
ATOM 5729 C CA . ASN B 1 217 ? 29.688 -7.219 10.984 1 96.5 217 ASN B CA 1
ATOM 5730 C C . ASN B 1 217 ? 28.75 -8.195 10.281 1 96.5 217 ASN B C 1
ATOM 5732 O O . ASN B 1 217 ? 28.406 -9.234 10.836 1 96.5 217 ASN B O 1
ATOM 5736 N N . VAL B 1 218 ? 28.328 -7.816 9.102 1 97.38 218 VAL B N 1
ATOM 5737 C CA . VAL B 1 218 ? 27.328 -8.562 8.352 1 97.38 218 VAL B CA 1
ATOM 5738 C C . VAL B 1 218 ? 27.938 -9.094 7.055 1 97.38 218 VAL B C 1
ATOM 5740 O O . VAL B 1 218 ? 28.953 -8.57 6.582 1 97.38 218 VAL B O 1
ATOM 5743 N N . PRO B 1 219 ? 27.344 -10.156 6.492 1 98.44 219 PRO B N 1
ATOM 5744 C CA . PRO B 1 219 ? 27.812 -10.633 5.188 1 98.44 219 PRO B CA 1
ATOM 5745 C C . PRO B 1 219 ? 27.609 -9.609 4.078 1 98.44 219 PRO B C 1
ATOM 5747 O O . PRO B 1 219 ? 26.719 -8.766 4.164 1 98.44 219 PRO B O 1
ATOM 5750 N N . MET B 1 220 ? 28.453 -9.719 3.096 1 98.38 220 MET B N 1
ATOM 5751 C CA . MET B 1 220 ? 28.328 -8.938 1.868 1 98.38 220 MET B CA 1
ATOM 5752 C C . MET B 1 220 ? 28.094 -9.844 0.667 1 98.38 220 MET B C 1
ATOM 5754 O O . MET B 1 220 ? 28.797 -10.844 0.493 1 98.38 220 MET B O 1
ATOM 5758 N N . SER B 1 221 ? 27.047 -9.555 -0.058 1 98.56 221 SER B N 1
ATOM 5759 C CA . SER B 1 221 ? 26.797 -10.266 -1.307 1 98.56 221 SER B CA 1
ATOM 5760 C C . SER B 1 221 ? 27.234 -9.438 -2.512 1 98.56 221 SER B C 1
ATOM 5762 O O . SER B 1 221 ? 27.406 -8.219 -2.412 1 98.56 221 SER B O 1
ATOM 5764 N N . PHE B 1 222 ? 27.531 -10.164 -3.547 1 98.12 222 PHE B N 1
ATOM 5765 C CA . PHE B 1 222 ? 28.016 -9.562 -4.785 1 98.12 222 PHE B CA 1
ATOM 5766 C C . PHE B 1 222 ? 27.109 -9.938 -5.957 1 98.12 222 PHE B C 1
ATOM 5768 O O . PHE B 1 222 ? 26.875 -11.117 -6.215 1 98.12 222 PHE B O 1
ATOM 5775 N N . ASP B 1 223 ? 26.594 -8.898 -6.672 1 96.56 223 ASP B N 1
ATOM 5776 C CA . ASP B 1 223 ? 25.625 -9.117 -7.75 1 96.56 223 ASP B CA 1
ATOM 5777 C C . ASP B 1 223 ? 26.141 -8.539 -9.07 1 96.56 223 ASP B C 1
ATOM 5779 O O . ASP B 1 223 ? 26.141 -7.324 -9.266 1 96.56 223 ASP B O 1
ATOM 5783 N N . SER B 1 224 ? 26.547 -9.422 -9.953 1 93 224 SER B N 1
ATOM 5784 C CA . SER B 1 224 ? 27.062 -9.047 -11.273 1 93 224 SER B CA 1
ATOM 5785 C C . SER B 1 224 ? 26.766 -10.133 -12.305 1 93 224 SER B C 1
ATOM 5787 O O . SER B 1 224 ? 26.766 -11.32 -11.984 1 93 224 SER B O 1
ATOM 5789 N N . LEU B 1 225 ? 26.516 -9.719 -13.5 1 83.5 225 LEU B N 1
ATOM 5790 C CA . LEU B 1 225 ? 26.359 -10.656 -14.602 1 83.5 225 LEU B CA 1
ATOM 5791 C C . LEU B 1 225 ? 27.688 -10.852 -15.344 1 83.5 225 LEU B C 1
ATOM 5793 O O . LEU B 1 225 ? 27.781 -11.695 -16.234 1 83.5 225 LEU B O 1
ATOM 5797 N N . ASN B 1 226 ? 28.656 -10.117 -14.93 1 87.31 226 ASN B N 1
ATOM 5798 C CA . ASN B 1 226 ? 29.969 -10.164 -15.531 1 87.31 226 ASN B CA 1
ATOM 5799 C C . ASN B 1 226 ? 30.875 -11.18 -14.828 1 87.31 226 ASN B C 1
ATOM 5801 O O . ASN B 1 226 ? 31.281 -10.977 -13.68 1 87.31 226 ASN B O 1
ATOM 5805 N N . THR B 1 227 ? 31.266 -12.234 -15.578 1 89.56 227 THR B N 1
ATOM 5806 C CA . THR B 1 227 ? 32.031 -13.344 -15.008 1 89.56 227 THR B CA 1
ATOM 5807 C C . THR B 1 227 ? 33.375 -12.859 -14.453 1 89.56 227 THR B C 1
ATOM 5809 O O . THR B 1 227 ? 33.812 -13.32 -13.398 1 89.56 227 THR B O 1
ATOM 5812 N N . ALA B 1 228 ? 34 -11.945 -15.148 1 92 228 ALA B N 1
ATOM 5813 C CA . ALA B 1 228 ? 35.281 -11.422 -14.688 1 92 228 ALA B CA 1
ATOM 5814 C C . ALA B 1 228 ? 35.125 -10.695 -13.352 1 92 228 ALA B C 1
ATOM 5816 O O . ALA B 1 228 ? 36.031 -10.781 -12.5 1 92 228 ALA B O 1
ATOM 5817 N N . GLU B 1 229 ? 34.062 -10 -13.195 1 95 229 GLU B N 1
ATOM 5818 C CA . GLU B 1 229 ? 33.812 -9.297 -11.938 1 95 229 GLU B CA 1
ATOM 5819 C C . GLU B 1 229 ? 33.562 -10.273 -10.797 1 95 229 GLU B C 1
ATOM 5821 O O . GLU B 1 229 ? 34.062 -10.078 -9.688 1 95 229 GLU B O 1
ATOM 5826 N N . ILE B 1 230 ? 32.844 -11.32 -11.062 1 94.44 230 ILE B N 1
ATOM 5827 C CA . ILE B 1 230 ? 32.531 -12.305 -10.031 1 94.44 230 ILE B CA 1
ATOM 5828 C C . ILE B 1 230 ? 33.844 -13.008 -9.602 1 94.44 230 ILE B C 1
ATOM 5830 O O . ILE B 1 230 ? 34.094 -13.18 -8.406 1 94.44 230 ILE B O 1
ATOM 5834 N N . GLU B 1 231 ? 34.656 -13.375 -10.555 1 93.25 231 GLU B N 1
ATOM 5835 C CA . GLU B 1 231 ? 35.906 -14.039 -10.258 1 93.25 231 GLU B CA 1
ATOM 5836 C C . GLU B 1 231 ? 36.781 -13.18 -9.352 1 93.25 231 GLU B C 1
ATOM 5838 O O . GLU B 1 231 ? 37.375 -13.68 -8.406 1 93.25 231 GLU B O 1
ATOM 5843 N N . ARG B 1 232 ? 36.812 -11.906 -9.672 1 94.44 232 ARG B N 1
ATOM 5844 C CA . ARG B 1 232 ? 37.656 -10.984 -8.906 1 94.44 232 ARG B CA 1
ATOM 5845 C C . ARG B 1 232 ? 37.125 -10.805 -7.488 1 94.44 232 ARG B C 1
ATOM 5847 O O . ARG B 1 232 ? 37.875 -10.555 -6.555 1 94.44 232 ARG B O 1
ATOM 5854 N N . ALA B 1 233 ? 35.844 -11 -7.293 1 96.19 233 ALA B N 1
ATOM 5855 C CA . ALA B 1 233 ? 35.156 -10.703 -6.023 1 96.19 233 ALA B CA 1
ATOM 5856 C C . ALA B 1 233 ? 35.156 -11.93 -5.117 1 96.19 233 ALA B C 1
ATOM 5858 O O . ALA B 1 233 ? 34.75 -11.844 -3.955 1 96.19 233 ALA B O 1
ATOM 5859 N N . LEU B 1 234 ? 35.625 -13.109 -5.566 1 94.31 234 LEU B N 1
ATOM 5860 C CA . LEU B 1 234 ? 35.5 -14.398 -4.879 1 94.31 234 LEU B CA 1
ATOM 5861 C C . LEU B 1 234 ? 36.125 -14.328 -3.49 1 94.31 234 LEU B C 1
ATOM 5863 O O . LEU B 1 234 ? 35.625 -14.977 -2.557 1 94.31 234 LEU B O 1
ATOM 5867 N N . ASP B 1 235 ? 37.094 -13.516 -3.361 1 93 235 ASP B N 1
ATOM 5868 C CA . ASP B 1 235 ? 37.812 -13.469 -2.076 1 93 235 ASP B CA 1
ATOM 5869 C C . ASP B 1 235 ? 37.219 -12.391 -1.175 1 93 235 ASP B C 1
ATOM 5871 O O . ASP B 1 235 ? 37.531 -12.32 0.013 1 93 235 ASP B O 1
ATOM 5875 N N . TYR B 1 236 ? 36.312 -11.586 -1.749 1 96.06 236 TYR B N 1
ATOM 5876 C CA . TYR B 1 236 ? 35.906 -10.406 -1.003 1 96.06 236 TYR B CA 1
ATOM 5877 C C . TYR B 1 236 ? 34.438 -10.523 -0.547 1 96.06 236 TYR B C 1
ATOM 5879 O O . TYR B 1 236 ? 34.062 -9.914 0.448 1 96.06 236 TYR B O 1
ATOM 5887 N N . ALA B 1 237 ? 33.594 -11.258 -1.225 1 97 237 ALA B N 1
ATOM 5888 C CA . ALA B 1 237 ? 32.188 -11.359 -0.904 1 97 237 ALA B CA 1
ATOM 5889 C C . ALA B 1 237 ? 31.859 -12.711 -0.272 1 97 237 ALA B C 1
ATOM 5891 O O . ALA B 1 237 ? 32.688 -13.633 -0.315 1 97 237 ALA B O 1
ATOM 5892 N N . ASP B 1 238 ? 30.703 -12.781 0.36 1 98 238 ASP B N 1
ATOM 5893 C CA . ASP B 1 238 ? 30.312 -13.969 1.115 1 98 238 ASP B CA 1
ATOM 5894 C C . ASP B 1 238 ? 29.219 -14.75 0.387 1 98 238 ASP B C 1
ATOM 5896 O O . ASP B 1 238 ? 28.953 -15.906 0.715 1 98 238 ASP B O 1
ATOM 5900 N N . LEU B 1 239 ? 28.594 -14.156 -0.529 1 98.38 239 LEU B N 1
ATOM 5901 C CA . LEU B 1 239 ? 27.484 -14.688 -1.327 1 98.38 239 LEU B CA 1
ATOM 5902 C C . LEU B 1 239 ? 27.5 -14.102 -2.734 1 98.38 239 LEU B C 1
ATOM 5904 O O . LEU B 1 239 ? 27.734 -12.906 -2.912 1 98.38 239 LEU B O 1
ATOM 5908 N N . PHE B 1 240 ? 27.281 -14.969 -3.736 1 97.88 240 PHE B N 1
ATOM 5909 C CA . PHE B 1 240 ? 27.344 -14.492 -5.117 1 97.88 240 PHE B CA 1
ATOM 5910 C C . PHE B 1 240 ? 26 -14.68 -5.805 1 97.88 240 PHE B C 1
ATOM 5912 O O . PHE B 1 240 ? 25.453 -15.781 -5.828 1 97.88 240 PHE B O 1
ATOM 5919 N N . LEU B 1 241 ? 25.438 -13.562 -6.32 1 96.81 241 LEU B N 1
ATOM 5920 C CA . LEU B 1 241 ? 24.156 -13.57 -7.012 1 96.81 241 LEU B CA 1
ATOM 5921 C C . LEU B 1 241 ? 24.359 -13.602 -8.523 1 96.81 241 LEU B C 1
ATOM 5923 O O . LEU B 1 241 ? 25.438 -13.297 -9.023 1 96.81 241 LEU B O 1
ATOM 5927 N N . SER B 1 242 ? 23.328 -14.039 -9.266 1 92.81 242 SER B N 1
ATOM 5928 C CA . SER B 1 242 ? 23.219 -13.984 -10.719 1 92.81 242 SER B CA 1
ATOM 5929 C C . SER B 1 242 ? 24.141 -15 -11.383 1 92.81 242 SER B C 1
ATOM 5931 O O . SER B 1 242 ? 24.766 -14.711 -12.414 1 92.81 242 SER B O 1
ATOM 5933 N N . VAL B 1 243 ? 24.375 -16.109 -10.758 1 95.31 243 VAL B N 1
ATOM 5934 C CA . VAL B 1 243 ? 25.047 -17.219 -11.406 1 95.31 243 VAL B CA 1
ATOM 5935 C C . VAL B 1 243 ? 24.047 -18.016 -12.25 1 95.31 243 VAL B C 1
ATOM 5937 O O . VAL B 1 243 ? 22.969 -18.359 -11.781 1 95.31 243 VAL B O 1
ATOM 5940 N N . ASP B 1 244 ? 24.375 -18.219 -13.492 1 94.88 244 ASP B N 1
ATOM 5941 C CA . ASP B 1 244 ? 23.453 -18.938 -14.383 1 94.88 244 ASP B CA 1
ATOM 5942 C C . ASP B 1 244 ? 24.188 -19.906 -15.289 1 94.88 244 ASP B C 1
ATOM 5944 O O . ASP B 1 244 ? 25.312 -20.297 -14.992 1 94.88 244 ASP B O 1
ATOM 5948 N N . GLU B 1 245 ? 23.562 -20.375 -16.328 1 95.38 245 GLU B N 1
ATOM 5949 C CA . GLU B 1 245 ? 24.125 -21.391 -17.203 1 95.38 245 GLU B CA 1
ATOM 5950 C C . GLU B 1 245 ? 25.359 -20.875 -17.953 1 95.38 245 GLU B C 1
ATOM 5952 O O . GLU B 1 245 ? 26.266 -21.641 -18.281 1 95.38 245 GLU B O 1
ATOM 5957 N N . SER B 1 246 ? 25.453 -19.594 -18.109 1 91.62 246 SER B N 1
ATOM 5958 C CA . SER B 1 246 ? 26.5 -19.016 -18.938 1 91.62 246 SER B CA 1
ATOM 5959 C C . SER B 1 246 ? 27.812 -18.891 -18.156 1 91.62 246 SER B C 1
ATOM 5961 O O . SER B 1 246 ? 28.891 -18.828 -18.75 1 91.62 246 SER B O 1
ATOM 5963 N N . ASN B 1 247 ? 27.797 -18.891 -16.828 1 92.31 247 ASN B N 1
ATOM 5964 C CA . ASN B 1 247 ? 29.016 -18.609 -16.078 1 92.31 247 ASN B CA 1
ATOM 5965 C C . ASN B 1 247 ? 29.266 -19.672 -15.008 1 92.31 247 ASN B C 1
ATOM 5967 O O . ASN B 1 247 ? 30.312 -19.656 -14.352 1 92.31 247 ASN B O 1
ATOM 5971 N N . LEU B 1 248 ? 28.469 -20.625 -14.945 1 94.19 248 LEU B N 1
ATOM 5972 C CA . LEU B 1 248 ? 28.484 -21.656 -13.914 1 94.19 248 LEU B CA 1
ATOM 5973 C C . LEU B 1 248 ? 29.812 -22.406 -13.914 1 94.19 248 LEU B C 1
ATOM 5975 O O . LEU B 1 248 ? 30.406 -22.641 -12.859 1 94.19 248 LEU B O 1
ATOM 5979 N N . GLU B 1 249 ? 30.328 -22.781 -14.992 1 91.31 249 GLU B N 1
ATOM 5980 C CA . GLU B 1 249 ? 31.516 -23.609 -15.109 1 91.31 249 GLU B CA 1
ATOM 5981 C C . GLU B 1 249 ? 32.781 -22.828 -14.703 1 91.31 249 GLU B C 1
ATOM 5983 O O . GLU B 1 249 ? 33.719 -23.422 -14.172 1 91.31 249 GLU B O 1
ATOM 5988 N N . GLY B 1 250 ? 32.719 -21.578 -14.844 1 87.06 250 GLY B N 1
ATOM 5989 C CA . GLY B 1 250 ? 33.938 -20.766 -14.602 1 87.06 250 GLY B CA 1
ATOM 5990 C C . GLY B 1 250 ? 34 -20.234 -13.18 1 87.06 250 GLY B C 1
ATOM 5991 O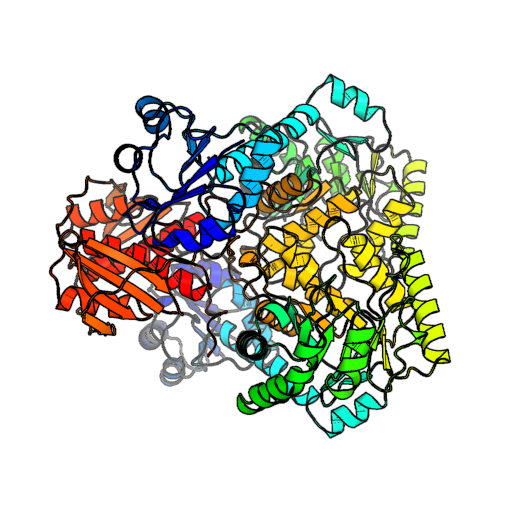 O . GLY B 1 250 ? 35 -19.625 -12.797 1 87.06 250 GLY B O 1
ATOM 5992 N N . LEU B 1 251 ? 33.062 -20.484 -12.305 1 90.25 251 LEU B N 1
ATOM 5993 C CA . LEU B 1 251 ? 33 -19.766 -11.031 1 90.25 251 LEU B CA 1
ATOM 5994 C C . LEU B 1 251 ? 32.969 -20.75 -9.859 1 90.25 251 LEU B C 1
ATOM 5996 O O . LEU B 1 251 ? 32.688 -20.359 -8.727 1 90.25 251 LEU B O 1
ATOM 6000 N N . VAL B 1 252 ? 33.469 -21.906 -9.992 1 89.06 252 VAL B N 1
ATOM 6001 C CA . VAL B 1 252 ? 33.344 -22.906 -8.938 1 89.06 252 VAL B CA 1
ATOM 6002 C C . VAL B 1 252 ? 34 -22.391 -7.652 1 89.06 252 VAL B C 1
ATOM 6004 O O . VAL B 1 252 ? 35.156 -21.969 -7.648 1 89.06 252 VAL B O 1
ATOM 6007 N N . THR B 1 253 ? 33.125 -22.297 -6.598 1 91.69 253 THR B N 1
ATOM 6008 C CA . THR B 1 253 ? 33.531 -21.766 -5.297 1 91.69 253 THR B CA 1
ATOM 6009 C C . THR B 1 253 ? 32.875 -22.531 -4.172 1 91.69 253 THR B C 1
ATOM 6011 O O . THR B 1 253 ? 31.859 -23.203 -4.391 1 91.69 253 THR B O 1
ATOM 6014 N N . ALA B 1 254 ? 33.531 -22.484 -3.002 1 92.31 254 ALA B N 1
ATOM 6015 C CA . ALA B 1 254 ? 32.938 -23.109 -1.816 1 92.31 254 ALA B CA 1
ATOM 6016 C C . ALA B 1 254 ? 31.891 -22.219 -1.166 1 92.31 254 ALA B C 1
ATOM 6018 O O . ALA B 1 254 ? 31.094 -22.672 -0.346 1 92.31 254 ALA B O 1
ATOM 6019 N N . LYS B 1 255 ? 31.828 -20.984 -1.542 1 95.56 255 LYS B N 1
ATOM 6020 C CA . LYS B 1 255 ? 30.875 -20.031 -0.984 1 95.56 255 LYS B CA 1
ATOM 6021 C C . LYS B 1 255 ? 29.5 -20.203 -1.604 1 95.56 255 LYS B C 1
ATOM 6023 O O . LYS B 1 255 ? 29.375 -20.734 -2.707 1 95.56 255 LYS B O 1
ATOM 6028 N N . PRO B 1 256 ? 28.469 -19.781 -0.859 1 97.75 256 PRO B N 1
ATOM 6029 C CA . PRO B 1 256 ? 27.125 -19.906 -1.404 1 97.75 256 PRO B CA 1
ATOM 6030 C C . PRO B 1 256 ? 26.922 -19.078 -2.676 1 97.75 256 PRO B C 1
ATOM 6032 O O . PRO B 1 256 ? 27.438 -17.969 -2.781 1 97.75 256 PRO B O 1
ATOM 6035 N N . VAL B 1 257 ? 26.156 -19.672 -3.615 1 97.81 257 VAL B N 1
ATOM 6036 C CA . VAL B 1 257 ? 25.844 -18.984 -4.859 1 97.81 257 VAL B CA 1
ATOM 6037 C C . VAL B 1 257 ? 24.328 -19.047 -5.109 1 97.81 257 VAL B C 1
ATOM 6039 O O . VAL B 1 257 ? 23.672 -20.031 -4.746 1 97.81 257 VAL B O 1
ATOM 6042 N N . VAL B 1 258 ? 23.781 -17.969 -5.641 1 98.44 258 VAL B N 1
ATOM 6043 C CA . VAL B 1 258 ? 22.375 -17.922 -6.07 1 98.44 258 VAL B CA 1
ATOM 6044 C C . VAL B 1 258 ? 22.281 -18.297 -7.547 1 98.44 258 VAL B C 1
ATOM 6046 O O . VAL B 1 258 ? 22.875 -17.625 -8.398 1 98.44 258 VAL B O 1
ATOM 6049 N N . LEU B 1 259 ? 21.609 -19.359 -7.844 1 98.06 259 LEU B N 1
ATOM 6050 C CA . LEU B 1 259 ? 21.391 -19.828 -9.203 1 98.06 259 LEU B CA 1
ATOM 6051 C C . LEU B 1 259 ? 20.109 -19.266 -9.789 1 98.06 259 LEU B C 1
ATOM 6053 O O . LEU B 1 259 ? 19.047 -19.328 -9.148 1 98.06 259 LEU B O 1
ATOM 6057 N N . ILE B 1 260 ? 20.188 -18.672 -10.93 1 96.75 260 ILE B N 1
ATOM 6058 C CA . ILE B 1 260 ? 19 -18.141 -11.594 1 96.75 260 ILE B CA 1
ATOM 6059 C C . ILE B 1 260 ? 18.781 -18.891 -12.906 1 96.75 260 ILE B C 1
ATOM 6061 O O . ILE B 1 260 ? 19.734 -19.344 -13.547 1 96.75 260 ILE B O 1
ATOM 6065 N N . PRO B 1 261 ? 17.531 -19.047 -13.359 1 97.56 261 PRO B N 1
ATOM 6066 C CA . PRO B 1 261 ? 17.172 -19.859 -14.523 1 97.56 261 PRO B CA 1
ATOM 6067 C C . PRO B 1 261 ? 17.344 -19.109 -15.844 1 97.56 261 PRO B C 1
ATOM 6069 O O . PRO B 1 261 ? 16.422 -19.031 -16.641 1 97.56 261 PRO B O 1
ATOM 6072 N N . THR B 1 262 ? 18.578 -18.609 -16.062 1 92.88 262 THR B N 1
ATOM 6073 C CA . THR B 1 262 ? 18.844 -17.891 -17.297 1 92.88 262 THR B CA 1
ATOM 6074 C C . THR B 1 262 ? 20.141 -18.375 -17.938 1 92.88 262 THR B C 1
ATOM 6076 O O . THR B 1 262 ? 20.891 -19.141 -17.328 1 92.88 262 THR B O 1
ATOM 6079 N N . ASN B 1 263 ? 20.297 -18.125 -19.219 1 92.25 263 ASN B N 1
ATOM 6080 C CA . ASN B 1 263 ? 21.562 -18.094 -19.938 1 92.25 263 ASN B CA 1
ATOM 6081 C C . ASN B 1 263 ? 21.828 -16.734 -20.578 1 92.25 263 ASN B C 1
ATOM 6083 O O . ASN B 1 263 ? 21.375 -16.469 -21.688 1 92.25 263 ASN B O 1
ATOM 6087 N N . GLN B 1 264 ? 22.531 -15.984 -19.875 1 82 264 GLN B N 1
ATOM 6088 C CA . GLN B 1 264 ? 22.703 -14.594 -20.266 1 82 264 GLN B CA 1
ATOM 6089 C C . GLN B 1 264 ? 23.469 -14.484 -21.578 1 82 264 GLN B C 1
ATOM 6091 O O . GLN B 1 264 ? 23.219 -13.578 -22.375 1 82 264 GLN B O 1
ATOM 6096 N N . LYS B 1 265 ? 24.391 -15.344 -21.812 1 82 265 LYS B N 1
ATOM 6097 C CA . LYS B 1 265 ? 25.172 -15.336 -23.047 1 82 265 LYS B CA 1
ATOM 6098 C C . LYS B 1 265 ? 24.266 -15.562 -24.25 1 82 265 LYS B C 1
ATOM 6100 O O . LYS B 1 265 ? 24.484 -14.977 -25.312 1 82 265 LYS B O 1
ATOM 6105 N N . LYS B 1 266 ? 23.266 -16.328 -24.078 1 87.81 266 LYS B N 1
ATOM 6106 C CA . LYS B 1 266 ? 22.359 -16.656 -25.188 1 87.81 266 LYS B CA 1
ATOM 6107 C C . LYS B 1 266 ? 21.078 -15.828 -25.125 1 87.81 266 LYS B C 1
ATOM 6109 O O . LYS B 1 266 ? 20.219 -15.938 -26 1 87.81 266 LYS B O 1
ATOM 6114 N N . GLY B 1 267 ? 20.938 -15.078 -24.094 1 83.88 267 GLY B N 1
ATOM 6115 C CA . GLY B 1 267 ? 19.719 -14.305 -23.906 1 83.88 267 GLY B CA 1
ATOM 6116 C C . GLY B 1 267 ? 18.484 -15.164 -23.672 1 83.88 267 GLY B C 1
ATOM 6117 O O . GLY B 1 267 ? 17.406 -14.875 -24.188 1 83.88 267 GLY B O 1
ATOM 6118 N N . PHE B 1 268 ? 18.594 -16.25 -22.922 1 89.81 268 PHE B N 1
ATOM 6119 C CA . PHE B 1 268 ? 17.516 -17.219 -22.734 1 89.81 268 PHE B CA 1
ATOM 6120 C C . PHE B 1 268 ? 16.938 -17.109 -21.328 1 89.81 268 PHE B C 1
ATOM 6122 O O . PHE B 1 268 ? 17.672 -16.938 -20.359 1 89.81 268 PHE B O 1
ATOM 6129 N N . PHE B 1 269 ? 15.609 -17.203 -21.266 1 89.06 269 PHE B N 1
ATOM 6130 C CA . PHE B 1 269 ? 14.836 -17.203 -20.031 1 89.06 269 PHE B CA 1
ATOM 6131 C C . PHE B 1 269 ? 13.5 -17.906 -20.219 1 89.06 269 PHE B C 1
ATOM 6133 O O . PHE B 1 269 ? 12.648 -17.422 -20.984 1 89.06 269 PHE B O 1
ATOM 6140 N N . PRO B 1 270 ? 13.297 -19.016 -19.594 1 94.44 270 PRO B N 1
ATOM 6141 C CA . PRO B 1 270 ? 12.008 -19.703 -19.734 1 94.44 270 PRO B CA 1
ATOM 6142 C C . PRO B 1 270 ? 10.867 -18.953 -19.062 1 94.44 270 PRO B C 1
ATOM 6144 O O . PRO B 1 270 ? 10.844 -18.844 -17.828 1 94.44 270 PRO B O 1
ATOM 6147 N N . VAL B 1 271 ? 9.859 -18.641 -19.828 1 89.69 271 VAL B N 1
ATOM 6148 C CA . VAL B 1 271 ? 8.773 -17.812 -19.328 1 89.69 271 VAL B CA 1
ATOM 6149 C C . VAL B 1 271 ? 7.715 -18.688 -18.656 1 89.69 271 VAL B C 1
ATOM 6151 O O . VAL B 1 271 ? 7 -18.234 -17.766 1 89.69 271 VAL B O 1
ATOM 6154 N N . ARG B 1 272 ? 7.5 -19.938 -19.125 1 93.88 272 ARG B N 1
ATOM 6155 C CA . ARG B 1 272 ? 6.5 -20.844 -18.547 1 93.88 272 ARG B CA 1
ATOM 6156 C C . ARG B 1 272 ? 6.973 -21.391 -17.219 1 93.88 272 ARG B C 1
ATOM 6158 O O . ARG B 1 272 ? 8.094 -21.891 -17.109 1 93.88 272 ARG B O 1
ATOM 6165 N N . PRO B 1 273 ? 6.148 -21.375 -16.219 1 97.25 273 PRO B N 1
ATOM 6166 C CA . PRO B 1 273 ? 6.566 -21.766 -14.867 1 97.25 273 PRO B CA 1
ATOM 6167 C C . PRO B 1 273 ? 7.184 -23.172 -14.828 1 97.25 273 PRO B C 1
ATOM 6169 O O . PRO B 1 273 ? 8.242 -23.359 -14.227 1 97.25 273 PRO B O 1
ATOM 6172 N N . PHE B 1 274 ? 6.59 -24.156 -15.5 1 96.94 274 PHE B N 1
ATOM 6173 C CA . PHE B 1 274 ? 7.078 -25.531 -15.469 1 96.94 274 PHE B CA 1
ATOM 6174 C C . PHE B 1 274 ? 8.453 -25.625 -16.109 1 96.94 274 PHE B C 1
ATOM 6176 O O . PHE B 1 274 ? 9.344 -26.297 -15.586 1 96.94 274 PHE B O 1
ATOM 6183 N N . GLU B 1 275 ? 8.617 -24.906 -17.203 1 97.25 275 GLU B N 1
ATOM 6184 C CA . GLU B 1 275 ? 9.898 -24.922 -17.891 1 97.25 275 GLU B CA 1
ATOM 6185 C C . GLU B 1 275 ? 10.984 -24.25 -17.078 1 97.25 275 GLU B C 1
ATOM 6187 O O . GLU B 1 275 ? 12.141 -24.688 -17.078 1 97.25 275 GLU B O 1
ATOM 6192 N N . ARG B 1 276 ? 10.57 -23.219 -16.469 1 96.31 276 ARG B N 1
ATOM 6193 C CA . ARG B 1 276 ? 11.5 -22.469 -15.625 1 96.31 276 ARG B CA 1
ATOM 6194 C C . ARG B 1 276 ? 12.016 -23.344 -14.484 1 96.31 276 ARG B C 1
ATOM 6196 O O . ARG B 1 276 ? 13.219 -23.328 -14.188 1 96.31 276 ARG B O 1
ATOM 6203 N N . VAL B 1 277 ? 11.133 -24.094 -13.852 1 98.69 277 VAL B N 1
ATOM 6204 C CA . VAL B 1 277 ? 11.469 -24.984 -12.75 1 98.69 277 VAL B CA 1
ATOM 6205 C C . VAL B 1 277 ? 12.406 -26.094 -13.242 1 98.69 277 VAL B C 1
ATOM 6207 O O . VAL B 1 277 ? 13.453 -26.344 -12.641 1 98.69 277 VAL B O 1
ATOM 6210 N N . GLU B 1 278 ? 12.07 -26.734 -14.352 1 98.62 278 GLU B N 1
ATOM 6211 C CA . GLU B 1 278 ? 12.883 -27.812 -14.898 1 98.62 278 GLU B CA 1
ATOM 6212 C C . GLU B 1 278 ? 14.273 -27.312 -15.281 1 98.62 278 GLU B C 1
ATOM 6214 O O . GLU B 1 278 ? 15.273 -28 -15.023 1 98.62 278 GLU B O 1
ATOM 6219 N N . PHE B 1 279 ? 14.273 -26.172 -15.859 1 98.25 279 PHE B N 1
ATOM 6220 C CA . PHE B 1 279 ? 15.547 -25.594 -16.266 1 98.25 279 PHE B CA 1
ATOM 6221 C C . PHE B 1 279 ? 16.438 -25.359 -15.055 1 98.25 279 PHE B C 1
ATOM 6223 O O . PHE B 1 279 ? 17.625 -25.703 -15.078 1 98.25 279 PHE B O 1
ATOM 6230 N N . LEU B 1 280 ? 15.859 -24.781 -14.016 1 98.56 280 LEU B N 1
ATOM 6231 C CA . LEU B 1 280 ? 16.641 -24.469 -12.828 1 98.56 280 LEU B CA 1
ATOM 6232 C C . LEU B 1 280 ? 17.094 -25.734 -12.109 1 98.56 280 LEU B C 1
ATOM 6234 O O . LEU B 1 280 ? 18.203 -25.797 -11.578 1 98.56 280 LEU B O 1
ATOM 6238 N N . GLU B 1 281 ? 16.281 -26.766 -12.07 1 98.69 281 GLU B N 1
ATOM 6239 C CA . GLU B 1 281 ? 16.641 -28.062 -11.477 1 98.69 281 GLU B CA 1
ATOM 6240 C C . GLU B 1 281 ? 17.812 -28.703 -12.227 1 98.69 281 GLU B C 1
ATOM 6242 O O . GLU B 1 281 ? 18.719 -29.25 -11.609 1 98.69 281 GLU B O 1
ATOM 6247 N N . ASN B 1 282 ? 17.703 -28.625 -13.523 1 98.38 282 ASN B N 1
ATOM 6248 C CA . ASN B 1 282 ? 18.797 -29.141 -14.336 1 98.38 282 ASN B CA 1
ATOM 6249 C C . ASN B 1 282 ? 20.094 -28.391 -14.078 1 98.38 282 ASN B C 1
ATOM 6251 O O . ASN B 1 282 ? 21.172 -28.984 -13.969 1 98.38 282 ASN B O 1
ATOM 6255 N N . LEU B 1 283 ? 19.953 -27.094 -14.016 1 98.19 283 LEU B N 1
ATOM 6256 C CA . LEU B 1 283 ? 21.109 -26.25 -13.742 1 98.19 283 LEU B CA 1
ATOM 6257 C C . LEU B 1 283 ? 21.703 -26.578 -12.367 1 98.19 283 LEU B C 1
ATOM 6259 O O . LEU B 1 283 ? 22.922 -26.594 -12.203 1 98.19 283 LEU B O 1
ATOM 6263 N N . LYS B 1 284 ? 20.906 -26.75 -11.383 1 98.25 284 LYS B N 1
ATOM 6264 C CA . LYS B 1 284 ? 21.328 -27.141 -10.047 1 98.25 284 LYS B CA 1
ATOM 6265 C C . LYS B 1 284 ? 22.094 -28.453 -10.086 1 98.25 284 LYS B C 1
ATOM 6267 O O . LYS B 1 284 ? 23.141 -28.594 -9.438 1 98.25 284 LYS B O 1
ATOM 6272 N N . GLY B 1 285 ? 21.578 -29.438 -10.812 1 98.12 285 GLY B N 1
ATOM 6273 C CA . GLY B 1 285 ? 22.281 -30.703 -10.984 1 98.12 285 GLY B CA 1
ATOM 6274 C C . GLY B 1 285 ? 23.656 -30.531 -11.578 1 98.12 285 GLY B C 1
ATOM 6275 O O . GLY B 1 285 ? 24.625 -31.125 -11.094 1 98.12 285 GLY B O 1
ATOM 6276 N N . LYS B 1 286 ? 23.734 -29.703 -12.594 1 97.81 286 LYS B N 1
ATOM 6277 C CA . LYS B 1 286 ? 25.016 -29.422 -13.219 1 97.81 286 LYS B CA 1
ATOM 6278 C C . LYS B 1 286 ? 25.984 -28.781 -12.227 1 97.81 286 LYS B C 1
ATOM 6280 O O . LYS B 1 286 ? 27.172 -29.094 -12.219 1 97.81 286 LYS B O 1
ATOM 6285 N N . ALA B 1 287 ? 25.469 -27.875 -11.477 1 97.94 287 ALA B N 1
ATOM 6286 C CA . ALA B 1 287 ? 26.281 -27.188 -10.477 1 97.94 287 ALA B CA 1
ATOM 6287 C C . ALA B 1 287 ? 26.828 -28.188 -9.453 1 97.94 287 ALA B C 1
ATOM 6289 O O . ALA B 1 287 ? 28.016 -28.125 -9.094 1 97.94 287 ALA B O 1
ATOM 6290 N N . LEU B 1 288 ? 26.016 -29.062 -9 1 97.06 288 LEU B N 1
ATOM 6291 C CA . LEU B 1 288 ? 26.438 -30.078 -8.039 1 97.06 288 LEU B CA 1
ATOM 6292 C C . LEU B 1 288 ? 27.516 -30.969 -8.641 1 97.06 288 LEU B C 1
ATOM 6294 O O . LEU B 1 288 ? 28.5 -31.297 -7.965 1 97.06 288 LEU B O 1
ATOM 6298 N N . ASP B 1 289 ? 27.375 -31.281 -9.867 1 97.31 289 ASP B N 1
ATOM 6299 C CA . ASP B 1 289 ? 28.359 -32.094 -10.57 1 97.31 289 ASP B CA 1
ATOM 6300 C C . ASP B 1 289 ? 29.719 -31.391 -10.656 1 97.31 289 ASP B C 1
ATOM 6302 O O . ASP B 1 289 ? 30.766 -32.031 -10.656 1 97.31 289 ASP B O 1
ATOM 6306 N N . LEU B 1 290 ? 29.641 -30.094 -10.734 1 96.62 290 LEU B N 1
ATOM 6307 C CA . LEU B 1 290 ? 30.844 -29.281 -10.875 1 96.62 290 LEU B CA 1
ATOM 6308 C C . LEU B 1 290 ? 31.531 -29.094 -9.516 1 96.62 290 LEU B C 1
ATOM 6310 O O . LEU B 1 290 ? 32.688 -28.641 -9.453 1 96.62 290 LEU B O 1
ATOM 6314 N N . GLY B 1 291 ? 30.75 -29.328 -8.406 1 95.56 291 GLY B N 1
ATOM 6315 C CA . GLY B 1 291 ? 31.391 -29.297 -7.102 1 95.56 291 GLY B CA 1
ATOM 6316 C C . GLY B 1 291 ? 30.812 -28.219 -6.191 1 95.56 291 GLY B C 1
ATOM 6317 O O . GLY B 1 291 ? 31.25 -28.062 -5.047 1 95.56 291 GLY B O 1
ATOM 6318 N N . TYR B 1 292 ? 29.812 -27.484 -6.672 1 95.44 292 TYR B N 1
ATOM 6319 C CA . TYR B 1 292 ? 29.141 -26.531 -5.797 1 95.44 292 TYR B CA 1
ATOM 6320 C C . TYR B 1 292 ? 28.5 -27.219 -4.609 1 95.44 292 TYR B C 1
ATOM 6322 O O . TYR B 1 292 ? 27.938 -28.312 -4.754 1 95.44 292 TYR B O 1
ATOM 6330 N N . LYS B 1 293 ? 28.562 -26.578 -3.441 1 91.81 293 LYS B N 1
ATOM 6331 C CA . LYS B 1 293 ? 28.016 -27.234 -2.252 1 91.81 293 LYS B CA 1
ATOM 6332 C C . LYS B 1 293 ? 26.859 -26.422 -1.675 1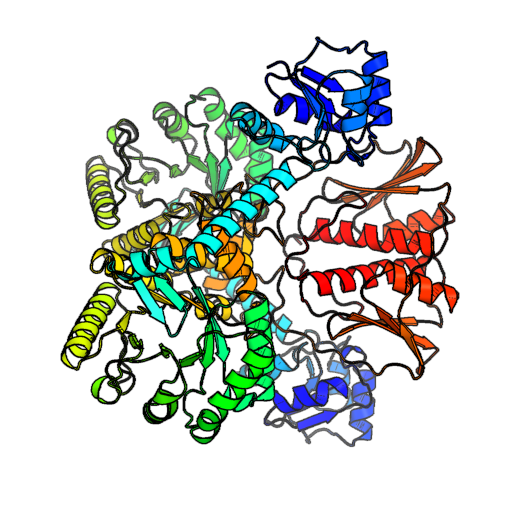 91.81 293 LYS B C 1
ATOM 6334 O O . LYS B 1 293 ? 25.906 -26.984 -1.116 1 91.81 293 LYS B O 1
ATOM 6339 N N . ASN B 1 294 ? 26.922 -25.141 -1.741 1 95.19 294 ASN B N 1
ATOM 6340 C CA . ASN B 1 294 ? 25.922 -24.25 -1.169 1 95.19 294 ASN B CA 1
ATOM 6341 C C . ASN B 1 294 ? 25.172 -23.484 -2.254 1 95.19 294 ASN B C 1
ATOM 6343 O O . ASN B 1 294 ? 25.578 -22.391 -2.645 1 95.19 294 ASN B O 1
ATOM 6347 N N . LEU B 1 295 ? 24.047 -24.125 -2.676 1 97.94 295 LEU B N 1
ATOM 6348 C CA . LEU B 1 295 ? 23.281 -23.547 -3.777 1 97.94 295 LEU B CA 1
ATOM 6349 C C . LEU B 1 295 ? 21.969 -22.953 -3.275 1 97.94 295 LEU B C 1
ATOM 6351 O O . LEU B 1 295 ? 21.281 -23.562 -2.449 1 97.94 295 LEU B O 1
ATOM 6355 N N . ILE B 1 296 ? 21.672 -21.734 -3.723 1 98.75 296 ILE B N 1
ATOM 6356 C CA . ILE B 1 296 ? 20.438 -21.031 -3.393 1 98.75 296 ILE B CA 1
ATOM 6357 C C . ILE B 1 296 ? 19.672 -20.703 -4.672 1 98.75 296 ILE B C 1
ATOM 6359 O O . ILE B 1 296 ? 20 -19.734 -5.363 1 98.75 296 ILE B O 1
ATOM 6363 N N . PRO B 1 297 ? 18.672 -21.484 -5.008 1 98.81 297 PRO B N 1
ATOM 6364 C CA . PRO B 1 297 ? 17.875 -21.219 -6.207 1 98.81 297 PRO B CA 1
ATOM 6365 C C . PRO B 1 297 ? 17.031 -19.953 -6.09 1 98.81 297 PRO B C 1
ATOM 6367 O O . PRO B 1 297 ? 16.484 -19.672 -5.023 1 98.81 297 PRO B O 1
ATOM 6370 N N . ASP B 1 298 ? 16.953 -19.156 -7.129 1 98.5 298 ASP B N 1
ATOM 6371 C CA . ASP B 1 298 ? 16.094 -18 -7.344 1 98.5 298 ASP B CA 1
ATOM 6372 C C . ASP B 1 298 ? 15.328 -18.109 -8.664 1 98.5 298 ASP B C 1
ATOM 6374 O O . ASP B 1 298 ? 15.922 -18.031 -9.742 1 98.5 298 ASP B O 1
ATOM 6378 N N . LEU B 1 299 ? 14.023 -18.25 -8.586 1 98.12 299 LEU B N 1
ATOM 6379 C CA . LEU B 1 299 ? 13.211 -18.422 -9.789 1 98.12 299 LEU B CA 1
ATOM 6380 C C . LEU B 1 299 ? 12.898 -17.078 -10.43 1 98.12 299 LEU B C 1
ATOM 6382 O O . LEU B 1 299 ? 12.227 -17.016 -11.469 1 98.12 299 LEU B O 1
ATOM 6386 N N . ILE B 1 300 ? 13.359 -15.984 -9.867 1 95.44 300 ILE B N 1
ATOM 6387 C CA . ILE B 1 300 ? 13.203 -14.617 -10.344 1 95.44 300 ILE B CA 1
ATOM 6388 C C . ILE B 1 300 ? 11.742 -14.195 -10.211 1 95.44 300 ILE B C 1
ATOM 6390 O O . ILE B 1 300 ? 10.875 -14.68 -10.945 1 95.44 300 ILE B O 1
ATOM 6394 N N . LEU B 1 301 ? 11.461 -13.367 -9.297 1 96 301 LEU B N 1
ATOM 6395 C CA . LEU B 1 301 ? 10.164 -12.719 -9.172 1 96 301 LEU B CA 1
ATOM 6396 C C . LEU B 1 301 ? 10.039 -11.555 -10.156 1 96 301 LEU B C 1
ATOM 6398 O O . LEU B 1 301 ? 10.602 -10.484 -9.922 1 96 301 LEU B O 1
ATOM 6402 N N . GLU B 1 302 ? 9.258 -11.781 -11.148 1 92.19 302 GLU B N 1
ATOM 6403 C CA . GLU B 1 302 ? 9.07 -10.734 -12.156 1 92.19 302 GLU B CA 1
ATOM 6404 C C . GLU B 1 302 ? 8.078 -9.68 -11.68 1 92.19 302 GLU B C 1
ATOM 6406 O O . GLU B 1 302 ? 7.27 -9.945 -10.781 1 92.19 302 GLU B O 1
ATOM 6411 N N . HIS B 1 303 ? 8.172 -8.578 -12.25 1 91.19 303 HIS B N 1
ATOM 6412 C CA . HIS B 1 303 ? 7.211 -7.523 -11.961 1 91.19 303 HIS B CA 1
ATOM 6413 C C . HIS B 1 303 ? 5.895 -7.758 -12.703 1 91.19 303 HIS B C 1
ATOM 6415 O O . HIS B 1 303 ? 5.816 -8.625 -13.578 1 91.19 303 HIS B O 1
ATOM 6421 N N . VAL B 1 304 ? 4.77 -7.008 -12.328 1 92.06 304 VAL B N 1
ATOM 6422 C CA . VAL B 1 304 ? 3.512 -6.984 -13.07 1 92.06 304 VAL B CA 1
ATOM 6423 C C . VAL B 1 304 ? 3.756 -6.492 -14.492 1 92.06 304 VAL B C 1
ATOM 6425 O O . VAL B 1 304 ? 4.496 -5.527 -14.703 1 92.06 304 VAL B O 1
ATOM 6428 N N . PRO B 1 305 ? 3.262 -7.211 -15.555 1 91 305 PRO B N 1
ATOM 6429 C CA . PRO B 1 305 ? 2.195 -8.211 -15.492 1 91 305 PRO B CA 1
ATOM 6430 C C . PRO B 1 305 ? 2.727 -9.641 -15.578 1 91 305 PRO B C 1
ATOM 6432 O O . PRO B 1 305 ? 2.127 -10.492 -16.25 1 91 305 PRO B O 1
ATOM 6435 N N . HIS B 1 306 ? 3.828 -9.977 -14.969 1 93.12 306 HIS B N 1
ATOM 6436 C CA . HIS B 1 306 ? 4.383 -11.328 -15.016 1 93.12 306 HIS B CA 1
ATOM 6437 C C . HIS B 1 306 ? 4.621 -11.875 -13.617 1 93.12 306 HIS B C 1
ATOM 6439 O O . HIS B 1 306 ? 5.367 -12.844 -13.445 1 93.12 306 HIS B O 1
ATOM 6445 N N . LEU B 1 307 ? 4.027 -11.273 -12.664 1 96.69 307 LEU B N 1
ATOM 6446 C CA . LEU B 1 307 ? 4.227 -11.633 -11.266 1 96.69 307 LEU B CA 1
ATOM 6447 C C . LEU B 1 307 ? 3.572 -12.969 -10.945 1 96.69 307 LEU B C 1
ATOM 6449 O O . LEU B 1 307 ? 4.156 -13.797 -10.234 1 96.69 307 LEU B O 1
ATOM 6453 N N . ALA B 1 308 ? 2.361 -13.234 -11.469 1 98.12 308 ALA B N 1
ATOM 6454 C CA . ALA B 1 308 ? 1.612 -14.453 -11.156 1 98.12 308 ALA B CA 1
ATOM 6455 C C . ALA B 1 308 ? 2.375 -15.695 -11.602 1 98.12 308 ALA B C 1
ATOM 6457 O O . ALA B 1 308 ? 2.521 -16.656 -10.836 1 98.12 308 ALA B O 1
ATOM 6458 N N . ARG B 1 309 ? 2.895 -15.703 -12.805 1 96.88 309 ARG B N 1
ATOM 6459 C CA . ARG B 1 309 ? 3.604 -16.875 -13.312 1 96.88 309 ARG B CA 1
ATOM 6460 C C . ARG B 1 309 ? 4.887 -17.125 -12.523 1 96.88 309 ARG B C 1
ATOM 6462 O O . ARG B 1 309 ? 5.301 -18.266 -12.344 1 96.88 309 ARG B O 1
ATOM 6469 N N . SER B 1 310 ? 5.504 -16.031 -12.086 1 97.62 310 SER B N 1
ATOM 6470 C CA . SER B 1 310 ? 6.719 -16.203 -11.297 1 97.62 310 SER B CA 1
ATOM 6471 C C . SER B 1 310 ? 6.41 -16.766 -9.922 1 97.62 310 SER B C 1
ATOM 6473 O O . SER B 1 310 ? 7.168 -17.578 -9.391 1 97.62 310 SER B O 1
ATOM 6475 N N . ILE B 1 311 ? 5.281 -16.344 -9.312 1 98.56 311 ILE B N 1
ATOM 6476 C CA . ILE B 1 311 ? 4.844 -16.922 -8.055 1 98.56 311 ILE B CA 1
ATOM 6477 C C . ILE B 1 311 ? 4.547 -18.406 -8.25 1 98.56 311 ILE B C 1
ATOM 6479 O O . ILE B 1 311 ? 4.922 -19.234 -7.414 1 98.56 311 ILE B O 1
ATOM 6483 N N . THR B 1 312 ? 3.943 -18.734 -9.336 1 98.69 312 THR B N 1
ATOM 6484 C CA . THR B 1 312 ? 3.645 -20.125 -9.664 1 98.69 312 THR B CA 1
ATOM 6485 C C . THR B 1 312 ? 4.93 -20.938 -9.789 1 98.69 312 THR B C 1
ATOM 6487 O O . THR B 1 312 ? 5.004 -22.078 -9.305 1 98.69 312 THR B O 1
ATOM 6490 N N . ALA B 1 313 ? 5.953 -20.328 -10.422 1 98.56 313 ALA B N 1
ATOM 6491 C CA . ALA B 1 313 ? 7.238 -21.016 -10.547 1 98.56 313 ALA B CA 1
ATOM 6492 C C . ALA B 1 313 ? 7.828 -21.328 -9.172 1 98.56 313 ALA B C 1
ATOM 6494 O O . ALA B 1 313 ? 8.32 -22.438 -8.938 1 98.56 313 ALA B O 1
ATOM 6495 N N . PHE B 1 314 ? 7.766 -20.406 -8.273 1 98.75 314 PHE B N 1
ATOM 6496 C CA . PHE B 1 314 ? 8.273 -20.609 -6.926 1 98.75 314 PHE B CA 1
ATOM 6497 C C . PHE B 1 314 ? 7.496 -21.719 -6.219 1 98.75 314 PHE B C 1
ATOM 6499 O O . PHE B 1 314 ? 8.086 -22.562 -5.539 1 98.75 314 PHE B O 1
ATOM 6506 N N . GLN B 1 315 ? 6.18 -21.703 -6.359 1 98.38 315 GLN B N 1
ATOM 6507 C CA . GLN B 1 315 ? 5.324 -22.703 -5.719 1 98.38 315 GLN B CA 1
ATOM 6508 C C . GLN B 1 315 ? 5.645 -24.109 -6.219 1 98.38 315 GLN B C 1
ATOM 6510 O O . GLN B 1 315 ? 5.812 -25.031 -5.422 1 98.38 315 GLN B O 1
ATOM 6515 N N . LEU B 1 316 ? 5.734 -24.234 -7.516 1 98.12 316 LEU B N 1
ATOM 6516 C CA . LEU B 1 316 ? 6.016 -25.531 -8.117 1 98.12 316 LEU B CA 1
ATOM 6517 C C . LEU B 1 316 ? 7.402 -26.031 -7.723 1 98.12 316 LEU B C 1
ATOM 6519 O O . LEU B 1 316 ? 7.582 -27.203 -7.406 1 98.12 316 LEU B O 1
ATOM 6523 N N . TYR B 1 317 ? 8.359 -25.156 -7.691 1 98.69 317 TYR B N 1
ATOM 6524 C CA . TYR B 1 317 ? 9.711 -25.531 -7.312 1 98.69 317 TYR B CA 1
ATOM 6525 C C . TYR B 1 317 ? 9.766 -26 -5.863 1 98.69 317 TYR B C 1
ATOM 6527 O O . TYR B 1 317 ? 10.383 -27.016 -5.551 1 98.69 317 TYR B O 1
ATOM 6535 N N . ARG B 1 318 ? 9.141 -25.234 -5 1 98.12 318 ARG B N 1
ATOM 6536 C CA . ARG B 1 318 ? 9.133 -25.562 -3.578 1 98.12 318 ARG B CA 1
ATOM 6537 C C . ARG B 1 318 ? 8.516 -26.938 -3.34 1 98.12 318 ARG B C 1
ATOM 6539 O O . ARG B 1 318 ? 9.016 -27.719 -2.533 1 98.12 318 ARG B O 1
ATOM 6546 N N . GLU B 1 319 ? 7.461 -27.266 -4.027 1 96.44 319 GLU B N 1
ATOM 6547 C CA . GLU B 1 319 ? 6.801 -28.547 -3.883 1 96.44 319 GLU B CA 1
ATOM 6548 C C . GLU B 1 319 ? 7.738 -29.688 -4.27 1 96.44 319 GLU B C 1
ATOM 6550 O O . GLU B 1 319 ? 7.715 -30.766 -3.648 1 96.44 319 GLU B O 1
ATOM 6555 N N . ARG B 1 320 ? 8.586 -29.422 -5.227 1 97.62 320 ARG B N 1
ATOM 6556 C CA . ARG B 1 320 ? 9.477 -30.453 -5.75 1 97.62 320 ARG B CA 1
ATOM 6557 C C . ARG B 1 320 ? 10.789 -30.5 -4.98 1 97.62 320 ARG B C 1
ATOM 6559 O O . ARG B 1 320 ? 11.461 -31.531 -4.938 1 97.62 320 ARG B O 1
ATOM 6566 N N . ASN B 1 321 ? 11.172 -29.344 -4.402 1 97.94 321 ASN B N 1
ATOM 6567 C CA . ASN B 1 321 ? 12.43 -29.188 -3.678 1 97.94 321 ASN B CA 1
ATOM 6568 C C . ASN B 1 321 ? 12.203 -28.594 -2.287 1 97.94 321 ASN B C 1
ATOM 6570 O O . ASN B 1 321 ? 12.641 -27.469 -2.008 1 97.94 321 ASN B O 1
ATOM 6574 N N . PRO B 1 322 ? 11.664 -29.328 -1.38 1 96.88 322 PRO B N 1
ATOM 6575 C CA . PRO B 1 322 ? 11.156 -28.812 -0.105 1 96.88 322 PRO B CA 1
ATOM 6576 C C . PRO B 1 322 ? 12.273 -28.281 0.798 1 96.88 322 PRO B C 1
ATOM 6578 O O . PRO B 1 322 ? 12.031 -27.438 1.654 1 96.88 322 PRO B O 1
ATOM 6581 N N . ASP B 1 323 ? 13.539 -28.688 0.572 1 96.62 323 ASP B N 1
ATOM 6582 C CA . ASP B 1 323 ? 14.57 -28.375 1.559 1 96.62 323 ASP B CA 1
ATOM 6583 C C . ASP B 1 323 ? 15.492 -27.266 1.068 1 96.62 323 ASP B C 1
ATOM 6585 O O . ASP B 1 323 ? 16.344 -26.781 1.818 1 96.62 323 ASP B O 1
ATOM 6589 N N . ASP B 1 324 ? 15.305 -26.828 -0.159 1 98.19 324 ASP B N 1
ATOM 6590 C CA . ASP B 1 324 ? 16.234 -25.844 -0.712 1 98.19 324 ASP B CA 1
ATOM 6591 C C . ASP B 1 324 ? 16.031 -24.469 -0.063 1 98.19 324 ASP B C 1
ATOM 6593 O O . ASP B 1 324 ? 14.906 -24.062 0.197 1 98.19 324 ASP B O 1
ATOM 6597 N N . VAL B 1 325 ? 17.141 -23.797 0.27 1 98.62 325 VAL B N 1
ATOM 6598 C CA . VAL B 1 325 ? 17.109 -22.375 0.617 1 98.62 325 VAL B CA 1
ATOM 6599 C C . VAL B 1 325 ? 16.859 -21.547 -0.636 1 98.62 325 VAL B C 1
ATOM 6601 O O . VAL B 1 325 ? 17.516 -21.734 -1.662 1 98.62 325 VAL B O 1
ATOM 6604 N N . LEU B 1 326 ? 15.859 -20.625 -0.57 1 98.81 326 LEU B N 1
ATOM 6605 C CA . LEU B 1 326 ? 15.461 -19.891 -1.76 1 98.81 326 LEU B CA 1
ATOM 6606 C C . LEU B 1 326 ? 15.672 -18.391 -1.561 1 98.81 326 LEU B C 1
ATOM 6608 O O . LEU B 1 326 ? 15.633 -17.891 -0.432 1 98.81 326 LEU B O 1
ATOM 6612 N N . LEU B 1 327 ? 15.938 -17.688 -2.67 1 98.81 327 LEU B N 1
ATOM 6613 C CA . LEU B 1 327 ? 15.992 -16.234 -2.713 1 98.81 327 LEU B CA 1
ATOM 6614 C C . LEU B 1 327 ? 14.961 -15.68 -3.695 1 98.81 327 LEU B C 1
ATOM 6616 O O . LEU B 1 327 ? 14.711 -16.281 -4.738 1 98.81 327 LEU B O 1
ATOM 6620 N N . ALA B 1 328 ? 14.328 -14.547 -3.391 1 98.5 328 ALA B N 1
ATOM 6621 C CA . ALA B 1 328 ? 13.477 -13.805 -4.32 1 98.5 328 ALA B CA 1
ATOM 6622 C C . ALA B 1 328 ? 13.781 -12.312 -4.266 1 98.5 328 ALA B C 1
ATOM 6624 O O . ALA B 1 328 ? 13.961 -11.742 -3.186 1 98.5 328 ALA B O 1
ATOM 6625 N N . GLY B 1 329 ? 13.883 -11.695 -5.422 1 97.56 329 GLY B N 1
ATOM 6626 C CA . GLY B 1 329 ? 14 -10.25 -5.496 1 97.56 329 GLY B CA 1
ATOM 6627 C C . GLY B 1 329 ? 12.664 -9.539 -5.441 1 97.56 329 GLY B C 1
ATOM 6628 O O . GLY B 1 329 ? 11.992 -9.391 -6.469 1 97.56 329 GLY B O 1
ATOM 6629 N N . VAL B 1 330 ? 12.258 -8.977 -4.316 1 98.19 330 VAL B N 1
ATOM 6630 C CA . VAL B 1 330 ? 10.953 -8.328 -4.176 1 98.19 330 VAL B CA 1
ATOM 6631 C C . VAL B 1 330 ? 11.055 -6.859 -4.582 1 98.19 330 VAL B C 1
ATOM 6633 O O . VAL B 1 330 ? 10.062 -6.25 -4.977 1 98.19 330 VAL B O 1
ATOM 6636 N N . GLY B 1 331 ? 12.273 -6.293 -4.52 1 95.06 331 GLY B N 1
ATOM 6637 C CA . GLY B 1 331 ? 12.484 -4.902 -4.883 1 95.06 331 GLY B CA 1
ATOM 6638 C C . GLY B 1 331 ? 12.102 -4.594 -6.316 1 95.06 331 GLY B C 1
ATOM 6639 O O . GLY B 1 331 ? 11.617 -3.498 -6.613 1 95.06 331 GLY B O 1
ATOM 6640 N N . ASN B 1 332 ? 12.305 -5.574 -7.207 1 86.19 332 ASN B N 1
ATOM 6641 C CA . ASN B 1 332 ? 11.969 -5.398 -8.617 1 86.19 332 ASN B CA 1
ATOM 6642 C C . ASN B 1 332 ? 10.469 -5.18 -8.812 1 86.19 332 ASN B C 1
ATOM 6644 O O . ASN B 1 332 ? 10.062 -4.371 -9.648 1 86.19 332 ASN B O 1
ATOM 6648 N N . VAL B 1 333 ? 9.688 -5.895 -8.086 1 94.69 333 VAL B N 1
ATOM 6649 C CA . VAL B 1 333 ? 8.234 -5.777 -8.164 1 94.69 333 VAL B CA 1
ATOM 6650 C C . VAL B 1 333 ? 7.801 -4.387 -7.703 1 94.69 333 VAL B C 1
ATOM 6652 O O . VAL B 1 333 ? 7.016 -3.719 -8.383 1 94.69 333 VAL B O 1
ATOM 6655 N N . VAL B 1 334 ? 8.375 -3.9 -6.594 1 96.69 334 VAL B N 1
ATOM 6656 C CA . VAL B 1 334 ? 8.008 -2.633 -5.969 1 96.69 334 VAL B CA 1
ATOM 6657 C C . VAL B 1 334 ? 8.461 -1.473 -6.852 1 96.69 334 VAL B C 1
ATOM 6659 O O . VAL B 1 334 ? 7.699 -0.531 -7.09 1 96.69 334 VAL B O 1
ATOM 6662 N N . GLU B 1 335 ? 9.672 -1.564 -7.434 1 90.69 335 GLU B N 1
ATOM 6663 C CA . GLU B 1 335 ? 10.281 -0.49 -8.219 1 90.69 335 GLU B CA 1
ATOM 6664 C C . GLU B 1 335 ? 9.547 -0.292 -9.539 1 90.69 335 GLU B C 1
ATOM 6666 O O . GLU B 1 335 ? 9.547 0.806 -10.102 1 90.69 335 GLU B O 1
ATOM 6671 N N . LEU B 1 336 ? 8.836 -1.294 -10.008 1 88.75 336 LEU B N 1
ATOM 6672 C CA . LEU B 1 336 ? 8.32 -1.2 -11.367 1 88.75 336 LEU B CA 1
ATOM 6673 C C . LEU B 1 336 ? 6.805 -1.011 -11.367 1 88.75 336 LEU B C 1
ATOM 6675 O O . LEU B 1 336 ? 6.148 -1.204 -12.391 1 88.75 336 LEU B O 1
ATOM 6679 N N . TYR B 1 337 ? 6.23 -0.661 -10.289 1 94.38 337 TYR B N 1
ATOM 6680 C CA . TYR B 1 337 ? 4.824 -0.305 -10.148 1 94.38 337 TYR B CA 1
ATOM 6681 C C . TYR B 1 337 ? 4.668 1.028 -9.43 1 94.38 337 TYR B C 1
ATOM 6683 O O . TYR B 1 337 ? 5.16 1.198 -8.312 1 94.38 337 TYR B O 1
ATOM 6691 N N . ASP B 1 338 ? 4.012 2.029 -10.031 1 94.75 338 ASP B N 1
ATOM 6692 C CA . ASP B 1 338 ? 3.83 3.336 -9.406 1 94.75 338 ASP B CA 1
ATOM 6693 C C . ASP B 1 338 ? 2.664 3.316 -8.422 1 94.75 338 ASP B C 1
ATOM 6695 O O . ASP B 1 338 ? 1.654 3.99 -8.633 1 94.75 338 ASP B O 1
ATOM 6699 N N . ALA B 1 339 ? 2.82 2.602 -7.332 1 98.31 339 ALA B N 1
ATOM 6700 C CA . ALA B 1 339 ? 1.885 2.492 -6.215 1 98.31 339 ALA B CA 1
ATOM 6701 C C . ALA B 1 339 ? 2.625 2.455 -4.883 1 98.31 339 ALA B C 1
ATOM 6703 O O . ALA B 1 339 ? 3.834 2.211 -4.844 1 98.31 339 ALA B O 1
ATOM 6704 N N . ASP B 1 340 ? 1.911 2.715 -3.807 1 98.62 340 ASP B N 1
ATOM 6705 C CA . ASP B 1 340 ? 2.527 2.742 -2.482 1 98.62 340 ASP B CA 1
ATOM 6706 C C . ASP B 1 340 ? 3.162 1.395 -2.145 1 98.62 340 ASP B C 1
ATOM 6708 O O . ASP B 1 340 ? 2.523 0.349 -2.283 1 98.62 340 ASP B O 1
ATOM 6712 N N . SER B 1 341 ? 4.363 1.379 -1.562 1 98.56 341 SER B N 1
ATOM 6713 C CA . SER B 1 341 ? 5.172 0.177 -1.378 1 98.56 341 SER B CA 1
ATOM 6714 C C . SER B 1 341 ? 4.699 -0.625 -0.169 1 98.56 341 SER B C 1
ATOM 6716 O O . SER B 1 341 ? 4.918 -1.836 -0.098 1 98.56 341 SER B O 1
ATOM 6718 N N . VAL B 1 342 ? 4.043 -0.036 0.762 1 98.69 342 VAL B N 1
ATOM 6719 C CA . VAL B 1 342 ? 3.775 -0.639 2.064 1 98.69 342 VAL B CA 1
ATOM 6720 C C . VAL B 1 342 ? 2.98 -1.931 1.883 1 98.69 342 VAL B C 1
ATOM 6722 O O . VAL B 1 342 ? 3.414 -2.998 2.32 1 98.69 342 VAL B O 1
ATOM 6725 N N . GLY B 1 343 ? 1.846 -1.818 1.196 1 98.75 343 GLY B N 1
ATOM 6726 C CA . GLY B 1 343 ? 1.011 -2.988 0.972 1 98.75 343 GLY B CA 1
ATOM 6727 C C . GLY B 1 343 ? 1.653 -4.012 0.055 1 98.75 343 GLY B C 1
ATOM 6728 O O . GLY B 1 343 ? 1.442 -5.215 0.215 1 98.75 343 GLY B O 1
ATOM 6729 N N . MET B 1 344 ? 2.441 -3.568 -0.913 1 98.75 344 MET B N 1
ATOM 6730 C CA . MET B 1 344 ? 3.145 -4.492 -1.796 1 98.75 344 MET B CA 1
ATOM 6731 C C . MET B 1 344 ? 4.129 -5.352 -1.011 1 98.75 344 MET B C 1
ATOM 6733 O O . MET B 1 344 ? 4.152 -6.574 -1.165 1 98.75 344 MET B O 1
ATOM 6737 N N . ASN B 1 345 ? 4.926 -4.652 -0.138 1 98.81 345 ASN B N 1
ATOM 6738 C CA . ASN B 1 345 ? 5.895 -5.375 0.678 1 98.81 345 ASN B CA 1
ATOM 6739 C C . ASN B 1 345 ? 5.211 -6.352 1.628 1 98.81 345 ASN B C 1
ATOM 6741 O O . ASN B 1 345 ? 5.734 -7.438 1.893 1 98.81 345 ASN B O 1
ATOM 6745 N N . ALA B 1 346 ? 4.051 -5.977 2.107 1 98.81 346 ALA B N 1
ATOM 6746 C CA . ALA B 1 346 ? 3.291 -6.863 2.986 1 98.81 346 ALA B CA 1
ATOM 6747 C C . ALA B 1 346 ? 2.91 -8.156 2.268 1 98.81 346 ALA B C 1
ATOM 6749 O O . ALA B 1 346 ? 3.203 -9.25 2.75 1 98.81 346 ALA B O 1
ATOM 6750 N N . LEU B 1 347 ? 2.289 -8.062 1.083 1 98.69 347 LEU B N 1
ATOM 6751 C CA . LEU B 1 347 ? 1.841 -9.242 0.353 1 98.69 347 LEU B CA 1
ATOM 6752 C C . LEU B 1 347 ? 3.027 -10.094 -0.089 1 98.69 347 LEU B C 1
ATOM 6754 O O . LEU B 1 347 ? 2.975 -11.328 -0.022 1 98.69 347 LEU B O 1
ATOM 6758 N N . LEU B 1 348 ? 4.113 -9.438 -0.503 1 98.81 348 LEU B N 1
ATOM 6759 C CA . LEU B 1 348 ? 5.281 -10.18 -0.972 1 98.81 348 LEU B CA 1
ATOM 6760 C C . LEU B 1 348 ? 5.938 -10.938 0.173 1 98.81 348 LEU B C 1
ATOM 6762 O O . LEU B 1 348 ? 6.367 -12.086 -0.003 1 98.81 348 LEU B O 1
ATOM 6766 N N . ALA B 1 349 ? 6.008 -10.328 1.354 1 98.75 349 ALA B N 1
ATOM 6767 C CA . ALA B 1 349 ? 6.516 -11.031 2.531 1 98.75 349 ALA B CA 1
ATOM 6768 C C . ALA B 1 349 ? 5.617 -12.203 2.902 1 98.75 349 ALA B C 1
ATOM 6770 O O . ALA B 1 349 ? 6.102 -13.25 3.332 1 98.75 349 ALA B O 1
ATOM 6771 N N . GLY B 1 350 ? 4.285 -11.984 2.789 1 98.25 350 GLY B N 1
ATOM 6772 C CA . GLY B 1 350 ? 3.352 -13.062 3.059 1 98.25 350 GLY B CA 1
ATOM 6773 C C . GLY B 1 350 ? 3.533 -14.25 2.137 1 98.25 350 GLY B C 1
ATOM 6774 O O . GLY B 1 350 ? 3.516 -15.398 2.588 1 98.25 350 GLY B O 1
ATOM 6775 N N . ILE B 1 351 ? 3.729 -14.008 0.875 1 98.5 351 ILE B N 1
ATOM 6776 C CA . ILE B 1 351 ? 3.982 -15.047 -0.114 1 98.5 351 ILE B CA 1
ATOM 6777 C C . ILE B 1 351 ? 5.293 -15.766 0.212 1 98.5 351 ILE B C 1
ATOM 6779 O O . ILE B 1 351 ? 5.371 -16.984 0.138 1 98.5 351 ILE B O 1
ATOM 6783 N N . ALA B 1 352 ? 6.301 -14.961 0.594 1 98.5 352 ALA B N 1
ATOM 6784 C CA . ALA B 1 352 ? 7.59 -15.539 0.954 1 98.5 352 ALA B CA 1
ATOM 6785 C C . ALA B 1 352 ? 7.457 -16.484 2.145 1 98.5 352 ALA B C 1
ATOM 6787 O O . ALA B 1 352 ? 8.078 -17.547 2.168 1 98.5 352 ALA B O 1
ATOM 6788 N N . LYS B 1 353 ? 6.672 -16.094 3.117 1 97.56 353 LYS B N 1
ATOM 6789 C CA . LYS B 1 353 ? 6.426 -16.938 4.277 1 97.56 353 LYS B CA 1
ATOM 6790 C C . LYS B 1 353 ? 5.773 -18.266 3.861 1 97.56 353 LYS B C 1
ATOM 6792 O O . LYS B 1 353 ? 6.215 -19.328 4.27 1 97.56 353 LYS B O 1
ATOM 6797 N N . GLU B 1 354 ? 4.758 -18.141 3.064 1 96.94 354 GLU B N 1
ATOM 6798 C CA . GLU B 1 354 ? 4.016 -19.312 2.617 1 96.94 354 GLU B CA 1
ATOM 6799 C C . GLU B 1 354 ? 4.93 -20.297 1.891 1 96.94 354 GLU B C 1
ATOM 6801 O O . GLU B 1 354 ? 4.84 -21.516 2.1 1 96.94 354 GLU B O 1
ATOM 6806 N N . LEU B 1 355 ? 5.824 -19.812 1.078 1 98.19 355 LEU B N 1
ATOM 6807 C CA . LEU B 1 355 ? 6.648 -20.641 0.201 1 98.19 355 LEU B CA 1
ATOM 6808 C C . LEU B 1 355 ? 8 -20.922 0.836 1 98.19 355 LEU B C 1
ATOM 6810 O O . LEU B 1 355 ? 8.867 -21.531 0.209 1 98.19 355 LEU B O 1
ATOM 6814 N N . SER B 1 356 ? 8.258 -20.438 2.018 1 97.75 356 SER B N 1
ATOM 6815 C CA . SER B 1 356 ? 9.523 -20.594 2.729 1 97.75 356 SER B CA 1
ATOM 6816 C C . SER B 1 356 ? 10.688 -20.062 1.904 1 97.75 356 SER B C 1
ATOM 6818 O O . SER B 1 356 ? 11.688 -20.766 1.703 1 97.75 356 SER B O 1
ATOM 6820 N N . ILE B 1 357 ? 10.469 -18.906 1.35 1 98.75 357 ILE B N 1
ATOM 6821 C CA . ILE B 1 357 ? 11.578 -18.172 0.744 1 98.75 357 ILE B CA 1
ATOM 6822 C C . ILE B 1 357 ? 12.398 -17.484 1.832 1 98.75 357 ILE B C 1
ATOM 6824 O O . ILE B 1 357 ? 11.867 -16.688 2.605 1 98.75 357 ILE B O 1
ATOM 6828 N N . ASN B 1 358 ? 13.688 -17.688 1.843 1 98.69 358 ASN B N 1
ATOM 6829 C CA . ASN B 1 358 ? 14.484 -17.422 3.037 1 98.69 358 ASN B CA 1
ATOM 6830 C C . ASN B 1 358 ? 15.258 -16.125 2.918 1 98.69 358 ASN B C 1
ATOM 6832 O O . ASN B 1 358 ? 15.664 -15.539 3.926 1 98.69 358 ASN B O 1
ATOM 6836 N N . LEU B 1 359 ? 15.492 -15.742 1.697 1 98.88 359 LEU B N 1
ATOM 6837 C CA . LEU B 1 359 ? 16.219 -14.508 1.409 1 98.88 359 LEU B CA 1
ATOM 6838 C C . LEU B 1 359 ? 15.398 -13.594 0.506 1 98.88 359 LEU B C 1
ATOM 6840 O O . LEU B 1 359 ? 14.922 -14.016 -0.549 1 98.88 359 LEU B O 1
ATOM 6844 N N . LEU B 1 360 ? 15.18 -12.344 0.943 1 98.94 360 LEU B N 1
ATOM 6845 C CA . LEU B 1 360 ? 14.445 -11.352 0.159 1 98.94 360 LEU B CA 1
ATOM 6846 C C . LEU B 1 360 ? 15.352 -10.18 -0.209 1 98.94 360 LEU B C 1
ATOM 6848 O O . LEU B 1 360 ? 15.883 -9.5 0.672 1 98.94 360 LEU B O 1
ATOM 6852 N N . LEU B 1 361 ? 15.539 -10.008 -1.504 1 98.62 361 LEU B N 1
ATOM 6853 C CA . LEU B 1 361 ? 16.375 -8.93 -2.029 1 98.62 361 LEU B CA 1
ATOM 6854 C C . LEU B 1 361 ? 15.523 -7.707 -2.371 1 98.62 361 LEU B C 1
ATOM 6856 O O . LEU B 1 361 ? 14.539 -7.812 -3.102 1 98.62 361 LEU B O 1
ATOM 6860 N N . THR B 1 362 ? 15.828 -6.566 -1.795 1 98.44 362 THR B N 1
ATOM 6861 C CA . THR B 1 362 ? 15.094 -5.332 -2.066 1 98.44 362 THR B CA 1
ATOM 6862 C C . THR B 1 362 ? 16.062 -4.152 -2.201 1 98.44 362 THR B C 1
ATOM 6864 O O . THR B 1 362 ? 17.266 -4.312 -2.039 1 98.44 362 THR B O 1
ATOM 6867 N N . THR B 1 363 ? 15.547 -3.021 -2.645 1 95.69 363 THR B N 1
ATOM 6868 C CA . THR B 1 363 ? 16.297 -1.782 -2.811 1 95.69 363 THR B CA 1
ATOM 6869 C C . THR B 1 363 ? 15.391 -0.57 -2.629 1 95.69 363 THR B C 1
ATOM 6871 O O . THR B 1 363 ? 14.172 -0.717 -2.457 1 95.69 363 THR B O 1
ATOM 6874 N N . GLU B 1 364 ? 15.953 0.546 -2.473 1 96 364 GLU B N 1
ATOM 6875 C CA . GLU B 1 364 ? 15.258 1.827 -2.41 1 96 364 GLU B CA 1
ATOM 6876 C C . GLU B 1 364 ? 15.828 2.818 -3.418 1 96 364 GLU B C 1
ATOM 6878 O O . GLU B 1 364 ? 16.266 3.912 -3.047 1 96 364 GLU B O 1
ATOM 6883 N N . THR B 1 365 ? 15.758 2.373 -4.668 1 88.56 365 THR B N 1
ATOM 6884 C CA . THR B 1 365 ? 16.375 3.178 -5.719 1 88.56 365 THR B CA 1
ATOM 6885 C C . THR B 1 365 ? 15.531 4.418 -6.012 1 88.56 365 THR B C 1
ATOM 6887 O O . THR B 1 365 ? 16.078 5.512 -6.191 1 88.56 365 THR B O 1
ATOM 6890 N N . SER B 1 366 ? 14.25 4.273 -6.105 1 86.88 366 SER B N 1
ATOM 6891 C CA . SER B 1 366 ? 13.344 5.395 -6.359 1 86.88 366 SER B CA 1
ATOM 6892 C C . SER B 1 366 ? 12.719 5.902 -5.062 1 86.88 366 SER B C 1
ATOM 6894 O O . SER B 1 366 ? 12.688 5.188 -4.059 1 86.88 366 SER B O 1
ATOM 6896 N N . ALA B 1 367 ? 12.219 7.156 -5.113 1 91.56 367 ALA B N 1
ATOM 6897 C CA . ALA B 1 367 ? 11.586 7.762 -3.941 1 91.56 367 ALA B CA 1
ATOM 6898 C C . ALA B 1 367 ? 10.352 6.984 -3.518 1 91.56 367 ALA B C 1
ATOM 6900 O O . ALA B 1 367 ? 10.031 6.902 -2.328 1 91.56 367 ALA B O 1
ATOM 6901 N N . LYS B 1 368 ? 9.664 6.352 -4.477 1 93.81 368 LYS B N 1
ATOM 6902 C CA . LYS B 1 368 ? 8.438 5.625 -4.164 1 93.81 368 LYS B CA 1
ATOM 6903 C C . LYS B 1 368 ? 8.734 4.375 -3.336 1 93.81 368 LYS B C 1
ATOM 6905 O O . LYS B 1 368 ? 7.844 3.826 -2.688 1 93.81 368 LYS B O 1
ATOM 6910 N N . ALA B 1 369 ? 9.984 3.904 -3.385 1 96.06 369 ALA B N 1
ATOM 6911 C CA . ALA B 1 369 ? 10.367 2.689 -2.67 1 96.06 369 ALA B CA 1
ATOM 6912 C C . ALA B 1 369 ? 11.086 3.025 -1.365 1 96.06 369 ALA B C 1
ATOM 6914 O O . ALA B 1 369 ? 11.5 2.127 -0.63 1 96.06 369 ALA B O 1
ATOM 6915 N N . ARG B 1 370 ? 11.219 4.309 -1.034 1 96.06 370 ARG B N 1
ATOM 6916 C CA . ARG B 1 370 ? 11.898 4.719 0.191 1 96.06 370 ARG B CA 1
ATOM 6917 C C . ARG B 1 370 ? 11.234 4.094 1.417 1 96.06 370 ARG B C 1
ATOM 6919 O O . ARG B 1 370 ? 10.016 4.164 1.573 1 96.06 370 ARG B O 1
ATOM 6926 N N . GLY B 1 371 ? 12.078 3.42 2.236 1 97.69 371 GLY B N 1
ATOM 6927 C CA . GLY B 1 371 ? 11.578 2.775 3.439 1 97.69 371 GLY B CA 1
ATOM 6928 C C . GLY B 1 371 ? 11.227 1.313 3.232 1 97.69 371 GLY B C 1
ATOM 6929 O O . GLY B 1 371 ? 10.812 0.628 4.172 1 97.69 371 GLY B O 1
ATOM 6930 N N . SER B 1 372 ? 11.445 0.769 2.08 1 98.38 372 SER B N 1
ATOM 6931 C CA . SER B 1 372 ? 11.047 -0.592 1.733 1 98.38 372 SER B CA 1
ATOM 6932 C C . SER B 1 372 ? 11.75 -1.616 2.619 1 98.38 372 SER B C 1
ATOM 6934 O O . SER B 1 372 ? 11.172 -2.656 2.947 1 98.38 372 SER B O 1
ATOM 6936 N N . VAL B 1 373 ? 13.008 -1.354 2.992 1 98.62 373 VAL B N 1
ATOM 6937 C CA . VAL B 1 373 ? 13.727 -2.303 3.842 1 98.62 373 VAL B CA 1
ATOM 6938 C C . VAL B 1 373 ? 13.008 -2.436 5.184 1 98.62 373 VAL B C 1
ATOM 6940 O O . VAL B 1 373 ? 12.758 -3.547 5.652 1 98.62 373 VAL B O 1
ATOM 6943 N N . ARG B 1 374 ? 12.641 -1.324 5.785 1 98.38 374 ARG B N 1
ATOM 6944 C CA . ARG B 1 374 ? 11.945 -1.33 7.07 1 98.38 374 ARG B CA 1
ATOM 6945 C C . ARG B 1 374 ? 10.555 -1.942 6.941 1 98.38 374 ARG B C 1
ATOM 6947 O O . ARG B 1 374 ? 10.109 -2.674 7.824 1 98.38 374 ARG B O 1
ATOM 6954 N N . GLU B 1 375 ? 9.844 -1.539 5.887 1 98.75 375 GLU B N 1
ATOM 6955 C CA . GLU B 1 375 ? 8.523 -2.102 5.625 1 98.75 375 GLU B CA 1
ATOM 6956 C C . GLU B 1 375 ? 8.586 -3.623 5.508 1 98.75 375 GLU B C 1
ATOM 6958 O O . GLU B 1 375 ? 7.762 -4.328 6.094 1 98.75 375 GLU B O 1
ATOM 6963 N N . LEU B 1 376 ? 9.562 -4.074 4.762 1 98.75 376 LEU B N 1
ATOM 6964 C CA . LEU B 1 376 ? 9.742 -5.508 4.566 1 98.75 376 LEU B CA 1
ATOM 6965 C C . LEU B 1 376 ? 10.078 -6.199 5.887 1 98.75 376 LEU B C 1
ATOM 6967 O O . LEU B 1 376 ? 9.586 -7.293 6.16 1 98.75 376 LEU B O 1
ATOM 6971 N N . ARG B 1 377 ? 10.945 -5.613 6.715 1 98.38 377 ARG B N 1
ATOM 6972 C CA . ARG B 1 377 ? 11.281 -6.16 8.023 1 98.38 377 ARG B CA 1
ATOM 6973 C C . ARG B 1 377 ? 10.039 -6.312 8.898 1 98.38 377 ARG B C 1
ATOM 6975 O O . ARG B 1 377 ? 9.828 -7.359 9.508 1 98.38 377 ARG B O 1
ATOM 6982 N N . ARG B 1 378 ? 9.227 -5.281 8.945 1 97.94 378 ARG B N 1
ATOM 6983 C CA . ARG B 1 378 ? 7.996 -5.332 9.719 1 97.94 378 ARG B CA 1
ATOM 6984 C C . ARG B 1 378 ? 7.062 -6.418 9.188 1 97.94 378 ARG B C 1
ATOM 6986 O O . ARG B 1 378 ? 6.445 -7.148 9.969 1 97.94 378 ARG B O 1
ATOM 6993 N N . ALA B 1 379 ? 6.938 -6.488 7.887 1 98.69 379 ALA B N 1
ATOM 6994 C CA . ALA B 1 379 ? 6.074 -7.5 7.281 1 98.69 379 ALA B CA 1
ATOM 6995 C C . ALA B 1 379 ? 6.547 -8.906 7.629 1 98.69 379 ALA B C 1
ATOM 6997 O O . ALA B 1 379 ? 5.734 -9.781 7.934 1 98.69 379 ALA B O 1
ATOM 6998 N N . ILE B 1 380 ? 7.863 -9.148 7.566 1 98.44 380 ILE B N 1
ATOM 6999 C CA . ILE B 1 380 ? 8.43 -10.438 7.938 1 98.44 380 ILE B CA 1
ATOM 7000 C C . ILE B 1 380 ? 8.086 -10.758 9.391 1 98.44 380 ILE B C 1
ATOM 7002 O O . ILE B 1 380 ? 7.684 -11.875 9.711 1 98.44 380 ILE B O 1
ATOM 7006 N N . ASP B 1 381 ? 8.242 -9.75 10.297 1 97.44 381 ASP B N 1
ATOM 7007 C CA . ASP B 1 381 ? 7.91 -9.922 11.703 1 97.44 381 ASP B CA 1
ATOM 7008 C C . ASP B 1 381 ? 6.441 -10.305 11.883 1 97.44 381 ASP B C 1
ATOM 7010 O O . ASP B 1 381 ? 6.117 -11.188 12.68 1 97.44 381 ASP B O 1
ATOM 7014 N N . MET B 1 382 ? 5.586 -9.656 11.164 1 95.81 382 MET B N 1
ATOM 7015 C CA . MET B 1 382 ? 4.156 -9.945 11.25 1 95.81 382 MET B CA 1
ATOM 7016 C C . MET B 1 382 ? 3.859 -11.375 10.812 1 95.81 382 MET B C 1
ATOM 7018 O O . MET B 1 382 ? 2.998 -12.039 11.383 1 95.81 382 MET B O 1
ATOM 7022 N N . ASN B 1 383 ? 4.598 -11.828 9.852 1 96.06 383 ASN B N 1
ATOM 7023 C CA . ASN B 1 383 ? 4.336 -13.141 9.281 1 96.06 383 ASN B CA 1
ATOM 7024 C C . ASN B 1 383 ? 4.98 -14.258 10.102 1 96.06 383 ASN B C 1
ATOM 7026 O O . ASN B 1 383 ? 4.914 -15.43 9.734 1 96.06 383 ASN B O 1
ATOM 7030 N N . LEU B 1 384 ? 5.676 -13.906 11.172 1 94.75 384 LEU B N 1
ATOM 7031 C CA . LEU B 1 384 ? 6.129 -14.914 12.117 1 94.75 384 LEU B CA 1
ATOM 7032 C C . LEU B 1 384 ? 4.953 -15.516 12.883 1 94.75 384 LEU B C 1
ATOM 7034 O O . LEU B 1 384 ? 5.09 -16.562 13.523 1 94.75 384 LEU B O 1
ATOM 7038 N N . PHE B 1 385 ? 3.805 -14.859 12.758 1 88.12 385 PHE B N 1
ATOM 7039 C CA . PHE B 1 385 ? 2.58 -15.305 13.414 1 88.12 385 PHE B CA 1
ATOM 7040 C C . PHE B 1 385 ? 1.676 -16.031 12.43 1 88.12 385 PHE B C 1
ATOM 7042 O O . PHE B 1 385 ? 1.97 -16.094 11.227 1 88.12 385 PHE B O 1
ATOM 7049 N N . GLU B 1 386 ? 0.594 -16.641 12.891 1 80.81 386 GLU B N 1
ATOM 7050 C CA . GLU B 1 386 ? -0.303 -17.438 12.062 1 80.81 386 GLU B CA 1
ATOM 7051 C C . GLU B 1 386 ? -0.976 -16.578 10.992 1 80.81 386 GLU B C 1
ATOM 7053 O O . GLU B 1 386 ? -1.116 -17 9.844 1 80.81 386 GLU B O 1
ATOM 7058 N N . MET B 1 387 ? -1.438 -15.383 11.461 1 81.75 387 MET B N 1
ATOM 7059 C CA . MET B 1 387 ? -2.039 -14.406 10.555 1 81.75 387 MET B CA 1
ATOM 7060 C C . MET B 1 387 ? -1.514 -13 10.852 1 81.75 387 MET B C 1
ATOM 7062 O O . MET B 1 387 ? -1.342 -12.625 12.008 1 81.75 387 MET B O 1
ATOM 7066 N N . PRO B 1 388 ? -1.24 -12.273 9.836 1 93.25 388 PRO B N 1
ATOM 7067 C CA . PRO B 1 388 ? -0.69 -10.93 10.039 1 93.25 388 PRO B CA 1
ATOM 7068 C C . PRO B 1 388 ? -1.764 -9.898 10.375 1 93.25 388 PRO B C 1
ATOM 7070 O O . PRO B 1 388 ? -1.794 -8.812 9.789 1 93.25 388 PRO B O 1
ATOM 7073 N N . LYS B 1 389 ? -2.596 -10.258 11.219 1 84.69 389 LYS B N 1
ATOM 7074 C CA . LYS B 1 389 ? -3.719 -9.438 11.664 1 84.69 389 LYS B CA 1
ATOM 7075 C C . LYS B 1 389 ? -3.875 -9.5 13.18 1 84.69 389 LYS B C 1
ATOM 7077 O O . LYS B 1 389 ? -3.654 -10.547 13.789 1 84.69 389 LYS B O 1
ATOM 7082 N N . ASP B 1 390 ? -4.148 -8.289 13.773 1 78.94 390 ASP B N 1
ATOM 7083 C CA . ASP B 1 390 ? -4.449 -8.18 15.195 1 78.94 390 ASP B CA 1
ATOM 7084 C C . ASP B 1 390 ? -3.262 -8.625 16.047 1 78.94 390 ASP B C 1
ATOM 7086 O O . ASP B 1 390 ? -3.432 -9.375 17.016 1 78.94 390 ASP B O 1
ATOM 7090 N N . LEU B 1 391 ? -2.066 -8.148 15.711 1 85.44 391 LEU B N 1
ATOM 7091 C CA . LEU B 1 391 ? -0.837 -8.562 16.375 1 85.44 391 LEU B CA 1
ATOM 7092 C C . LEU B 1 391 ? -0.393 -7.523 17.406 1 85.44 391 LEU B C 1
ATOM 7094 O O . LEU B 1 391 ? 0.498 -7.785 18.219 1 85.44 391 LEU B O 1
ATOM 7098 N N . GLY B 1 392 ? -1.046 -6.34 17.359 1 81.06 392 GLY B N 1
ATOM 7099 C CA . GLY B 1 392 ? -0.601 -5.227 18.188 1 81.06 392 GLY B CA 1
ATOM 7100 C C . GLY B 1 392 ? 0.365 -4.301 17.469 1 81.06 392 GLY B C 1
ATOM 7101 O O . GLY B 1 392 ? 0.648 -3.201 17.953 1 81.06 392 GLY B O 1
ATOM 7102 N N . PHE B 1 393 ? 0.926 -4.793 16.438 1 88.94 393 PHE B N 1
ATOM 7103 C CA . PHE B 1 393 ? 1.709 -3.977 15.508 1 88.94 393 PHE B CA 1
ATOM 7104 C C . PHE B 1 393 ? 1.331 -4.277 14.062 1 88.94 393 PHE B C 1
ATOM 7106 O O . PHE B 1 393 ? 0.736 -5.32 13.781 1 88.94 393 PHE B O 1
ATOM 7113 N N . ASP B 1 394 ? 1.548 -3.357 13.227 1 95 394 ASP B N 1
ATOM 7114 C CA . ASP B 1 394 ? 1.013 -3.504 11.875 1 95 394 ASP B CA 1
ATOM 7115 C C . ASP B 1 394 ? 1.775 -2.629 10.883 1 95 394 ASP B C 1
ATOM 7117 O O . ASP B 1 394 ? 2.875 -2.156 11.188 1 95 394 ASP B O 1
ATOM 7121 N N . LEU B 1 395 ? 1.318 -2.559 9.68 1 97.75 395 LEU B N 1
ATOM 7122 C CA . LEU B 1 395 ? 1.829 -1.712 8.602 1 97.75 395 LEU B CA 1
ATOM 7123 C C . LEU B 1 395 ? 0.738 -0.787 8.078 1 97.75 395 LEU B C 1
ATOM 7125 O O . LEU B 1 395 ? 0.632 -0.572 6.867 1 97.75 395 LEU B O 1
ATOM 7129 N N . LEU B 1 396 ? -0.109 -0.372 8.984 1 97.25 396 LEU B N 1
ATOM 7130 C CA . LEU B 1 396 ? -1.094 0.65 8.656 1 97.25 396 LEU B CA 1
ATOM 7131 C C . LEU B 1 396 ? -0.521 2.047 8.867 1 97.25 396 LEU B C 1
ATOM 7133 O O . LEU B 1 396 ? -0.555 2.576 9.977 1 97.25 396 LEU B O 1
ATOM 7137 N N . LEU B 1 397 ? 0.002 2.611 7.785 1 97.94 397 LEU B N 1
ATOM 7138 C CA . LEU B 1 397 ? 0.62 3.932 7.832 1 97.94 397 LEU B CA 1
ATOM 7139 C C . LEU B 1 397 ? -0.324 4.996 7.281 1 97.94 397 LEU B C 1
ATOM 7141 O O . LEU B 1 397 ? -0.511 6.047 7.898 1 97.94 397 LEU B O 1
ATOM 7145 N N . LEU B 1 398 ? -0.873 4.727 6.102 1 97.56 398 LEU B N 1
ATOM 7146 C CA . LEU B 1 398 ? -1.847 5.605 5.469 1 97.56 398 LEU B CA 1
ATOM 7147 C C . LEU B 1 398 ? -3.24 5.383 6.047 1 97.56 398 LEU B C 1
ATOM 7149 O O . LEU B 1 398 ? -4.004 6.336 6.223 1 97.56 398 LEU B O 1
ATOM 7153 N N . LYS B 1 399 ? -3.518 4.121 6.301 1 96.88 399 LYS B N 1
ATOM 7154 C CA . LYS B 1 399 ? -4.84 3.689 6.746 1 96.88 399 LYS B CA 1
ATOM 7155 C C . LYS B 1 399 ? -4.891 3.551 8.266 1 96.88 399 LYS B C 1
ATOM 7157 O O . LYS B 1 399 ? -3.852 3.535 8.93 1 96.88 399 LYS B O 1
ATOM 7162 N N . GLU B 1 400 ? -6.113 3.537 8.773 1 92.5 400 GLU B N 1
ATOM 7163 C CA . GLU B 1 400 ? -6.324 3.273 10.188 1 92.5 400 GLU B CA 1
ATOM 7164 C C . GLU B 1 400 ? -7.02 1.933 10.406 1 92.5 400 GLU B C 1
ATOM 7166 O O . GLU B 1 400 ? -7.812 1.497 9.57 1 92.5 400 GLU B O 1
ATOM 7171 N N . LYS B 1 401 ? -6.699 1.358 11.414 1 86.88 401 LYS B N 1
ATOM 7172 C CA . LYS B 1 401 ? -7.246 0.039 11.711 1 86.88 401 LYS B CA 1
ATOM 7173 C C . LYS B 1 401 ? -8.75 0.112 11.953 1 86.88 401 LYS B C 1
ATOM 7175 O O . LYS B 1 401 ? -9.508 -0.726 11.453 1 86.88 401 LYS B O 1
ATOM 7180 N N . ARG B 1 402 ? -9.117 1.15 12.672 1 80.31 402 ARG B N 1
ATOM 7181 C CA . ARG B 1 402 ? -10.516 1.378 13.023 1 80.31 402 ARG B CA 1
ATOM 7182 C C . ARG B 1 402 ? -10.875 2.857 12.914 1 80.31 402 ARG B C 1
ATOM 7184 O O . ARG B 1 402 ? -10.062 3.723 13.242 1 80.31 402 ARG B O 1
ATOM 7191 N N . ALA B 1 403 ? -12.055 2.965 12.383 1 80.06 403 ALA B N 1
ATOM 7192 C CA . ALA B 1 403 ? -12.531 4.344 12.344 1 80.06 403 ALA B CA 1
ATOM 7193 C C . ALA B 1 403 ? -12.992 4.809 13.719 1 80.06 403 ALA B C 1
ATOM 7195 O O . ALA B 1 403 ? -13.688 4.074 14.43 1 80.06 403 ALA B O 1
ATOM 7196 N N . ALA B 1 404 ? -12.453 5.906 14.18 1 70.75 404 ALA B N 1
ATOM 7197 C CA . ALA B 1 404 ? -12.922 6.473 15.438 1 70.75 404 ALA B CA 1
ATOM 7198 C C . ALA B 1 404 ? -14.133 7.375 15.211 1 70.75 404 ALA B C 1
ATOM 7200 O O . ALA B 1 404 ? -14.195 8.109 14.227 1 70.75 404 ALA B O 1
ATOM 7201 N N . GLU B 1 405 ? -15.211 7.035 15.828 1 68 405 GLU B N 1
ATOM 7202 C CA . GLU B 1 405 ? -16.391 7.895 15.719 1 68 405 GLU B CA 1
ATOM 7203 C C . GLU B 1 405 ? -16.469 8.859 16.906 1 68 405 GLU B C 1
ATOM 7205 O O . GLU B 1 405 ? -16.578 8.43 18.047 1 68 405 GLU B O 1
ATOM 7210 N N . TRP B 1 406 ? -16.031 10.008 16.656 1 66.88 406 TRP B N 1
ATOM 7211 C CA . TRP B 1 406 ? -16.156 11.047 17.672 1 66.88 406 TRP B CA 1
ATOM 7212 C C . TRP B 1 406 ? -17.344 11.961 17.375 1 66.88 406 TRP B C 1
ATOM 7214 O O . TRP B 1 406 ? -17.609 12.289 16.219 1 66.88 406 TRP B O 1
ATOM 7224 N N . ARG B 1 407 ? -18.188 12.086 18.312 1 71.94 407 ARG B N 1
ATOM 7225 C CA . ARG B 1 407 ? -19.266 13.062 18.188 1 71.94 407 ARG B CA 1
ATOM 7226 C C . ARG B 1 407 ? -19.297 14 19.391 1 71.94 407 ARG B C 1
ATOM 7228 O O . ARG B 1 407 ? -19.25 13.555 20.531 1 71.94 407 ARG B O 1
ATOM 7235 N N . PHE B 1 408 ? -19.234 15.25 19.094 1 79.44 408 PHE B N 1
ATOM 7236 C CA . PHE B 1 408 ? -19.375 16.281 20.109 1 79.44 408 PHE B CA 1
ATOM 7237 C C . PHE B 1 408 ? -20.625 17.125 19.875 1 79.44 408 PHE B C 1
ATOM 7239 O O . PHE B 1 408 ? -20.984 17.375 18.719 1 79.44 408 PHE B O 1
ATOM 7246 N N . GLU B 1 409 ? -21.219 17.438 20.953 1 85.69 409 GLU B N 1
ATOM 7247 C CA . GLU B 1 409 ? -22.422 18.281 20.828 1 85.69 409 GLU B CA 1
ATOM 7248 C C . GLU B 1 409 ? -22.062 19.688 20.359 1 85.69 409 GLU B C 1
ATOM 7250 O O . GLU B 1 409 ? -21.25 20.359 21 1 85.69 409 GLU B O 1
ATOM 7255 N N . PRO B 1 410 ? -22.625 20.016 19.281 1 90.31 410 PRO B N 1
ATOM 7256 C CA . PRO B 1 410 ? -22.359 21.391 18.828 1 90.31 410 PRO B CA 1
ATOM 7257 C C . PRO B 1 410 ? -22.984 22.438 19.734 1 90.31 410 PRO B C 1
ATOM 7259 O O . PRO B 1 410 ? -23.875 22.125 20.531 1 90.31 410 PRO B O 1
ATOM 7262 N N . ALA B 1 411 ? -22.484 23.594 19.656 1 91.94 411 ALA B N 1
ATOM 7263 C CA . ALA B 1 411 ? -23.094 24.719 20.359 1 91.94 411 ALA B CA 1
ATOM 7264 C C . ALA B 1 411 ? -24.469 25.047 19.781 1 91.94 411 ALA B C 1
ATOM 7266 O O . ALA B 1 411 ? -24.859 24.516 18.75 1 91.94 411 ALA B O 1
ATOM 7267 N N . GLU B 1 412 ? -25.125 25.859 20.562 1 89.5 412 GLU B N 1
ATOM 7268 C CA . GLU B 1 412 ? -26.422 26.312 20.078 1 89.5 412 GLU B CA 1
ATOM 7269 C C . GLU B 1 412 ? -26.297 27.078 18.766 1 89.5 412 GLU B C 1
ATOM 7271 O O . GLU B 1 412 ? -27.125 26.922 17.875 1 89.5 412 GLU B O 1
ATOM 7276 N N . GLU B 1 413 ? -25.312 27.859 18.703 1 91.81 413 GLU B N 1
ATOM 7277 C CA . GLU B 1 413 ? -25.031 28.609 17.484 1 91.81 413 GLU B CA 1
ATOM 7278 C C . GLU B 1 413 ? -24.031 27.875 16.594 1 91.81 413 GLU B C 1
ATOM 7280 O O . GLU B 1 413 ? -22.891 27.641 17 1 91.81 413 GLU B O 1
ATOM 7285 N N . ILE B 1 414 ? -24.516 27.547 15.43 1 92.75 414 ILE B N 1
ATOM 7286 C CA . ILE B 1 414 ? -23.672 26.891 14.445 1 92.75 414 ILE B CA 1
ATOM 7287 C C . ILE B 1 414 ? -23.516 27.781 13.219 1 92.75 414 ILE B C 1
ATOM 7289 O O . ILE B 1 414 ? -24.5 28.234 12.641 1 92.75 414 ILE B O 1
ATOM 7293 N N . ILE B 1 415 ? -22.328 28.047 12.805 1 94.94 415 ILE B N 1
ATOM 7294 C CA . ILE B 1 415 ? -22.078 28.906 11.656 1 94.94 415 ILE B CA 1
ATOM 7295 C C . ILE B 1 415 ? -21.219 28.188 10.633 1 94.94 415 ILE B C 1
ATOM 7297 O O . ILE B 1 415 ? -20.375 27.359 11 1 94.94 415 ILE B O 1
ATOM 7301 N N . LYS B 1 416 ? -21.406 28.469 9.398 1 94.5 416 LYS B N 1
ATOM 7302 C CA . LYS B 1 416 ? -20.578 27.938 8.32 1 94.5 416 LYS B CA 1
ATOM 7303 C C . LYS B 1 416 ? -19.312 28.781 8.141 1 94.5 416 LYS B C 1
ATOM 7305 O O . LYS B 1 416 ? -19.375 30.016 8.172 1 94.5 416 LYS B O 1
ATOM 7310 N N . ALA B 1 417 ? -18.219 28.203 7.988 1 96.88 417 ALA B N 1
ATOM 7311 C CA . ALA B 1 417 ? -16.938 28.875 7.84 1 96.88 417 ALA B CA 1
ATOM 7312 C C . ALA B 1 417 ? -16.891 29.688 6.551 1 96.88 417 ALA B C 1
ATOM 7314 O O . ALA B 1 417 ? -17.391 29.25 5.512 1 96.88 417 ALA B O 1
ATOM 7315 N N . LYS B 1 418 ? -16.328 30.859 6.598 1 92.44 418 LYS B N 1
ATOM 7316 C CA . LYS B 1 418 ? -16.172 31.734 5.445 1 92.44 418 LYS B CA 1
ATOM 7317 C C . LYS B 1 418 ? -14.773 32.312 5.379 1 92.44 418 LYS B C 1
ATOM 7319 O O . LYS B 1 418 ? -14.219 32.75 6.395 1 92.44 418 LYS B O 1
ATOM 7324 N N . GLU B 1 419 ? -14.312 32.344 4.18 1 90.19 419 GLU B N 1
ATOM 7325 C CA . GLU B 1 419 ? -12.953 32.844 3.994 1 90.19 419 GLU B CA 1
ATOM 7326 C C . GLU B 1 419 ? -12.953 34.344 3.793 1 90.19 419 GLU B C 1
ATOM 7328 O O . GLU B 1 419 ? -13.859 34.906 3.172 1 90.19 419 GLU B O 1
ATOM 7333 N N . LYS B 1 420 ? -11.914 35 4.203 1 87.69 420 LYS B N 1
ATOM 7334 C CA . LYS B 1 420 ? -11.727 36.438 4.043 1 87.69 420 LYS B CA 1
ATOM 7335 C C . LYS B 1 420 ? -10.414 36.75 3.334 1 87.69 420 LYS B C 1
ATOM 7337 O O . LYS B 1 420 ? -9.477 35.938 3.367 1 87.69 420 LYS B O 1
ATOM 7342 N N . PRO B 1 421 ? -10.367 37.812 2.613 1 84.31 421 PRO B N 1
ATOM 7343 C CA . PRO B 1 421 ? -9.109 38.188 1.957 1 84.31 421 PRO B CA 1
ATOM 7344 C C . PRO B 1 421 ? -7.965 38.406 2.945 1 84.31 421 PRO B C 1
ATOM 7346 O O . PRO B 1 421 ? -8.18 38.906 4.051 1 84.31 421 PRO B O 1
ATOM 7349 N N . ILE B 1 422 ? -6.809 38.094 2.459 1 82.25 422 ILE B N 1
ATOM 7350 C CA . ILE B 1 422 ? -5.641 38.125 3.336 1 82.25 422 ILE B CA 1
ATOM 7351 C C . ILE B 1 422 ? -4.82 39.375 3.047 1 82.25 422 ILE B C 1
ATOM 7353 O O . ILE B 1 422 ? -4.641 39.75 1.888 1 82.25 422 ILE B O 1
ATOM 7357 N N . GLU B 1 423 ? -4.457 40 4.094 1 79.69 423 GLU B N 1
ATOM 7358 C CA . GLU B 1 423 ? -3.504 41.094 3.965 1 79.69 423 GLU B CA 1
ATOM 7359 C C . GLU B 1 423 ? -2.066 40.594 4.086 1 79.69 423 GLU B C 1
ATOM 7361 O O . GLU B 1 423 ? -1.702 39.969 5.086 1 79.69 423 GLU B O 1
ATOM 7366 N N . LEU B 1 424 ? -1.249 40.875 3.121 1 80.12 424 LEU B N 1
ATOM 7367 C CA . LEU B 1 424 ? 0.137 40.406 3.121 1 80.12 424 LEU B CA 1
ATOM 7368 C C . LEU B 1 424 ? 0.982 41.25 4.078 1 80.12 424 LEU B C 1
ATOM 7370 O O . LEU B 1 424 ? 0.801 42.469 4.176 1 80.12 424 LEU B O 1
ATOM 7374 N N . GLU B 1 425 ? 1.763 40.594 4.812 1 85.94 425 GLU B N 1
ATOM 7375 C CA . GLU B 1 425 ? 2.713 41.25 5.719 1 85.94 425 GLU B CA 1
ATOM 7376 C C . GLU B 1 425 ? 4.098 41.344 5.082 1 85.94 425 GLU B C 1
ATOM 7378 O O . GLU B 1 425 ? 4.453 40.531 4.223 1 85.94 425 GLU B O 1
ATOM 7383 N N . PRO B 1 426 ? 4.871 42.312 5.453 1 87.06 426 PRO B N 1
ATOM 7384 C CA . PRO B 1 426 ? 6.215 42.5 4.891 1 87.06 426 PRO B CA 1
ATOM 7385 C C . PRO B 1 426 ? 7.145 41.312 5.238 1 87.06 426 PRO B C 1
ATOM 7387 O O . PRO B 1 426 ? 8.031 41 4.453 1 87.06 426 PRO B O 1
ATOM 7390 N N . LEU B 1 427 ? 6.93 40.781 6.387 1 91.31 427 LEU B N 1
ATOM 7391 C CA . LEU B 1 427 ? 7.688 39.594 6.809 1 91.31 427 LEU B CA 1
ATOM 7392 C C . LEU B 1 427 ? 7.059 38.312 6.266 1 91.31 427 LEU B C 1
ATOM 7394 O O . LEU B 1 427 ? 5.852 38.094 6.41 1 91.31 427 LEU B O 1
ATOM 7398 N N . TYR B 1 428 ? 7.895 37.562 5.535 1 90.81 428 TYR B N 1
ATOM 7399 C CA . TYR B 1 428 ? 7.375 36.281 5.062 1 90.81 428 TYR B CA 1
ATOM 7400 C C . TYR B 1 428 ? 8.398 35.188 5.273 1 90.81 428 TYR B C 1
ATOM 7402 O O . TYR B 1 428 ? 9.555 35.438 5.59 1 90.81 428 TYR B O 1
ATOM 7410 N N . PHE B 1 429 ? 7.941 34 5.164 1 93.69 429 PHE B N 1
ATOM 7411 C CA . PHE B 1 429 ? 8.773 32.844 5.52 1 93.69 429 PHE B CA 1
ATOM 7412 C C . PHE B 1 429 ? 8.82 31.828 4.383 1 93.69 429 PHE B C 1
ATOM 7414 O O . PHE B 1 429 ? 7.91 31.781 3.549 1 93.69 429 PHE B O 1
ATOM 7421 N N . ARG B 1 430 ? 9.914 31.062 4.336 1 91.44 430 ARG B N 1
ATOM 7422 C CA . ARG B 1 430 ? 10.062 29.906 3.465 1 91.44 430 ARG B CA 1
ATOM 7423 C C . ARG B 1 430 ? 10.414 28.656 4.27 1 91.44 430 ARG B C 1
ATOM 7425 O O . ARG B 1 430 ? 11.414 28.641 4.988 1 91.44 430 ARG B O 1
ATOM 7432 N N . VAL B 1 431 ? 9.578 27.719 4.133 1 95.12 431 VAL B N 1
ATOM 7433 C CA . VAL B 1 431 ? 9.742 26.484 4.906 1 95.12 431 VAL B CA 1
ATOM 7434 C C . VAL B 1 431 ? 10.102 25.328 3.977 1 95.12 431 VAL B C 1
ATOM 7436 O O . VAL B 1 431 ? 9.516 25.188 2.904 1 95.12 431 VAL B O 1
ATOM 7439 N N . TRP B 1 432 ? 11.117 24.484 4.281 1 93.19 432 TRP B N 1
ATOM 7440 C CA . TRP B 1 432 ? 11.43 23.281 3.529 1 93.19 432 TRP B CA 1
ATOM 7441 C C . TRP B 1 432 ? 12.062 22.219 4.434 1 93.19 432 TRP B C 1
ATOM 7443 O O . TRP B 1 432 ? 12.438 22.516 5.57 1 93.19 432 TRP B O 1
ATOM 7453 N N . VAL B 1 433 ? 12.031 21.062 3.996 1 93.94 433 VAL B N 1
ATOM 7454 C CA . VAL B 1 433 ? 12.625 19.953 4.73 1 93.94 433 VAL B CA 1
ATOM 7455 C C . VAL B 1 433 ? 13.93 19.531 4.062 1 93.94 433 VAL B C 1
ATOM 7457 O O . VAL B 1 433 ? 14 19.391 2.838 1 93.94 433 VAL B O 1
ATOM 7460 N N . GLU B 1 434 ? 14.953 19.391 4.836 1 91.5 434 GLU B N 1
ATOM 7461 C CA . GLU B 1 434 ? 16.266 18.969 4.352 1 91.5 434 GLU B CA 1
ATOM 7462 C C . GLU B 1 434 ? 17.078 18.328 5.465 1 91.5 434 GLU B C 1
ATOM 7464 O O . GLU B 1 434 ? 17.141 18.844 6.582 1 91.5 434 GLU B O 1
ATOM 7469 N N . GLY B 1 435 ? 17.672 17.172 5.141 1 88.81 435 GLY B N 1
ATOM 7470 C CA . GLY B 1 435 ? 18.562 16.516 6.09 1 88.81 435 GLY B CA 1
ATOM 7471 C C . GLY B 1 435 ? 17.844 16.078 7.363 1 88.81 435 GLY B C 1
ATOM 7472 O O . GLY B 1 435 ? 18.406 16.188 8.453 1 88.81 435 GLY B O 1
ATOM 7473 N N . GLY B 1 436 ? 16.609 15.836 7.305 1 90.69 436 GLY B N 1
ATOM 7474 C CA . GLY B 1 436 ? 15.867 15.336 8.453 1 90.69 436 GLY B CA 1
ATOM 7475 C C . GLY B 1 436 ? 15.414 16.422 9.398 1 90.69 436 GLY B C 1
ATOM 7476 O O . GLY B 1 436 ? 15.031 16.156 10.539 1 90.69 436 GLY B O 1
ATOM 7477 N N . LYS B 1 437 ? 15.516 17.656 8.883 1 95.12 437 LYS B N 1
ATOM 7478 C CA . LYS B 1 437 ? 15.109 18.797 9.703 1 95.12 437 LYS B CA 1
ATOM 7479 C C . LYS B 1 437 ? 14.203 19.734 8.914 1 95.12 437 LYS B C 1
ATOM 7481 O O . LYS B 1 437 ? 14.141 19.672 7.688 1 95.12 437 LYS B O 1
ATOM 7486 N N . ILE B 1 438 ? 13.516 20.547 9.625 1 97.38 438 ILE B N 1
ATOM 7487 C CA . ILE B 1 438 ? 12.711 21.625 9.055 1 97.38 438 ILE B CA 1
ATOM 7488 C C . ILE B 1 438 ? 13.508 22.922 9.07 1 97.38 438 ILE B C 1
ATOM 7490 O O . ILE B 1 438 ? 14.062 23.312 10.102 1 97.38 438 ILE B O 1
ATOM 7494 N N . TRP B 1 439 ? 13.578 23.484 8 1 96.06 439 TRP B N 1
ATOM 7495 C CA . TRP B 1 439 ? 14.258 24.766 7.844 1 96.06 439 TRP B CA 1
ATOM 7496 C C . TRP B 1 439 ? 13.258 25.875 7.551 1 96.06 439 TRP B C 1
ATOM 7498 O O . TRP B 1 439 ? 12.32 25.688 6.777 1 96.06 439 TRP B O 1
ATOM 7508 N N . VAL B 1 440 ? 13.461 27.094 8.156 1 97.12 440 VAL B N 1
ATOM 7509 C CA . VAL B 1 440 ? 12.602 28.25 7.941 1 97.12 440 VAL B CA 1
ATOM 7510 C C . VAL B 1 440 ? 13.461 29.484 7.723 1 97.12 440 VAL B C 1
ATOM 7512 O O . VAL B 1 440 ? 14.195 29.906 8.617 1 97.12 440 VAL B O 1
ATOM 7515 N N . ASN B 1 441 ? 13.344 30.078 6.605 1 95.19 441 ASN B N 1
ATOM 7516 C CA . ASN B 1 441 ? 13.93 31.375 6.352 1 95.19 441 ASN B CA 1
ATOM 7517 C C . ASN B 1 441 ? 12.93 32.5 6.594 1 95.19 441 ASN B C 1
ATOM 7519 O O . ASN B 1 441 ? 11.82 32.469 6.059 1 95.19 441 ASN B O 1
ATOM 7523 N N . ALA B 1 442 ? 13.281 33.438 7.355 1 95.56 442 ALA B N 1
ATOM 7524 C CA . ALA B 1 442 ? 12.523 34.688 7.48 1 95.56 442 ALA B CA 1
ATOM 7525 C C . ALA B 1 442 ? 13.07 35.75 6.531 1 95.56 442 ALA B C 1
ATOM 7527 O O . ALA B 1 442 ? 14.266 36.031 6.52 1 95.56 442 ALA B O 1
ATOM 7528 N N . HIS B 1 443 ? 12.133 36.312 5.84 1 91.19 443 HIS B N 1
ATOM 7529 C CA . HIS B 1 443 ? 12.562 37.281 4.832 1 91.19 443 HIS B CA 1
ATOM 7530 C C . HIS B 1 443 ? 11.938 38.656 5.086 1 91.19 443 HIS B C 1
ATOM 7532 O O . HIS B 1 443 ? 10.773 38.719 5.5 1 91.19 443 HIS B O 1
ATOM 7538 N N . ARG B 1 444 ? 12.672 39.656 4.852 1 89.06 444 ARG B N 1
ATOM 7539 C CA . ARG B 1 444 ? 12.227 41.031 4.684 1 89.06 444 ARG B CA 1
ATOM 7540 C C . ARG B 1 444 ? 12.664 41.594 3.332 1 89.06 444 ARG B C 1
ATOM 7542 O O . ARG B 1 444 ? 13.852 41.844 3.111 1 89.06 444 ARG B O 1
ATOM 7549 N N . GLY B 1 445 ? 11.688 41.75 2.51 1 80.81 445 GLY B N 1
ATOM 7550 C CA . GLY B 1 445 ? 12.062 42.031 1.132 1 80.81 445 GLY B CA 1
ATOM 7551 C C . GLY B 1 445 ? 12.672 40.844 0.425 1 80.81 445 GLY B C 1
ATOM 7552 O O . GLY B 1 445 ? 12.102 39.75 0.429 1 80.81 445 GLY B O 1
ATOM 7553 N N . ILE B 1 446 ? 13.938 41.031 -0.127 1 77.88 446 ILE B N 1
ATOM 7554 C CA . ILE B 1 446 ? 14.531 39.938 -0.917 1 77.88 446 ILE B CA 1
ATOM 7555 C C . ILE B 1 446 ? 15.562 39.188 -0.076 1 77.88 446 ILE B C 1
ATOM 7557 O O . ILE B 1 446 ? 16.031 38.125 -0.469 1 77.88 446 ILE B O 1
ATOM 7561 N N . GLU B 1 447 ? 15.781 39.688 1.079 1 83.44 447 GLU B N 1
ATOM 7562 C CA . GLU B 1 447 ? 16.875 39.156 1.876 1 83.44 447 GLU B CA 1
ATOM 7563 C C . GLU B 1 447 ? 16.344 38.219 2.977 1 83.44 447 GLU B C 1
ATOM 7565 O O . GLU B 1 447 ? 15.344 38.531 3.623 1 83.44 447 GLU B O 1
ATOM 7570 N N . ALA B 1 448 ? 17.047 37.125 3.158 1 90.5 448 ALA B N 1
ATOM 7571 C CA . ALA B 1 448 ? 16.797 36.281 4.328 1 90.5 448 ALA B CA 1
ATOM 7572 C C . ALA B 1 448 ? 17.484 36.844 5.562 1 90.5 448 ALA B C 1
ATOM 7574 O O . ALA B 1 448 ? 18.719 36.938 5.605 1 90.5 448 ALA B O 1
ATOM 7575 N N . VAL B 1 449 ? 16.766 37.188 6.527 1 94.12 449 VAL B N 1
ATOM 7576 C CA . VAL B 1 449 ? 17.312 37.906 7.672 1 94.12 449 VAL B CA 1
ATOM 7577 C C . VAL B 1 449 ? 17.609 36.906 8.797 1 94.12 449 VAL B C 1
ATOM 7579 O O . VAL B 1 449 ? 18.422 37.188 9.68 1 94.12 449 VAL B O 1
ATOM 7582 N N . LEU B 1 450 ? 16.922 35.781 8.789 1 96.12 450 LEU B N 1
ATOM 7583 C CA . LEU B 1 450 ? 17.125 34.781 9.828 1 96.12 450 LEU B CA 1
ATOM 7584 C C . LEU B 1 450 ? 16.719 33.406 9.32 1 96.12 450 LEU B C 1
ATOM 7586 O O . LEU B 1 450 ? 15.727 33.25 8.609 1 96.12 450 LEU B O 1
ATOM 7590 N N . THR B 1 451 ? 17.5 32.406 9.672 1 97.31 451 THR B N 1
ATOM 7591 C CA . THR B 1 451 ? 17.141 31.016 9.422 1 97.31 451 THR B CA 1
ATOM 7592 C C . THR B 1 451 ? 16.969 30.25 10.727 1 97.31 451 THR B C 1
ATOM 7594 O O . THR B 1 451 ? 17.844 30.312 11.609 1 97.31 451 THR B O 1
ATOM 7597 N N . ILE B 1 452 ? 15.891 29.609 10.891 1 97.94 452 ILE B N 1
ATOM 7598 C CA . ILE B 1 452 ? 15.602 28.781 12.055 1 97.94 452 ILE B CA 1
ATOM 7599 C C . ILE B 1 452 ? 15.555 27.312 11.633 1 97.94 452 ILE B C 1
ATOM 7601 O O . ILE B 1 452 ? 14.914 26.969 10.641 1 97.94 452 ILE B O 1
ATOM 7605 N N . VAL B 1 453 ? 16.203 26.375 12.375 1 97.69 453 VAL B N 1
ATOM 7606 C CA . VAL B 1 453 ? 16.266 24.969 12.047 1 97.69 453 VAL B CA 1
ATOM 7607 C C . VAL B 1 453 ? 15.805 24.141 13.242 1 97.69 453 VAL B C 1
ATOM 7609 O O . VAL B 1 453 ? 16.156 24.438 14.383 1 97.69 453 VAL B O 1
ATOM 7612 N N . GLY B 1 454 ? 14.969 23.156 13.062 1 96.69 454 GLY B N 1
ATOM 7613 C CA . GLY B 1 454 ? 14.484 22.25 14.086 1 96.69 454 GLY B CA 1
ATOM 7614 C C . GLY B 1 454 ? 13.648 21.109 13.516 1 96.69 454 GLY B C 1
ATOM 7615 O O . GLY B 1 454 ? 13.555 20.953 12.297 1 96.69 454 GLY B O 1
ATOM 7616 N N . ASP B 1 455 ? 13.133 20.25 14.43 1 94.81 455 ASP B N 1
ATOM 7617 C CA . ASP B 1 455 ? 12.297 19.156 13.961 1 94.81 455 ASP B CA 1
ATOM 7618 C C . ASP B 1 455 ? 10.93 19.156 14.648 1 94.81 455 ASP B C 1
ATOM 7620 O O . ASP B 1 455 ? 10.102 18.281 14.414 1 94.81 455 ASP B O 1
ATOM 7624 N N . GLU B 1 456 ? 10.742 20.156 15.445 1 95.88 456 GLU B N 1
ATOM 7625 C CA . GLU B 1 456 ? 9.461 20.312 16.125 1 95.88 456 GLU B CA 1
ATOM 7626 C C . GLU B 1 456 ? 8.812 21.641 15.789 1 95.88 456 GLU B C 1
ATOM 7628 O O . GLU B 1 456 ? 9.359 22.703 16.109 1 95.88 456 GLU B O 1
ATOM 7633 N N . PRO B 1 457 ? 7.637 21.641 15.266 1 97.69 457 PRO B N 1
ATOM 7634 C CA . PRO B 1 457 ? 6.957 22.875 14.867 1 97.69 457 PRO B CA 1
ATOM 7635 C C . PRO B 1 457 ? 6.773 23.844 16.031 1 97.69 457 PRO B C 1
ATOM 7637 O O . PRO B 1 457 ? 6.938 25.062 15.852 1 97.69 457 PRO B O 1
ATOM 7640 N N . ASN B 1 458 ? 6.5 23.359 17.234 1 96.56 458 ASN B N 1
ATOM 7641 C CA . ASN B 1 458 ? 6.285 24.219 18.375 1 96.56 458 ASN B CA 1
ATOM 7642 C C . ASN B 1 458 ? 7.543 25.016 18.734 1 96.56 458 ASN B C 1
ATOM 7644 O O . ASN B 1 458 ? 7.473 26.188 19.062 1 96.56 458 ASN B O 1
ATOM 7648 N N . ALA B 1 459 ? 8.617 24.359 18.672 1 97.06 459 ALA B N 1
ATOM 7649 C CA . ALA B 1 459 ? 9.883 25.047 18.953 1 97.06 459 ALA B CA 1
ATOM 7650 C C . ALA B 1 459 ? 10.172 26.125 17.906 1 97.06 459 ALA B C 1
ATOM 7652 O O . ALA B 1 459 ? 10.68 27.188 18.234 1 97.06 459 ALA B O 1
ATOM 7653 N N . ILE B 1 460 ? 9.828 25.859 16.703 1 98.12 460 ILE B N 1
ATOM 7654 C CA . ILE B 1 460 ? 10.117 26.766 15.594 1 98.12 460 ILE B CA 1
ATOM 7655 C C . ILE B 1 460 ? 9.266 28.031 15.734 1 98.12 460 ILE B C 1
ATOM 7657 O O . ILE B 1 460 ? 9.781 29.141 15.664 1 98.12 460 ILE B O 1
ATOM 7661 N N . ILE B 1 461 ? 7.969 27.875 16.016 1 97.81 461 ILE B N 1
ATOM 7662 C CA . ILE B 1 461 ? 7.09 29.047 16.109 1 97.81 461 ILE B CA 1
ATOM 7663 C C . ILE B 1 461 ? 7.453 29.875 17.344 1 97.81 461 ILE B C 1
ATOM 7665 O O . ILE B 1 461 ? 7.367 31.094 17.312 1 97.81 461 ILE B O 1
ATOM 7669 N N . ASP B 1 462 ? 7.82 29.219 18.406 1 96.88 462 ASP B N 1
ATOM 7670 C CA . ASP B 1 462 ? 8.227 29.953 19.609 1 96.88 462 ASP B CA 1
ATOM 7671 C C . ASP B 1 462 ? 9.438 30.844 19.328 1 96.88 462 ASP B C 1
ATOM 7673 O O . ASP B 1 462 ? 9.5 31.984 19.781 1 96.88 462 ASP B O 1
ATOM 7677 N N . THR B 1 463 ? 10.344 30.266 18.625 1 97.19 463 THR B N 1
ATOM 7678 C CA . THR B 1 463 ? 11.539 31.031 18.25 1 97.19 463 THR B CA 1
ATOM 7679 C C . THR B 1 463 ? 11.172 32.188 17.328 1 97.19 463 THR B C 1
ATOM 7681 O O . THR B 1 463 ? 11.703 33.281 17.453 1 97.19 463 THR B O 1
ATOM 7684 N N . ILE B 1 464 ? 10.266 32.031 16.375 1 97.19 464 ILE B N 1
ATOM 7685 C CA . ILE B 1 464 ? 9.805 33.062 15.461 1 97.19 464 ILE B CA 1
ATOM 7686 C C . ILE B 1 464 ? 9.141 34.188 16.25 1 97.19 464 ILE B C 1
ATOM 7688 O O . ILE B 1 464 ? 9.445 35.375 16.047 1 97.19 464 ILE B O 1
ATOM 7692 N N . LEU B 1 465 ? 8.281 33.875 17.188 1 96.19 465 LEU B N 1
ATOM 7693 C CA . LEU B 1 465 ? 7.508 34.844 17.938 1 96.19 465 LEU B CA 1
ATOM 7694 C C . LEU B 1 465 ? 8.391 35.625 18.922 1 96.19 465 LEU B C 1
ATOM 7696 O O . LEU B 1 465 ? 8.031 36.719 19.375 1 96.19 465 LEU B O 1
ATOM 7700 N N . GLU B 1 466 ? 9.508 35.031 19.297 1 95.56 466 GLU B N 1
ATOM 7701 C CA . GLU B 1 466 ? 10.484 35.719 20.125 1 95.56 466 GLU B CA 1
ATOM 7702 C C . GLU B 1 466 ? 11.203 36.812 19.328 1 95.56 466 GLU B C 1
ATOM 7704 O O . GLU B 1 466 ? 11.602 37.844 19.891 1 95.56 466 GLU B O 1
ATOM 7709 N N . ARG B 1 467 ? 11.312 36.594 18.047 1 95.12 467 ARG B N 1
ATOM 7710 C CA . ARG B 1 467 ? 12.164 37.469 17.234 1 95.12 467 ARG B CA 1
ATOM 7711 C C . ARG B 1 467 ? 11.336 38.406 16.375 1 95.12 467 ARG B C 1
ATOM 7713 O O . ARG B 1 467 ? 11.82 39.469 15.953 1 95.12 467 ARG B O 1
ATOM 7720 N N . PHE B 1 468 ? 10.109 38 16.125 1 95.81 468 PHE B N 1
ATOM 7721 C CA . PHE B 1 468 ? 9.289 38.781 15.195 1 95.81 468 PHE B CA 1
ATOM 7722 C C . PHE B 1 468 ? 7.875 38.938 15.734 1 95.81 468 PHE B C 1
ATOM 7724 O O . PHE B 1 468 ? 7.406 38.125 16.531 1 95.81 468 PHE B O 1
ATOM 7731 N N . GLU B 1 469 ? 7.234 40.031 15.305 1 94.88 469 GLU B N 1
ATOM 7732 C CA . GLU B 1 469 ? 5.801 40.188 15.508 1 94.88 469 GLU B CA 1
ATOM 7733 C C . GLU B 1 469 ? 5.016 39.844 14.25 1 94.88 469 GLU B C 1
ATOM 7735 O O . GLU B 1 469 ? 5.246 40.406 13.18 1 94.88 469 GLU B O 1
ATOM 7740 N N . ILE B 1 470 ? 4.109 38.906 14.43 1 94.94 470 ILE B N 1
ATOM 7741 C CA . ILE B 1 470 ? 3.268 38.531 13.297 1 94.94 470 ILE B CA 1
ATOM 7742 C C . ILE B 1 470 ? 1.812 38.438 13.758 1 94.94 470 ILE B C 1
ATOM 7744 O O . ILE B 1 470 ? 1.536 38.25 14.938 1 94.94 470 ILE B O 1
ATOM 7748 N N . SER B 1 471 ? 0.923 38.562 12.836 1 95.56 471 SER B N 1
ATOM 7749 C CA . SER B 1 471 ? -0.505 38.5 13.133 1 95.56 471 SER B CA 1
ATOM 7750 C C . SER B 1 471 ? -0.938 37.062 13.438 1 95.56 471 SER B C 1
ATOM 7752 O O . SER B 1 471 ? -0.249 36.125 13.078 1 95.56 471 SER B O 1
ATOM 7754 N N . PRO B 1 472 ? -2.092 36.875 14.148 1 96.06 472 PRO B N 1
ATOM 7755 C CA . PRO B 1 472 ? -2.633 35.531 14.367 1 96.06 472 PRO B CA 1
ATOM 7756 C C . PRO B 1 472 ? -2.908 34.781 13.07 1 96.06 472 PRO B C 1
ATOM 7758 O O . PRO B 1 472 ? -2.656 33.594 12.984 1 96.06 472 PRO B O 1
ATOM 7761 N N . ARG B 1 473 ? -3.352 35.438 12.094 1 95.81 473 ARG B N 1
ATOM 7762 C CA . ARG B 1 473 ? -3.654 34.812 10.812 1 95.81 473 ARG B CA 1
ATOM 7763 C C . ARG B 1 473 ? -2.387 34.281 10.148 1 95.81 473 ARG B C 1
ATOM 7765 O O . ARG B 1 473 ? -2.396 33.188 9.555 1 95.81 473 ARG B O 1
ATOM 7772 N N . HIS B 1 474 ? -1.331 35.094 10.211 1 96.06 474 HIS B N 1
ATOM 7773 C CA . HIS B 1 474 ? -0.037 34.688 9.688 1 96.06 474 HIS B CA 1
ATOM 7774 C C . HIS B 1 474 ? 0.51 33.5 10.461 1 96.06 474 HIS B C 1
ATOM 7776 O O . HIS B 1 474 ? 1.051 32.562 9.867 1 96.06 474 HIS B O 1
ATOM 7782 N N . ALA B 1 475 ? 0.379 33.562 11.742 1 97 475 ALA B N 1
ATOM 7783 C CA . ALA B 1 475 ? 0.811 32.438 12.578 1 97 475 ALA B CA 1
ATOM 7784 C C . ALA B 1 475 ? 0.041 31.156 12.242 1 97 475 ALA B C 1
ATOM 7786 O O . ALA B 1 475 ? 0.614 30.078 12.219 1 97 475 ALA B O 1
ATOM 7787 N N . PHE B 1 476 ? -1.276 31.375 12 1 97.19 476 PHE B N 1
ATOM 7788 C CA . PHE B 1 476 ? -2.109 30.25 11.57 1 97.19 476 PHE B CA 1
ATOM 7789 C C . PHE B 1 476 ? -1.556 29.625 10.305 1 97.19 476 PHE B C 1
ATOM 7791 O O . PHE B 1 476 ? -1.416 28.406 10.227 1 97.19 476 PHE B O 1
ATOM 7798 N N . TYR B 1 477 ? -1.241 30.391 9.375 1 96.31 477 TYR B N 1
ATOM 7799 C CA . TYR B 1 477 ? -0.687 29.922 8.109 1 96.31 477 TYR B CA 1
ATOM 7800 C C . TYR B 1 477 ? 0.593 29.125 8.336 1 96.31 477 TYR B C 1
ATOM 7802 O O . TYR B 1 477 ? 0.776 28.047 7.762 1 96.31 477 TYR B O 1
ATOM 7810 N N . LEU B 1 478 ? 1.437 29.641 9.148 1 97 478 LEU B N 1
ATOM 7811 C CA . LEU B 1 478 ? 2.68 28.953 9.469 1 97 478 LEU B CA 1
ATOM 7812 C C . LEU B 1 478 ? 2.398 27.609 10.156 1 97 478 LEU B C 1
ATOM 7814 O O . LEU B 1 478 ? 3.135 26.641 9.969 1 97 478 LEU B O 1
ATOM 7818 N N . GLY B 1 479 ? 1.368 27.594 11.023 1 98.25 479 GLY B N 1
ATOM 7819 C CA . GLY B 1 479 ? 0.975 26.344 11.664 1 98.25 479 GLY B CA 1
ATOM 7820 C C . GLY B 1 479 ? 0.653 25.234 10.672 1 98.25 479 GLY B C 1
ATOM 7821 O O . GLY B 1 479 ? 1.09 24.109 10.836 1 98.25 479 GLY B O 1
ATOM 7822 N N . ARG B 1 480 ? -0.048 25.594 9.648 1 97.56 480 ARG B N 1
ATOM 7823 C CA . ARG B 1 480 ? -0.386 24.625 8.609 1 97.56 480 ARG B CA 1
ATOM 7824 C C . ARG B 1 480 ? 0.864 24.141 7.887 1 97.56 480 ARG B C 1
ATOM 7826 O O . ARG B 1 480 ? 1.049 22.938 7.695 1 97.56 480 ARG B O 1
ATOM 7833 N N . GLU B 1 481 ? 1.741 25.094 7.512 1 97.06 481 GLU B N 1
ATOM 7834 C CA . GLU B 1 481 ? 2.939 24.766 6.746 1 97.06 481 GLU B CA 1
ATOM 7835 C C . GLU B 1 481 ? 3.9 23.906 7.562 1 97.06 481 GLU B C 1
ATOM 7837 O O . GLU B 1 481 ? 4.473 22.938 7.043 1 97.06 481 GLU B O 1
ATOM 7842 N N . LEU B 1 482 ? 4.059 24.266 8.781 1 98.12 482 LEU B N 1
ATOM 7843 C CA . LEU B 1 482 ? 4.996 23.531 9.617 1 98.12 482 LEU B CA 1
ATOM 7844 C C . LEU B 1 482 ? 4.453 22.141 9.953 1 98.12 482 LEU B C 1
ATOM 7846 O O . LEU B 1 482 ? 5.223 21.203 10.117 1 98.12 482 LEU B O 1
ATOM 7850 N N . GLU B 1 483 ? 3.1 22.031 10.039 1 97.75 483 GLU B N 1
ATOM 7851 C CA . GLU B 1 483 ? 2.521 20.719 10.227 1 97.75 483 GLU B CA 1
ATOM 7852 C C . GLU B 1 483 ? 2.766 19.828 9 1 97.75 483 GLU B C 1
ATOM 7854 O O . GLU B 1 483 ? 3.066 18.641 9.141 1 97.75 483 GLU B O 1
ATOM 7859 N N . ARG B 1 484 ? 2.648 20.391 7.828 1 97.25 484 ARG B N 1
ATOM 7860 C CA . ARG B 1 484 ? 2.963 19.641 6.613 1 97.25 484 ARG B CA 1
ATOM 7861 C C . ARG B 1 484 ? 4.426 19.203 6.602 1 97.25 484 ARG B C 1
ATOM 7863 O O . ARG B 1 484 ? 4.734 18.062 6.242 1 97.25 484 ARG B O 1
ATOM 7870 N N . ALA B 1 485 ? 5.266 20.109 6.992 1 97.25 485 ALA B N 1
ATOM 7871 C CA . ALA B 1 485 ? 6.691 19.797 7.039 1 97.25 485 ALA B CA 1
ATOM 7872 C C . ALA B 1 485 ? 6.977 18.672 8.016 1 97.25 485 ALA B C 1
ATOM 7874 O O . ALA B 1 485 ? 7.75 17.766 7.715 1 97.25 485 ALA B O 1
ATOM 7875 N N . LYS B 1 486 ? 6.379 18.781 9.172 1 97.25 486 LYS B N 1
ATOM 7876 C CA . LYS B 1 486 ? 6.555 17.75 10.18 1 97.25 486 LYS B CA 1
ATOM 7877 C C . LYS B 1 486 ? 6.066 16.391 9.664 1 97.25 486 LYS B C 1
ATOM 7879 O O . LYS B 1 486 ? 6.727 15.375 9.875 1 97.25 486 LYS B O 1
ATOM 7884 N N . THR B 1 487 ? 4.898 16.406 9.055 1 97.06 487 THR B N 1
ATOM 7885 C CA . THR B 1 487 ? 4.332 15.18 8.484 1 97.06 487 THR B CA 1
ATOM 7886 C C . THR B 1 487 ? 5.258 14.609 7.414 1 97.06 487 THR B C 1
ATOM 7888 O O . THR B 1 487 ? 5.461 13.398 7.348 1 97.06 487 THR B O 1
ATOM 7891 N N . ALA B 1 488 ? 5.805 15.477 6.621 1 95.81 488 ALA B N 1
ATOM 7892 C CA . ALA B 1 488 ? 6.742 15.039 5.59 1 95.81 488 ALA B CA 1
ATOM 7893 C C . ALA B 1 488 ? 7.953 14.352 6.207 1 95.81 488 ALA B C 1
ATOM 7895 O O . ALA B 1 488 ? 8.398 13.305 5.719 1 95.81 488 ALA B O 1
ATOM 7896 N N . LEU B 1 489 ? 8.461 14.938 7.23 1 94.44 489 LEU B N 1
ATOM 7897 C CA . LEU B 1 489 ? 9.586 14.336 7.934 1 94.44 489 LEU B CA 1
ATOM 7898 C C . LEU B 1 489 ? 9.219 12.953 8.461 1 94.44 489 LEU B C 1
ATOM 7900 O O . LEU B 1 489 ? 9.984 12 8.312 1 94.44 489 LEU B O 1
ATOM 7904 N N . LYS B 1 490 ? 8.078 12.891 9.039 1 94.69 490 LYS B N 1
ATOM 7905 C CA . LYS B 1 490 ? 7.605 11.656 9.656 1 94.69 490 LYS B CA 1
ATOM 7906 C C . LYS B 1 490 ? 7.441 10.555 8.609 1 94.69 490 LYS B C 1
ATOM 7908 O O . LYS B 1 490 ? 7.707 9.383 8.891 1 94.69 490 LYS B O 1
ATOM 7913 N N . LEU B 1 491 ? 7.047 10.922 7.41 1 96.06 491 LEU B N 1
ATOM 7914 C CA . LEU B 1 491 ? 6.734 9.961 6.363 1 96.06 491 LEU B CA 1
ATOM 7915 C C . LEU B 1 491 ? 7.879 9.852 5.359 1 96.06 491 LEU B C 1
ATOM 7917 O O . LEU B 1 491 ? 7.77 9.141 4.359 1 96.06 491 LEU B O 1
ATOM 7921 N N . ARG B 1 492 ? 8.984 10.617 5.602 1 93.94 492 ARG B N 1
ATOM 7922 C CA . ARG B 1 492 ? 10.156 10.641 4.742 1 93.94 492 ARG B CA 1
ATOM 7923 C C . ARG B 1 492 ? 9.805 11.125 3.338 1 93.94 492 ARG B C 1
ATOM 7925 O O . ARG B 1 492 ? 10.203 10.516 2.346 1 93.94 492 ARG B O 1
ATOM 7932 N N . ARG B 1 493 ? 9.031 12.117 3.264 1 93.88 493 ARG B N 1
ATOM 7933 C CA . ARG B 1 493 ? 8.68 12.773 2.01 1 93.88 493 ARG B CA 1
ATOM 7934 C C . ARG B 1 493 ? 9.391 14.125 1.883 1 93.88 493 ARG B C 1
ATOM 7936 O O . ARG B 1 493 ? 9.859 14.68 2.877 1 93.88 493 ARG B O 1
ATOM 7943 N N . SER B 1 494 ? 9.43 14.547 0.677 1 90.88 494 SER B N 1
ATOM 7944 C CA . SER B 1 494 ? 9.945 15.898 0.436 1 90.88 494 SER B CA 1
ATOM 7945 C C . SER B 1 494 ? 8.867 16.953 0.682 1 90.88 494 SER B C 1
ATOM 7947 O O . SER B 1 494 ? 7.672 16.656 0.571 1 90.88 494 SER B O 1
ATOM 7949 N N . TYR B 1 495 ? 9.352 18.156 1.049 1 92.69 495 TYR B N 1
ATOM 7950 C CA . TYR B 1 495 ? 8.375 19.219 1.258 1 92.69 495 TYR B CA 1
ATOM 7951 C C . TYR B 1 495 ? 9.023 20.594 1.122 1 92.69 495 TYR B C 1
ATOM 7953 O O . TYR B 1 495 ? 10.141 20.812 1.596 1 92.69 495 TYR B O 1
ATOM 7961 N N . VAL B 1 496 ? 8.352 21.375 0.453 1 88.5 496 VAL B N 1
ATOM 7962 C CA . VAL B 1 496 ? 8.602 22.812 0.436 1 88.5 496 VAL B CA 1
ATOM 7963 C C . VAL B 1 496 ? 7.289 23.562 0.612 1 88.5 496 VAL B C 1
ATOM 7965 O O . VAL B 1 496 ? 6.238 23.109 0.148 1 88.5 496 VAL B O 1
ATOM 7968 N N . GLN B 1 497 ? 7.398 24.625 1.21 1 89.31 497 GLN B N 1
ATOM 7969 C CA . GLN B 1 497 ? 6.246 25.453 1.527 1 89.31 497 GLN B CA 1
ATOM 7970 C C . GLN B 1 497 ? 5.32 25.594 0.324 1 89.31 497 GLN B C 1
ATOM 7972 O O . GLN B 1 497 ? 5.781 25.781 -0.804 1 89.31 497 GLN B O 1
ATOM 7977 N N . GLU B 1 498 ? 3.957 25.359 0.55 1 83.12 498 GLU B N 1
ATOM 7978 C CA . GLU B 1 498 ? 2.854 25.562 -0.382 1 83.12 498 GLU B CA 1
ATOM 7979 C C . GLU B 1 498 ? 2.682 24.375 -1.314 1 83.12 498 GLU B C 1
ATOM 7981 O O . GLU B 1 498 ? 1.756 24.344 -2.129 1 83.12 498 GLU B O 1
ATOM 7986 N N . MET B 1 499 ? 3.525 23.406 -1.135 1 82.56 499 MET B N 1
ATOM 7987 C CA . MET B 1 499 ? 3.303 22.188 -1.901 1 82.56 499 MET B CA 1
ATOM 7988 C C . MET B 1 499 ? 2.297 21.281 -1.2 1 82.56 499 MET B C 1
ATOM 7990 O O . MET B 1 499 ? 2.311 21.172 0.027 1 82.56 499 MET B O 1
ATOM 7994 N N . GLU B 1 500 ? 1.507 20.609 -2.018 1 86.5 500 GLU B N 1
ATOM 7995 C CA . GLU B 1 500 ? 0.588 19.641 -1.441 1 86.5 500 GLU B CA 1
ATOM 7996 C C . GLU B 1 500 ? 1.314 18.344 -1.08 1 86.5 500 GLU B C 1
ATOM 7998 O O . GLU B 1 500 ? 2.129 17.844 -1.859 1 86.5 500 GLU B O 1
ATOM 8003 N N . LEU B 1 501 ? 1.037 17.891 0.027 1 91.94 501 LEU B N 1
ATOM 8004 C CA . LEU B 1 501 ? 1.725 16.688 0.49 1 91.94 501 LEU B CA 1
ATOM 8005 C C . LEU B 1 501 ? 1.047 15.438 -0.046 1 91.94 501 LEU B C 1
ATOM 8007 O O . LEU B 1 501 ? 1.714 14.445 -0.333 1 91.94 501 LEU B O 1
ATOM 8011 N N . PHE B 1 502 ? -0.321 15.453 -0.157 1 94.62 502 PHE B N 1
ATOM 8012 C CA . PHE B 1 502 ? -1.088 14.297 -0.602 1 94.62 502 PHE B CA 1
ATOM 8013 C C . PHE B 1 502 ? -1.957 14.648 -1.803 1 94.62 502 PHE B C 1
ATOM 8015 O O . PHE B 1 502 ? -2.467 15.773 -1.898 1 94.62 502 PHE B O 1
ATOM 8022 N N . PRO B 1 503 ? -2.146 13.734 -2.695 1 91.62 503 PRO B N 1
ATOM 8023 C CA . PRO B 1 503 ? -3.025 13.992 -3.84 1 91.62 503 PRO B CA 1
ATOM 8024 C C . PRO B 1 503 ? -4.508 13.938 -3.469 1 91.62 503 PRO B C 1
ATOM 8026 O O . PRO B 1 503 ? -4.863 13.391 -2.422 1 91.62 503 PRO B O 1
ATOM 8029 N N . ASP B 1 504 ? -5.293 14.531 -4.301 1 91.31 504 ASP B N 1
ATOM 8030 C CA . ASP B 1 504 ? -6.742 14.438 -4.168 1 91.31 504 ASP B CA 1
ATOM 8031 C C . ASP B 1 504 ? -7.27 13.164 -4.828 1 91.31 504 ASP B C 1
ATOM 8033 O O . ASP B 1 504 ? -7.91 13.227 -5.879 1 91.31 504 ASP B O 1
ATOM 8037 N N . PHE B 1 505 ? -7.09 12.125 -4.176 1 93.94 505 PHE B N 1
ATOM 8038 C CA . PHE B 1 505 ? -7.453 10.844 -4.777 1 93.94 505 PHE B CA 1
ATOM 8039 C C . PHE B 1 505 ? -8.844 10.406 -4.32 1 93.94 505 PHE B C 1
ATOM 8041 O O . PHE B 1 505 ? -9.641 9.93 -5.125 1 93.94 505 PHE B O 1
ATOM 8048 N N . TYR B 1 506 ? -9.117 10.578 -3.061 1 93.5 506 TYR B N 1
ATOM 8049 C CA . TYR B 1 506 ? -10.375 10.07 -2.512 1 93.5 506 TYR B CA 1
ATOM 8050 C C . TYR B 1 506 ? -11.461 11.133 -2.562 1 93.5 506 TYR B C 1
ATOM 8052 O O . TYR B 1 506 ? -12.594 10.898 -2.139 1 93.5 506 TYR B O 1
ATOM 8060 N N . ILE B 1 507 ? -11.023 12.289 -3.043 1 82.19 507 ILE B N 1
ATOM 8061 C CA . ILE B 1 507 ? -11.977 13.391 -3.062 1 82.19 507 ILE B CA 1
ATOM 8062 C C . ILE B 1 507 ? -12.664 13.461 -4.426 1 82.19 507 ILE B C 1
ATOM 8064 O O . ILE B 1 507 ? -12 13.398 -5.465 1 82.19 507 ILE B O 1
ATOM 8068 N N . LYS B 1 508 ? -13.758 12.906 -4.613 1 62.19 508 LYS B N 1
ATOM 8069 C CA . LYS B 1 508 ? -14.445 12.898 -5.902 1 62.19 508 LYS B CA 1
ATOM 8070 C C . LYS B 1 508 ? -14.789 14.32 -6.352 1 62.19 508 LYS B C 1
ATOM 8072 O O . LYS B 1 508 ? -15.125 15.172 -5.531 1 62.19 508 LYS B O 1
ATOM 8077 N N . ASP B 1 509 ? -14.398 14.695 -7.645 1 49.94 509 ASP B N 1
ATOM 8078 C CA . ASP B 1 509 ? -15.039 15.805 -8.352 1 49.94 509 ASP B CA 1
ATOM 8079 C C . ASP B 1 509 ? -16.547 15.609 -8.422 1 49.94 509 ASP B C 1
ATOM 8081 O O . ASP B 1 509 ? -17.031 14.477 -8.406 1 49.94 509 ASP B O 1
#

InterPro domains:
  IPR000489 Pterin-binding domain [PS50972] (141-384)
  IPR005236 Dihydropteroate synthase-related protein synthase-related protein [TIGR00284] (1-501)
  IPR011005 Dihydropteroate synthase-like superfamily [G3DSA:3.20.20.20] (164-382)
  IPR011005 Dihydropteroate synthase-like superfamily [SSF51717] (157-382)
  IPR025595 Ycf91-like [PF14251] (428-498)
  IPR045406 Domain of unknown function DUF6513 [PF20123] (2-83)

pLDDT: mean 92.42, std 7.23, range [49.94, 98.94]

Secondary structure (DSSP, 8-state):
--EEEEE-TTTHHHHHHHSTTSEEEE-S-S-GGG--HHHHHHHHHHTT--TTS-SEEEE-TTSSS-SHHHHHHH-S-EEE--SSGGGHHHHHHHHHTT----SSS-HHHHHHHHHHHHHHHHHHHHH-HHHHHHHHTSTTEEEETTEEEETTSPPEEEEEETTHHHHHHHHHHHHHHHHHHHT-SEEEEE--TT---HHHHTTHHHHHHHHHHTT----EEEE-S-HHHHHHHTTT-SEEEEE-TTTGGG---SS-EEE-S-BTTTTB---SHHHHHHHHHHHHHHHHHHT---EEE----PPTTSHHHHHHHHHHHHHH-TT---EEE-HHHHHTS-B-HHHHHHHHHHHHHHHT--EEEE---SGGGTTHHHHHHHHHHHTTSSSSSSSS--B-SSS-SS------PPPS-EEE----PPPPPSEEEEEEEETTEEEEEEEETTEEEEEEEES-HHHHHHHHHHH----HHHHHHHHHHHHHHHHHHHHT---BTT--SS---SS--/--EEEEE-TTTHHHHHHHSTTSEEEEPS-S-GGG--HHHHHHHHHHTT--TTS-SEEEE-TTSSS-SHHHHHHHSS-EEE--SSGGGHHHHHHHHHTT----SSS-HHHHHHHHHHHHHHHHHHHHH-HHHHHHHHTSTTEEEETTEEEETTSPPEEEEEETTHHHHHHHHHHHHHHHHHHHT-SEEEEE--TT---HHHHTTHHHHHHHHHHTT----EEEE-S-HHHHHHHTTT-SEEEEE-TTTGGG---SS-EEE-S-BTTTTB---SHHHHHHHHHHHHHHHHHHT---EEE----PPTTSHHHHHHHHHHHHHH-TT---EEE-HHHHHTS-B-HHHHHHHHHHHHHHHT--EEEE---SGGGTTHHHHHHHHHHHTTSSSSSSSS--B-SSS-SS------PPPS-EEE----PPPPPSEEEEEEEETTEEEEEEEETTEEEEEEEES-HHHHHHHHHHH----HHHHHHHHHHHHHHHHHHHHT---BTT--SS---SS--